Protein AF-A0A9N9UAJ6-F1 (afdb_monomer_lite)

Sequence (1215 aa):
MASTSSFKRQEGIYSGCLVHTIGALQTIFAALVTAVLLYFILNVQKGSWQLPWPCLFLLGVAIFTLISMAVSGIFMCLGRLKPLYSAMANALITLLWITALVLVSLRAFEMVKQPCSGTYYTTEKGVSACVLYKVLYAGTACGSEYGFVMQSSLSLTDSGAATRRRSAVQIKRSEEHEYSSLYFGQVPMPQGSRQFVKLSAPVPATAVTAPTAGGQSSSAGTGGFSLVANQAGASGFTFVGQDDGDMPRIPEDLARSVPVPGDIQQPAVESNLPGFLALDVPQFADASSISIPAPEVVEKFTFRLSGLDEQTYKKKVLLGLDGMATFDSLYFNYQDATYFTAIAAAAYALDSYESPRENTNQVLGGLLDVLSEKSWGNRDSQGVTHPIRHPDWQEIHTSGIVRQRPMSKDAFGPIVAACYYAFNSPNTSGTVRVKAKNLINHWVTYLSTHNWTLHTNYLPGEFEKVPGEKDPGDTTAPPDRYKNIRSYENGKEGGPSRYLGPESFLLLPCELYSLKHCAESLSVPNNIAPWINASFAIGSNIPYHILPPVVAAARDGLRYVLDHLEFEKRYRIELIPGWEKGDLKGKLSLSIPESQKAAILDAFEKAIYEMLDPLFRDPTSIGSQGSPIYPKAIRKLVPFFPGDLRVLPLNEILQDLLAQAMPWLQDDLLFEYLAFQLTFDPRIKNKLGVVALSGASVPGLYFGWKVGTAPTEPPDASLAGYTFWSMLMELETRPILNCLLRPLSGNHFGALKAAQNPNGLWAAVCEDRAAIDTAIQNFLNLGAPSLDSKPYAWSKNYGEWLDKKDDPMSSRLDYLILRALIDKGVPRRVPLSLSSLQIFVDAAESLIRNIILSAIDEFKKTGKYYVMVTDAAGAVVQDLMDASVGFVRNIWKAGEQTSSTLHKLAGQVEQWRWRSSQGGLAGYTRWAKAPIEGLPPFSDLLEHHIRDLDGALRVWKWGDNMRFKEFAKFATSGVDGAIDEAQKVIQQVRDLDGRLHQWISSRGQLRSYLGWIDAAAGGSVAINSCVLHVVRDLAGGLKRWEYNAGHVLKNFNHWATSDSLGNSDPSKLLQSTVRDPAGFLIQSIFSSGALQKEFHWASSSIQGIGRSADCILVQVRDLDNAIHQWTLGGGVVKKYEKWAKADRNGGASSNDLVKIVERLPEGKFIVISVKAGIQVAQKTTDGLGHVLKETGKILDQTTKPVKKLETWFSRRLGL

Foldseek 3Di:
DDDDDDDDDPPPPDCVVVLVVLLVLLLVLLVQLLVLLVVVVVVCVVVVHDDDVLSVLSNVLSVLSNVVSVVQVVCVVVVHDDLVVVLVSLVVSLVSLVVSLVVLCVVCVVLLPDQLDCVPQVDPVSSVVSVSSNSSNVSSVSSNVSSVVSSVVSVVVVVVVVVVVVVVVVVVVVVVVVVVPPDDDDDDDDDDDDDDDDDDDDDDDDDDDDDDDDDDDDDDDDDDDDDDDDDDDDDYDDDDDDDDDDDDDDDQCQFCPFPFPVVDPPPDDCLVPVQPVVPDDDDDDDDDDDDDDDDDDDDDPPDDDDDDCPPVVCVCVVLCVVVVVCVVPDPDPCQCVLLVLLLLLLLLLLVLQPDQDVSSLVSNLVSLCCLQPVQWDDAAPVGDIAGDQRPQKWKQFQVRDIDRHARFLLNLLSLLSSLLSLQPRPNHDPSSVVSSLVSLLVVQVVCVVCVQWNDPRDDVQQCPFDPPDDPPVDPPDDSAFGPTIFIQHPNDTHGGDGDPDLPRGHDFLLSLVLSVLSCVSSVHDHDSLVSLLVVLQVPLPQQVVVLLLVLVLLLVLVLVVLVLLKDKDWDWDQLPPPDLVSTPTDIDIDHFDPVLSVVLSVQLSVLSSVVVVVCSNHVVVCVVDLPQSLLSSVVSRLVSGDPVCNVAPSSVLCVQSSCQSCVCRRDCVVSVLVSLCCLQPVVSVLVVQVVVPDDDPDPDDDPPDDNDDDPPQQPFLVSCSSVLSSLLSCCVSPVSCLSPSLVSLCVRCVSVVVQVFLQCSSCLSNVVVVSLVVSLVVVVVVPDDDPSADEDRGDSHPVVLVVCVPHNDYDVSSNSSSVSSVVVDGSDNDDRDVPSVVSSNVVVVVVVVVVSVVVSVVCVVPQKDWDWDQDPVRKIWIWMAHNQFGIKIWIHDPRHTQKIWGQGPQQKIKMWGADPPQRATQKIWIFNHDDPDDDDDPQRTAKIWGQDPQQKIWIWGADHRLATAKIWIFNHADRHRHDDPQRTQKIWGQDPLRKIKIFGADSLFTAKIWIFNDADRSRNDDPLRIAWIWGQDPQAKIWIFGADNRLATAKIWIFNHDDRHRDGDLQRTAWMWHQDPVRWIKIFGDDRQATAKIWTFCDADSSRGGNLQRTQKIWGADPQQKIKMFGDHRNHTAKIWIFSHDDRHRHGDLQRTAWMWGADPVQWIKIFGDHGNHTQWIFIGHNVRHTPDIDHHDDDDDDDDDDDDDDPDDDDDDD

Secondary structure (DSSP, 8-state):
---------------HHHHHHHHHHHHHHHHHHHHHHHHHHHHHHHTTPPPPHHHHHHHHHHHHHHHHHHHHHHHHHTT---HHHHHHHHHHHHHHHHHHHHHHHHHHHHHHHS--SHHHHSSHHHHHHHHHHHHHHHHHHHHHHHHHHHHHHHHHHHHHHHHHHHHHHHHHHHHHHHTGGGS-----------------------------------------------------------------PPPGGGG--SPPTTSS--------S--SSSS---------------------------SS-HHHHHHHHHH-HHHHHHTTTS---GGGHHHHHHHHHHHHHHHTTT---HHHHHHHHHHHHIIIIISEEEE-TTS-EEEPPEEEEEEEETTS-EEEEPPPGGGHHHHHHHHHHHHH-TT--HHHHHHHHHHHHHHHHHHHHTTTBS---PPTTTTPBPSS---TT-SSS---EEEEEEEEETTEEEEEEE---GGGTB--HHHHHHHHHHHHHTT-----HHHHHHHHHT-TTSHHHHHHHHHHHHHHHHHHHHTT--EEEEEEEESSTT-GGGEEEEEEEE---HHHHHHHHHHHHHHHHHHHHHHHH-TTGGGT----HHHHHHHHHGGGS-TGGGGS-HHHHHHHHHHHH-GGGTSTHHHHHHHHHHHH-HHHHHHHHHHTTSS---TT------TTS-TTSPPPHHHHHHHHHHHHHHHHH-GGGHHHHHHHHHHHHHHHHHTT-S-THHHHHHT-HHHHHHHHHHHHHT-S--TTPPP----S-SHHHHT-TT--PPPHHHHHHHHHHHHH---PPPPPPHHHHHHHHHHHHHHHHHHHHHHHHHHHHHSEEEEEEE-TTS-EEEEEEETTTEEEEEEEETTEEEEEEEEETTS-EEEEEE-TTT-SEEEEEEES---SSSSPPGGGEEEEEEE-TTS-EEEEEE-GGG-EEEEEEES---TT----GGGEEEEEEE-TTS-EEEEEEETTEEEEEEEES---TTS---GGGEEEEEEE-SS--EEEEEEETTTEEEEEEEES-B-TT-PBPGGGEEEEEEE-TTS-EEEEEEETTEEEEEEEESS--TTS---GGGEEEEEEE-TTS-EEEEEEETTEEEEEEEES---TTS---GGGEEEEEEE-TTS-EEEEEEETTEEEEEEEE-TT--EEEEE------------------------

Structure (mmCIF, N/CA/C/O backbone):
data_AF-A0A9N9UAJ6-F1
#
_entry.id   AF-A0A9N9UAJ6-F1
#
loop_
_atom_site.group_PDB
_atom_site.id
_atom_site.type_symbol
_atom_site.label_atom_id
_atom_site.label_alt_id
_atom_site.label_comp_id
_atom_site.label_asym_id
_atom_site.label_entity_id
_atom_site.label_seq_id
_atom_site.pdbx_PDB_ins_code
_atom_site.Cartn_x
_atom_site.Cartn_y
_atom_site.Cartn_z
_atom_site.occupancy
_atom_site.B_iso_or_equiv
_atom_site.auth_seq_id
_atom_site.auth_comp_id
_atom_site.auth_asym_id
_atom_site.auth_atom_id
_atom_site.pdbx_PDB_model_num
ATOM 1 N N . MET A 1 1 ? 45.686 21.151 1.241 1.00 32.28 1 MET A N 1
ATOM 2 C CA . MET A 1 1 ? 44.933 20.404 2.273 1.00 32.28 1 MET A CA 1
ATOM 3 C C . MET A 1 1 ? 43.721 19.794 1.593 1.00 32.28 1 MET A C 1
ATOM 5 O O . MET A 1 1 ? 43.035 20.530 0.899 1.00 32.28 1 MET A O 1
ATOM 9 N N . ALA A 1 2 ? 43.486 18.491 1.736 1.00 26.73 2 ALA A N 1
ATOM 10 C CA . ALA A 1 2 ? 42.317 17.808 1.179 1.00 26.73 2 ALA A CA 1
ATOM 11 C C . ALA A 1 2 ? 41.766 16.847 2.240 1.00 26.73 2 ALA A C 1
ATOM 13 O O . ALA A 1 2 ? 42.547 16.152 2.888 1.00 26.73 2 ALA A O 1
ATOM 14 N N . SER A 1 3 ? 40.449 16.854 2.450 1.00 27.47 3 SER A N 1
ATOM 15 C CA . SER A 1 3 ? 39.794 16.023 3.464 1.00 27.47 3 SER A CA 1
ATOM 16 C C . SER A 1 3 ? 39.443 14.655 2.884 1.00 27.47 3 SER A C 1
ATOM 18 O O . SER A 1 3 ? 38.741 14.573 1.879 1.00 27.47 3 SER A O 1
ATOM 20 N N . THR A 1 4 ? 39.925 13.583 3.508 1.00 31.41 4 THR A N 1
ATOM 21 C CA . THR A 1 4 ? 39.651 12.196 3.112 1.00 31.41 4 THR A CA 1
ATOM 22 C C . THR A 1 4 ? 38.451 11.641 3.881 1.00 31.41 4 THR A C 1
ATOM 24 O O . THR A 1 4 ? 38.588 11.001 4.922 1.00 31.41 4 THR A O 1
ATOM 27 N N . SER A 1 5 ? 37.245 11.871 3.358 1.00 28.52 5 SER A N 1
ATOM 28 C CA . SER A 1 5 ? 36.008 11.289 3.889 1.00 28.52 5 SER A CA 1
ATOM 29 C C . SER A 1 5 ? 35.948 9.777 3.624 1.00 28.52 5 SER A C 1
ATOM 31 O O . SER A 1 5 ? 35.660 9.324 2.517 1.00 28.52 5 SER A O 1
ATOM 33 N N . SER A 1 6 ? 36.201 8.965 4.654 1.00 28.45 6 SER A N 1
ATOM 34 C CA . SER A 1 6 ? 36.071 7.508 4.557 1.00 28.45 6 SER A CA 1
ATOM 35 C C . SER A 1 6 ? 34.596 7.099 4.464 1.00 28.45 6 SER A C 1
ATOM 37 O O . SER A 1 6 ? 33.846 7.133 5.441 1.00 28.45 6 SER A O 1
ATOM 39 N N . PHE A 1 7 ? 34.157 6.703 3.267 1.00 33.00 7 PHE A N 1
ATOM 40 C CA . PHE A 1 7 ? 32.779 6.267 3.056 1.00 33.00 7 PHE A CA 1
ATOM 41 C C . PHE A 1 7 ? 32.522 4.949 3.799 1.00 33.00 7 PHE A C 1
ATOM 43 O O . PHE A 1 7 ? 33.043 3.890 3.440 1.00 33.00 7 PHE A O 1
ATOM 50 N N . LYS A 1 8 ? 31.735 5.017 4.877 1.00 33.09 8 LYS A N 1
ATOM 51 C CA . LYS A 1 8 ? 31.435 3.861 5.727 1.00 33.09 8 LYS A CA 1
ATOM 52 C C . LYS A 1 8 ? 30.613 2.848 4.926 1.00 33.09 8 LYS A C 1
ATOM 54 O O . LYS A 1 8 ? 29.599 3.202 4.327 1.00 33.09 8 LYS A O 1
ATOM 59 N N . ARG A 1 9 ? 31.050 1.585 4.913 1.00 33.94 9 ARG A N 1
ATOM 60 C CA . ARG A 1 9 ? 30.389 0.491 4.186 1.00 33.94 9 ARG A CA 1
ATOM 61 C C . ARG A 1 9 ? 28.943 0.349 4.676 1.00 33.94 9 ARG A C 1
ATOM 63 O O . ARG A 1 9 ? 28.728 -0.124 5.787 1.00 33.94 9 ARG A O 1
ATOM 70 N N . GLN A 1 10 ? 27.960 0.740 3.862 1.00 34.75 10 GLN A N 1
ATOM 71 C CA . GLN A 1 10 ? 26.562 0.416 4.145 1.00 34.75 10 GLN A CA 1
ATOM 72 C C . GLN A 1 10 ? 26.370 -1.092 3.995 1.00 34.75 10 GLN A C 1
ATOM 74 O O . GLN A 1 10 ? 26.292 -1.627 2.887 1.00 34.75 10 GLN A O 1
ATOM 79 N N . GLU A 1 11 ? 26.305 -1.783 5.127 1.00 37.34 11 GLU A N 1
ATOM 80 C CA . GLU A 1 11 ? 25.816 -3.152 5.177 1.00 37.34 11 GLU A CA 1
ATOM 81 C C . GLU A 1 11 ? 24.338 -3.123 4.784 1.00 37.34 11 GLU A C 1
ATOM 83 O O . GLU A 1 11 ? 23.513 -2.457 5.412 1.00 37.34 11 GLU A O 1
ATOM 88 N N . GLY A 1 12 ? 24.019 -3.755 3.652 1.00 38.19 12 GLY A N 1
ATOM 89 C CA . GLY A 1 12 ? 22.677 -3.697 3.088 1.00 38.19 12 GLY A CA 1
ATOM 90 C C . GLY A 1 12 ? 21.663 -4.280 4.065 1.00 38.19 12 GLY A C 1
ATOM 91 O O . GLY A 1 12 ? 21.913 -5.342 4.628 1.00 38.19 12 GLY A O 1
ATOM 92 N N . ILE A 1 13 ? 20.520 -3.601 4.231 1.00 43.19 13 ILE A N 1
ATOM 93 C CA . ILE A 1 13 ? 19.451 -3.972 5.172 1.00 43.19 13 ILE A CA 1
ATOM 94 C C . ILE A 1 13 ? 18.830 -5.320 4.767 1.00 43.19 13 ILE A C 1
ATOM 96 O O . ILE A 1 13 ? 17.804 -5.397 4.090 1.00 43.19 13 ILE A O 1
ATOM 100 N N . TYR A 1 14 ? 19.503 -6.386 5.182 1.00 45.12 14 TYR A N 1
ATOM 101 C CA . TYR A 1 14 ? 19.023 -7.750 5.272 1.00 45.12 14 TYR A CA 1
ATOM 102 C C . TYR A 1 14 ? 18.550 -7.914 6.714 1.00 45.12 14 TYR A C 1
ATOM 104 O O . TYR A 1 14 ? 19.367 -7.951 7.634 1.00 45.12 14 TYR A O 1
ATOM 112 N N . SER A 1 15 ? 17.240 -8.034 6.940 1.00 58.81 15 SER A N 1
ATOM 113 C CA . SER A 1 15 ? 16.769 -8.550 8.227 1.00 58.81 15 SER A CA 1
ATOM 114 C C . SER A 1 15 ? 17.043 -10.052 8.250 1.00 58.81 15 SER A C 1
ATOM 116 O O . SER A 1 15 ? 16.166 -10.864 7.959 1.00 58.81 15 SER A O 1
ATOM 118 N N . GLY A 1 16 ? 18.292 -10.427 8.550 1.00 71.19 16 GLY A N 1
ATOM 119 C CA . GLY A 1 16 ? 18.671 -11.826 8.763 1.00 71.19 16 GLY A CA 1
ATOM 120 C C . GLY A 1 16 ? 17.785 -12.458 9.834 1.00 71.19 16 GLY A C 1
ATOM 121 O O . GLY A 1 16 ? 17.315 -13.576 9.658 1.00 71.19 16 GLY A O 1
ATOM 122 N N . CYS A 1 17 ? 17.445 -11.674 10.866 1.00 72.75 17 CYS A N 1
ATOM 123 C CA . CYS A 1 17 ? 16.435 -11.995 11.872 1.00 72.75 17 CYS A CA 1
ATOM 124 C C . CYS A 1 17 ? 15.135 -12.533 11.246 1.00 72.75 17 CYS A C 1
ATOM 126 O O . CYS A 1 17 ? 14.734 -13.634 11.590 1.00 72.75 17 CYS A O 1
ATOM 128 N N . LEU A 1 18 ? 14.538 -11.856 10.256 1.00 78.00 18 LEU A N 1
ATOM 129 C CA . LEU A 1 18 ? 13.294 -12.314 9.617 1.00 78.00 18 LEU A CA 1
ATOM 130 C C . LEU A 1 18 ? 13.449 -13.673 8.909 1.00 78.00 18 LEU A C 1
ATOM 132 O O . LEU A 1 18 ? 12.589 -14.541 9.057 1.00 78.00 18 LEU A O 1
ATOM 136 N N . VAL A 1 19 ? 14.554 -13.894 8.187 1.00 79.00 19 VAL A N 1
ATOM 137 C CA . VAL A 1 19 ? 14.823 -15.183 7.516 1.00 79.00 19 VAL A CA 1
ATOM 138 C C . VAL A 1 19 ? 15.043 -16.303 8.541 1.00 79.00 19 VAL A C 1
ATOM 140 O O . VAL A 1 19 ? 14.503 -17.399 8.383 1.00 79.00 19 VAL A O 1
ATOM 143 N N . HIS A 1 20 ? 15.779 -16.025 9.621 1.00 81.62 20 HIS A N 1
ATOM 144 C CA . HIS A 1 20 ? 15.986 -16.971 10.718 1.00 81.62 20 HIS A CA 1
ATOM 145 C C . HIS A 1 20 ? 14.693 -17.256 11.498 1.00 81.62 20 HIS A C 1
ATOM 147 O O . HIS A 1 20 ? 14.447 -18.411 11.833 1.00 81.62 20 HIS A O 1
ATOM 153 N N . THR A 1 21 ? 13.839 -16.258 11.745 1.00 83.75 21 THR A N 1
ATOM 154 C CA . THR A 1 21 ? 12.551 -16.428 12.437 1.00 83.75 21 THR A CA 1
ATOM 155 C C . THR A 1 21 ? 11.602 -17.315 11.638 1.00 83.75 21 THR A C 1
ATOM 157 O O . THR A 1 21 ? 11.007 -18.222 12.215 1.00 83.75 21 THR A O 1
ATOM 160 N N . ILE A 1 22 ? 11.491 -17.123 10.318 1.00 87.25 22 ILE A N 1
ATOM 161 C CA . ILE A 1 22 ? 10.642 -17.978 9.470 1.00 87.25 22 ILE A CA 1
ATOM 162 C C . ILE A 1 22 ? 11.174 -19.422 9.458 1.00 87.25 22 ILE A C 1
ATOM 164 O O . ILE A 1 22 ? 10.401 -20.355 9.676 1.00 87.25 22 ILE A O 1
ATOM 168 N N . GLY A 1 23 ? 12.489 -19.616 9.299 1.00 88.19 23 GLY A N 1
ATOM 169 C CA . GLY A 1 23 ? 13.107 -20.948 9.362 1.00 88.19 23 GLY A CA 1
ATOM 170 C C . GLY A 1 23 ? 12.949 -21.630 10.730 1.00 88.19 23 GLY A C 1
ATOM 171 O O . GLY A 1 23 ? 12.698 -22.835 10.799 1.00 88.19 23 GLY A O 1
ATOM 172 N N . ALA A 1 24 ? 13.027 -20.868 11.826 1.00 89.88 24 ALA A N 1
ATOM 173 C CA . ALA A 1 24 ? 12.786 -21.363 13.180 1.00 89.88 24 ALA A CA 1
ATOM 174 C C . ALA A 1 24 ? 11.323 -21.787 13.381 1.00 89.88 24 ALA A C 1
ATOM 176 O O . ALA A 1 24 ? 11.077 -22.888 13.870 1.00 89.88 24 ALA A O 1
ATOM 177 N N . LEU A 1 25 ? 10.354 -20.975 12.940 1.00 90.69 25 LEU A N 1
ATOM 178 C CA . LEU A 1 25 ? 8.930 -21.330 12.974 1.00 90.69 25 LEU A CA 1
ATOM 179 C C . LEU A 1 25 ? 8.655 -22.600 12.159 1.00 90.69 25 LEU A C 1
ATOM 181 O O . LEU A 1 25 ? 8.064 -23.541 12.685 1.00 90.69 25 LEU A O 1
ATOM 185 N N . GLN A 1 26 ? 9.151 -22.687 10.922 1.00 93.25 26 GLN A N 1
ATOM 186 C CA . GLN A 1 26 ? 8.989 -23.882 10.087 1.00 93.25 26 GLN A CA 1
ATOM 187 C C . GLN A 1 26 ? 9.614 -25.133 10.736 1.00 93.25 26 GLN A C 1
ATOM 189 O O . GLN A 1 26 ? 9.036 -26.219 10.667 1.00 93.25 26 GLN A O 1
ATOM 194 N N . THR A 1 27 ? 10.746 -24.981 11.432 1.00 94.06 27 THR A N 1
ATOM 195 C CA . THR A 1 27 ? 11.381 -26.057 12.215 1.00 94.06 27 THR A CA 1
ATOM 196 C C . THR A 1 27 ? 10.515 -26.482 13.409 1.00 94.06 27 THR A C 1
ATOM 198 O O . THR A 1 27 ? 10.345 -27.679 13.638 1.00 94.06 27 THR A O 1
ATOM 201 N N . ILE A 1 28 ? 9.907 -25.534 14.133 1.00 94.12 28 ILE A N 1
ATOM 202 C CA . ILE A 1 28 ? 8.993 -25.807 15.256 1.00 94.12 28 ILE A CA 1
ATOM 203 C C . ILE A 1 28 ? 7.741 -26.556 14.776 1.00 94.12 28 ILE A C 1
ATOM 205 O O . ILE A 1 28 ? 7.382 -27.575 15.369 1.00 94.12 28 ILE A O 1
ATOM 209 N N . PHE A 1 29 ? 7.105 -26.123 13.682 1.00 93.44 29 PHE A N 1
ATOM 210 C CA . PHE A 1 29 ? 5.933 -26.818 13.132 1.00 93.44 29 PHE A CA 1
ATOM 211 C C . PHE A 1 29 ? 6.280 -28.216 12.603 1.00 93.44 29 PHE A C 1
ATOM 213 O O . PHE A 1 29 ? 5.549 -29.166 12.884 1.00 93.44 29 PHE A O 1
ATOM 220 N N . ALA A 1 30 ? 7.422 -28.387 11.928 1.00 96.06 30 ALA A N 1
ATOM 221 C CA . ALA A 1 30 ? 7.896 -29.704 11.503 1.00 96.06 30 ALA A CA 1
ATOM 222 C C . ALA A 1 30 ? 8.175 -30.640 12.698 1.00 96.06 30 ALA A C 1
ATOM 224 O O . ALA A 1 30 ? 7.803 -31.816 12.660 1.00 96.06 30 ALA A O 1
ATOM 225 N N . ALA A 1 31 ? 8.763 -30.130 13.785 1.00 96.31 31 ALA A N 1
ATOM 226 C CA . ALA A 1 31 ? 8.988 -30.894 15.014 1.00 96.31 31 ALA A CA 1
ATOM 227 C C . ALA A 1 31 ? 7.670 -31.282 15.708 1.00 96.31 31 ALA A C 1
ATOM 229 O O . ALA A 1 31 ? 7.501 -32.439 16.096 1.00 96.31 31 ALA A O 1
ATOM 230 N N . LEU A 1 32 ? 6.710 -30.355 15.806 1.00 95.44 32 LEU A N 1
ATOM 231 C CA . LEU A 1 32 ? 5.394 -30.595 16.405 1.00 95.44 32 LEU A CA 1
ATOM 232 C C . LEU A 1 32 ? 4.588 -31.634 15.614 1.00 95.44 32 LEU A C 1
ATOM 234 O O . LEU A 1 32 ? 4.067 -32.581 16.203 1.00 95.44 32 LEU A O 1
ATOM 238 N N . VAL A 1 33 ? 4.537 -31.513 14.284 1.00 96.31 33 VAL A N 1
ATOM 239 C CA . VAL A 1 33 ? 3.885 -32.496 13.400 1.00 96.31 33 VAL A CA 1
ATOM 240 C C . VAL A 1 33 ? 4.549 -33.871 13.527 1.00 96.31 33 VAL A C 1
ATOM 242 O O . VAL A 1 33 ? 3.849 -34.874 13.662 1.00 96.31 33 VAL A O 1
ATOM 245 N N . THR A 1 34 ? 5.885 -33.927 13.576 1.00 97.44 34 THR A N 1
ATOM 246 C CA . THR A 1 34 ? 6.638 -35.176 13.804 1.00 97.44 34 THR A CA 1
ATOM 247 C C . THR A 1 34 ? 6.274 -35.813 15.150 1.00 97.44 34 THR A C 1
ATOM 249 O O . THR A 1 34 ? 5.966 -37.003 15.200 1.00 97.44 34 THR A O 1
ATOM 252 N N . ALA A 1 35 ? 6.248 -35.037 16.238 1.00 95.94 35 ALA A N 1
ATOM 253 C CA . ALA A 1 35 ? 5.928 -35.532 17.577 1.00 95.94 35 ALA A CA 1
ATOM 254 C C . ALA A 1 35 ? 4.480 -36.043 17.692 1.00 95.94 35 ALA A C 1
ATOM 256 O O . ALA A 1 35 ? 4.253 -37.137 18.215 1.00 95.94 35 ALA A O 1
ATOM 257 N N . VAL A 1 36 ? 3.507 -35.298 17.154 1.00 95.25 36 VAL A N 1
ATOM 258 C CA . VAL A 1 36 ? 2.087 -35.694 17.130 1.00 95.25 36 VAL A CA 1
ATOM 259 C C . VAL A 1 36 ? 1.886 -36.973 16.312 1.00 95.25 36 VAL A C 1
ATOM 261 O O . VAL A 1 36 ? 1.174 -37.874 16.757 1.00 95.25 36 VAL A O 1
ATOM 264 N N . LEU A 1 37 ? 2.549 -37.104 15.158 1.00 95.25 37 LEU A N 1
ATOM 265 C CA . LEU A 1 37 ? 2.467 -38.309 14.329 1.00 95.25 37 LEU A CA 1
ATOM 266 C C . LEU A 1 37 ? 3.124 -39.522 14.984 1.00 95.25 37 LEU A C 1
ATOM 268 O O . LEU A 1 37 ? 2.519 -40.591 14.987 1.00 95.25 37 LEU A O 1
ATOM 272 N N . LEU A 1 38 ? 4.307 -39.381 15.586 1.00 95.88 38 LEU A N 1
ATOM 273 C CA . LEU A 1 38 ? 4.946 -40.478 16.320 1.00 95.88 38 LEU A CA 1
ATOM 274 C C . LEU A 1 38 ? 4.081 -40.933 17.507 1.00 95.88 38 LEU A C 1
ATOM 276 O O . LEU A 1 38 ? 3.870 -42.133 17.682 1.00 95.88 38 LEU A O 1
ATOM 280 N N . TYR A 1 39 ? 3.502 -39.998 18.267 1.00 94.50 39 TYR A N 1
ATOM 281 C CA . TYR A 1 39 ? 2.552 -40.322 19.335 1.00 94.50 39 TYR A CA 1
ATOM 282 C C . TYR A 1 39 ? 1.302 -41.041 18.802 1.00 94.50 39 TYR A C 1
ATOM 284 O O . TYR A 1 39 ? 0.860 -42.034 19.386 1.00 94.50 39 TYR A O 1
ATOM 292 N N . PHE A 1 40 ? 0.742 -40.586 17.679 1.00 89.44 40 PHE A N 1
ATOM 293 C CA . PHE A 1 40 ? -0.408 -41.228 17.041 1.00 89.44 40 PHE A CA 1
ATOM 294 C C . PHE A 1 40 ? -0.072 -42.658 16.589 1.00 89.44 40 PHE A C 1
ATOM 296 O O . PHE A 1 40 ? -0.784 -43.592 16.950 1.00 89.44 40 PHE A O 1
ATOM 303 N N . ILE A 1 41 ? 1.056 -42.857 15.899 1.00 91.44 41 ILE A N 1
ATOM 304 C CA . ILE A 1 41 ? 1.539 -44.167 15.428 1.00 91.44 41 ILE A CA 1
ATOM 305 C C . ILE A 1 41 ? 1.722 -45.148 16.592 1.00 91.44 41 ILE A C 1
ATOM 307 O O . ILE A 1 41 ? 1.218 -46.270 16.527 1.00 91.44 41 ILE A O 1
ATOM 311 N N . LEU A 1 42 ? 2.373 -44.721 17.678 1.00 93.25 42 LEU A N 1
ATOM 312 C CA . LEU A 1 42 ? 2.609 -45.560 18.859 1.00 93.25 42 LEU A CA 1
ATOM 313 C C . LEU A 1 42 ? 1.310 -45.999 19.555 1.00 93.25 42 LEU A C 1
ATOM 315 O O . LEU A 1 42 ? 1.273 -47.067 20.165 1.00 93.25 42 LEU A O 1
ATOM 319 N N . ASN A 1 43 ? 0.237 -45.209 19.473 1.00 87.62 43 ASN A N 1
ATOM 320 C CA . ASN A 1 43 ? -1.068 -45.578 20.028 1.00 87.62 43 ASN A CA 1
ATOM 321 C C . ASN A 1 43 ? -1.928 -46.391 19.042 1.00 87.62 43 ASN A C 1
ATOM 323 O O . ASN A 1 43 ? -2.617 -47.318 19.466 1.00 87.62 43 ASN A O 1
ATOM 327 N N . VAL A 1 44 ? -1.827 -46.124 17.736 1.00 86.81 44 VAL A N 1
ATOM 328 C CA . VAL A 1 44 ? -2.428 -46.937 16.660 1.00 86.81 44 VAL A CA 1
ATOM 329 C C . VAL A 1 44 ? -1.893 -48.372 16.697 1.00 86.81 44 VAL A C 1
ATOM 331 O O . VAL A 1 44 ? -2.686 -49.316 16.697 1.00 86.81 44 VAL A O 1
ATOM 334 N N . GLN A 1 45 ? -0.572 -48.545 16.835 1.00 90.06 45 GLN A N 1
ATOM 335 C CA . GLN A 1 45 ? 0.074 -49.859 16.952 1.00 90.06 45 GLN A CA 1
ATOM 336 C C . GLN A 1 45 ? -0.402 -50.642 18.185 1.00 90.06 45 GLN A C 1
ATOM 338 O O . GLN A 1 45 ? -0.741 -51.816 18.058 1.00 90.06 45 GLN A O 1
ATOM 343 N N . LYS A 1 46 ? -0.521 -49.994 19.356 1.00 89.88 46 LYS A N 1
ATOM 344 C CA . LYS A 1 46 ? -1.076 -50.619 20.578 1.00 89.88 46 LYS A CA 1
ATOM 345 C C . LYS A 1 46 ? -2.522 -51.103 20.419 1.00 89.88 46 LYS A C 1
ATOM 347 O O . LYS A 1 46 ? -2.939 -51.986 21.159 1.00 89.88 46 LYS A O 1
ATOM 352 N N . GLY A 1 47 ? -3.286 -50.517 19.498 1.00 85.00 47 GLY A N 1
ATOM 353 C CA . GLY A 1 47 ? -4.653 -50.933 19.180 1.00 85.00 47 GLY A CA 1
ATOM 354 C C . GLY A 1 47 ? -4.773 -51.880 17.982 1.00 85.00 47 GLY A C 1
ATOM 355 O O . GLY A 1 47 ? -5.891 -52.227 17.620 1.00 85.00 47 GLY A O 1
ATOM 356 N N . SER A 1 48 ? -3.666 -52.288 17.348 1.00 87.94 48 SER A N 1
ATOM 357 C CA . SER A 1 48 ? -3.634 -53.108 16.118 1.00 87.94 48 SER A CA 1
ATOM 358 C C . SER A 1 48 ? -4.398 -52.535 14.905 1.00 87.94 48 SER A C 1
ATOM 360 O O . SER A 1 48 ? -4.736 -53.265 13.974 1.00 87.94 48 SER A O 1
ATOM 362 N N . TRP A 1 49 ? -4.643 -51.220 14.872 1.00 85.94 49 TRP A N 1
ATOM 363 C CA . TRP A 1 49 ? -5.323 -50.561 13.750 1.00 85.94 49 TRP A CA 1
ATOM 364 C C . TRP A 1 49 ? -4.364 -50.329 12.574 1.00 85.94 49 TRP A C 1
ATOM 366 O O . TRP A 1 49 ? -3.180 -50.047 12.767 1.00 85.94 49 TRP A O 1
ATOM 376 N N . GLN A 1 50 ? -4.876 -50.386 11.341 1.00 88.25 50 GLN A N 1
ATOM 377 C CA . GLN A 1 50 ? -4.093 -50.005 10.162 1.00 88.25 50 GLN A CA 1
ATOM 378 C C . GLN A 1 50 ? -3.843 -48.491 10.151 1.00 88.25 50 GLN A C 1
ATOM 380 O O . GLN A 1 50 ? -4.770 -47.689 10.264 1.00 88.25 50 GLN A O 1
ATOM 385 N N . LEU A 1 51 ? -2.580 -48.097 9.996 1.00 88.50 51 LEU A N 1
ATOM 386 C CA . LEU A 1 51 ? -2.174 -46.696 9.975 1.00 88.50 51 LEU A CA 1
ATOM 387 C C . LEU A 1 51 ? -2.508 -46.046 8.614 1.00 88.50 51 LEU A C 1
ATOM 389 O O . LEU A 1 51 ? -2.079 -46.568 7.583 1.00 88.50 51 LEU A O 1
ATOM 393 N N . PRO A 1 52 ? -3.208 -44.895 8.567 1.00 89.81 52 PRO A N 1
ATOM 394 C CA . PRO A 1 52 ? -3.497 -44.213 7.308 1.00 89.81 52 PRO A CA 1
ATOM 395 C C . PRO A 1 52 ? -2.217 -43.755 6.597 1.00 89.81 52 PRO A C 1
ATOM 397 O O . PRO A 1 52 ? -1.413 -43.009 7.158 1.00 89.81 52 PRO A O 1
ATOM 400 N N . TRP A 1 53 ? -2.047 -44.137 5.328 1.00 94.12 53 TRP A N 1
ATOM 401 C CA . TRP A 1 53 ? -0.844 -43.795 4.560 1.00 94.12 53 TRP A CA 1
ATOM 402 C C . TRP A 1 53 ? -0.550 -42.280 4.432 1.00 94.12 53 TRP A C 1
ATOM 404 O O . TRP A 1 53 ? 0.634 -41.935 4.430 1.00 94.12 53 TRP A O 1
ATOM 414 N N . PRO A 1 54 ? -1.529 -41.342 4.420 1.00 94.69 54 PRO A N 1
ATOM 415 C CA . PRO A 1 54 ? -1.219 -39.908 4.418 1.00 94.69 54 PRO A CA 1
ATOM 416 C C . PRO A 1 54 ? -0.486 -39.442 5.682 1.00 94.69 54 PRO A C 1
ATOM 418 O O . PRO A 1 54 ? 0.310 -38.511 5.614 1.00 94.69 54 PRO A O 1
ATOM 421 N N . CYS A 1 55 ? -0.690 -40.115 6.821 1.00 92.81 55 CYS A N 1
ATOM 422 C CA . CYS A 1 55 ? 0.038 -39.835 8.060 1.00 92.81 55 CYS A CA 1
ATOM 423 C C . CYS A 1 55 ? 1.518 -40.243 7.949 1.00 92.81 55 CYS A C 1
ATOM 425 O O . CYS A 1 55 ? 2.381 -39.541 8.468 1.00 92.81 55 CYS A O 1
ATOM 427 N N . LEU A 1 56 ? 1.825 -41.331 7.228 1.00 95.00 56 LEU A N 1
ATOM 428 C CA . LEU A 1 56 ? 3.206 -41.716 6.903 1.00 95.00 56 LEU A CA 1
ATOM 429 C C . LEU A 1 56 ? 3.851 -40.738 5.915 1.00 95.00 56 LEU A C 1
ATOM 431 O O . LEU A 1 56 ? 5.007 -40.363 6.101 1.00 95.00 56 LEU A O 1
ATOM 435 N N . PHE A 1 57 ? 3.106 -40.290 4.898 1.00 96.88 57 PHE A N 1
ATOM 436 C CA . PHE A 1 57 ? 3.594 -39.284 3.952 1.00 96.88 57 PHE A CA 1
ATOM 437 C C . PHE A 1 57 ? 3.931 -37.969 4.668 1.00 96.88 57 PHE A C 1
ATOM 439 O O . PHE A 1 57 ? 5.057 -37.488 4.561 1.00 96.88 57 PHE A O 1
ATOM 446 N N . LEU A 1 58 ? 3.004 -37.434 5.472 1.00 96.50 58 LEU A N 1
ATOM 447 C CA . LEU A 1 58 ? 3.221 -36.216 6.256 1.00 96.50 58 LEU A CA 1
ATOM 448 C C . LEU A 1 58 ? 4.395 -36.354 7.243 1.00 96.50 58 LEU A C 1
ATOM 450 O O . LEU A 1 58 ? 5.184 -35.419 7.370 1.00 96.50 58 LEU A O 1
ATOM 454 N N . LEU A 1 59 ? 4.564 -37.515 7.891 1.00 97.00 59 LEU A N 1
ATOM 455 C CA . LEU A 1 59 ? 5.722 -37.776 8.755 1.00 97.00 59 LEU A CA 1
ATOM 456 C C . LEU A 1 59 ? 7.035 -37.708 7.961 1.00 97.00 59 LEU A C 1
ATOM 458 O O . LEU A 1 59 ? 7.996 -37.091 8.416 1.00 97.00 59 LEU A O 1
ATOM 462 N N . GLY A 1 60 ? 7.063 -38.287 6.757 1.00 97.25 60 GLY A N 1
ATOM 463 C CA . GLY A 1 60 ? 8.200 -38.193 5.842 1.00 97.25 60 GLY A CA 1
ATOM 464 C C . GLY A 1 60 ? 8.527 -36.748 5.452 1.00 97.25 60 GLY A C 1
ATOM 465 O O . GLY A 1 60 ? 9.689 -36.352 5.512 1.00 97.25 60 GLY A O 1
ATOM 466 N N . VAL A 1 61 ? 7.515 -35.937 5.126 1.00 97.50 61 VAL A N 1
ATOM 467 C CA . VAL A 1 61 ? 7.682 -34.506 4.800 1.00 97.50 61 VAL A CA 1
ATOM 468 C C . VAL A 1 61 ? 8.208 -33.707 5.996 1.00 97.50 61 VAL A C 1
ATOM 470 O O . VAL A 1 61 ? 9.125 -32.894 5.840 1.00 97.50 61 VAL A O 1
ATOM 473 N N . ALA A 1 62 ? 7.687 -33.956 7.199 1.00 97.38 62 ALA A N 1
ATOM 474 C CA . ALA A 1 62 ? 8.125 -33.276 8.414 1.00 97.38 62 ALA A CA 1
ATOM 475 C C . ALA A 1 62 ? 9.580 -33.634 8.779 1.00 97.38 62 ALA A C 1
ATOM 477 O O . ALA A 1 62 ? 10.398 -32.736 8.985 1.00 97.38 62 ALA A O 1
ATOM 478 N N . ILE A 1 63 ? 9.947 -34.921 8.743 1.00 97.56 63 ILE A N 1
ATOM 479 C CA . ILE A 1 63 ? 11.328 -35.381 8.973 1.00 97.56 63 ILE A CA 1
ATOM 480 C C . ILE A 1 63 ? 12.282 -34.835 7.897 1.00 97.56 63 ILE A C 1
ATOM 482 O O . ILE A 1 63 ? 13.358 -34.339 8.230 1.00 97.56 63 ILE A O 1
ATOM 486 N N . PHE A 1 64 ? 11.892 -34.855 6.619 1.00 96.56 64 PHE A N 1
ATOM 487 C CA . PHE A 1 64 ? 12.698 -34.290 5.530 1.00 96.56 64 PHE A CA 1
ATOM 488 C C . PHE A 1 64 ? 12.923 -32.778 5.699 1.00 96.56 64 PHE A C 1
ATOM 490 O O . PHE A 1 64 ? 14.029 -32.288 5.465 1.00 96.56 64 PHE A O 1
ATOM 497 N N . THR A 1 65 ? 11.913 -32.049 6.183 1.00 96.38 65 THR A N 1
ATOM 498 C CA . THR A 1 65 ? 12.027 -30.619 6.516 1.00 96.38 65 THR A CA 1
ATOM 499 C C . THR A 1 65 ? 13.054 -30.390 7.628 1.00 96.38 65 THR A C 1
ATOM 501 O O . THR A 1 65 ? 13.937 -29.548 7.471 1.00 96.38 65 THR A O 1
ATOM 504 N N . LEU A 1 66 ? 13.001 -31.174 8.713 1.00 96.88 66 LEU A N 1
ATOM 505 C CA . LEU A 1 66 ? 13.967 -31.090 9.819 1.00 96.88 66 LEU A CA 1
ATOM 506 C C . LEU A 1 66 ? 15.403 -31.395 9.359 1.00 96.88 66 LEU A C 1
ATOM 508 O O . LEU A 1 66 ? 16.325 -30.654 9.700 1.00 96.88 66 LEU A O 1
ATOM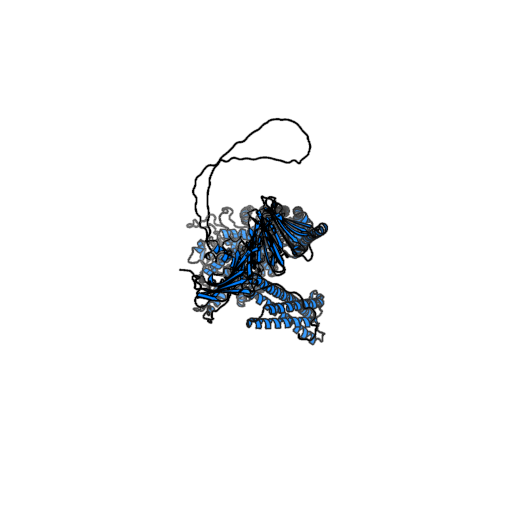 512 N N . ILE A 1 67 ? 15.595 -32.436 8.542 1.00 96.06 67 ILE A N 1
ATOM 513 C CA . ILE A 1 67 ? 16.908 -32.794 7.979 1.00 96.06 67 ILE A CA 1
ATOM 514 C C . ILE A 1 67 ? 17.432 -31.675 7.070 1.00 96.06 67 ILE A C 1
ATOM 516 O O . ILE A 1 67 ? 18.587 -31.270 7.202 1.00 96.06 67 ILE A O 1
ATOM 520 N N . SER A 1 68 ? 16.597 -31.133 6.179 1.00 94.56 68 SER A N 1
ATOM 521 C CA . SER A 1 68 ? 16.998 -30.048 5.275 1.00 94.56 68 SER A CA 1
ATOM 522 C C . SER A 1 68 ? 17.361 -28.764 6.027 1.00 94.56 68 SER A C 1
ATOM 524 O O . SER A 1 68 ? 18.363 -28.127 5.695 1.00 94.56 68 SER A O 1
ATOM 526 N N . MET A 1 69 ? 16.608 -28.406 7.073 1.00 93.31 69 MET A N 1
ATOM 527 C CA . MET A 1 69 ? 16.923 -27.254 7.924 1.00 93.31 69 MET A CA 1
ATOM 528 C C . MET A 1 69 ? 18.228 -27.462 8.701 1.00 93.31 69 MET A C 1
ATOM 530 O O . MET A 1 69 ? 19.067 -26.561 8.718 1.00 93.31 69 MET A O 1
ATOM 534 N N . ALA A 1 70 ? 18.466 -28.655 9.257 1.00 93.94 70 ALA A N 1
ATOM 535 C CA . ALA A 1 70 ? 19.727 -28.981 9.928 1.00 93.94 70 ALA A CA 1
ATOM 536 C C . ALA A 1 70 ? 20.932 -28.909 8.968 1.00 93.94 70 ALA A C 1
ATOM 538 O O . ALA A 1 70 ? 21.934 -28.261 9.273 1.00 93.94 70 ALA A O 1
ATOM 539 N N . VAL A 1 71 ? 20.822 -29.506 7.776 1.00 92.75 71 VAL A N 1
ATOM 540 C CA . VAL A 1 71 ? 21.868 -29.468 6.736 1.00 92.75 71 VAL A CA 1
ATOM 541 C C . VAL A 1 71 ? 22.117 -28.038 6.243 1.00 92.75 71 VAL A C 1
ATOM 543 O O . VAL A 1 71 ? 23.270 -27.624 6.106 1.00 92.75 71 VAL A O 1
ATOM 546 N N . SER A 1 72 ? 21.060 -27.255 6.021 1.00 90.19 72 SER A N 1
ATOM 547 C CA . SER A 1 72 ? 21.170 -25.854 5.594 1.00 90.19 72 SER A CA 1
ATOM 548 C C . SER A 1 72 ? 21.795 -24.975 6.678 1.00 90.19 72 SER A C 1
ATOM 550 O O . SER A 1 72 ? 22.640 -24.138 6.361 1.00 90.19 72 SER A O 1
ATOM 552 N N . GLY A 1 73 ? 21.457 -25.208 7.951 1.00 89.44 73 GLY A N 1
ATOM 553 C CA . GLY A 1 73 ? 22.092 -24.570 9.105 1.00 89.44 73 GLY A CA 1
ATOM 554 C C . GLY A 1 73 ? 23.589 -24.873 9.179 1.00 89.44 73 GLY A C 1
ATOM 555 O O . GLY A 1 73 ? 24.393 -23.948 9.255 1.00 89.44 73 GLY A O 1
ATOM 556 N N . ILE A 1 74 ? 23.986 -26.143 9.038 1.00 91.38 74 ILE A N 1
ATOM 557 C CA . ILE A 1 74 ? 25.402 -26.549 8.992 1.00 91.38 74 ILE A CA 1
ATOM 558 C C . ILE A 1 74 ? 26.138 -25.848 7.837 1.00 91.38 74 ILE A C 1
ATOM 560 O O . ILE A 1 74 ? 27.191 -25.249 8.053 1.00 91.38 74 ILE A O 1
ATOM 564 N N . PHE A 1 75 ? 25.585 -25.846 6.619 1.00 90.00 75 PHE A N 1
ATOM 565 C CA . PHE A 1 75 ? 26.201 -25.147 5.481 1.00 90.00 75 PHE A CA 1
ATOM 566 C C . PHE A 1 75 ? 26.250 -23.620 5.639 1.00 90.00 75 PHE A C 1
ATOM 568 O O . PHE A 1 75 ? 27.140 -22.984 5.066 1.00 90.00 75 PHE A O 1
ATOM 575 N N . MET A 1 76 ? 25.326 -23.032 6.401 1.00 85.94 76 MET A N 1
ATOM 576 C CA . MET A 1 76 ? 25.316 -21.609 6.737 1.00 85.94 76 MET A CA 1
ATOM 577 C C . MET A 1 76 ? 26.396 -21.274 7.774 1.00 85.94 76 MET A C 1
ATOM 579 O O . MET A 1 76 ? 27.178 -20.356 7.540 1.00 85.94 76 MET A O 1
ATOM 583 N N . CYS A 1 77 ? 26.537 -22.070 8.840 1.00 84.00 77 CYS A N 1
ATOM 584 C CA . CYS A 1 77 ? 27.643 -21.963 9.801 1.00 84.00 77 CYS A CA 1
ATOM 585 C C . CYS A 1 77 ? 29.021 -22.176 9.145 1.00 84.00 77 CYS A C 1
ATOM 587 O O . CYS A 1 77 ? 29.998 -21.551 9.545 1.00 84.00 77 CYS A O 1
ATOM 589 N N . LEU A 1 78 ? 29.100 -23.017 8.108 1.00 88.88 78 LEU A N 1
ATOM 590 C CA . LEU A 1 78 ? 30.308 -23.224 7.298 1.00 88.88 78 LEU A CA 1
ATOM 591 C C . LEU A 1 78 ? 30.518 -22.163 6.197 1.00 88.88 78 LEU A C 1
ATOM 593 O O . LEU A 1 78 ? 31.480 -22.273 5.436 1.00 88.88 78 LEU A O 1
ATOM 597 N N . GLY A 1 79 ? 29.626 -21.173 6.058 1.00 86.12 79 GLY A N 1
ATOM 598 C CA . GLY A 1 79 ? 29.729 -20.095 5.064 1.00 86.12 79 GLY A CA 1
ATOM 599 C C . GLY A 1 79 ? 29.665 -20.549 3.596 1.00 86.12 79 GLY A C 1
ATOM 600 O O . GLY A 1 79 ? 30.176 -19.855 2.718 1.00 86.12 79 GLY A O 1
ATOM 601 N N . ARG A 1 80 ? 29.094 -21.729 3.311 1.00 83.94 80 ARG A N 1
ATOM 602 C CA . ARG A 1 80 ? 29.179 -22.415 1.999 1.00 83.94 80 ARG A CA 1
ATOM 603 C C . ARG A 1 80 ? 27.835 -22.664 1.305 1.00 83.94 80 ARG A C 1
ATOM 605 O O . ARG A 1 80 ? 27.822 -23.206 0.198 1.00 83.94 80 ARG A O 1
ATOM 612 N N . LEU A 1 81 ? 26.712 -22.279 1.912 1.00 84.31 81 LEU A N 1
ATOM 613 C CA . LEU A 1 81 ? 25.378 -22.469 1.333 1.00 84.31 81 LEU A CA 1
ATOM 614 C C . LEU A 1 81 ? 25.189 -21.612 0.062 1.00 84.31 81 LEU A C 1
ATOM 616 O O . LEU A 1 81 ? 25.043 -20.394 0.135 1.00 84.31 81 LEU A O 1
ATOM 620 N N . LYS A 1 82 ? 25.161 -22.245 -1.119 1.00 82.94 82 LYS A N 1
ATOM 621 C CA . LYS A 1 82 ? 24.836 -21.559 -2.384 1.00 82.94 82 LYS A CA 1
ATOM 622 C C . LYS A 1 82 ? 23.340 -21.183 -2.406 1.00 82.94 82 LYS A C 1
ATOM 624 O O . LYS A 1 82 ? 22.528 -22.084 -2.189 1.00 82.94 82 LYS A O 1
ATOM 629 N N . PRO A 1 83 ? 22.948 -19.934 -2.747 1.00 82.00 83 PRO A N 1
ATOM 630 C CA . PRO A 1 83 ? 21.542 -19.504 -2.740 1.00 82.00 83 PRO A CA 1
ATOM 631 C C . PRO A 1 83 ? 20.605 -20.422 -3.535 1.00 82.00 83 PRO A C 1
ATOM 633 O O . PRO A 1 83 ? 19.568 -20.833 -3.024 1.00 82.00 83 PRO A O 1
ATOM 636 N N . LEU A 1 84 ? 21.032 -20.850 -4.730 1.00 82.69 84 LEU A N 1
ATOM 637 C CA . LEU A 1 84 ? 20.275 -21.763 -5.594 1.00 82.69 84 LEU A CA 1
ATOM 638 C C . LEU A 1 84 ? 19.917 -23.096 -4.907 1.00 82.69 84 LEU A C 1
ATOM 640 O O . LEU A 1 84 ? 18.814 -23.595 -5.096 1.00 82.69 84 LEU A O 1
ATOM 644 N N . TYR A 1 85 ? 20.809 -23.655 -4.080 1.00 84.00 85 TYR A N 1
ATOM 645 C CA . TYR A 1 85 ? 20.528 -24.896 -3.347 1.00 84.00 85 TYR A CA 1
ATOM 646 C C . TYR A 1 85 ? 19.435 -24.678 -2.292 1.00 84.00 85 TYR A C 1
ATOM 648 O O . TYR A 1 85 ? 18.501 -25.470 -2.205 1.00 84.00 85 TYR A O 1
ATOM 656 N N . SER A 1 86 ? 19.509 -23.568 -1.547 1.00 86.62 86 SER A N 1
ATOM 657 C CA . SER A 1 86 ? 18.476 -23.174 -0.578 1.00 86.62 86 SER A CA 1
ATOM 658 C C . SER A 1 86 ? 17.118 -22.960 -1.261 1.00 86.62 86 SER A C 1
ATOM 660 O O . SER A 1 86 ? 16.106 -23.507 -0.825 1.00 86.62 86 SER A O 1
ATOM 662 N N . ALA A 1 87 ? 17.094 -22.238 -2.385 1.00 86.31 87 ALA A N 1
ATOM 663 C CA . ALA A 1 87 ? 15.875 -21.974 -3.150 1.00 86.31 87 ALA A CA 1
ATOM 664 C C . ALA A 1 87 ? 15.247 -23.248 -3.749 1.00 86.31 87 ALA A C 1
ATOM 666 O O . ALA A 1 87 ? 14.023 -23.367 -3.771 1.00 86.31 87 ALA A O 1
ATOM 667 N N . MET A 1 88 ? 16.053 -24.214 -4.209 1.00 89.31 88 MET A N 1
ATOM 668 C CA . MET A 1 88 ? 15.550 -25.503 -4.705 1.00 89.31 88 MET A CA 1
ATOM 669 C C . MET A 1 88 ? 15.044 -26.408 -3.573 1.00 89.31 88 MET A C 1
ATOM 671 O O . MET A 1 88 ? 13.986 -27.022 -3.712 1.00 89.31 88 MET A O 1
ATOM 675 N N . ALA A 1 89 ? 15.759 -26.472 -2.445 1.00 89.50 89 ALA A N 1
ATOM 676 C CA . ALA A 1 89 ? 15.353 -27.274 -1.291 1.00 89.50 89 ALA A CA 1
ATOM 677 C C . ALA A 1 89 ? 14.034 -26.768 -0.680 1.00 89.50 89 ALA A C 1
ATOM 679 O O . ALA A 1 89 ? 13.121 -27.561 -0.446 1.00 89.50 89 ALA A O 1
ATOM 680 N N . ASN A 1 90 ? 13.892 -25.452 -0.490 1.00 89.75 90 ASN A N 1
ATOM 681 C CA . ASN A 1 90 ? 12.677 -24.853 0.071 1.00 89.75 90 ASN A CA 1
ATOM 682 C C . ASN A 1 90 ? 11.473 -24.942 -0.886 1.00 89.75 90 ASN A C 1
ATOM 684 O O . ASN A 1 90 ? 10.358 -25.214 -0.429 1.00 89.75 90 ASN A O 1
ATOM 688 N N . ALA A 1 91 ? 11.681 -24.826 -2.204 1.00 91.50 91 ALA A N 1
ATOM 689 C CA . ALA A 1 91 ? 10.632 -25.071 -3.197 1.00 91.50 91 ALA A CA 1
ATOM 690 C C . ALA A 1 91 ? 10.105 -26.517 -3.132 1.00 91.50 91 ALA A C 1
ATOM 692 O O . ALA A 1 91 ? 8.892 -26.730 -3.085 1.00 91.50 91 ALA A O 1
ATOM 693 N N . LEU A 1 92 ? 11.005 -27.507 -3.067 1.00 94.69 92 LEU A N 1
ATOM 694 C CA . LEU A 1 92 ? 10.636 -28.921 -2.947 1.00 94.69 92 LEU A CA 1
ATOM 695 C C . LEU A 1 92 ? 9.878 -29.202 -1.640 1.00 94.69 92 LEU A C 1
ATOM 697 O O . LEU A 1 92 ? 8.840 -29.860 -1.661 1.00 94.69 92 LEU A O 1
ATOM 701 N N . ILE A 1 93 ? 10.356 -28.665 -0.515 1.00 94.94 93 ILE A N 1
ATOM 702 C CA . ILE A 1 93 ? 9.692 -28.784 0.792 1.00 94.94 93 ILE A CA 1
ATOM 703 C C . ILE A 1 93 ? 8.282 -28.187 0.744 1.00 94.94 93 ILE A C 1
ATOM 705 O O . ILE A 1 93 ? 7.335 -28.829 1.188 1.00 94.94 93 ILE A O 1
ATOM 709 N N . THR A 1 94 ? 8.111 -27.002 0.159 1.00 93.94 94 THR A N 1
ATOM 710 C CA . THR A 1 94 ? 6.799 -26.339 0.055 1.00 93.94 94 THR A CA 1
ATOM 711 C C . THR A 1 94 ? 5.811 -27.157 -0.782 1.00 93.94 94 THR A C 1
ATOM 713 O O . THR A 1 94 ? 4.674 -27.363 -0.357 1.00 93.94 94 THR A O 1
ATOM 716 N N . LEU A 1 95 ? 6.245 -27.710 -1.922 1.00 95.06 95 LEU A N 1
ATOM 717 C CA . LEU A 1 95 ? 5.422 -28.619 -2.733 1.00 95.06 95 LEU A CA 1
ATOM 718 C C . LEU A 1 95 ? 5.019 -29.885 -1.958 1.00 95.06 95 LEU A C 1
ATOM 720 O O . LEU A 1 95 ? 3.873 -30.332 -2.052 1.00 95.06 95 LEU A O 1
ATOM 724 N N . LEU A 1 96 ? 5.931 -30.440 -1.157 1.00 96.06 96 LEU A N 1
ATOM 725 C CA . LEU A 1 96 ? 5.661 -31.595 -0.301 1.00 96.06 96 LEU A CA 1
ATOM 726 C C . LEU A 1 96 ? 4.663 -31.273 0.826 1.00 96.06 96 LEU A C 1
ATOM 728 O O . LEU A 1 96 ? 3.745 -32.065 1.045 1.00 96.06 96 LEU A O 1
ATOM 732 N N . TRP A 1 97 ? 4.768 -30.116 1.493 1.00 96.75 97 TRP A N 1
ATOM 733 C CA . TRP A 1 97 ? 3.795 -29.686 2.512 1.00 96.75 97 TRP A CA 1
ATOM 734 C C . TRP A 1 97 ? 2.408 -29.418 1.921 1.00 96.75 97 TRP A C 1
ATOM 736 O O . TRP A 1 97 ? 1.422 -29.863 2.503 1.00 96.75 97 TRP A O 1
ATOM 746 N N . ILE A 1 98 ? 2.312 -28.771 0.755 1.00 96.06 98 ILE A N 1
ATOM 747 C CA . ILE A 1 98 ? 1.029 -28.569 0.055 1.00 96.06 98 ILE A CA 1
ATOM 748 C C . ILE A 1 98 ? 0.409 -29.924 -0.322 1.00 96.06 98 ILE A C 1
ATOM 750 O O . ILE A 1 98 ? -0.774 -30.157 -0.074 1.00 96.06 98 ILE A O 1
ATOM 754 N N . THR A 1 99 ? 1.211 -30.854 -0.850 1.00 96.50 99 THR A N 1
ATOM 755 C CA . THR A 1 99 ? 0.753 -32.217 -1.176 1.00 96.50 99 THR A CA 1
ATOM 756 C C . THR A 1 99 ? 0.252 -32.947 0.073 1.00 96.50 99 THR A C 1
ATOM 758 O O . THR A 1 99 ? -0.822 -33.549 0.051 1.00 96.50 99 THR A O 1
ATOM 761 N N . ALA A 1 100 ? 0.984 -32.860 1.187 1.00 96.25 100 ALA A N 1
ATOM 762 C CA . ALA A 1 100 ? 0.586 -33.476 2.448 1.00 96.25 100 ALA A CA 1
ATOM 763 C C . ALA A 1 100 ? -0.694 -32.840 3.019 1.00 96.25 100 ALA A C 1
ATOM 765 O O . ALA A 1 100 ? -1.587 -33.572 3.445 1.00 96.25 100 ALA A O 1
ATOM 766 N N . LEU A 1 101 ? -0.836 -31.511 2.956 1.00 95.75 101 LEU A N 1
ATOM 767 C CA . LEU A 1 101 ? -2.046 -30.800 3.371 1.00 95.75 101 LEU A CA 1
ATOM 768 C C . LEU A 1 101 ? -3.268 -31.256 2.568 1.00 95.75 101 LEU A C 1
ATOM 770 O O . LEU A 1 101 ? -4.299 -31.554 3.168 1.00 95.75 101 LEU A O 1
ATOM 774 N N . VAL A 1 102 ? -3.165 -31.373 1.241 1.00 95.94 102 VAL A N 1
ATOM 775 C CA . VAL A 1 102 ? -4.264 -31.862 0.387 1.00 95.94 102 VAL A CA 1
ATOM 776 C C . VAL A 1 102 ? -4.640 -33.304 0.746 1.00 95.94 102 VAL A C 1
ATOM 778 O O . VAL A 1 102 ? -5.816 -33.598 0.961 1.00 95.94 102 VAL A O 1
ATOM 781 N N . LEU A 1 103 ? -3.656 -34.199 0.881 1.00 95.00 103 LEU A N 1
ATOM 782 C CA . LEU A 1 103 ? -3.891 -35.609 1.220 1.00 95.00 103 LEU A CA 1
ATOM 783 C C . LEU A 1 103 ? -4.505 -35.802 2.613 1.00 95.00 103 LEU A C 1
ATOM 785 O O . LEU A 1 103 ? -5.352 -36.680 2.794 1.00 95.00 103 LEU A O 1
ATOM 789 N N . VAL A 1 104 ? -4.106 -34.981 3.586 1.00 93.38 104 VAL A N 1
ATOM 790 C CA . VAL A 1 104 ? -4.704 -34.964 4.925 1.00 93.38 104 VAL A CA 1
ATOM 791 C C . VAL A 1 104 ? -6.108 -34.366 4.867 1.00 93.38 104 VAL A C 1
ATOM 793 O O . VAL A 1 104 ? -7.035 -34.992 5.370 1.00 93.38 104 VAL A O 1
ATOM 796 N N . SER A 1 105 ? -6.316 -33.235 4.185 1.00 93.19 105 SER A N 1
ATOM 797 C CA . SER A 1 105 ? -7.635 -32.596 4.024 1.00 93.19 105 SER A CA 1
ATOM 798 C C . SER A 1 105 ? -8.677 -33.563 3.464 1.00 93.19 105 SER A C 1
ATOM 800 O O . SER A 1 105 ? -9.737 -33.738 4.063 1.00 93.19 105 SER A O 1
ATOM 802 N N . LEU A 1 106 ? -8.339 -34.277 2.385 1.00 93.12 106 LEU A N 1
ATOM 803 C CA . LEU A 1 106 ? -9.202 -35.274 1.735 1.00 93.12 106 LEU A CA 1
ATOM 804 C C . LEU A 1 106 ? -9.577 -36.472 2.631 1.00 93.12 106 LEU A C 1
ATOM 806 O O . LEU A 1 106 ? -10.500 -37.214 2.299 1.00 93.12 106 LEU A O 1
ATOM 810 N N . ARG A 1 107 ? -8.879 -36.688 3.754 1.00 89.25 107 ARG A N 1
ATOM 811 C CA . ARG A 1 107 ? -9.205 -37.723 4.753 1.00 89.25 107 ARG A CA 1
ATOM 812 C C . ARG A 1 107 ? -9.750 -37.166 6.068 1.00 89.25 107 ARG A C 1
ATOM 814 O O . ARG A 1 107 ? -10.414 -37.901 6.790 1.00 89.25 107 ARG A O 1
ATOM 821 N N . ALA A 1 108 ? -9.485 -35.899 6.366 1.00 85.50 108 ALA A N 1
ATOM 822 C CA . ALA A 1 108 ? -9.779 -35.260 7.644 1.00 85.50 108 ALA A CA 1
ATOM 823 C C . ALA A 1 108 ? -11.041 -34.391 7.633 1.00 85.50 108 ALA A C 1
ATOM 825 O O . ALA A 1 108 ? -11.551 -34.080 8.705 1.00 85.50 108 ALA A O 1
ATOM 826 N N . PHE A 1 109 ? -11.534 -33.985 6.456 1.00 86.81 109 PHE A N 1
ATOM 827 C CA . PHE A 1 109 ? -12.558 -32.944 6.277 1.00 86.81 109 PHE A CA 1
ATOM 828 C C . PHE A 1 109 ? -13.745 -33.045 7.253 1.00 86.81 109 PHE A C 1
ATOM 830 O O . PHE A 1 109 ? -14.070 -32.071 7.929 1.00 86.81 109 PHE A O 1
ATOM 837 N N . GLU A 1 110 ? -14.335 -34.232 7.409 1.00 85.94 110 GLU A N 1
ATOM 838 C CA . GLU A 1 110 ? -15.478 -34.435 8.311 1.00 85.94 110 GLU A CA 1
ATOM 839 C C . GLU A 1 110 ? -15.090 -34.435 9.805 1.00 85.94 110 GLU A C 1
ATOM 841 O O . GLU A 1 110 ? -15.815 -33.871 10.626 1.00 85.94 110 GLU A O 1
ATOM 846 N N . MET A 1 111 ? -13.911 -34.958 10.170 1.00 86.12 111 MET A N 1
ATOM 847 C CA . MET A 1 111 ? -13.387 -34.871 11.547 1.00 86.12 111 MET A CA 1
ATOM 848 C C . MET A 1 111 ? -13.005 -33.434 11.933 1.00 86.12 111 MET A C 1
ATOM 850 O O . MET A 1 111 ? -13.182 -33.029 13.082 1.00 86.12 111 MET A O 1
ATOM 854 N N . VAL A 1 112 ? -12.502 -32.639 10.982 1.00 89.12 112 VAL A N 1
ATOM 855 C CA . VAL A 1 112 ? -12.148 -31.225 11.196 1.00 89.12 112 VAL A CA 1
ATOM 856 C C . VAL A 1 112 ? -13.401 -30.371 11.410 1.00 89.12 112 VAL A C 1
ATOM 858 O O . VAL A 1 112 ? -13.377 -29.484 12.266 1.00 89.12 112 VAL A O 1
ATOM 861 N N . LYS A 1 113 ? -14.513 -30.669 10.723 1.00 89.44 113 LYS A N 1
ATOM 862 C CA . LYS A 1 113 ? -15.808 -29.996 10.934 1.00 89.44 113 LYS A CA 1
ATOM 863 C C . LYS A 1 113 ? -16.442 -30.315 12.291 1.00 89.44 113 LYS A C 1
ATOM 865 O O . LYS A 1 113 ? -16.866 -29.399 12.989 1.00 89.44 113 LYS A O 1
ATOM 870 N N . GLN A 1 114 ? -16.527 -31.590 12.679 1.00 91.88 114 GLN A N 1
ATOM 871 C CA . GLN A 1 114 ? -17.283 -31.983 13.878 1.00 91.88 114 GLN A CA 1
ATOM 872 C C . GLN A 1 114 ? -16.600 -31.539 15.189 1.00 91.88 114 GLN A C 1
ATOM 874 O O . GLN A 1 114 ? -15.369 -31.551 15.278 1.00 91.88 114 GLN A O 1
ATOM 879 N N . PRO A 1 115 ? -17.350 -31.141 16.234 1.00 90.50 115 PRO A N 1
ATOM 880 C CA . PRO A 1 115 ? -16.767 -30.746 17.515 1.00 90.50 115 PRO A CA 1
ATOM 881 C C . PRO A 1 115 ? -16.187 -31.960 18.258 1.00 90.50 115 PRO A C 1
ATOM 883 O O . PRO A 1 115 ? -16.842 -32.995 18.380 1.00 90.50 115 PRO A O 1
ATOM 886 N N . CYS A 1 116 ? -14.978 -31.826 18.816 1.00 94.12 116 CYS A N 1
ATOM 887 C CA . CYS A 1 116 ? -14.332 -32.884 19.602 1.00 94.12 116 CYS A CA 1
ATOM 888 C C . CYS A 1 116 ? -14.987 -33.008 20.987 1.00 94.12 116 CYS A C 1
ATOM 890 O O . CYS A 1 116 ? -14.480 -32.497 21.981 1.00 94.12 116 CYS A O 1
ATOM 892 N N . SER A 1 117 ? -16.144 -33.660 21.036 1.00 92.69 117 SER A N 1
ATOM 893 C CA . SER A 1 117 ? -16.990 -33.794 22.223 1.00 92.69 117 SER A CA 1
ATOM 894 C C . SER A 1 117 ? -17.435 -35.244 22.417 1.00 92.69 117 SER A C 1
ATOM 896 O O . SER A 1 117 ? -17.535 -36.012 21.454 1.00 92.69 117 SER A O 1
ATOM 898 N N . GLY A 1 118 ? -17.709 -35.628 23.668 1.00 89.44 118 GLY A N 1
ATOM 899 C CA . GLY A 1 118 ? -18.134 -36.991 24.008 1.00 89.44 118 GLY A CA 1
ATOM 900 C C . GLY A 1 118 ? -19.426 -37.424 23.304 1.00 89.44 118 GLY A C 1
ATOM 901 O O . GLY A 1 118 ? -19.585 -38.603 23.008 1.00 89.44 118 GLY A O 1
ATOM 902 N N . THR A 1 119 ? -20.298 -36.473 22.950 1.00 88.88 119 THR A N 1
ATOM 903 C CA . THR A 1 119 ? -21.544 -36.711 22.203 1.00 88.88 119 THR A CA 1
ATOM 904 C C . THR A 1 119 ? -21.324 -37.214 20.776 1.00 88.88 119 THR A C 1
ATOM 906 O O . THR A 1 119 ? -22.145 -37.984 20.292 1.00 88.88 119 THR A O 1
ATOM 909 N N . TYR A 1 120 ? -20.226 -36.830 20.113 1.00 89.88 120 TYR A N 1
ATOM 910 C CA . TYR A 1 120 ? -19.882 -37.323 18.771 1.00 89.88 120 TYR A CA 1
ATOM 911 C C . TYR A 1 120 ? -18.944 -38.533 18.807 1.00 89.88 120 TYR A C 1
ATOM 913 O O . TYR A 1 120 ? -19.082 -39.449 18.001 1.00 89.88 120 TYR A O 1
ATOM 921 N N . TYR A 1 121 ? -17.985 -38.553 19.737 1.00 87.31 121 TYR A N 1
ATOM 922 C CA . TYR A 1 121 ? -16.895 -39.537 19.723 1.00 87.31 121 TYR A CA 1
ATOM 923 C C . TYR A 1 121 ? -17.057 -40.695 20.722 1.00 87.31 121 TYR A C 1
ATOM 925 O O . TYR A 1 121 ? -16.259 -41.633 20.685 1.00 87.31 121 TYR A O 1
ATOM 933 N N . THR A 1 122 ? -18.086 -40.669 21.581 1.00 88.00 122 THR A N 1
ATOM 934 C CA . THR A 1 122 ? -18.525 -41.707 22.555 1.00 88.00 122 THR A CA 1
ATOM 935 C C . THR A 1 122 ? -17.511 -42.178 23.607 1.00 88.00 122 THR A C 1
ATOM 937 O O . THR A 1 122 ? -17.891 -42.779 24.606 1.00 88.00 122 THR A O 1
ATOM 940 N N . THR A 1 123 ? -16.223 -41.894 23.421 1.00 91.62 123 THR A N 1
ATOM 941 C CA . THR A 1 123 ? -15.116 -42.311 24.284 1.00 91.62 123 THR A CA 1
ATOM 942 C C . THR A 1 123 ? -14.088 -41.190 24.392 1.00 91.62 123 THR A C 1
ATOM 944 O O . THR A 1 123 ? -13.836 -40.464 23.427 1.00 91.62 123 THR A O 1
ATOM 947 N N . GLU A 1 124 ? -13.420 -41.082 25.541 1.00 87.62 124 GLU A N 1
ATOM 948 C CA . GLU A 1 124 ? -12.337 -40.109 25.755 1.00 87.62 124 GLU A CA 1
ATOM 949 C C . GLU A 1 124 ? -11.191 -40.288 24.747 1.00 87.62 124 GLU A C 1
ATOM 951 O O . GLU A 1 124 ? -10.616 -39.313 24.269 1.00 87.62 124 GLU A O 1
ATOM 956 N N . LYS A 1 125 ? -10.908 -41.538 24.350 1.00 84.88 125 LYS A N 1
ATOM 957 C CA . LYS A 1 125 ? -9.923 -41.862 23.307 1.00 84.88 125 LYS A CA 1
ATOM 958 C C . LYS A 1 125 ? -10.315 -41.279 21.947 1.00 84.88 125 LYS A C 1
ATOM 960 O O . LYS A 1 125 ? -9.453 -40.739 21.261 1.00 84.88 125 LYS A O 1
ATOM 965 N N . GLY A 1 126 ? -11.595 -41.342 21.573 1.00 86.88 126 GLY A N 1
ATOM 966 C CA . GLY A 1 126 ? -12.104 -40.718 20.349 1.00 86.88 126 GLY A CA 1
ATOM 967 C C . GLY A 1 126 ? -12.028 -39.187 20.393 1.00 86.88 126 GLY A C 1
ATOM 968 O O . GLY A 1 126 ? -11.590 -38.569 19.425 1.00 86.88 126 GLY A O 1
ATOM 969 N N . VAL A 1 127 ? -12.360 -38.574 21.536 1.00 89.06 127 VAL A N 1
ATOM 970 C CA . VAL A 1 127 ? -12.217 -37.119 21.742 1.00 89.06 127 VAL A CA 1
ATOM 971 C C . VAL A 1 127 ? -10.748 -36.690 21.644 1.00 89.06 127 VAL A C 1
ATOM 973 O O . VAL A 1 127 ? -10.431 -35.753 20.913 1.00 89.06 127 VAL A O 1
ATOM 976 N N . SER A 1 128 ? -9.840 -37.408 22.310 1.00 87.19 128 SER A N 1
ATOM 977 C CA . SER A 1 128 ? -8.393 -37.168 22.244 1.00 87.19 128 SER A CA 1
ATOM 978 C C . SER A 1 128 ? -7.851 -37.317 20.817 1.00 87.19 128 SER A C 1
ATOM 980 O O . SER A 1 128 ? -7.115 -36.449 20.347 1.00 87.19 128 SER A O 1
ATOM 982 N N . ALA A 1 129 ? -8.277 -38.353 20.086 1.00 86.81 129 ALA A N 1
ATOM 983 C CA . ALA A 1 129 ? -7.919 -38.545 18.682 1.00 86.81 129 ALA A CA 1
ATOM 984 C C . ALA A 1 129 ? -8.419 -37.394 17.791 1.00 86.81 129 ALA A C 1
ATOM 986 O O . ALA A 1 129 ? -7.655 -36.909 16.961 1.00 86.81 129 ALA A O 1
ATOM 987 N N . CYS A 1 130 ? -9.648 -36.905 17.996 1.00 91.62 130 CYS A N 1
ATOM 988 C CA . CYS A 1 130 ? -10.181 -35.731 17.296 1.00 91.62 130 CYS A CA 1
ATOM 989 C C . CYS A 1 130 ? -9.325 -34.478 17.549 1.00 91.62 130 CYS A C 1
ATOM 991 O O . CYS A 1 130 ? -8.934 -33.799 16.598 1.00 91.62 130 CYS A O 1
ATOM 993 N N . VAL A 1 131 ? -8.973 -34.196 18.810 1.00 90.81 131 VAL A N 1
ATOM 994 C CA . VAL A 1 131 ? -8.125 -33.043 19.168 1.00 90.81 131 VAL A CA 1
ATOM 995 C C . VAL A 1 131 ? -6.742 -33.160 18.523 1.00 90.81 131 VAL A C 1
ATOM 997 O O . VAL A 1 131 ? -6.292 -32.214 17.876 1.00 90.81 131 VAL A O 1
ATOM 1000 N N . LEU A 1 132 ? -6.098 -34.328 18.616 1.00 89.81 132 LEU A N 1
ATOM 1001 C CA . LEU A 1 132 ? -4.808 -34.593 17.969 1.00 89.81 132 LEU A CA 1
ATOM 1002 C C . LEU A 1 132 ? -4.882 -34.426 16.446 1.00 89.81 132 LEU A C 1
ATOM 1004 O O . LEU A 1 132 ? -3.963 -33.858 15.860 1.00 89.81 132 LEU A O 1
ATOM 1008 N N . TYR A 1 133 ? -5.979 -34.845 15.806 1.00 90.69 133 TYR A N 1
ATOM 1009 C CA . TYR A 1 133 ? -6.165 -34.661 14.366 1.00 90.69 133 TYR A CA 1
ATOM 1010 C C . TYR A 1 133 ? -6.313 -33.178 13.992 1.00 90.69 133 TYR A C 1
ATOM 1012 O O . TYR A 1 133 ? -5.719 -32.734 13.010 1.00 90.69 133 TYR A O 1
ATOM 1020 N N . LYS A 1 134 ? -7.037 -32.374 14.782 1.00 92.38 134 LYS A N 1
ATOM 1021 C CA . LYS A 1 134 ? -7.150 -30.925 14.528 1.00 92.38 134 LYS A CA 1
ATOM 1022 C C . LYS A 1 134 ? -5.829 -30.185 14.755 1.00 92.38 134 LYS A C 1
ATOM 1024 O O . LYS A 1 134 ? -5.483 -29.326 13.947 1.00 92.38 134 LYS A O 1
ATOM 1029 N N . VAL A 1 135 ? -5.055 -30.559 15.778 1.00 92.06 135 VAL A N 1
ATOM 1030 C CA . VAL A 1 135 ? -3.689 -30.042 15.999 1.00 92.06 135 VAL A CA 1
ATOM 1031 C C . VAL A 1 135 ? -2.765 -30.420 14.835 1.00 92.06 135 VAL A C 1
ATOM 1033 O O . VAL A 1 135 ? -2.037 -29.567 14.329 1.00 92.06 135 VAL A O 1
ATOM 1036 N N . LEU A 1 136 ? -2.834 -31.667 14.358 1.00 93.06 136 LEU A N 1
ATOM 1037 C CA . LEU A 1 136 ? -2.079 -32.138 13.196 1.00 93.06 136 LEU A CA 1
ATOM 1038 C C . LEU A 1 136 ? -2.447 -31.365 11.920 1.00 93.06 136 LEU A C 1
ATOM 1040 O O . LEU A 1 136 ? -1.560 -30.948 11.176 1.00 93.06 136 LEU A O 1
ATOM 1044 N N . TYR A 1 137 ? -3.743 -31.146 11.681 1.00 94.12 137 TYR A N 1
ATOM 1045 C CA . TYR A 1 137 ? -4.246 -30.383 10.540 1.00 94.12 137 TYR A CA 1
ATOM 1046 C C . TYR A 1 137 ? -3.750 -28.931 10.573 1.00 94.12 137 TYR A C 1
ATOM 1048 O O . TYR A 1 137 ? -3.170 -28.463 9.596 1.00 94.12 137 TYR A O 1
ATOM 1056 N N . ALA A 1 138 ? -3.896 -28.247 11.713 1.00 93.50 138 ALA A N 1
ATOM 1057 C CA . ALA A 1 138 ? -3.427 -26.873 11.894 1.00 93.50 138 ALA A CA 1
ATOM 1058 C C . ALA A 1 138 ? -1.903 -26.754 11.710 1.00 93.50 138 ALA A C 1
ATOM 1060 O O . ALA A 1 138 ? -1.443 -25.918 10.938 1.00 93.50 138 ALA A O 1
ATOM 1061 N N . GLY A 1 139 ? -1.118 -27.644 12.330 1.00 92.19 139 GLY A N 1
ATOM 1062 C CA . GLY A 1 139 ? 0.338 -27.679 12.150 1.00 92.19 139 GLY A CA 1
ATOM 1063 C C . GLY A 1 139 ? 0.767 -27.943 10.701 1.00 92.19 139 GLY A C 1
ATOM 1064 O O . GLY A 1 139 ? 1.777 -27.404 10.254 1.00 92.19 139 GLY A O 1
ATOM 1065 N N . THR A 1 140 ? -0.024 -28.711 9.945 1.00 94.25 140 THR A N 1
ATOM 1066 C CA . THR A 1 140 ? 0.211 -28.967 8.513 1.00 94.25 140 THR A CA 1
ATOM 1067 C C . THR A 1 140 ? -0.123 -27.754 7.646 1.00 94.25 140 THR A C 1
ATOM 1069 O O . THR A 1 140 ? 0.647 -27.426 6.743 1.00 94.25 140 THR A O 1
ATOM 1072 N N . ALA A 1 141 ? -1.225 -27.057 7.939 1.00 93.44 141 ALA A N 1
ATOM 1073 C CA . ALA A 1 141 ? -1.595 -25.817 7.262 1.00 93.44 141 ALA A CA 1
ATOM 1074 C C . ALA A 1 141 ? -0.512 -24.744 7.464 1.00 93.44 141 ALA A C 1
ATOM 1076 O O . ALA A 1 141 ? 0.092 -24.301 6.485 1.00 93.44 141 ALA A O 1
ATOM 1077 N N . CYS A 1 142 ? -0.158 -24.444 8.719 1.00 92.31 142 CYS A N 1
ATOM 1078 C CA . CYS A 1 142 ? 0.916 -23.505 9.051 1.00 92.31 142 CYS A CA 1
ATOM 1079 C C . CYS A 1 142 ? 2.257 -23.911 8.414 1.00 92.31 142 CYS A C 1
ATOM 1081 O O . CYS A 1 142 ? 2.943 -23.069 7.837 1.00 92.31 142 CYS A O 1
ATOM 1083 N N . GLY A 1 143 ? 2.626 -25.199 8.447 1.00 89.44 143 GLY A N 1
ATOM 1084 C CA . GLY A 1 143 ? 3.843 -25.701 7.796 1.00 89.44 143 GLY A CA 1
ATOM 1085 C C . GLY A 1 143 ? 3.902 -25.404 6.290 1.00 89.44 143 GLY A C 1
ATOM 1086 O O . GLY A 1 143 ? 4.964 -25.042 5.777 1.00 89.44 143 GLY A O 1
ATOM 1087 N N . SER A 1 144 ? 2.762 -25.487 5.594 1.00 91.44 144 SER A N 1
ATOM 1088 C CA . SER A 1 144 ? 2.658 -25.132 4.172 1.00 91.44 144 SER A CA 1
ATOM 1089 C C . SER A 1 144 ? 2.738 -23.619 3.917 1.00 91.44 144 SER A C 1
ATOM 1091 O O . SER A 1 144 ? 3.438 -23.194 2.995 1.00 91.44 144 SER A O 1
ATOM 1093 N N . GLU A 1 145 ? 2.110 -22.803 4.769 1.00 90.38 145 GLU A N 1
ATOM 1094 C CA . GLU A 1 145 ? 2.137 -21.338 4.675 1.00 90.38 145 GLU A CA 1
ATOM 1095 C C . GLU A 1 145 ? 3.546 -20.783 4.913 1.00 90.38 145 GLU A C 1
ATOM 1097 O O . GLU A 1 145 ? 4.050 -20.012 4.094 1.00 90.38 145 GLU A O 1
ATOM 1102 N N . TYR A 1 146 ? 4.235 -21.217 5.976 1.00 89.94 146 TYR A N 1
ATOM 1103 C CA . TYR A 1 146 ? 5.598 -20.757 6.262 1.00 89.94 146 TYR A CA 1
ATOM 1104 C C . TYR A 1 146 ? 6.596 -21.170 5.173 1.00 89.94 146 TYR A C 1
ATOM 1106 O O . TYR A 1 146 ? 7.456 -20.363 4.816 1.00 89.94 146 TYR A O 1
ATOM 1114 N N . GLY A 1 147 ? 6.448 -22.361 4.577 1.00 85.75 147 GLY A N 1
ATOM 1115 C CA . GLY A 1 147 ? 7.240 -22.763 3.408 1.00 85.75 147 GLY A CA 1
ATOM 1116 C C . GLY A 1 147 ? 7.032 -21.828 2.209 1.00 85.75 147 GLY A C 1
ATOM 1117 O O . GLY A 1 147 ? 8.001 -21.333 1.624 1.00 85.75 147 GLY A O 1
ATOM 1118 N N . PHE A 1 148 ? 5.774 -21.496 1.897 1.00 86.88 148 PHE A N 1
ATOM 1119 C CA . PHE A 1 148 ? 5.438 -20.567 0.815 1.00 86.88 148 PHE A CA 1
ATOM 1120 C C . PHE A 1 148 ? 5.966 -19.144 1.071 1.00 86.88 148 PHE A C 1
ATOM 1122 O O . PHE A 1 148 ? 6.540 -18.520 0.170 1.00 86.88 148 PHE A O 1
ATOM 1129 N N . VAL A 1 149 ? 5.844 -18.636 2.301 1.00 85.81 149 VAL A N 1
ATOM 1130 C CA . VAL A 1 149 ? 6.376 -17.321 2.705 1.00 85.81 149 VAL A CA 1
ATOM 1131 C C . VAL A 1 149 ? 7.907 -17.289 2.636 1.00 85.81 149 VAL A C 1
ATOM 1133 O O . VAL A 1 149 ? 8.476 -16.297 2.166 1.00 85.81 149 VAL A O 1
ATOM 1136 N N . MET A 1 150 ? 8.589 -18.365 3.042 1.00 84.50 150 MET A N 1
ATOM 1137 C CA . MET A 1 150 ? 10.051 -18.466 2.972 1.00 84.50 150 MET A CA 1
ATOM 1138 C C . MET A 1 150 ? 10.550 -18.481 1.521 1.00 84.50 150 MET A C 1
ATOM 1140 O O . MET A 1 150 ? 11.462 -17.725 1.178 1.00 84.50 150 MET A O 1
ATOM 1144 N N . GLN A 1 151 ? 9.906 -19.259 0.645 1.00 82.94 151 GLN A N 1
ATOM 1145 C CA . GLN A 1 151 ? 10.226 -19.286 -0.786 1.00 82.94 151 GLN A CA 1
ATOM 1146 C C . GLN A 1 151 ? 9.963 -17.930 -1.462 1.00 82.94 151 GLN A C 1
ATOM 1148 O O . GLN A 1 151 ? 10.773 -17.467 -2.273 1.00 82.94 151 GLN A O 1
ATOM 1153 N N . SER A 1 152 ? 8.864 -17.264 -1.100 1.00 79.19 152 SER A N 1
ATOM 1154 C CA . SER A 1 152 ? 8.518 -15.929 -1.605 1.00 79.19 152 SER A CA 1
ATOM 1155 C C . SER A 1 152 ? 9.543 -14.881 -1.166 1.00 79.19 152 SER A C 1
ATOM 1157 O O . SER A 1 152 ? 10.005 -14.084 -1.980 1.00 79.19 152 SER A O 1
ATOM 1159 N N . SER A 1 153 ? 9.972 -14.930 0.097 1.00 79.44 153 SER A N 1
ATOM 1160 C CA . SER A 1 153 ? 10.980 -14.022 0.653 1.00 79.44 153 SER A CA 1
ATOM 1161 C C . SER A 1 153 ? 12.341 -14.174 -0.029 1.00 79.44 153 SER A C 1
ATOM 1163 O O . SER A 1 153 ? 12.936 -13.168 -0.405 1.00 79.44 153 SER A O 1
ATOM 1165 N N . LEU A 1 154 ? 12.797 -15.410 -0.268 1.00 75.19 154 LEU A N 1
ATOM 1166 C CA . LEU A 1 154 ? 14.032 -15.687 -1.016 1.00 75.19 154 LEU A CA 1
ATOM 1167 C C . LEU A 1 154 ? 13.955 -15.188 -2.470 1.00 75.19 154 LEU A C 1
ATOM 1169 O O . LEU A 1 154 ? 14.887 -14.560 -2.970 1.00 75.19 154 LEU A O 1
ATOM 1173 N N . SER A 1 155 ? 12.821 -15.411 -3.138 1.00 71.75 155 SER A N 1
ATOM 1174 C CA . SER A 1 155 ? 12.609 -14.973 -4.526 1.00 71.75 155 SER A CA 1
ATOM 1175 C C . SER A 1 155 ? 12.618 -13.442 -4.653 1.00 71.75 155 SER A C 1
ATOM 1177 O O . SER A 1 155 ? 13.164 -12.886 -5.612 1.00 71.75 155 SER A O 1
ATOM 1179 N N . LEU A 1 156 ? 12.056 -12.743 -3.659 1.00 68.81 156 LEU A N 1
ATOM 1180 C CA . LEU A 1 156 ? 12.059 -11.282 -3.577 1.00 68.81 156 LEU A CA 1
ATOM 1181 C C . LEU A 1 156 ? 13.440 -10.713 -3.213 1.00 68.81 156 LEU A C 1
ATOM 1183 O O . LEU A 1 156 ? 13.811 -9.669 -3.756 1.00 68.81 156 LEU A O 1
ATOM 1187 N N . THR A 1 157 ? 14.229 -11.364 -2.348 1.00 65.69 157 THR A N 1
ATOM 1188 C CA . THR A 1 157 ? 15.573 -10.868 -2.001 1.00 65.69 157 THR A CA 1
ATOM 1189 C C . THR A 1 157 ? 16.585 -11.052 -3.125 1.00 65.69 157 THR A C 1
ATOM 1191 O O . THR A 1 157 ? 17.347 -10.115 -3.365 1.00 65.69 157 THR A O 1
ATOM 1194 N N . ASP A 1 158 ? 16.575 -12.164 -3.869 1.00 66.44 158 ASP A N 1
ATOM 1195 C CA . ASP A 1 158 ? 17.446 -12.324 -5.048 1.00 66.44 158 ASP A CA 1
ATOM 1196 C C . ASP A 1 158 ? 17.076 -11.319 -6.156 1.00 66.44 158 ASP A C 1
ATOM 1198 O O . ASP A 1 158 ? 17.951 -10.631 -6.695 1.00 66.44 158 ASP A O 1
ATOM 1202 N N . SER A 1 159 ? 15.778 -11.129 -6.424 1.00 56.44 159 SER A N 1
ATOM 1203 C CA . SER A 1 159 ? 15.282 -10.115 -7.372 1.00 56.44 159 SER A CA 1
ATOM 1204 C C . SER A 1 159 ? 15.662 -8.689 -6.947 1.00 56.44 159 SER A C 1
ATOM 1206 O O . SER A 1 159 ? 16.131 -7.879 -7.757 1.00 56.44 159 SER A O 1
ATOM 1208 N N . GLY A 1 160 ? 15.517 -8.379 -5.656 1.00 56.56 160 GLY A N 1
ATOM 1209 C CA . GLY A 1 160 ? 15.893 -7.095 -5.069 1.00 56.56 160 GLY A CA 1
ATOM 1210 C C . GLY A 1 160 ? 17.403 -6.852 -5.080 1.00 56.56 160 GLY A C 1
ATOM 1211 O O . GLY A 1 160 ? 17.837 -5.735 -5.359 1.00 56.56 160 GLY A O 1
ATOM 1212 N N . ALA A 1 161 ? 18.220 -7.880 -4.843 1.00 56.34 161 ALA A N 1
ATOM 1213 C CA . ALA A 1 161 ? 19.677 -7.794 -4.903 1.00 56.34 161 ALA A CA 1
ATOM 1214 C C . ALA A 1 161 ? 20.181 -7.603 -6.342 1.00 56.34 161 ALA A C 1
ATOM 1216 O O . ALA A 1 161 ? 21.051 -6.760 -6.576 1.00 56.34 161 ALA A O 1
ATOM 1217 N N . ALA A 1 162 ? 19.609 -8.319 -7.315 1.00 53.47 162 ALA A N 1
ATOM 1218 C CA . ALA A 1 162 ? 19.902 -8.124 -8.734 1.00 53.47 162 ALA A CA 1
ATOM 1219 C C . ALA A 1 162 ? 19.539 -6.702 -9.197 1.00 53.47 162 ALA A C 1
ATOM 1221 O O . ALA A 1 162 ? 20.342 -6.040 -9.858 1.00 53.47 162 ALA A O 1
ATOM 1222 N N . THR A 1 163 ? 18.371 -6.200 -8.785 1.00 53.03 163 THR A N 1
ATOM 1223 C CA . THR A 1 163 ? 17.917 -4.839 -9.105 1.00 53.03 163 THR A CA 1
ATOM 1224 C C . THR A 1 163 ? 18.804 -3.783 -8.445 1.00 53.03 163 THR A C 1
ATOM 1226 O O . THR A 1 163 ? 19.340 -2.932 -9.149 1.00 53.03 163 THR A O 1
ATOM 1229 N N . ARG A 1 164 ? 19.082 -3.869 -7.134 1.00 50.84 164 ARG A N 1
ATOM 1230 C CA . ARG A 1 164 ? 19.961 -2.904 -6.444 1.00 50.84 164 ARG A CA 1
ATOM 1231 C C . ARG A 1 164 ? 21.393 -2.907 -6.983 1.00 50.84 164 ARG A C 1
ATOM 1233 O O . ARG A 1 164 ? 22.002 -1.845 -7.029 1.00 50.84 164 ARG A O 1
ATOM 1240 N N . ARG A 1 165 ? 21.927 -4.048 -7.444 1.00 55.91 165 ARG A N 1
ATOM 1241 C CA . ARG A 1 165 ? 23.231 -4.086 -8.139 1.00 55.91 165 ARG A CA 1
ATOM 1242 C C . ARG A 1 165 ? 23.207 -3.301 -9.453 1.00 55.91 165 ARG A C 1
ATOM 1244 O O . ARG A 1 165 ? 24.182 -2.618 -9.745 1.00 55.91 165 ARG A O 1
ATOM 1251 N N . ARG A 1 166 ? 22.104 -3.340 -10.211 1.00 51.62 166 ARG A N 1
ATOM 1252 C CA . ARG A 1 166 ? 21.917 -2.494 -11.405 1.00 51.62 166 ARG A CA 1
ATOM 1253 C C . ARG A 1 166 ? 21.773 -1.017 -11.017 1.00 51.62 166 ARG A C 1
ATOM 1255 O O . ARG A 1 166 ? 22.506 -0.190 -11.545 1.00 51.62 166 ARG A O 1
ATOM 1262 N N . SER A 1 167 ? 20.920 -0.692 -10.043 1.00 50.12 167 SER A N 1
ATOM 1263 C CA . SER A 1 167 ? 20.685 0.691 -9.595 1.00 50.12 167 SER A CA 1
ATOM 1264 C C . SER A 1 167 ? 21.925 1.358 -8.988 1.00 50.12 167 SER A C 1
ATOM 1266 O O . SER A 1 167 ? 22.175 2.521 -9.271 1.00 50.12 167 SER A O 1
ATOM 1268 N N . ALA A 1 168 ? 22.741 0.646 -8.204 1.00 47.16 168 ALA A N 1
ATOM 1269 C CA . ALA A 1 168 ? 23.973 1.201 -7.632 1.00 47.16 168 ALA A CA 1
ATOM 1270 C C . ALA A 1 168 ? 25.038 1.497 -8.705 1.00 47.16 168 ALA A C 1
ATOM 1272 O O . ALA A 1 168 ? 25.723 2.515 -8.632 1.00 47.16 168 ALA A O 1
ATOM 1273 N N . VAL A 1 169 ? 25.131 0.651 -9.740 1.00 56.25 169 VAL A N 1
ATOM 1274 C CA . VAL A 1 169 ? 25.953 0.914 -10.937 1.00 56.25 169 VAL A CA 1
ATOM 1275 C C . VAL A 1 169 ? 25.408 2.102 -11.744 1.00 56.25 169 VAL A C 1
ATOM 1277 O O . VAL A 1 169 ? 26.177 2.793 -12.403 1.00 56.25 169 VAL A O 1
ATOM 1280 N N . GLN A 1 170 ? 24.102 2.367 -11.676 1.00 49.16 170 GLN A N 1
ATOM 1281 C CA . GLN A 1 170 ? 23.441 3.459 -12.392 1.00 49.16 170 GLN A CA 1
ATOM 1282 C C . GLN A 1 170 ? 23.571 4.814 -11.670 1.00 49.16 170 GLN A C 1
ATOM 1284 O O . GLN A 1 170 ? 23.888 5.801 -12.324 1.00 49.16 170 GLN A O 1
ATOM 1289 N N . ILE A 1 171 ? 23.411 4.857 -10.340 1.00 49.88 171 ILE A N 1
ATOM 1290 C CA . ILE A 1 171 ? 23.550 6.079 -9.520 1.00 49.88 171 ILE A CA 1
ATOM 1291 C C . ILE A 1 171 ? 24.995 6.588 -9.530 1.00 49.88 171 ILE A C 1
ATOM 1293 O O . ILE A 1 171 ? 25.229 7.774 -9.760 1.00 49.88 171 ILE A O 1
ATOM 1297 N N . LYS A 1 172 ? 25.980 5.688 -9.391 1.00 45.62 172 LYS A N 1
ATOM 1298 C CA . LYS A 1 172 ? 27.392 6.083 -9.494 1.00 45.62 172 LYS A CA 1
ATOM 1299 C C . LYS A 1 172 ? 27.722 6.695 -10.870 1.00 45.62 172 LYS A C 1
ATOM 1301 O O . LYS A 1 172 ? 28.564 7.577 -10.971 1.00 45.62 172 LYS A O 1
ATOM 1306 N N . ARG A 1 173 ? 26.999 6.282 -11.920 1.00 43.41 173 ARG A N 1
ATOM 1307 C CA . ARG A 1 173 ? 27.117 6.832 -13.279 1.00 43.41 173 ARG A CA 1
ATOM 1308 C C . ARG A 1 173 ? 26.483 8.218 -13.449 1.00 43.41 173 ARG A C 1
ATOM 1310 O O . ARG A 1 173 ? 26.882 8.926 -14.364 1.00 43.41 173 ARG A O 1
ATOM 1317 N N . SER A 1 174 ? 25.508 8.609 -12.623 1.00 39.81 174 SER A N 1
ATOM 1318 C CA . SER A 1 174 ? 24.938 9.967 -12.663 1.00 39.81 174 SER A CA 1
ATOM 1319 C C . SER A 1 174 ? 25.802 10.988 -11.922 1.00 39.81 174 SER A C 1
ATOM 1321 O O . SER A 1 174 ? 26.015 12.079 -12.444 1.00 39.81 174 SER A O 1
ATOM 1323 N N . GLU A 1 175 ? 26.368 10.622 -10.767 1.00 43.03 175 GLU A N 1
ATOM 1324 C CA . GLU A 1 175 ? 27.249 11.511 -9.985 1.00 43.03 175 GLU A CA 1
ATOM 1325 C C . GLU A 1 175 ? 28.540 11.866 -10.756 1.00 43.03 175 GLU A C 1
ATOM 1327 O O . GLU A 1 175 ? 29.012 13.001 -10.702 1.00 43.03 175 GLU A O 1
ATOM 1332 N N . GLU A 1 176 ? 29.077 10.925 -11.544 1.00 43.09 176 GLU A N 1
ATOM 1333 C CA . GLU A 1 176 ? 30.246 11.147 -12.412 1.00 43.09 176 GLU A CA 1
ATOM 1334 C C . GLU A 1 176 ? 29.939 12.073 -13.619 1.00 43.09 176 GLU A C 1
ATOM 1336 O O . GLU A 1 176 ? 30.833 12.776 -14.099 1.00 43.09 176 GLU A O 1
ATOM 1341 N N . HIS A 1 177 ? 28.683 12.150 -14.085 1.00 41.22 177 HIS A N 1
ATOM 1342 C CA . HIS A 1 177 ? 28.282 13.063 -15.169 1.00 41.22 177 HIS A CA 1
ATOM 1343 C C . HIS A 1 177 ? 28.108 14.517 -14.697 1.00 41.22 177 HIS A C 1
ATOM 1345 O O . HIS A 1 177 ? 28.515 15.437 -15.409 1.00 41.22 177 HIS A O 1
ATOM 1351 N N . GLU A 1 178 ? 27.536 14.742 -13.511 1.00 37.69 178 GLU A N 1
ATOM 1352 C CA . GLU A 1 178 ? 27.178 16.086 -13.022 1.00 37.69 178 GLU A CA 1
ATOM 1353 C C . GLU A 1 178 ? 28.411 16.961 -12.706 1.00 37.69 178 GLU A C 1
ATOM 1355 O O . GLU A 1 178 ? 28.395 18.178 -12.907 1.00 37.69 178 GLU A O 1
ATOM 1360 N N . TYR A 1 179 ? 29.533 16.339 -12.326 1.00 38.62 179 TYR A N 1
ATOM 1361 C CA . TYR A 1 179 ? 30.808 17.037 -12.113 1.00 38.62 179 TYR A CA 1
ATOM 1362 C C . TYR A 1 179 ? 31.504 17.511 -13.401 1.00 38.62 179 TYR A C 1
ATOM 1364 O O . TYR A 1 179 ? 32.322 18.431 -13.344 1.00 38.62 179 TYR A O 1
ATOM 1372 N N . SER A 1 180 ? 31.188 16.929 -14.564 1.00 36.31 180 SER A N 1
ATOM 1373 C CA . SER A 1 180 ? 31.862 17.270 -15.830 1.00 36.31 180 SER A CA 1
ATOM 1374 C C . SER A 1 180 ? 31.283 18.515 -16.517 1.00 36.31 180 SER A C 1
ATOM 1376 O O . SER A 1 180 ? 31.968 19.152 -17.314 1.00 36.31 180 SER A O 1
ATOM 1378 N N . SER A 1 181 ? 30.045 18.913 -16.201 1.00 35.19 181 SER A N 1
ATOM 1379 C CA . SER A 1 181 ? 29.356 20.045 -16.847 1.00 35.19 181 SER A CA 1
ATOM 1380 C C . SER A 1 181 ? 29.724 21.442 -16.320 1.00 35.19 181 SER A C 1
ATOM 1382 O O . SER A 1 181 ? 29.259 22.435 -16.875 1.00 35.19 181 SER A O 1
ATOM 1384 N N . LEU A 1 182 ? 30.545 21.551 -15.268 1.00 33.91 182 LEU A N 1
ATOM 1385 C CA . LEU A 1 182 ? 30.852 22.831 -14.602 1.00 33.91 182 LEU A CA 1
ATOM 1386 C C . LEU A 1 182 ? 32.140 23.533 -15.074 1.00 33.91 182 LEU A C 1
ATOM 1388 O O . LEU A 1 182 ? 32.405 24.659 -14.654 1.00 33.91 182 LEU A O 1
ATOM 1392 N N . TYR A 1 183 ? 32.913 22.920 -15.974 1.00 34.75 183 TYR A N 1
ATOM 1393 C CA . TYR A 1 183 ? 34.131 23.506 -16.545 1.00 34.75 183 TYR A CA 1
ATOM 1394 C C . TYR A 1 183 ? 34.150 23.401 -18.077 1.00 34.75 183 TYR A C 1
ATOM 1396 O O . TYR A 1 183 ? 34.771 22.493 -18.608 1.00 34.75 183 TYR A O 1
ATOM 1404 N N . PHE A 1 184 ? 33.511 24.346 -18.778 1.00 33.72 184 PHE A N 1
ATOM 1405 C CA . PHE A 1 184 ? 34.038 25.003 -19.994 1.00 33.72 184 PHE A CA 1
ATOM 1406 C C . PHE A 1 184 ? 33.039 26.057 -20.507 1.00 33.72 184 PHE A C 1
ATOM 1408 O O . PHE A 1 184 ? 31.971 25.727 -21.011 1.00 33.72 184 PHE A O 1
ATOM 1415 N N . GLY A 1 185 ? 33.395 27.342 -20.397 1.00 28.86 185 GLY A N 1
ATOM 1416 C CA . GLY A 1 185 ? 32.513 28.450 -20.781 1.00 28.86 185 GLY A CA 1
ATOM 1417 C C . GLY A 1 185 ? 33.231 29.797 -20.844 1.00 28.86 185 GLY A C 1
ATOM 1418 O O . GLY A 1 185 ? 32.985 30.668 -20.016 1.00 28.86 185 GLY A O 1
ATOM 1419 N N . GLN A 1 186 ? 34.137 29.971 -21.810 1.00 29.06 186 GLN A N 1
ATOM 1420 C CA . GLN A 1 186 ? 34.713 31.283 -22.130 1.00 29.06 186 GLN A CA 1
ATOM 1421 C C . GLN A 1 186 ? 33.907 31.971 -23.238 1.00 29.06 186 GLN A C 1
ATOM 1423 O O . GLN A 1 186 ? 33.532 31.341 -24.223 1.00 29.06 186 GLN A O 1
ATOM 1428 N N . VAL A 1 187 ? 33.666 33.276 -23.078 1.00 32.66 187 VAL A N 1
ATOM 1429 C CA . VAL A 1 187 ? 32.853 34.101 -23.984 1.00 32.66 187 VAL A CA 1
ATOM 1430 C C . VAL A 1 187 ? 33.653 35.333 -24.427 1.00 32.66 187 VAL A C 1
ATOM 1432 O O . VAL A 1 187 ? 34.129 36.072 -23.563 1.00 32.66 187 VAL A O 1
ATOM 1435 N N . PRO A 1 188 ? 33.778 35.613 -25.738 1.00 36.56 188 PRO A N 1
ATOM 1436 C CA . PRO A 1 188 ? 34.211 36.914 -26.239 1.00 36.56 188 PRO A CA 1
ATOM 1437 C C . PRO A 1 188 ? 33.018 37.883 -26.367 1.00 36.56 188 PRO A C 1
ATOM 1439 O O . PRO A 1 188 ? 31.931 37.501 -26.798 1.00 36.56 188 PRO A O 1
ATOM 1442 N N . MET A 1 189 ? 33.218 39.156 -26.010 1.00 33.00 189 MET A N 1
ATOM 1443 C CA . MET A 1 189 ? 32.202 40.212 -26.159 1.00 33.00 189 MET A CA 1
ATOM 1444 C C . MET A 1 189 ? 32.070 40.715 -27.605 1.00 33.00 189 MET A C 1
ATOM 1446 O O . MET A 1 189 ? 33.041 40.688 -28.362 1.00 33.00 189 MET A O 1
ATOM 1450 N N . PRO A 1 190 ? 30.925 41.343 -27.923 1.00 34.84 190 PRO A N 1
ATOM 1451 C CA . PRO A 1 190 ? 30.970 42.602 -28.667 1.00 34.84 190 PRO A CA 1
ATOM 1452 C C . PRO A 1 190 ? 30.183 43.751 -28.000 1.00 34.84 190 PRO A C 1
ATOM 1454 O O . PRO A 1 190 ? 29.145 43.560 -27.368 1.00 34.84 190 PRO A O 1
ATOM 1457 N N . GLN A 1 191 ? 30.671 44.976 -28.203 1.00 29.25 191 GLN A N 1
ATOM 1458 C CA . GLN A 1 191 ? 29.900 46.225 -28.085 1.00 29.25 191 GLN A CA 1
ATOM 1459 C C . GLN A 1 191 ? 29.035 46.389 -29.362 1.00 29.25 191 GLN A C 1
ATOM 1461 O O . GLN A 1 191 ? 29.374 45.808 -30.386 1.00 29.25 191 GLN A O 1
ATOM 1466 N N . GLY A 1 192 ? 27.950 47.169 -29.437 1.00 27.27 192 GLY A N 1
ATOM 1467 C CA . GLY A 1 192 ? 27.265 48.043 -28.474 1.00 27.27 192 GLY A CA 1
ATOM 1468 C C . GLY A 1 192 ? 26.222 48.926 -29.206 1.00 27.27 192 GLY A C 1
ATOM 1469 O O . GLY A 1 192 ? 26.179 48.913 -30.431 1.00 27.27 192 GLY A O 1
ATOM 1470 N N . SER A 1 193 ? 25.426 49.729 -28.476 1.00 26.97 193 SER A N 1
ATOM 1471 C CA . SER A 1 193 ? 24.316 50.607 -28.964 1.00 26.97 193 SER A CA 1
ATOM 1472 C C . SER A 1 193 ? 23.093 49.863 -29.565 1.00 26.97 193 SER A C 1
ATOM 1474 O O . SER A 1 193 ? 23.241 49.025 -30.439 1.00 26.97 193 SER A O 1
ATOM 1476 N N . ARG A 1 194 ? 21.869 49.933 -29.001 1.00 27.83 194 ARG A N 1
ATOM 1477 C CA . ARG A 1 194 ? 20.899 51.045 -28.768 1.00 27.83 194 ARG A CA 1
ATOM 1478 C C . ARG A 1 194 ? 20.091 51.454 -30.023 1.00 27.83 194 ARG A C 1
ATOM 1480 O O . ARG A 1 194 ? 20.601 52.240 -30.808 1.00 27.83 194 ARG A O 1
ATOM 1487 N N . GLN A 1 195 ? 18.782 51.147 -30.067 1.00 26.94 195 GLN A N 1
ATOM 1488 C CA . GLN A 1 195 ? 17.723 52.122 -29.703 1.00 26.94 195 GLN A CA 1
ATOM 1489 C C . GLN A 1 195 ? 16.262 51.589 -29.745 1.00 26.94 195 GLN A C 1
ATOM 1491 O O . GLN A 1 195 ? 15.861 50.904 -30.673 1.00 26.94 195 GLN A O 1
ATOM 1496 N N . PHE A 1 196 ? 15.482 52.057 -28.757 1.00 26.70 196 PHE A N 1
ATOM 1497 C CA . PHE A 1 196 ? 14.021 52.280 -28.696 1.00 26.70 196 PHE A CA 1
ATOM 1498 C C . PHE A 1 196 ? 12.963 51.159 -28.822 1.00 26.70 196 PHE A C 1
ATOM 1500 O O . PHE A 1 196 ? 13.201 50.030 -29.225 1.00 26.70 196 PHE A O 1
ATOM 1507 N N . VAL A 1 197 ? 11.772 51.523 -28.321 1.00 28.77 197 VAL A N 1
ATOM 1508 C CA . VAL A 1 197 ? 10.625 50.691 -27.921 1.00 28.77 197 VAL A CA 1
ATOM 1509 C C . VAL A 1 197 ? 9.332 51.429 -28.282 1.00 28.77 197 VAL A C 1
ATOM 1511 O O . VAL A 1 197 ? 9.258 52.641 -28.071 1.00 28.77 197 VAL A O 1
ATOM 1514 N N . LYS A 1 198 ? 8.276 50.710 -28.693 1.00 24.78 198 LYS A N 1
ATOM 1515 C CA . LYS A 1 198 ? 6.885 51.108 -28.401 1.00 24.78 198 LYS A CA 1
ATOM 1516 C C . LYS A 1 198 ? 5.920 49.917 -28.435 1.00 24.78 198 LYS A C 1
ATOM 1518 O O . LYS A 1 198 ? 6.064 49.027 -29.263 1.00 24.78 198 LYS A O 1
ATOM 1523 N N . LEU A 1 199 ? 4.949 49.921 -27.520 1.00 27.45 199 LEU A N 1
ATOM 1524 C CA . LEU A 1 199 ? 3.867 48.933 -27.427 1.00 27.45 199 LEU A CA 1
ATOM 1525 C C . LEU A 1 199 ? 2.621 49.412 -28.187 1.00 27.45 199 LEU A C 1
ATOM 1527 O O . LEU A 1 199 ? 2.423 50.623 -28.297 1.00 27.45 199 LEU A O 1
ATOM 1531 N N . SER A 1 200 ? 1.734 48.484 -28.570 1.00 26.11 200 SER A N 1
ATOM 1532 C CA . SER A 1 200 ? 0.269 48.567 -28.359 1.00 26.11 200 SER A CA 1
ATOM 1533 C C . SER A 1 200 ? -0.437 47.249 -28.728 1.00 26.11 200 SER A C 1
ATOM 1535 O O . SER A 1 200 ? 0.024 46.510 -29.591 1.00 26.11 200 SER A O 1
ATOM 1537 N N . ALA A 1 201 ? -1.567 46.983 -28.072 1.00 27.69 201 ALA A N 1
ATOM 1538 C CA . ALA A 1 201 ? -2.574 45.951 -28.379 1.00 27.69 201 ALA A CA 1
ATOM 1539 C C . ALA A 1 201 ? -3.940 46.681 -28.613 1.00 27.69 201 ALA A C 1
ATOM 1541 O O . ALA A 1 201 ? -3.903 47.916 -28.560 1.00 27.69 201 ALA A O 1
ATOM 1542 N N . PRO A 1 202 ? -5.133 46.049 -28.803 1.00 38.44 202 PRO A N 1
ATOM 1543 C CA . PRO A 1 202 ? -5.467 44.612 -28.763 1.00 38.44 202 PRO A CA 1
ATOM 1544 C C . PRO A 1 202 ? -6.515 44.091 -29.812 1.00 38.44 202 PRO A C 1
ATOM 1546 O O . PRO A 1 202 ? -7.068 44.853 -30.594 1.00 38.44 202 PRO A O 1
ATOM 1549 N N . VAL A 1 203 ? -6.751 42.760 -29.810 1.00 29.70 203 VAL A N 1
ATOM 1550 C CA . VAL A 1 203 ? -8.038 41.974 -29.761 1.00 29.70 203 VAL A CA 1
ATOM 1551 C C . VAL A 1 203 ? -9.381 42.723 -30.028 1.00 29.70 203 VAL A C 1
ATOM 1553 O O . VAL A 1 203 ? -9.489 43.828 -29.498 1.00 29.70 203 VAL A O 1
ATOM 1556 N N . PRO A 1 204 ? -10.461 42.152 -30.666 1.00 44.56 204 PRO A N 1
ATOM 1557 C CA . PRO A 1 204 ? -10.812 40.723 -30.939 1.00 44.56 204 PRO A CA 1
ATOM 1558 C C . PRO A 1 204 ? -11.365 40.363 -32.363 1.00 44.56 204 PRO A C 1
ATOM 1560 O O . PRO A 1 204 ? -11.573 41.239 -33.192 1.00 44.56 204 PRO A O 1
ATOM 1563 N N . ALA A 1 205 ? -11.717 39.072 -32.576 1.00 27.50 205 ALA A N 1
ATOM 1564 C CA . ALA A 1 205 ? -13.076 38.579 -32.962 1.00 27.50 205 ALA A CA 1
ATOM 1565 C C . ALA A 1 205 ? -13.203 37.518 -34.104 1.00 27.50 205 ALA A C 1
ATOM 1567 O O . ALA A 1 205 ? -12.639 37.649 -35.180 1.00 27.50 205 ALA A O 1
ATOM 1568 N N . THR A 1 206 ? -14.014 36.486 -33.805 1.00 29.83 206 THR A N 1
ATOM 1569 C CA . THR A 1 206 ? -14.916 35.605 -34.615 1.00 29.83 206 THR A CA 1
ATOM 1570 C C . THR A 1 206 ? -15.130 35.823 -36.133 1.00 29.83 206 THR A C 1
ATOM 1572 O O . THR A 1 206 ? -15.123 36.960 -36.580 1.00 29.83 206 THR A O 1
ATOM 1575 N N . ALA A 1 207 ? -15.569 34.843 -36.954 1.00 28.30 207 ALA A N 1
ATOM 1576 C CA . ALA A 1 207 ? -15.706 33.368 -36.851 1.00 28.30 207 ALA A CA 1
ATOM 1577 C C . ALA A 1 207 ? -16.240 32.760 -38.190 1.00 28.30 207 ALA A C 1
ATOM 1579 O O . ALA A 1 207 ? -16.856 33.468 -38.973 1.00 28.30 207 ALA A O 1
ATOM 1580 N N . VAL A 1 208 ? -16.051 31.442 -38.390 1.00 29.23 208 VAL A N 1
ATOM 1581 C CA . VAL A 1 208 ? -16.853 30.470 -39.196 1.00 29.23 208 VAL A CA 1
ATOM 1582 C C . VAL A 1 208 ? -17.556 30.932 -40.497 1.00 29.23 208 VAL A C 1
ATOM 1584 O O . VAL A 1 208 ? -18.597 31.581 -40.445 1.00 29.23 208 VAL A O 1
ATOM 1587 N N . THR A 1 209 ? -17.154 30.369 -41.650 1.00 29.81 209 THR A N 1
ATOM 1588 C CA . THR A 1 209 ? -18.067 29.666 -42.601 1.00 29.81 209 THR A CA 1
ATOM 1589 C C . THR A 1 209 ? -17.305 28.847 -43.663 1.00 29.81 209 THR A C 1
ATOM 1591 O O . THR A 1 209 ? -16.087 28.951 -43.779 1.00 29.81 209 THR A O 1
ATOM 1594 N N . ALA A 1 210 ? -18.023 27.973 -44.382 1.00 29.58 210 ALA A N 1
ATOM 1595 C CA . ALA A 1 210 ? -17.506 27.003 -45.361 1.00 29.58 210 ALA A CA 1
ATOM 1596 C C . ALA A 1 210 ? -17.721 27.476 -46.830 1.00 29.58 210 ALA A C 1
ATOM 1598 O O . ALA A 1 210 ? -18.427 28.463 -47.039 1.00 29.58 210 ALA A O 1
ATOM 1599 N N . PRO A 1 211 ? -17.125 26.830 -47.858 1.00 46.56 211 PRO A N 1
ATOM 1600 C CA . PRO A 1 211 ? -17.052 27.389 -49.214 1.00 46.56 211 PRO A CA 1
ATOM 1601 C C . PRO A 1 211 ? -18.267 27.063 -50.101 1.00 46.56 211 PRO A C 1
ATOM 1603 O O . PRO A 1 211 ? -18.907 26.021 -49.961 1.00 46.56 211 PRO A O 1
ATOM 1606 N N . THR A 1 212 ? -18.534 27.904 -51.105 1.00 29.77 212 THR A N 1
ATOM 1607 C CA . THR A 1 212 ? -19.376 27.554 -52.269 1.00 29.77 212 THR A CA 1
ATOM 1608 C C . THR A 1 212 ? -18.906 28.311 -53.519 1.00 29.77 212 THR A C 1
ATOM 1610 O O . THR A 1 212 ? -18.181 29.297 -53.413 1.00 29.77 212 THR A O 1
ATOM 1613 N N . ALA A 1 213 ? -19.240 27.804 -54.709 1.00 29.41 213 ALA A N 1
ATOM 1614 C CA . ALA A 1 213 ? -18.602 28.174 -55.976 1.00 29.41 213 ALA A CA 1
ATOM 1615 C C . ALA A 1 213 ? -19.419 29.142 -56.858 1.00 29.41 213 ALA A C 1
ATOM 1617 O O . ALA A 1 213 ? -20.639 29.221 -56.741 1.00 29.41 213 ALA A O 1
ATOM 1618 N N . GLY A 1 214 ? -18.743 29.742 -57.849 1.00 27.30 214 GLY A N 1
ATOM 1619 C CA . GLY A 1 214 ? -19.356 30.238 -59.092 1.00 27.30 214 GLY A CA 1
ATOM 1620 C C . GLY A 1 214 ? -19.323 31.758 -59.307 1.00 27.30 214 GLY A C 1
ATOM 1621 O O . GLY A 1 214 ? -19.307 32.529 -58.358 1.00 27.30 214 GLY A O 1
ATOM 1622 N N . GLY A 1 215 ? -19.345 32.176 -60.582 1.00 26.53 215 GLY A N 1
ATOM 1623 C CA . GLY A 1 215 ? -19.493 33.581 -61.001 1.00 26.53 215 GLY A CA 1
ATOM 1624 C C . GLY A 1 215 ? -18.426 34.049 -61.999 1.00 26.53 215 GLY A C 1
ATOM 1625 O O . GLY A 1 215 ? -17.270 34.238 -61.639 1.00 26.53 215 GLY A O 1
ATOM 1626 N N . GLN A 1 216 ? -18.807 34.232 -63.266 1.00 25.33 216 GLN A N 1
ATOM 1627 C CA . GLN A 1 216 ? -17.919 34.692 -64.344 1.00 25.33 216 GLN A CA 1
ATOM 1628 C C . GLN A 1 216 ? -17.886 36.227 -64.464 1.00 25.33 216 GLN A C 1
ATOM 1630 O O . GLN A 1 216 ? -18.941 36.853 -64.428 1.00 25.33 216 GLN A O 1
ATOM 1635 N N . SER A 1 217 ? -16.726 36.774 -64.863 1.00 25.64 217 SER A N 1
ATOM 1636 C CA . SER A 1 217 ? -16.572 38.056 -65.597 1.00 25.64 217 SER A CA 1
ATOM 1637 C C . SER A 1 217 ? -16.920 39.365 -64.829 1.00 25.64 217 SER A C 1
ATOM 1639 O O . SER A 1 217 ? -17.523 39.314 -63.768 1.00 25.64 217 SER A O 1
ATOM 1641 N N . SER A 1 218 ? -16.511 40.570 -65.262 1.00 25.33 218 SER A N 1
ATOM 1642 C CA . SER A 1 218 ? -15.886 40.973 -66.536 1.00 25.33 218 SER A CA 1
ATOM 1643 C C . SER A 1 218 ? -14.928 42.185 -66.433 1.00 25.33 218 SER A C 1
ATOM 1645 O O . SER A 1 218 ? -15.027 42.993 -65.519 1.00 25.33 218 SER A O 1
ATOM 1647 N N . SER A 1 219 ? -14.132 42.368 -67.501 1.00 25.72 219 SER A N 1
ATOM 1648 C CA . SER A 1 219 ? -13.743 43.654 -68.139 1.00 25.72 219 SER A CA 1
ATOM 1649 C C . SER A 1 219 ? -12.827 44.698 -67.456 1.00 25.72 219 SER A C 1
ATOM 1651 O O . SER A 1 219 ? -13.079 45.145 -66.349 1.00 25.72 219 SER A O 1
ATOM 1653 N N . ALA A 1 220 ? -11.915 45.227 -68.295 1.00 26.94 220 ALA A N 1
ATOM 1654 C CA . ALA A 1 220 ? -11.162 46.495 -68.214 1.00 26.94 220 ALA A CA 1
ATOM 1655 C C . ALA A 1 220 ? -10.034 46.634 -67.149 1.00 26.94 220 ALA A C 1
ATOM 1657 O O . ALA A 1 220 ? -10.191 46.241 -66.003 1.00 26.94 220 ALA A O 1
ATOM 1658 N N . GLY A 1 221 ? -8.867 47.215 -67.478 1.00 27.67 221 GLY A N 1
ATOM 1659 C CA . GLY A 1 221 ? -8.423 47.640 -68.815 1.00 27.67 221 GLY A CA 1
ATOM 1660 C C . GLY A 1 221 ? -6.974 48.154 -68.922 1.00 27.67 221 GLY A C 1
ATOM 1661 O O . GLY A 1 221 ? -6.442 48.752 -67.999 1.00 27.67 221 GLY A O 1
ATOM 1662 N N . THR A 1 222 ? -6.387 47.921 -70.103 1.00 25.89 222 THR A N 1
ATOM 1663 C CA . THR A 1 222 ? -5.494 48.814 -70.885 1.00 25.89 222 THR A CA 1
ATOM 1664 C C . THR A 1 222 ? -4.410 49.675 -70.204 1.00 25.89 222 THR A C 1
ATOM 1666 O O . THR A 1 222 ? -4.717 50.684 -69.577 1.00 25.89 222 THR A O 1
ATOM 1669 N N . GLY A 1 223 ? -3.145 49.418 -70.580 1.00 27.55 223 GLY A N 1
ATOM 1670 C CA . GLY A 1 223 ? -2.024 50.380 -70.540 1.00 27.55 223 GLY A CA 1
ATOM 1671 C C . GLY A 1 223 ? -0.797 49.900 -69.740 1.00 27.55 223 GLY A C 1
ATOM 1672 O O . GLY A 1 223 ? -0.953 49.425 -68.626 1.00 27.55 223 GLY A O 1
ATOM 1673 N N . GLY A 1 224 ? 0.448 49.987 -70.231 1.00 26.72 224 GLY A N 1
ATOM 1674 C CA . GLY A 1 224 ? 0.897 50.290 -71.598 1.00 26.72 224 GLY A CA 1
ATOM 1675 C C . GLY A 1 224 ? 2.381 50.700 -71.690 1.00 26.72 224 GLY A C 1
ATOM 1676 O O . GLY A 1 224 ? 2.761 51.679 -71.065 1.00 26.72 224 GLY A O 1
ATOM 1677 N N . PHE A 1 225 ? 3.156 50.021 -72.555 1.00 24.58 225 PHE A N 1
ATOM 1678 C CA . PHE A 1 225 ? 4.528 50.363 -73.009 1.00 24.58 225 PHE A CA 1
ATOM 1679 C C . PHE A 1 225 ? 5.657 50.449 -71.937 1.00 24.58 225 PHE A C 1
ATOM 1681 O O . PHE A 1 225 ? 5.389 50.432 -70.745 1.00 24.58 225 PHE A O 1
ATOM 1688 N N . SER A 1 226 ? 6.949 50.606 -72.288 1.00 22.92 226 SER A N 1
ATOM 1689 C CA . SER A 1 226 ? 7.829 49.849 -73.222 1.00 22.92 226 SER A CA 1
ATOM 1690 C C . SER A 1 226 ? 9.264 50.434 -73.204 1.00 22.92 226 SER A C 1
ATOM 1692 O O . SER A 1 226 ? 9.374 51.644 -73.049 1.00 22.92 226 SER A O 1
ATOM 1694 N N . LEU A 1 227 ? 10.300 49.631 -73.533 1.00 23.83 227 LEU A N 1
ATOM 1695 C CA . LEU A 1 227 ? 11.641 50.055 -74.044 1.00 23.83 227 LEU A CA 1
ATOM 1696 C C . LEU A 1 227 ? 12.551 50.906 -73.094 1.00 23.83 227 LEU A C 1
ATOM 1698 O O . LEU A 1 227 ? 12.059 51.639 -72.252 1.00 23.83 227 LEU A O 1
ATOM 1702 N N . VAL A 1 228 ? 13.899 50.905 -73.164 1.00 23.70 228 VAL A N 1
ATOM 1703 C CA . VAL A 1 228 ? 14.897 49.931 -73.685 1.00 23.70 228 VAL A CA 1
ATOM 1704 C C . VAL A 1 228 ? 16.298 50.182 -73.052 1.00 23.70 228 VAL A C 1
ATOM 1706 O O . VAL A 1 228 ? 16.458 51.082 -72.237 1.00 23.70 228 VAL A O 1
ATOM 1709 N N . ALA A 1 229 ? 17.280 49.354 -73.437 1.00 25.11 229 ALA A N 1
ATOM 1710 C CA . ALA A 1 229 ? 18.734 49.333 -73.171 1.00 25.11 229 ALA A CA 1
ATOM 1711 C C . ALA A 1 229 ? 19.478 50.693 -72.995 1.00 25.11 229 ALA A C 1
ATOM 1713 O O . ALA A 1 229 ? 19.020 51.725 -73.476 1.00 25.11 229 ALA A O 1
ATOM 1714 N N . ASN A 1 230 ? 20.686 50.735 -72.396 1.00 24.11 230 ASN A N 1
ATOM 1715 C CA . ASN A 1 230 ? 21.938 50.427 -73.129 1.00 24.11 230 ASN A CA 1
ATOM 1716 C C . ASN A 1 230 ? 23.228 50.286 -72.266 1.00 24.11 230 ASN A C 1
ATOM 1718 O O . ASN A 1 230 ? 23.315 50.910 -71.220 1.00 24.11 230 ASN A O 1
ATOM 1722 N N . GLN A 1 231 ? 24.202 49.500 -72.782 1.00 25.22 231 GLN A N 1
ATOM 1723 C CA . GLN A 1 231 ? 25.673 49.734 -72.966 1.00 25.22 231 GLN A CA 1
ATOM 1724 C C . GLN A 1 231 ? 26.540 50.489 -71.907 1.00 25.22 231 GLN A C 1
ATOM 1726 O O . GLN A 1 231 ? 26.050 51.363 -71.214 1.00 25.22 231 GLN A O 1
ATOM 1731 N N . ALA A 1 232 ? 27.878 50.328 -71.801 1.00 25.55 232 ALA A N 1
ATOM 1732 C CA . ALA A 1 232 ? 28.877 49.342 -72.288 1.00 25.55 232 ALA A CA 1
ATOM 1733 C C . ALA A 1 232 ? 30.286 49.639 -71.670 1.00 25.55 232 ALA A C 1
ATOM 1735 O O . ALA A 1 232 ? 30.460 50.659 -71.009 1.00 25.55 232 ALA A O 1
ATOM 1736 N N . GLY A 1 233 ? 31.299 48.791 -71.935 1.00 25.03 233 GLY A N 1
ATOM 1737 C CA . GLY A 1 233 ? 32.742 49.004 -71.640 1.00 25.03 233 GLY A CA 1
ATOM 1738 C C . GLY A 1 233 ? 33.440 47.695 -71.197 1.00 25.03 233 GLY A C 1
ATOM 1739 O O . GLY A 1 233 ? 32.879 47.012 -70.351 1.00 25.03 233 GLY A O 1
ATOM 1740 N N . ALA A 1 234 ? 34.524 47.150 -71.788 1.00 25.98 234 ALA A N 1
ATOM 1741 C CA . ALA A 1 234 ? 35.836 47.675 -72.253 1.00 25.98 234 ALA A CA 1
ATOM 1742 C C . ALA A 1 234 ? 36.879 47.794 -71.099 1.00 25.98 234 ALA A C 1
ATOM 1744 O O . ALA A 1 234 ? 36.498 48.219 -70.017 1.00 25.98 234 ALA A O 1
ATOM 1745 N N . SER A 1 235 ? 38.180 47.443 -71.213 1.00 25.00 235 SER A N 1
ATOM 1746 C CA . SER A 1 235 ? 39.029 47.013 -72.361 1.00 25.00 235 SER A CA 1
ATOM 1747 C C . SER A 1 235 ? 40.418 46.443 -71.950 1.00 25.00 235 SER A C 1
ATOM 1749 O O . SER A 1 235 ? 40.961 46.886 -70.944 1.00 25.00 235 SER A O 1
ATOM 1751 N N . GLY A 1 236 ? 41.067 45.644 -72.825 1.00 24.77 236 GLY A N 1
ATOM 1752 C CA . GLY A 1 236 ? 42.547 45.491 -72.935 1.00 24.77 236 GLY A CA 1
ATOM 1753 C C . GLY A 1 236 ? 43.229 44.343 -72.153 1.00 24.77 236 GLY A C 1
ATOM 1754 O O . GLY A 1 236 ? 42.648 43.833 -71.204 1.00 24.77 236 GLY A O 1
ATOM 1755 N N . PHE A 1 237 ? 44.456 43.887 -72.486 1.00 24.66 237 PHE A N 1
ATOM 1756 C CA . PHE A 1 237 ? 45.314 44.118 -73.679 1.00 24.66 237 PHE A CA 1
ATOM 1757 C C . PHE A 1 237 ? 46.379 42.978 -73.854 1.00 24.66 237 PHE A C 1
ATOM 1759 O O . PHE A 1 237 ? 46.458 42.088 -73.013 1.00 24.66 237 PHE A O 1
ATOM 1766 N N . THR A 1 238 ? 47.160 42.973 -74.951 1.00 23.83 238 THR A N 1
ATOM 1767 C CA . THR A 1 238 ? 48.094 41.897 -75.428 1.00 23.83 238 THR A CA 1
ATOM 1768 C C . THR A 1 238 ? 49.607 42.268 -75.266 1.00 23.83 238 THR A C 1
ATOM 1770 O O . THR A 1 238 ? 49.867 43.288 -74.638 1.00 23.83 238 THR A O 1
ATOM 1773 N N . PHE A 1 239 ? 50.680 41.583 -75.745 1.00 24.89 239 PHE A N 1
ATOM 1774 C CA . PHE A 1 239 ? 50.909 40.571 -76.820 1.00 24.89 239 PHE A CA 1
ATOM 1775 C C . PHE A 1 239 ? 52.356 39.946 -76.775 1.00 24.89 239 PHE A C 1
ATOM 1777 O O . PHE A 1 239 ? 53.224 40.581 -76.189 1.00 24.89 239 PHE A O 1
ATOM 1784 N N . VAL A 1 240 ? 52.633 38.833 -77.511 1.00 24.30 240 VAL A N 1
ATOM 1785 C CA . VAL A 1 240 ? 53.979 38.264 -77.918 1.00 24.30 240 VAL A CA 1
ATOM 1786 C C . VAL A 1 240 ? 54.847 37.664 -76.769 1.00 24.30 240 VAL A C 1
ATOM 1788 O O . VAL A 1 240 ? 54.714 38.112 -75.640 1.00 24.30 240 VAL A O 1
ATOM 1791 N N . GLY A 1 241 ? 55.735 36.649 -76.883 1.00 24.25 241 GLY A N 1
ATOM 1792 C CA . GLY A 1 241 ? 56.290 35.720 -77.919 1.00 24.25 241 GLY A CA 1
ATOM 1793 C C . GLY A 1 241 ? 57.555 35.015 -77.324 1.00 24.25 241 GLY A C 1
ATOM 1794 O O . GLY A 1 241 ? 57.799 35.216 -76.137 1.00 24.25 241 GLY A O 1
ATOM 1795 N N . GLN A 1 242 ? 58.448 34.252 -77.987 1.00 24.84 242 GLN A N 1
ATOM 1796 C CA . GLN A 1 242 ? 58.474 33.416 -79.215 1.00 24.84 242 GLN A CA 1
ATOM 1797 C C . GLN A 1 242 ? 59.846 32.653 -79.279 1.00 24.84 242 GLN A C 1
ATOM 1799 O O . GLN A 1 242 ? 60.845 33.326 -79.059 1.00 24.84 242 GLN A O 1
ATOM 1804 N N . ASP A 1 243 ? 59.875 31.348 -79.650 1.00 26.53 243 ASP A N 1
ATOM 1805 C CA . ASP A 1 243 ? 61.027 30.443 -80.007 1.00 26.53 243 ASP A CA 1
ATOM 1806 C C . ASP A 1 243 ? 62.259 30.395 -79.036 1.00 26.53 243 ASP A C 1
ATOM 1808 O O . ASP A 1 243 ? 62.479 31.298 -78.243 1.00 26.53 243 ASP A O 1
ATOM 1812 N N . ASP A 1 244 ? 63.092 29.349 -78.903 1.00 25.83 244 ASP A N 1
ATOM 1813 C CA . ASP A 1 244 ? 63.628 28.359 -79.859 1.00 25.83 244 ASP A CA 1
ATOM 1814 C C . ASP A 1 244 ? 64.057 27.029 -79.146 1.00 25.83 244 ASP A C 1
ATOM 1816 O O . ASP A 1 244 ? 63.848 26.874 -77.939 1.00 25.83 244 ASP A O 1
ATOM 1820 N N . GLY A 1 245 ? 64.620 26.041 -79.862 1.00 29.42 245 GLY A N 1
ATOM 1821 C CA . GLY A 1 245 ? 64.843 24.659 -79.371 1.00 29.42 245 GLY A CA 1
ATOM 1822 C C . GLY A 1 245 ? 66.255 24.264 -78.877 1.00 29.42 245 GLY A C 1
ATOM 1823 O O . GLY A 1 245 ? 67.263 24.797 -79.330 1.00 29.42 245 GLY A O 1
ATOM 1824 N N . ASP A 1 246 ? 66.335 23.248 -77.998 1.00 26.62 246 ASP A N 1
ATOM 1825 C CA . ASP A 1 246 ? 67.591 22.631 -77.508 1.00 26.62 246 ASP A CA 1
ATOM 1826 C C . ASP A 1 246 ? 67.399 21.131 -77.144 1.00 26.62 246 ASP A C 1
ATOM 1828 O O . ASP A 1 246 ? 66.267 20.663 -76.974 1.00 26.62 246 ASP A O 1
ATOM 1832 N N . MET A 1 247 ? 68.477 20.340 -77.030 1.00 26.14 247 MET A N 1
ATOM 1833 C CA . MET A 1 247 ? 68.388 18.905 -76.690 1.00 26.14 247 MET A CA 1
ATOM 1834 C C . MET A 1 247 ? 68.045 18.664 -75.205 1.00 26.14 247 MET A C 1
ATOM 1836 O O . MET A 1 247 ? 68.570 19.342 -74.319 1.00 26.14 247 MET A O 1
ATOM 1840 N N . PRO A 1 248 ? 67.215 17.649 -74.884 1.00 33.94 248 PRO A N 1
ATOM 1841 C CA . PRO A 1 248 ? 66.671 17.484 -73.541 1.00 33.94 248 PRO A CA 1
ATOM 1842 C C . PRO A 1 248 ? 67.727 17.026 -72.527 1.00 33.94 248 PRO A C 1
ATOM 1844 O O . PRO A 1 248 ? 68.088 15.848 -72.455 1.00 33.94 248 PRO A O 1
ATOM 1847 N N . ARG A 1 249 ? 68.139 17.948 -71.650 1.00 33.41 249 ARG A N 1
ATOM 1848 C CA . ARG A 1 249 ? 68.621 17.582 -70.311 1.00 33.41 249 ARG A CA 1
ATOM 1849 C C . ARG A 1 249 ? 67.490 16.874 -69.559 1.00 33.41 249 ARG A C 1
ATOM 1851 O O . ARG A 1 249 ? 66.328 17.250 -69.688 1.00 33.41 249 ARG A O 1
ATOM 1858 N N . ILE A 1 250 ? 67.833 15.866 -68.761 1.00 38.84 250 ILE A N 1
ATOM 1859 C CA . ILE A 1 250 ? 66.885 15.177 -67.874 1.00 38.84 250 ILE A CA 1
ATOM 1860 C C . ILE A 1 250 ? 66.423 16.188 -66.801 1.00 38.84 250 ILE A C 1
ATOM 1862 O O . ILE A 1 250 ? 67.282 16.652 -66.050 1.00 38.84 250 ILE A O 1
ATOM 1866 N N . PRO A 1 251 ? 65.129 16.566 -66.716 1.00 36.16 251 PRO A N 1
ATOM 1867 C CA . PRO A 1 251 ? 64.678 17.580 -65.758 1.00 36.16 251 PRO A CA 1
ATOM 1868 C C . PRO A 1 251 ? 64.688 17.059 -64.317 1.00 36.16 251 PRO A C 1
ATOM 1870 O O . PRO A 1 251 ? 64.310 15.913 -64.072 1.00 36.16 251 PRO A O 1
ATOM 1873 N N . GLU A 1 252 ? 65.039 17.908 -63.350 1.00 38.31 252 GLU A N 1
ATOM 1874 C CA . GLU A 1 252 ? 65.035 17.535 -61.924 1.00 38.31 252 GLU A CA 1
ATOM 1875 C C . GLU A 1 252 ? 63.612 17.340 -61.350 1.00 38.31 252 GLU A C 1
ATOM 1877 O O . GLU A 1 252 ? 63.438 16.648 -60.347 1.00 38.31 252 GLU A O 1
ATOM 1882 N N . ASP A 1 253 ? 62.574 17.828 -62.041 1.00 45.19 253 ASP A N 1
ATOM 1883 C CA . ASP A 1 253 ? 61.151 17.654 -61.688 1.00 45.19 253 ASP A CA 1
ATOM 1884 C C . ASP A 1 253 ? 60.621 16.206 -61.805 1.00 45.19 253 ASP A C 1
ATOM 1886 O O . ASP A 1 253 ? 59.474 15.920 -61.446 1.00 45.19 253 ASP A O 1
ATOM 1890 N N . LEU A 1 254 ? 61.444 15.263 -62.281 1.00 43.75 254 LEU A N 1
ATOM 1891 C CA . LEU A 1 254 ? 61.072 13.873 -62.598 1.00 43.75 254 LEU A CA 1
ATOM 1892 C C . LEU A 1 254 ? 60.526 13.028 -61.428 1.00 43.75 254 LEU A C 1
ATOM 1894 O O . LEU A 1 254 ? 60.101 11.897 -61.647 1.00 43.75 254 LEU A O 1
ATOM 1898 N N . ALA A 1 255 ? 60.510 13.556 -60.201 1.00 42.28 255 ALA A N 1
ATOM 1899 C CA . ALA A 1 255 ? 60.041 12.869 -58.995 1.00 42.28 255 ALA A CA 1
ATOM 1900 C C . ALA A 1 255 ? 58.616 13.259 -58.529 1.00 42.28 255 ALA A C 1
ATOM 1902 O O . ALA A 1 255 ? 58.188 12.800 -57.469 1.00 42.28 255 ALA A O 1
ATOM 1903 N N . ARG A 1 256 ? 57.871 14.106 -59.263 1.00 48.16 256 ARG A N 1
ATOM 1904 C CA . ARG A 1 256 ? 56.537 14.617 -58.842 1.00 48.16 256 ARG A CA 1
ATOM 1905 C C . ARG A 1 256 ? 55.374 14.299 -59.804 1.00 48.16 256 ARG A C 1
ATOM 1907 O O . ARG A 1 256 ? 54.383 15.021 -59.837 1.00 48.16 256 ARG A O 1
ATOM 1914 N N . SER A 1 257 ? 55.466 13.224 -60.591 1.00 49.09 257 SER A N 1
ATOM 1915 C CA . SER A 1 257 ? 54.473 12.887 -61.634 1.00 49.09 257 SER A CA 1
ATOM 1916 C C . SER A 1 257 ? 53.233 12.106 -61.162 1.00 49.09 257 SER A C 1
ATOM 1918 O O . SER A 1 257 ? 52.266 11.990 -61.918 1.00 49.09 257 SER A O 1
ATOM 1920 N N . VAL A 1 258 ? 53.235 11.553 -59.943 1.00 50.84 258 VAL A N 1
ATOM 1921 C CA . VAL A 1 258 ? 52.053 10.927 -59.322 1.00 50.84 258 VAL A CA 1
ATOM 1922 C C . VAL A 1 258 ? 51.489 11.899 -58.282 1.00 50.84 258 VAL A C 1
ATOM 1924 O O . VAL A 1 258 ? 52.203 12.208 -57.328 1.00 50.84 258 VAL A O 1
ATOM 1927 N N . PRO A 1 259 ? 50.240 12.387 -58.422 1.00 54.41 259 PRO A N 1
ATOM 1928 C CA . PRO A 1 259 ? 49.647 13.278 -57.431 1.00 54.41 259 PRO A CA 1
ATOM 1929 C C . PRO A 1 259 ? 49.443 12.529 -56.111 1.00 54.41 259 PRO A C 1
ATOM 1931 O O . PRO A 1 259 ? 48.741 11.512 -56.065 1.00 54.41 259 PRO A O 1
ATOM 1934 N N . VAL A 1 260 ? 50.047 13.036 -55.035 1.00 50.97 260 VAL A N 1
ATOM 1935 C CA . VAL A 1 260 ? 49.887 12.464 -53.695 1.00 50.97 260 VAL A CA 1
ATOM 1936 C C . VAL A 1 260 ? 48.453 12.735 -53.221 1.00 50.97 260 VAL A C 1
ATOM 1938 O O . VAL A 1 260 ? 47.983 13.866 -53.352 1.00 50.97 260 VAL A O 1
ATOM 1941 N N . PRO A 1 261 ? 47.743 11.764 -52.611 1.00 47.22 261 PRO A N 1
ATOM 1942 C CA . PRO A 1 261 ? 46.371 11.969 -52.126 1.00 47.22 261 PRO A CA 1
ATOM 1943 C C . PRO A 1 261 ? 46.171 13.074 -51.066 1.00 47.22 261 PRO A C 1
ATOM 1945 O O . PRO A 1 261 ? 45.040 13.280 -50.635 1.00 47.22 261 PRO A O 1
ATOM 1948 N N . GLY A 1 262 ? 47.238 13.746 -50.615 1.00 43.06 262 GLY A N 1
ATOM 1949 C CA . GLY A 1 262 ? 47.191 14.883 -49.690 1.00 43.06 262 GLY A CA 1
ATOM 1950 C C . GLY A 1 262 ? 47.098 16.262 -50.360 1.00 43.06 262 GLY A C 1
ATOM 1951 O O . GLY A 1 262 ? 46.652 17.198 -49.706 1.00 43.06 262 GLY A O 1
ATOM 1952 N N . ASP A 1 263 ? 47.459 16.394 -51.644 1.00 40.56 263 ASP A N 1
ATOM 1953 C CA . ASP A 1 263 ? 47.389 17.680 -52.372 1.00 40.56 263 ASP A CA 1
ATOM 1954 C C . ASP A 1 263 ? 45.964 18.011 -52.856 1.00 40.56 263 ASP A C 1
ATOM 1956 O O . ASP A 1 263 ? 45.665 19.124 -53.287 1.00 40.56 263 ASP A O 1
ATOM 1960 N N . ILE A 1 264 ? 45.060 17.033 -52.778 1.00 45.28 264 ILE A N 1
ATOM 1961 C CA . ILE A 1 264 ? 43.621 17.215 -52.952 1.00 45.28 264 ILE A CA 1
ATOM 1962 C C . ILE A 1 264 ? 43.037 17.381 -51.547 1.00 45.28 264 ILE A C 1
ATOM 1964 O O . ILE A 1 264 ? 43.260 16.517 -50.699 1.00 45.28 264 ILE A O 1
ATOM 1968 N N . GLN A 1 265 ? 42.250 18.440 -51.298 1.00 41.47 265 GLN A N 1
ATOM 1969 C CA . GLN A 1 265 ? 41.401 18.492 -50.100 1.00 41.47 265 GLN A CA 1
ATOM 1970 C C . GLN A 1 265 ? 40.572 17.209 -50.061 1.00 41.47 265 GLN A C 1
ATOM 1972 O O . GLN A 1 265 ? 39.731 17.005 -50.939 1.00 41.47 265 GLN A O 1
ATOM 1977 N N . GLN A 1 266 ? 40.838 16.333 -49.085 1.00 41.75 266 GLN A N 1
ATOM 1978 C CA . GLN A 1 266 ? 40.142 15.054 -49.000 1.00 41.75 266 GLN A CA 1
ATOM 1979 C C . GLN A 1 266 ? 38.636 15.339 -48.995 1.00 41.75 266 GLN A C 1
ATOM 1981 O O . GLN A 1 266 ? 38.186 16.104 -48.133 1.00 41.75 266 GLN A O 1
ATOM 1986 N N . PRO A 1 267 ? 37.853 14.789 -49.949 1.00 44.25 267 PRO A N 1
ATOM 1987 C CA . PRO A 1 267 ? 36.411 14.959 -49.914 1.00 44.25 267 PRO A CA 1
ATOM 1988 C C . PRO A 1 267 ? 35.964 14.426 -48.563 1.00 44.25 267 PRO A C 1
ATOM 1990 O O . PRO A 1 267 ? 36.324 13.301 -48.220 1.00 44.25 267 PRO A O 1
ATOM 1993 N N . ALA A 1 268 ? 35.276 15.261 -47.780 1.00 41.34 268 ALA A N 1
ATOM 1994 C CA . ALA A 1 268 ? 34.992 14.959 -46.387 1.00 41.34 268 ALA A CA 1
ATOM 1995 C C . ALA A 1 268 ? 34.198 13.653 -46.300 1.00 41.34 268 ALA A C 1
ATOM 1997 O O . ALA A 1 268 ? 32.978 13.624 -46.481 1.00 41.34 268 ALA A O 1
ATOM 1998 N N . VAL A 1 269 ? 34.915 12.559 -46.040 1.00 46.38 269 VAL A N 1
ATOM 1999 C CA . VAL A 1 269 ? 34.318 11.306 -45.616 1.00 46.38 269 VAL A CA 1
ATOM 2000 C C . VAL A 1 269 ? 33.550 11.685 -44.361 1.00 46.38 269 VAL A C 1
ATOM 2002 O O . VAL A 1 269 ? 34.135 12.247 -43.432 1.00 46.38 269 VAL A O 1
ATOM 2005 N N . GLU A 1 270 ? 32.253 11.390 -44.308 1.00 48.88 270 GLU A N 1
ATOM 2006 C CA . GLU A 1 270 ? 31.542 11.346 -43.032 1.00 48.88 270 GLU A CA 1
ATOM 2007 C C . GLU A 1 270 ? 32.068 10.095 -42.294 1.00 48.88 270 GLU A C 1
ATOM 2009 O O . GLU A 1 270 ? 31.386 9.091 -42.155 1.00 48.88 270 GLU A O 1
ATOM 2014 N N . SER A 1 271 ? 33.351 10.128 -41.906 1.00 41.25 271 SER A N 1
ATOM 2015 C CA . SER A 1 271 ? 34.050 9.164 -41.048 1.00 41.25 271 SER A CA 1
ATOM 2016 C C . SER A 1 271 ? 33.537 9.292 -39.618 1.00 41.25 271 SER A C 1
ATOM 2018 O O . SER A 1 271 ? 33.359 8.288 -38.933 1.00 41.25 271 SER A O 1
ATOM 2020 N N . ASN A 1 272 ? 33.118 10.513 -39.270 1.00 42.56 272 ASN A N 1
ATOM 2021 C CA . ASN A 1 272 ? 32.063 10.821 -38.309 1.00 42.56 272 ASN A CA 1
ATOM 2022 C C . ASN A 1 272 ? 30.671 10.350 -38.804 1.00 42.56 272 ASN A C 1
ATOM 2024 O O . ASN A 1 272 ? 29.669 11.051 -38.654 1.00 42.56 272 ASN A O 1
ATOM 2028 N N . LEU A 1 273 ? 30.588 9.128 -39.344 1.00 45.81 273 LEU A N 1
ATOM 2029 C CA . LEU A 1 273 ? 29.450 8.260 -39.063 1.00 45.81 273 LEU A CA 1
ATOM 2030 C C . LEU A 1 273 ? 29.293 8.208 -37.529 1.00 45.81 273 LEU A C 1
ATOM 2032 O O . LEU A 1 273 ? 30.302 8.269 -36.819 1.00 45.81 273 LEU A O 1
ATOM 2036 N N . PRO A 1 274 ? 28.078 8.031 -36.984 1.00 40.25 274 PRO A N 1
ATOM 2037 C CA . PRO A 1 274 ? 27.872 7.790 -35.554 1.00 40.25 274 PRO A CA 1
ATOM 2038 C C . PRO A 1 274 ? 28.339 6.371 -35.151 1.00 40.25 274 PRO A C 1
ATOM 2040 O O . PRO A 1 274 ? 27.570 5.537 -34.675 1.00 40.25 274 PRO A O 1
ATOM 2043 N N . GLY A 1 275 ? 29.622 6.077 -35.370 1.00 34.12 275 GLY A N 1
ATOM 2044 C CA . GLY A 1 275 ? 30.277 4.798 -35.123 1.00 34.12 275 GLY A CA 1
ATOM 2045 C C . GLY A 1 275 ? 30.619 4.600 -33.651 1.00 34.12 275 GLY A C 1
ATOM 2046 O O . GLY A 1 275 ? 31.786 4.665 -33.279 1.00 34.12 275 GLY A O 1
ATOM 2047 N N . PHE A 1 276 ? 29.599 4.342 -32.829 1.00 38.38 276 PHE A N 1
ATOM 2048 C CA . PHE A 1 276 ? 29.673 3.871 -31.432 1.00 38.38 276 PHE A CA 1
ATOM 2049 C C . PHE A 1 276 ? 30.392 4.748 -30.381 1.00 38.38 276 PHE A C 1
ATOM 2051 O O . PHE A 1 276 ? 30.187 4.505 -29.198 1.00 38.38 276 PHE A O 1
ATOM 2058 N N . LEU A 1 277 ? 31.177 5.763 -30.759 1.00 32.53 277 LEU A N 1
ATOM 2059 C CA . LEU A 1 277 ? 31.963 6.601 -29.832 1.00 32.53 277 LEU A CA 1
ATOM 2060 C C . LEU A 1 277 ? 31.410 8.025 -29.616 1.00 32.53 277 LEU A C 1
ATOM 2062 O O . LEU A 1 277 ? 32.022 8.813 -28.908 1.00 32.53 277 LEU A O 1
ATOM 2066 N N . ALA A 1 278 ? 30.254 8.354 -30.202 1.00 29.95 278 ALA A N 1
ATOM 2067 C CA . ALA A 1 278 ? 29.546 9.632 -30.010 1.00 29.95 278 ALA A CA 1
ATOM 2068 C C . ALA A 1 278 ? 28.220 9.473 -29.227 1.00 29.95 278 ALA A C 1
ATOM 2070 O O . ALA A 1 278 ? 27.321 10.307 -29.320 1.00 29.95 278 ALA A O 1
ATOM 2071 N N . LEU A 1 279 ? 28.088 8.365 -28.494 1.00 32.38 279 LEU A N 1
ATOM 2072 C CA . LEU A 1 279 ? 27.017 8.057 -27.545 1.00 32.38 279 LEU A CA 1
ATOM 2073 C C . LEU A 1 279 ? 27.688 7.347 -26.363 1.00 32.38 279 LEU A C 1
ATOM 2075 O O . LEU A 1 279 ? 28.046 6.177 -26.480 1.00 32.38 279 LEU A O 1
ATOM 2079 N N . ASP A 1 280 ? 27.927 8.073 -25.270 1.00 28.14 280 ASP A N 1
ATOM 2080 C CA . ASP A 1 280 ? 28.845 7.644 -24.208 1.00 28.14 280 ASP A CA 1
ATOM 2081 C C . ASP A 1 280 ? 28.450 6.324 -23.530 1.00 28.14 280 ASP A C 1
ATOM 2083 O O . ASP A 1 280 ? 27.487 6.234 -22.764 1.00 28.14 280 ASP A O 1
ATOM 2087 N N . VAL A 1 281 ? 29.265 5.291 -23.759 1.00 27.72 281 VAL A N 1
ATOM 2088 C CA . VAL A 1 281 ? 29.237 4.028 -23.012 1.00 27.72 281 VAL A CA 1
ATOM 2089 C C . VAL A 1 281 ? 30.683 3.606 -22.703 1.00 27.72 281 VAL A C 1
ATOM 2091 O O . VAL A 1 281 ? 31.293 2.893 -23.502 1.00 27.72 281 VAL A O 1
ATOM 2094 N N . PRO A 1 282 ? 31.266 4.029 -21.563 1.00 26.45 282 PRO A N 1
ATOM 2095 C CA . PRO A 1 282 ? 32.650 3.692 -21.221 1.00 26.45 282 PRO A CA 1
ATOM 2096 C C . PRO A 1 282 ? 32.863 2.180 -21.025 1.00 26.45 282 PRO A C 1
ATOM 2098 O O . PRO A 1 282 ? 32.007 1.486 -20.467 1.00 26.45 282 PRO A O 1
ATOM 2101 N N . GLN A 1 283 ? 34.020 1.692 -21.489 1.00 26.94 283 GLN A N 1
ATOM 2102 C CA . GLN A 1 283 ? 34.454 0.287 -21.439 1.00 26.94 283 GLN A CA 1
ATOM 2103 C C . GLN A 1 283 ? 35.256 -0.050 -20.165 1.00 26.94 283 GLN A C 1
ATOM 2105 O O . GLN A 1 283 ? 35.722 0.839 -19.457 1.00 26.94 283 GLN A O 1
ATOM 2110 N N . PHE A 1 284 ? 35.436 -1.349 -19.894 1.00 32.91 284 PHE A N 1
ATOM 2111 C CA . PHE A 1 284 ? 36.212 -1.895 -18.770 1.00 32.91 284 PHE A CA 1
ATOM 2112 C C . PHE A 1 284 ? 37.477 -2.628 -19.252 1.00 32.91 284 PHE A C 1
ATOM 2114 O O . PHE A 1 284 ? 37.370 -3.512 -20.099 1.00 32.91 284 PHE A O 1
ATOM 2121 N N . ALA A 1 285 ? 38.627 -2.315 -18.645 1.00 26.33 285 ALA A N 1
ATOM 2122 C CA . ALA A 1 285 ? 39.895 -3.066 -18.648 1.00 26.33 285 ALA A CA 1
ATOM 2123 C C . ALA A 1 285 ? 40.851 -2.395 -17.626 1.00 26.33 285 ALA A C 1
ATOM 2125 O O . ALA A 1 285 ? 40.779 -1.178 -17.471 1.00 26.33 285 ALA A O 1
ATOM 2126 N N . ASP A 1 286 ? 41.756 -3.057 -16.899 1.00 24.25 286 ASP A N 1
ATOM 2127 C CA . ASP A 1 286 ? 41.888 -4.482 -16.542 1.00 24.25 286 ASP A CA 1
ATOM 2128 C C . ASP A 1 286 ? 42.602 -4.578 -15.160 1.00 24.25 286 ASP A C 1
ATOM 2130 O O . ASP A 1 286 ? 42.897 -3.551 -14.542 1.00 24.25 286 ASP A O 1
ATOM 2134 N N . ALA A 1 287 ? 42.849 -5.776 -14.626 1.00 32.16 287 ALA A N 1
ATOM 2135 C CA . ALA A 1 287 ? 43.287 -5.991 -13.242 1.00 32.16 287 ALA A CA 1
ATOM 2136 C C . ALA A 1 287 ? 44.811 -6.122 -13.027 1.00 32.16 287 ALA A C 1
ATOM 2138 O O . ALA A 1 287 ? 45.490 -6.847 -13.751 1.00 32.16 287 ALA A O 1
ATOM 2139 N N . SER A 1 288 ? 45.320 -5.586 -11.905 1.00 24.06 288 SER A N 1
ATOM 2140 C CA . SER A 1 288 ? 46.520 -6.121 -11.229 1.00 24.06 288 SER A CA 1
ATOM 2141 C C . SER A 1 288 ? 46.669 -5.655 -9.769 1.00 24.06 288 SER A C 1
ATOM 2143 O O . SER A 1 288 ? 46.584 -4.463 -9.500 1.00 24.06 288 SER A O 1
ATOM 2145 N N . SER A 1 289 ? 46.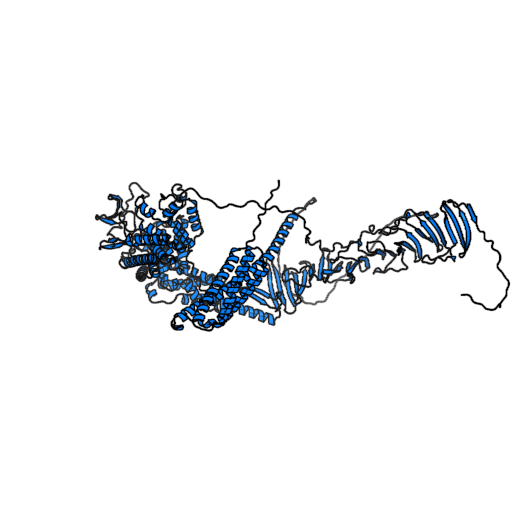987 -6.603 -8.873 1.00 25.48 289 SER A N 1
ATOM 2146 C CA . SER A 1 289 ? 47.633 -6.457 -7.545 1.00 25.48 289 SER A CA 1
ATOM 2147 C C . SER A 1 289 ? 47.106 -5.447 -6.504 1.00 25.48 289 SER A C 1
ATOM 2149 O O . SER A 1 289 ? 47.157 -4.242 -6.714 1.00 25.48 289 SER A O 1
ATOM 2151 N N . ILE A 1 290 ? 46.839 -5.940 -5.284 1.00 22.67 290 ILE A N 1
ATOM 2152 C CA . ILE A 1 290 ? 47.554 -5.547 -4.044 1.00 22.67 290 ILE A CA 1
ATOM 2153 C C . ILE A 1 290 ? 47.280 -6.595 -2.942 1.00 22.67 290 ILE A C 1
ATOM 2155 O O . ILE A 1 290 ? 46.307 -7.346 -3.017 1.00 22.67 290 ILE A O 1
ATOM 2159 N N . SER A 1 291 ? 48.201 -6.729 -1.985 1.00 23.47 291 SER A N 1
ATOM 2160 C CA . SER A 1 291 ? 48.283 -7.832 -1.017 1.00 23.47 291 SER A CA 1
ATOM 2161 C C . SER A 1 291 ? 47.494 -7.623 0.286 1.00 23.47 291 SER A C 1
ATOM 2163 O O . SER A 1 291 ? 47.159 -6.511 0.684 1.00 23.47 291 SER A O 1
ATOM 2165 N N . ILE A 1 292 ? 47.233 -8.742 0.971 1.00 24.61 292 ILE A N 1
ATOM 2166 C CA . ILE A 1 292 ? 46.612 -8.832 2.302 1.00 24.61 292 ILE A CA 1
ATOM 2167 C C . ILE A 1 292 ? 47.608 -8.397 3.394 1.00 24.61 292 ILE A C 1
ATOM 2169 O O . ILE A 1 292 ? 48.764 -8.824 3.362 1.00 24.61 292 ILE A O 1
ATOM 2173 N N . PRO A 1 293 ? 47.134 -7.673 4.423 1.00 25.33 293 PRO A N 1
ATOM 2174 C CA . PRO A 1 293 ? 47.466 -7.998 5.814 1.00 25.33 293 PRO A CA 1
ATOM 2175 C C . PRO A 1 293 ? 46.231 -8.484 6.595 1.00 25.33 293 PRO A C 1
ATOM 2177 O O . PRO A 1 293 ? 45.096 -8.102 6.308 1.00 25.33 293 PRO A O 1
ATOM 2180 N N . ALA A 1 294 ? 46.468 -9.355 7.576 1.00 26.70 294 ALA A N 1
ATOM 2181 C CA . ALA A 1 294 ? 45.455 -9.927 8.470 1.00 26.70 294 ALA A CA 1
ATOM 2182 C C . ALA A 1 294 ? 45.226 -9.019 9.717 1.00 26.70 294 ALA A C 1
ATOM 2184 O O . ALA A 1 294 ? 45.882 -7.982 9.823 1.00 26.70 294 ALA A O 1
ATOM 2185 N N . PRO A 1 295 ? 44.255 -9.313 10.609 1.00 29.84 295 PRO A N 1
ATOM 2186 C CA . PRO A 1 295 ? 43.504 -8.260 11.299 1.00 29.84 295 PRO A CA 1
ATOM 2187 C C . PRO A 1 295 ? 43.999 -7.907 12.707 1.00 29.84 295 PRO A C 1
ATOM 2189 O O . PRO A 1 295 ? 44.475 -8.766 13.445 1.00 29.84 295 PRO A O 1
ATOM 2192 N N . GLU A 1 296 ? 43.715 -6.672 13.126 1.00 24.28 296 GLU A N 1
ATOM 2193 C CA . GLU A 1 296 ? 43.815 -6.228 14.519 1.00 24.28 296 GLU A CA 1
ATOM 2194 C C . GLU A 1 296 ? 42.560 -5.454 14.967 1.00 24.28 296 GLU A C 1
ATOM 2196 O O . GLU A 1 296 ? 41.995 -4.669 14.211 1.00 24.28 296 GLU A O 1
ATOM 2201 N N . VAL A 1 297 ? 42.162 -5.693 16.223 1.00 22.59 297 VAL A N 1
ATOM 2202 C CA . VAL A 1 297 ? 41.234 -4.905 17.064 1.00 22.59 297 VAL A CA 1
ATOM 2203 C C . VAL A 1 297 ? 39.835 -4.587 16.495 1.00 22.59 297 VAL A C 1
ATOM 2205 O O . VAL A 1 297 ? 39.624 -3.549 15.880 1.00 22.59 297 VAL A O 1
ATOM 2208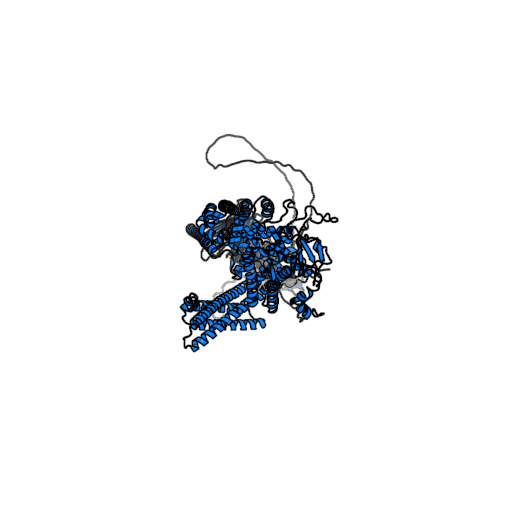 N N . VAL A 1 298 ? 38.828 -5.371 16.915 1.00 23.09 298 VAL A N 1
ATOM 2209 C CA . VAL A 1 298 ? 37.877 -4.917 17.961 1.00 23.09 298 VAL A CA 1
ATOM 2210 C C . VAL A 1 298 ? 37.486 -6.103 18.853 1.00 23.09 298 VAL A C 1
ATOM 2212 O O . VAL A 1 298 ? 36.712 -6.969 18.458 1.00 23.09 298 VAL A O 1
ATOM 2215 N N . GLU A 1 299 ? 37.954 -6.083 20.098 1.00 27.34 299 GLU A N 1
ATOM 2216 C CA . GLU A 1 299 ? 37.241 -6.667 21.240 1.00 27.34 299 GLU A CA 1
ATOM 2217 C C . GLU A 1 299 ? 36.919 -5.511 22.206 1.00 27.34 299 GLU A C 1
ATOM 2219 O O . GLU A 1 299 ? 37.664 -4.529 22.244 1.00 27.34 299 GLU A O 1
ATOM 2224 N N . LYS A 1 300 ? 35.855 -5.666 23.010 1.00 24.48 300 LYS A N 1
ATOM 2225 C CA . LYS A 1 300 ? 35.284 -4.736 24.010 1.00 24.48 300 LYS A CA 1
ATOM 2226 C C . LYS A 1 300 ? 34.251 -3.744 23.467 1.00 24.48 300 LYS A C 1
ATOM 2228 O O . LYS A 1 300 ? 34.585 -2.689 22.945 1.00 24.48 300 LYS A O 1
ATOM 2233 N N . PHE A 1 301 ? 32.992 -4.016 23.811 1.00 23.00 301 PHE A N 1
ATOM 2234 C CA . PHE A 1 301 ? 32.112 -2.984 24.375 1.00 23.00 301 PHE A CA 1
ATOM 2235 C C . PHE A 1 301 ? 31.216 -3.540 25.500 1.00 23.00 301 PHE A C 1
ATOM 2237 O O . PHE A 1 301 ? 30.030 -3.245 25.610 1.00 23.00 301 PHE A O 1
ATOM 2244 N N . THR A 1 302 ? 31.805 -4.368 26.368 1.00 25.00 302 THR A N 1
ATOM 2245 C CA . THR A 1 302 ? 31.155 -4.880 27.582 1.00 25.00 302 THR A CA 1
ATOM 2246 C C . THR A 1 302 ? 31.260 -3.825 28.683 1.00 25.00 302 THR A C 1
ATOM 2248 O O . THR A 1 302 ? 32.280 -3.736 29.370 1.00 25.00 302 THR A O 1
ATOM 2251 N N . PHE A 1 303 ? 30.237 -2.982 28.834 1.00 24.61 303 PHE A N 1
ATOM 2252 C CA . PHE A 1 303 ? 30.268 -1.913 29.833 1.00 24.61 303 PHE A CA 1
ATOM 2253 C C . PHE A 1 303 ? 30.140 -2.494 31.250 1.00 24.61 303 PHE A C 1
ATOM 2255 O O . PHE A 1 303 ? 29.094 -3.017 31.631 1.00 24.61 303 PHE A O 1
ATOM 2262 N N . ARG A 1 304 ? 31.212 -2.401 32.046 1.00 24.59 304 ARG A N 1
ATOM 2263 C CA . ARG A 1 304 ? 31.138 -2.640 33.492 1.00 24.59 304 ARG A CA 1
ATOM 2264 C C . ARG A 1 304 ? 30.502 -1.425 34.161 1.00 24.59 304 ARG A C 1
ATOM 2266 O O . ARG A 1 304 ? 31.059 -0.334 34.087 1.00 24.59 304 ARG A O 1
ATOM 2273 N N . LEU A 1 305 ? 29.426 -1.648 34.906 1.00 26.16 305 LEU A N 1
ATOM 2274 C CA . LEU A 1 305 ? 29.152 -0.882 36.118 1.00 26.16 305 LEU A CA 1
ATOM 2275 C C . LEU A 1 305 ? 29.509 -1.783 37.303 1.00 26.16 305 LEU A C 1
ATOM 2277 O O . LEU A 1 305 ? 29.046 -2.918 37.392 1.00 26.16 305 LEU A O 1
ATOM 2281 N N . SER A 1 306 ? 30.396 -1.307 38.171 1.00 26.61 306 SER A N 1
ATOM 2282 C CA . SER A 1 306 ? 30.877 -2.044 39.341 1.00 26.61 306 SER A CA 1
ATOM 2283 C C . SER A 1 306 ? 31.319 -1.045 40.403 1.00 26.61 306 SER A C 1
ATOM 2285 O O . SER A 1 306 ? 32.299 -0.335 40.176 1.00 26.61 306 SER A O 1
ATOM 2287 N N . GLY A 1 307 ? 30.613 -0.969 41.535 1.00 33.28 307 GLY A N 1
ATOM 2288 C CA . GLY A 1 307 ? 30.970 0.009 42.569 1.00 33.28 307 GLY A CA 1
ATOM 2289 C C . GLY A 1 307 ? 29.970 0.293 43.691 1.00 33.28 307 GLY A C 1
ATOM 2290 O O . GLY A 1 307 ? 30.178 1.288 44.367 1.00 33.28 307 GLY A O 1
ATOM 2291 N N . LEU A 1 308 ? 28.918 -0.512 43.897 1.00 29.00 308 LEU A N 1
ATOM 2292 C CA . LEU A 1 308 ? 28.057 -0.519 45.099 1.00 29.00 308 LEU A CA 1
ATOM 2293 C C . LEU A 1 308 ? 27.160 -1.777 45.083 1.00 29.00 308 LEU A C 1
ATOM 2295 O O . LEU A 1 308 ? 27.036 -2.417 44.035 1.00 29.00 308 LEU A O 1
ATOM 2299 N N . ASP A 1 309 ? 26.550 -2.148 46.218 1.00 42.59 309 ASP A N 1
ATOM 2300 C CA . ASP A 1 309 ? 25.652 -3.317 46.316 1.00 42.59 309 ASP A CA 1
ATOM 2301 C C . ASP A 1 309 ? 24.271 -3.028 45.707 1.00 42.59 309 ASP A C 1
ATOM 2303 O O . ASP A 1 309 ? 23.258 -2.793 46.374 1.00 42.59 309 ASP A O 1
ATOM 2307 N N . GLU A 1 310 ? 24.256 -3.043 44.380 1.00 39.59 310 GLU A N 1
ATOM 2308 C CA . GLU A 1 310 ? 23.067 -2.796 43.585 1.00 39.59 310 GLU A CA 1
ATOM 2309 C C . GLU A 1 310 ? 22.029 -3.925 43.715 1.00 39.59 310 GLU A C 1
ATOM 2311 O O . GLU A 1 310 ? 20.846 -3.670 43.508 1.00 39.59 310 GLU A O 1
ATOM 2316 N N . GLN A 1 311 ? 22.420 -5.157 44.082 1.00 40.19 311 GLN A N 1
ATOM 2317 C CA . GLN A 1 311 ? 21.461 -6.259 44.226 1.00 40.19 311 GLN A CA 1
ATOM 2318 C C . GLN A 1 311 ? 20.689 -6.191 45.540 1.00 40.19 311 GLN A C 1
ATOM 2320 O O . GLN A 1 311 ? 19.468 -6.338 45.498 1.00 40.19 311 GLN A O 1
ATOM 2325 N N . THR A 1 312 ? 21.322 -5.912 46.682 1.00 37.81 312 THR A N 1
ATOM 2326 C CA . THR A 1 312 ? 20.573 -5.717 47.938 1.00 37.81 312 THR A CA 1
ATOM 2327 C C . THR A 1 312 ? 19.684 -4.479 47.851 1.00 37.81 312 THR A C 1
ATOM 2329 O O . THR A 1 312 ? 18.517 -4.539 48.252 1.00 37.81 312 THR A O 1
ATOM 2332 N N . TYR A 1 313 ? 20.180 -3.387 47.254 1.00 37.41 313 TYR A N 1
ATOM 2333 C CA . TYR A 1 313 ? 19.388 -2.169 47.071 1.00 37.41 313 TYR A CA 1
ATOM 2334 C C . TYR A 1 313 ? 18.215 -2.389 46.105 1.00 37.41 313 TYR A C 1
ATOM 2336 O O . TYR A 1 313 ? 17.070 -2.173 46.499 1.00 37.41 313 TYR A O 1
ATOM 2344 N N . LYS A 1 314 ? 18.440 -2.929 44.892 1.00 41.75 314 LYS A N 1
ATOM 2345 C CA . LYS A 1 314 ? 17.342 -3.279 43.966 1.00 41.75 314 LYS A CA 1
ATOM 2346 C C . LYS A 1 314 ? 16.366 -4.266 44.593 1.00 41.75 314 LYS A C 1
ATOM 2348 O O . LYS A 1 314 ? 15.168 -4.090 44.417 1.00 41.75 314 LYS A O 1
ATOM 2353 N N . LYS A 1 315 ? 16.827 -5.266 45.351 1.00 39.72 315 LYS A N 1
ATOM 2354 C CA . LYS A 1 315 ? 15.941 -6.242 46.000 1.00 39.72 315 LYS A CA 1
ATOM 2355 C C . LYS A 1 315 ? 15.014 -5.558 47.007 1.00 39.72 315 LYS A C 1
ATOM 2357 O O . LYS A 1 315 ? 13.806 -5.705 46.871 1.00 39.72 315 LYS A O 1
ATOM 2362 N N . LYS A 1 316 ? 15.528 -4.735 47.929 1.00 37.69 316 LYS A N 1
ATOM 2363 C CA . LYS A 1 316 ? 14.699 -3.936 48.861 1.00 37.69 316 LYS A CA 1
ATOM 2364 C C . LYS A 1 316 ? 13.751 -2.967 48.132 1.00 37.69 316 LYS A C 1
ATOM 2366 O O . LYS A 1 316 ? 12.554 -2.937 48.412 1.00 37.69 316 LYS A O 1
ATOM 2371 N N . VAL A 1 317 ? 14.264 -2.238 47.140 1.00 38.62 317 VAL A N 1
ATOM 2372 C CA . VAL A 1 317 ? 13.572 -1.137 46.437 1.00 38.62 317 VAL A CA 1
ATOM 2373 C C . VAL A 1 317 ? 12.630 -1.614 45.306 1.00 38.62 317 VAL A C 1
ATOM 2375 O O . VAL A 1 317 ? 11.830 -0.823 44.794 1.00 38.62 317 VAL A O 1
ATOM 2378 N N . LEU A 1 318 ? 12.666 -2.902 44.939 1.00 38.62 318 LEU A N 1
ATOM 2379 C CA . LEU A 1 318 ? 11.671 -3.598 44.098 1.00 38.62 318 LEU A CA 1
ATOM 2380 C C . LEU A 1 318 ? 10.712 -4.492 44.905 1.00 38.62 318 LEU A C 1
ATOM 2382 O O . LEU A 1 318 ? 9.696 -4.918 44.365 1.00 38.62 318 LEU A O 1
ATOM 2386 N N . LEU A 1 319 ? 11.013 -4.791 46.174 1.00 40.94 319 LEU A N 1
ATOM 2387 C CA . LEU A 1 319 ? 10.118 -5.546 47.060 1.00 40.94 319 LEU A CA 1
ATOM 2388 C C . LEU A 1 319 ? 9.019 -4.677 47.683 1.00 40.94 319 LEU A C 1
ATOM 2390 O O . LEU A 1 319 ? 7.988 -5.205 48.082 1.00 40.94 319 LEU A O 1
ATOM 2394 N N . GLY A 1 320 ? 9.250 -3.369 47.840 1.00 37.69 320 GLY A N 1
ATOM 2395 C CA . GLY A 1 320 ? 8.321 -2.450 48.517 1.00 37.69 320 GLY A CA 1
ATOM 2396 C C . GLY A 1 320 ? 8.192 -2.657 50.036 1.00 37.69 320 GLY A C 1
ATOM 2397 O O . GLY A 1 320 ? 7.597 -1.820 50.708 1.00 37.69 320 GLY A O 1
ATOM 2398 N N . LEU A 1 321 ? 8.781 -3.728 50.583 1.00 38.19 321 LEU A N 1
ATOM 2399 C CA . LEU A 1 321 ? 8.638 -4.153 51.981 1.00 38.19 321 LEU A CA 1
ATOM 2400 C C . LEU A 1 321 ? 9.161 -3.130 52.999 1.00 38.19 321 LEU A C 1
ATOM 2402 O O . LEU A 1 321 ? 8.492 -2.898 54.000 1.00 38.19 321 LEU A O 1
ATOM 2406 N N . ASP A 1 322 ? 10.303 -2.483 52.739 1.00 36.91 322 ASP A N 1
ATOM 2407 C CA . ASP A 1 322 ? 10.786 -1.405 53.619 1.00 36.91 322 ASP A CA 1
ATOM 2408 C C . ASP A 1 322 ? 9.857 -0.171 53.558 1.00 36.91 322 ASP A C 1
ATOM 2410 O O . ASP A 1 322 ? 9.758 0.563 54.532 1.00 36.91 322 ASP A O 1
ATOM 2414 N N . GLY A 1 323 ? 9.132 0.041 52.450 1.00 40.25 323 GLY A N 1
ATOM 2415 C CA . GLY A 1 323 ? 8.296 1.227 52.238 1.00 40.25 323 GLY A CA 1
ATOM 2416 C C . GLY A 1 323 ? 7.114 1.318 53.203 1.00 40.25 323 GLY A C 1
ATOM 2417 O O . GLY A 1 323 ? 6.933 2.351 53.842 1.00 40.25 323 GLY A O 1
ATOM 2418 N N . MET A 1 324 ? 6.347 0.233 53.372 1.00 38.66 324 MET A N 1
ATOM 2419 C CA . MET A 1 324 ? 5.261 0.207 54.368 1.00 38.66 324 MET A CA 1
ATOM 2420 C C . MET A 1 324 ? 5.778 0.243 55.816 1.00 38.66 324 MET A C 1
ATOM 2422 O O . MET A 1 324 ? 5.038 0.665 56.692 1.00 38.66 324 MET A O 1
ATOM 2426 N N . ALA A 1 325 ? 7.039 -0.127 56.069 1.00 35.72 325 ALA A N 1
ATOM 2427 C CA . ALA A 1 325 ? 7.651 -0.018 57.395 1.00 35.72 325 ALA A CA 1
ATOM 2428 C C . ALA A 1 325 ? 8.221 1.386 57.695 1.00 35.72 325 ALA A C 1
ATOM 2430 O O . ALA A 1 325 ? 8.288 1.774 58.857 1.00 35.72 325 ALA A O 1
ATOM 2431 N N . THR A 1 326 ? 8.622 2.167 56.682 1.00 37.81 326 THR A N 1
ATOM 2432 C CA . THR A 1 326 ? 9.071 3.560 56.877 1.00 37.81 326 THR A CA 1
ATOM 2433 C C . THR A 1 326 ? 7.943 4.589 56.794 1.00 37.81 326 THR A C 1
ATOM 2435 O O . THR A 1 326 ? 8.103 5.686 57.333 1.00 37.81 326 THR A O 1
ATOM 2438 N N . PHE A 1 327 ? 6.799 4.259 56.178 1.00 41.12 327 PHE A N 1
ATOM 2439 C CA . PHE A 1 327 ? 5.612 5.130 56.165 1.00 41.12 327 PHE A CA 1
ATOM 2440 C C . PHE A 1 327 ? 5.091 5.471 57.577 1.00 41.12 327 PHE A C 1
ATOM 2442 O O . PHE A 1 327 ? 4.656 6.598 57.777 1.00 41.12 327 PHE A O 1
ATOM 2449 N N . ASP A 1 328 ? 5.252 4.577 58.563 1.00 37.28 328 ASP A N 1
ATOM 2450 C CA . ASP A 1 328 ? 4.946 4.818 59.992 1.00 37.28 328 ASP A CA 1
ATOM 2451 C C . ASP A 1 328 ? 5.863 5.864 60.674 1.00 37.28 328 ASP A C 1
ATOM 2453 O O . ASP A 1 328 ? 5.654 6.219 61.834 1.00 37.28 328 ASP A O 1
ATOM 2457 N N . SER A 1 329 ? 6.931 6.327 60.009 1.00 34.72 329 SER A N 1
ATOM 2458 C CA . SER A 1 329 ? 8.038 7.053 60.666 1.00 34.72 329 SER A CA 1
ATOM 2459 C C . SER A 1 329 ? 8.419 8.400 60.044 1.00 34.72 329 SER A C 1
ATOM 2461 O O . SER A 1 329 ? 9.164 9.167 60.657 1.00 34.72 329 SER A O 1
ATOM 2463 N N . LEU A 1 330 ? 7.926 8.705 58.841 1.00 35.41 330 LEU A N 1
ATOM 2464 C CA . LEU A 1 330 ? 8.237 9.935 58.107 1.00 35.41 330 LEU A CA 1
ATOM 2465 C C . LEU A 1 330 ? 7.015 10.860 58.022 1.00 35.41 330 LEU A C 1
ATOM 2467 O O . LEU A 1 330 ? 5.878 10.408 58.073 1.00 35.41 330 LEU A O 1
ATOM 2471 N N . TYR A 1 331 ? 7.266 12.168 57.886 1.00 34.88 331 TYR A N 1
ATOM 2472 C CA . TYR A 1 331 ? 6.294 13.275 57.994 1.00 34.88 331 TYR A CA 1
ATOM 2473 C C . TYR A 1 331 ? 5.272 13.375 56.831 1.00 34.88 331 TYR A C 1
ATOM 2475 O O . TYR A 1 331 ? 4.986 14.455 56.307 1.00 34.88 331 TYR A O 1
ATOM 2483 N N . PHE A 1 332 ? 4.688 12.254 56.418 1.00 42.28 332 PHE A N 1
ATOM 2484 C CA . PHE A 1 332 ? 3.538 12.246 55.525 1.00 42.28 332 PHE A CA 1
ATOM 2485 C C . PHE A 1 332 ? 2.283 12.683 56.286 1.00 42.28 332 PHE A C 1
ATOM 2487 O O . PHE A 1 332 ? 1.990 12.211 57.381 1.00 42.28 332 PHE A O 1
ATOM 2494 N N . ASN A 1 333 ? 1.494 13.560 55.667 1.00 43.00 333 ASN A N 1
ATOM 2495 C CA . ASN A 1 333 ? 0.095 13.706 56.047 1.00 43.00 333 ASN A CA 1
ATOM 2496 C C . ASN A 1 333 ? -0.605 12.386 55.695 1.00 43.00 333 ASN A C 1
ATOM 2498 O O . ASN A 1 333 ? -0.838 12.118 54.520 1.00 43.00 333 ASN A O 1
ATOM 2502 N N . TYR A 1 334 ? -0.945 11.574 56.698 1.00 46.81 334 TYR A N 1
ATOM 2503 C CA . TYR A 1 334 ? -1.478 10.208 56.547 1.00 46.81 334 TYR A CA 1
ATOM 2504 C C . TYR A 1 334 ? -2.823 10.089 55.779 1.00 46.81 334 TYR A C 1
ATOM 2506 O O . TYR A 1 334 ? -3.340 8.993 55.566 1.00 46.81 334 TYR A O 1
ATOM 2514 N N . GLN A 1 335 ? -3.388 11.215 55.337 1.00 46.62 335 GLN A N 1
ATOM 2515 C CA . GLN A 1 335 ? -4.714 11.374 54.729 1.00 46.62 335 GLN A CA 1
ATOM 2516 C C . GLN A 1 335 ? -4.971 10.439 53.525 1.00 46.62 335 GLN A C 1
ATOM 2518 O O . GLN A 1 335 ? -6.106 10.008 53.327 1.00 46.62 335 GLN A O 1
ATOM 2523 N N . ASP A 1 336 ? -3.924 10.080 52.773 1.00 65.38 336 ASP A N 1
ATOM 2524 C CA . ASP A 1 336 ? -4.026 9.439 51.452 1.00 65.38 336 ASP A CA 1
ATOM 2525 C C . ASP A 1 336 ? -3.562 7.963 51.415 1.00 65.38 336 ASP A C 1
ATOM 2527 O O . ASP A 1 336 ? -3.401 7.382 50.340 1.00 65.38 336 ASP A O 1
ATOM 2531 N N . ALA A 1 337 ? -3.338 7.313 52.565 1.00 72.81 337 ALA A N 1
ATOM 2532 C CA . ALA A 1 337 ? -2.743 5.967 52.623 1.00 72.81 337 ALA A CA 1
ATOM 2533 C C . ALA A 1 337 ? -3.502 4.902 51.794 1.00 72.81 337 ALA A C 1
ATOM 2535 O O . ALA A 1 337 ? -2.888 4.114 51.068 1.00 72.81 337 ALA A O 1
ATOM 2536 N N . THR A 1 338 ? -4.841 4.906 51.830 1.00 80.25 338 THR A N 1
ATOM 2537 C CA . THR A 1 338 ? -5.674 3.999 51.012 1.00 80.25 338 THR A CA 1
ATOM 2538 C C . THR A 1 338 ? -5.558 4.308 49.512 1.00 80.25 338 THR A C 1
ATOM 2540 O O . THR A 1 338 ? -5.495 3.382 48.705 1.00 80.25 338 THR A O 1
ATOM 2543 N N . TYR A 1 339 ? -5.462 5.587 49.126 1.00 82.50 339 TYR A N 1
ATOM 2544 C CA . TYR A 1 339 ? -5.277 6.016 47.732 1.00 82.50 339 TYR A CA 1
ATOM 2545 C C . TYR A 1 339 ? -3.937 5.526 47.170 1.00 82.50 339 TYR A C 1
ATOM 2547 O O . TYR A 1 339 ? -3.911 4.866 46.130 1.00 82.50 339 TYR A O 1
ATOM 2555 N N . PHE A 1 340 ? -2.833 5.741 47.893 1.00 82.50 340 PHE A N 1
ATOM 2556 C CA . PHE A 1 340 ? -1.518 5.246 47.471 1.00 82.50 340 PHE A CA 1
ATOM 2557 C C . PHE A 1 340 ? -1.432 3.714 47.462 1.00 82.50 340 PHE A C 1
ATOM 2559 O O . PHE A 1 340 ? -0.816 3.150 46.558 1.00 82.50 340 PHE A O 1
ATOM 2566 N N . THR A 1 341 ? -2.100 3.025 48.394 1.00 85.69 341 THR A N 1
ATOM 2567 C CA . THR A 1 341 ? -2.203 1.552 48.385 1.00 85.69 341 THR A CA 1
ATOM 2568 C C . THR A 1 341 ? -2.942 1.053 47.138 1.00 85.69 341 THR A C 1
ATOM 2570 O O . THR A 1 341 ? -2.492 0.109 46.486 1.00 85.69 341 THR A O 1
ATOM 2573 N N . ALA A 1 342 ? -4.042 1.709 46.760 1.00 89.50 342 ALA A N 1
ATOM 2574 C CA . ALA A 1 342 ? -4.821 1.380 45.569 1.00 89.50 342 ALA A CA 1
ATOM 2575 C C . ALA A 1 342 ? -4.053 1.648 44.267 1.00 89.50 342 ALA A C 1
ATOM 2577 O O . ALA A 1 342 ? -4.008 0.792 43.384 1.00 89.50 342 ALA A O 1
ATOM 2578 N N . ILE A 1 343 ? -3.371 2.791 44.178 1.00 87.75 343 ILE A N 1
ATOM 2579 C CA . ILE A 1 343 ? -2.485 3.132 43.059 1.00 87.75 343 ILE A CA 1
ATOM 2580 C C . ILE A 1 343 ? -1.325 2.130 42.945 1.00 87.75 343 ILE A C 1
ATOM 2582 O O . ILE A 1 343 ? -1.036 1.655 41.847 1.00 87.75 343 ILE A O 1
ATOM 2586 N N . ALA A 1 344 ? -0.698 1.732 44.056 1.00 87.19 344 ALA A N 1
ATOM 2587 C CA . ALA A 1 344 ? 0.338 0.700 44.050 1.00 87.19 344 ALA A CA 1
ATOM 2588 C C . ALA A 1 344 ? -0.206 -0.666 43.596 1.00 87.19 344 ALA A C 1
ATOM 2590 O O . ALA A 1 344 ? 0.436 -1.349 42.797 1.00 87.19 344 ALA A O 1
ATOM 2591 N N . ALA A 1 345 ? -1.404 -1.052 44.045 1.00 91.56 345 ALA A N 1
ATOM 2592 C CA . ALA A 1 345 ? -2.055 -2.284 43.609 1.00 91.56 345 ALA A CA 1
ATOM 2593 C C . ALA A 1 345 ? -2.370 -2.259 42.101 1.00 91.56 345 ALA A C 1
ATOM 2595 O O . ALA A 1 345 ? -2.078 -3.229 41.402 1.00 91.56 345 ALA A O 1
ATOM 2596 N N . ALA A 1 346 ? -2.869 -1.138 41.568 1.00 92.50 346 ALA A N 1
ATOM 2597 C CA . ALA A 1 346 ? -3.066 -0.952 40.130 1.00 92.50 346 ALA A CA 1
ATOM 2598 C C . ALA A 1 346 ? -1.739 -1.027 39.348 1.00 92.50 346 ALA A C 1
ATOM 2600 O O . ALA A 1 346 ? -1.676 -1.709 38.326 1.00 92.50 346 ALA A O 1
ATOM 2601 N N . ALA A 1 347 ? -0.664 -0.411 39.852 1.00 89.81 347 ALA A N 1
ATOM 2602 C CA . ALA A 1 347 ? 0.667 -0.460 39.242 1.00 89.81 347 ALA A CA 1
ATOM 2603 C C . ALA A 1 347 ? 1.221 -1.895 39.150 1.00 89.81 347 ALA A C 1
ATOM 2605 O O . ALA A 1 347 ? 1.631 -2.330 38.074 1.00 89.81 347 ALA A O 1
ATOM 2606 N N . TYR A 1 348 ? 1.185 -2.665 40.244 1.00 90.31 348 TYR A N 1
ATOM 2607 C CA . TYR A 1 348 ? 1.644 -4.063 40.253 1.00 90.31 348 TYR A CA 1
ATOM 2608 C C . TYR A 1 348 ? 0.735 -4.996 39.436 1.00 90.31 348 TYR A C 1
ATOM 2610 O O . TYR A 1 348 ? 1.216 -5.944 38.809 1.00 90.31 348 TYR A O 1
ATOM 2618 N N . ALA A 1 349 ? -0.572 -4.731 39.394 1.00 91.56 349 ALA A N 1
ATOM 2619 C CA . ALA A 1 349 ? -1.507 -5.470 38.551 1.00 91.56 349 ALA A CA 1
ATOM 2620 C C . ALA A 1 349 ? -1.298 -5.201 37.049 1.00 91.56 349 ALA A C 1
ATOM 2622 O O . ALA A 1 349 ? -1.510 -6.103 36.236 1.00 91.56 349 ALA A O 1
ATOM 2623 N N . LEU A 1 350 ? -0.843 -3.998 36.684 1.00 89.81 350 LEU A N 1
ATOM 2624 C CA . LEU A 1 350 ? -0.451 -3.640 35.320 1.00 89.81 350 LEU A CA 1
ATOM 2625 C C . LEU A 1 350 ? 0.934 -4.204 34.939 1.00 89.81 350 LEU A C 1
ATOM 2627 O O . LEU A 1 350 ? 1.040 -4.831 33.888 1.00 89.81 350 LEU A O 1
ATOM 2631 N N . ASP A 1 351 ? 1.956 -4.111 35.803 1.00 83.44 351 ASP A N 1
ATOM 2632 C CA . ASP A 1 351 ? 3.273 -4.778 35.625 1.00 83.44 351 ASP A CA 1
ATOM 2633 C C . ASP A 1 351 ? 3.124 -6.297 35.400 1.00 83.44 351 ASP A C 1
ATOM 2635 O O . ASP A 1 351 ? 3.835 -6.906 34.597 1.00 83.44 351 ASP A O 1
ATOM 2639 N N . SER A 1 352 ? 2.118 -6.904 36.038 1.00 76.25 352 SER A N 1
ATOM 2640 C CA . SER A 1 352 ? 1.772 -8.317 35.854 1.00 76.25 352 SER A CA 1
ATOM 2641 C C . SER A 1 352 ? 1.321 -8.680 34.430 1.00 76.25 352 SER A C 1
ATOM 2643 O O . SER A 1 352 ? 1.263 -9.868 34.125 1.00 76.25 352 SER A O 1
ATOM 2645 N N . TYR A 1 353 ? 1.000 -7.740 33.531 1.00 76.88 353 TYR A N 1
ATOM 2646 C CA . TYR A 1 353 ? 0.633 -8.095 32.148 1.00 76.88 353 TYR A CA 1
ATOM 2647 C C . TYR A 1 353 ? 1.831 -8.598 31.324 1.00 76.88 353 TYR A C 1
ATOM 2649 O O . TYR A 1 353 ? 1.639 -9.481 30.490 1.00 76.88 353 TYR A O 1
ATOM 2657 N N . GLU A 1 354 ? 3.056 -8.115 31.575 1.00 72.19 354 GLU A N 1
ATOM 2658 C CA . GLU A 1 354 ? 4.233 -8.514 30.784 1.00 72.19 354 GLU A CA 1
ATOM 2659 C C . GLU A 1 354 ? 4.806 -9.883 31.178 1.00 72.19 354 GLU A C 1
ATOM 2661 O O . GLU A 1 354 ? 5.184 -10.669 30.309 1.00 72.19 354 GLU A O 1
ATOM 2666 N N . SER A 1 355 ? 4.926 -10.180 32.480 1.00 66.56 355 SER A N 1
ATOM 2667 C CA . SER A 1 355 ? 5.593 -11.411 32.933 1.00 66.56 355 SER A CA 1
ATOM 2668 C C . SER A 1 355 ? 5.118 -11.916 34.303 1.00 66.56 355 SER A C 1
ATOM 2670 O O . SER A 1 355 ? 4.879 -11.115 35.209 1.00 66.56 355 SER A O 1
ATOM 2672 N N . PRO A 1 356 ? 5.023 -13.247 34.510 1.00 61.19 356 PRO A N 1
ATOM 2673 C CA . PRO A 1 356 ? 4.725 -13.828 35.814 1.00 61.19 356 PRO A CA 1
ATOM 2674 C C . PRO A 1 356 ? 5.912 -13.662 36.769 1.00 61.19 356 PRO A C 1
ATOM 2676 O O . PRO A 1 356 ? 6.877 -14.427 36.743 1.00 61.19 356 PRO A O 1
ATOM 2679 N N . ARG A 1 357 ? 5.817 -12.678 37.663 1.00 74.75 357 ARG A N 1
ATOM 2680 C CA . ARG A 1 357 ? 6.702 -12.535 38.823 1.00 74.75 357 ARG A CA 1
ATOM 2681 C C . ARG A 1 357 ? 5.967 -13.054 40.057 1.00 74.75 357 ARG A C 1
ATOM 2683 O O . ARG A 1 357 ? 4.966 -12.477 40.479 1.00 74.75 357 ARG A O 1
ATOM 2690 N N . GLU A 1 358 ? 6.468 -14.135 40.650 1.00 77.88 358 GLU A N 1
ATOM 2691 C CA . GLU A 1 358 ? 5.913 -14.730 41.879 1.00 77.88 358 GLU A CA 1
ATOM 2692 C C . GLU A 1 358 ? 5.837 -13.694 43.017 1.00 77.88 358 GLU A C 1
ATOM 2694 O O . GLU A 1 358 ? 4.801 -13.532 43.660 1.00 77.88 358 GLU A O 1
ATOM 2699 N N . ASN A 1 359 ? 6.887 -12.877 43.143 1.00 84.12 359 ASN A N 1
ATOM 2700 C CA . ASN A 1 359 ? 6.940 -11.733 44.049 1.00 84.12 359 ASN A CA 1
ATOM 2701 C C . ASN A 1 359 ? 5.822 -10.699 43.808 1.00 84.12 359 ASN A C 1
ATOM 2703 O O . ASN A 1 359 ? 5.203 -10.235 44.761 1.00 84.12 359 ASN A O 1
ATOM 2707 N N . THR A 1 360 ? 5.519 -10.355 42.549 1.00 86.81 360 THR A N 1
ATOM 2708 C CA . THR A 1 360 ? 4.445 -9.394 42.236 1.00 86.81 360 THR A CA 1
ATOM 2709 C C . THR A 1 360 ? 3.085 -9.932 42.680 1.00 86.81 360 THR A C 1
ATOM 2711 O O . THR A 1 360 ? 2.280 -9.178 43.214 1.00 86.81 360 THR A O 1
ATOM 2714 N N . ASN A 1 361 ? 2.846 -11.243 42.560 1.00 90.94 361 ASN A N 1
ATOM 2715 C CA . ASN A 1 361 ? 1.633 -11.874 43.085 1.00 90.94 361 ASN A CA 1
ATOM 2716 C C . ASN A 1 361 ? 1.541 -11.822 44.620 1.00 90.94 361 ASN A C 1
ATOM 2718 O O . ASN A 1 361 ? 0.453 -11.601 45.151 1.00 90.94 361 ASN A O 1
ATOM 2722 N N . GLN A 1 362 ? 2.659 -11.984 45.333 1.00 91.56 362 GLN A N 1
ATOM 2723 C CA . GLN A 1 362 ? 2.698 -11.845 46.791 1.00 91.56 362 GLN A CA 1
ATOM 2724 C C . GLN A 1 362 ? 2.421 -10.398 47.231 1.00 91.56 362 GLN A C 1
ATOM 2726 O O . GLN A 1 362 ? 1.566 -10.174 48.088 1.00 91.56 362 GLN A O 1
ATOM 2731 N N . VAL A 1 363 ? 3.098 -9.419 46.621 1.00 89.06 363 VAL A N 1
ATOM 2732 C CA . VAL A 1 363 ? 2.930 -7.988 46.934 1.00 89.06 363 VAL A CA 1
ATOM 2733 C C . VAL A 1 363 ? 1.516 -7.510 46.593 1.00 89.06 363 VAL A C 1
ATOM 2735 O O . VAL A 1 363 ? 0.855 -6.915 47.439 1.00 89.06 363 VAL A O 1
ATOM 2738 N N . LEU A 1 364 ? 1.006 -7.827 45.399 1.00 93.44 364 LEU A N 1
ATOM 2739 C CA . LEU A 1 364 ? -0.355 -7.475 44.982 1.00 93.44 364 LEU A CA 1
ATOM 2740 C C . LEU A 1 364 ? -1.421 -8.147 45.860 1.00 93.44 364 LEU A C 1
ATOM 2742 O O . LEU A 1 364 ? -2.415 -7.514 46.203 1.00 93.44 364 LEU A O 1
ATOM 2746 N N . GLY A 1 365 ? -1.200 -9.400 46.271 1.00 94.56 365 GLY A N 1
ATOM 2747 C CA . GLY A 1 365 ? -2.059 -10.084 47.237 1.00 94.56 365 GLY A CA 1
ATOM 2748 C C . GLY A 1 365 ? -2.138 -9.338 48.570 1.00 94.56 365 GLY A C 1
ATOM 2749 O O . GLY A 1 365 ? -3.239 -9.059 49.033 1.00 94.56 365 GLY A O 1
ATOM 2750 N N . GLY A 1 366 ? -0.990 -8.950 49.134 1.00 91.31 366 GLY A N 1
ATOM 2751 C CA . GLY A 1 366 ? -0.929 -8.186 50.383 1.00 91.31 366 GLY A CA 1
ATOM 2752 C C . GLY A 1 366 ? -1.533 -6.781 50.278 1.00 91.31 366 GLY A C 1
ATOM 2753 O O . GLY A 1 366 ? -2.220 -6.346 51.196 1.00 91.31 366 GLY A O 1
ATOM 2754 N N . LEU A 1 367 ? -1.354 -6.084 49.151 1.00 92.25 367 LEU A N 1
ATOM 2755 C CA . LEU A 1 367 ? -1.995 -4.782 48.917 1.00 92.25 367 LEU A CA 1
ATOM 2756 C C . LEU A 1 367 ? -3.527 -4.908 48.839 1.00 92.25 367 LEU A C 1
ATOM 2758 O O . LEU A 1 367 ? -4.235 -4.079 49.403 1.00 92.25 367 LEU A O 1
ATOM 2762 N N . LEU A 1 368 ? -4.051 -5.962 48.203 1.00 94.75 368 LEU A N 1
ATOM 2763 C CA . LEU A 1 368 ? -5.493 -6.244 48.189 1.00 94.75 368 LEU A CA 1
ATOM 2764 C C . LEU A 1 368 ? -6.031 -6.620 49.580 1.00 94.75 368 LEU A C 1
ATOM 2766 O O . LEU A 1 368 ? -7.160 -6.253 49.901 1.00 94.75 368 LEU A O 1
ATOM 2770 N N . ASP A 1 369 ? -5.233 -7.285 50.421 1.00 92.75 369 ASP A N 1
ATOM 2771 C CA . ASP A 1 369 ? -5.592 -7.547 51.822 1.00 92.75 369 ASP A CA 1
ATOM 2772 C C . ASP A 1 369 ? -5.648 -6.251 52.639 1.00 92.75 369 ASP A C 1
ATOM 2774 O O . ASP A 1 369 ? -6.624 -6.021 53.349 1.00 92.75 369 ASP A O 1
ATOM 2778 N N . VAL A 1 370 ? -4.678 -5.342 52.478 1.00 88.75 370 VAL A N 1
ATOM 2779 C CA . VAL A 1 370 ? -4.733 -3.999 53.087 1.00 88.75 370 VAL A CA 1
ATOM 2780 C C . VAL A 1 370 ? -6.013 -3.273 52.653 1.00 88.75 370 VAL A C 1
ATOM 2782 O O . VAL A 1 370 ? -6.768 -2.810 53.507 1.00 88.75 370 VAL A O 1
ATOM 2785 N N . LEU A 1 371 ? -6.342 -3.273 51.359 1.00 89.44 371 LEU A N 1
ATOM 2786 C CA . LEU A 1 371 ? -7.568 -2.649 50.839 1.00 89.44 371 LEU A CA 1
ATOM 2787 C C . LEU A 1 371 ? -8.875 -3.355 51.258 1.00 89.44 371 LEU A C 1
ATOM 2789 O O . LEU A 1 371 ? -9.943 -2.753 51.141 1.00 89.44 371 LEU A O 1
ATOM 2793 N N . SER A 1 372 ? -8.821 -4.597 51.753 1.00 89.88 372 SER A N 1
ATOM 2794 C CA . SER A 1 372 ? -9.996 -5.371 52.192 1.00 89.88 372 SER A CA 1
ATOM 2795 C C . SER A 1 372 ? -10.141 -5.503 53.716 1.00 89.88 372 SER A C 1
ATOM 2797 O O . SER A 1 372 ? -11.252 -5.745 54.184 1.00 89.88 372 SER A O 1
ATOM 2799 N N . GLU A 1 373 ? -9.062 -5.342 54.485 1.00 85.94 373 GLU A N 1
ATOM 2800 C CA . GLU A 1 373 ? -9.022 -5.530 55.947 1.00 85.94 373 GLU A CA 1
ATOM 2801 C C . GLU A 1 373 ? -8.556 -4.293 56.725 1.00 85.94 373 GLU A C 1
ATOM 2803 O O . GLU A 1 373 ? -8.860 -4.164 57.909 1.00 85.94 373 GLU A O 1
ATOM 2808 N N . LYS A 1 374 ? -7.761 -3.413 56.102 1.00 82.81 374 LYS A N 1
ATOM 2809 C CA . LYS A 1 374 ? -7.210 -2.191 56.722 1.00 82.81 374 LYS A CA 1
ATOM 2810 C C . LYS A 1 374 ? -7.843 -0.926 56.161 1.00 82.81 374 LYS A C 1
ATOM 2812 O O . LYS A 1 374 ? -7.875 0.077 56.856 1.00 82.81 374 LYS A O 1
ATOM 2817 N N . SER A 1 375 ? -8.431 -0.994 54.969 1.00 77.31 375 SER A N 1
ATOM 2818 C CA . SER A 1 375 ? -9.353 0.012 54.431 1.00 77.31 375 SER A CA 1
ATOM 2819 C C . SER A 1 375 ? -10.829 -0.308 54.737 1.00 77.31 375 SER A C 1
ATOM 2821 O O . SER A 1 375 ? -11.715 0.297 54.142 1.00 77.31 375 SER A O 1
ATOM 2823 N N . TRP A 1 376 ? -11.113 -1.183 55.715 1.00 78.19 376 TRP A N 1
ATOM 2824 C CA . TRP A 1 376 ? -12.455 -1.477 56.252 1.00 78.19 376 TRP A CA 1
ATOM 2825 C C . TRP A 1 376 ? -12.403 -1.755 57.758 1.00 78.19 376 TRP A C 1
ATOM 2827 O O . TRP A 1 376 ? -11.442 -2.349 58.233 1.00 78.19 376 TRP A O 1
ATOM 2837 N N . GLY A 1 377 ? -13.437 -1.374 58.517 1.00 68.06 377 GLY A N 1
ATOM 2838 C CA . GLY A 1 377 ? -13.531 -1.738 59.944 1.00 68.06 377 GLY A CA 1
ATOM 2839 C C . GLY A 1 377 ? -14.193 -0.701 60.851 1.00 68.06 377 GLY A C 1
ATOM 2840 O O . GLY A 1 377 ? -14.662 -1.045 61.936 1.00 68.06 377 GLY A O 1
ATOM 2841 N N . ASN A 1 378 ? -14.290 0.550 60.400 1.00 65.94 378 ASN A N 1
ATOM 2842 C CA . ASN A 1 378 ? -15.017 1.592 61.119 1.00 65.94 378 ASN A CA 1
ATOM 2843 C C . ASN A 1 378 ? -16.509 1.285 61.178 1.00 65.94 378 ASN A C 1
ATOM 2845 O O . ASN A 1 378 ? -17.072 0.822 60.190 1.00 65.94 378 ASN A O 1
ATOM 2849 N N . ARG A 1 379 ? -17.149 1.587 62.310 1.00 68.56 379 ARG A N 1
ATOM 2850 C CA . ARG A 1 379 ? -18.601 1.482 62.468 1.00 68.56 379 ARG A CA 1
ATOM 2851 C C . ARG A 1 379 ? -19.251 2.858 62.361 1.00 68.56 379 ARG A C 1
ATOM 2853 O O . ARG A 1 379 ? -18.721 3.831 62.896 1.00 68.56 379 ARG A O 1
ATOM 2860 N N . ASP A 1 380 ? -20.387 2.937 61.675 1.00 64.44 380 ASP A N 1
ATOM 2861 C CA . ASP A 1 380 ? -21.214 4.144 61.657 1.00 64.44 380 ASP A CA 1
ATOM 2862 C C . ASP A 1 380 ? -22.004 4.317 62.973 1.00 64.44 380 ASP A C 1
ATOM 2864 O O . ASP A 1 380 ? -21.843 3.552 63.927 1.00 64.44 380 ASP A O 1
ATOM 2868 N N . SER A 1 381 ? -22.873 5.331 63.038 1.00 61.50 381 SER A N 1
ATOM 2869 C CA . SER A 1 381 ? -23.734 5.575 64.209 1.00 61.50 381 SER A CA 1
ATOM 2870 C C . SER A 1 381 ? -24.759 4.461 64.484 1.00 61.50 381 SER A C 1
ATOM 2872 O O . SER A 1 381 ? -25.323 4.421 65.577 1.00 61.50 381 SER A O 1
ATOM 2874 N N . GLN A 1 382 ? -24.972 3.539 63.540 1.00 66.19 382 GLN A N 1
ATOM 2875 C CA . GLN A 1 382 ? -25.844 2.366 63.661 1.00 66.19 382 GLN A CA 1
ATOM 2876 C C . GLN A 1 382 ? -25.051 1.078 63.954 1.00 66.19 382 GLN A C 1
ATOM 2878 O O . GLN A 1 382 ? -25.632 0.004 64.108 1.00 66.19 382 GLN A O 1
ATOM 2883 N N . GLY A 1 383 ? -23.721 1.168 64.063 1.00 70.69 383 GLY A N 1
ATOM 2884 C CA . GLY A 1 383 ? -22.836 0.030 64.297 1.00 70.69 383 GLY A CA 1
ATOM 2885 C C . GLY A 1 383 ? -22.424 -0.724 63.027 1.00 70.69 383 GLY A C 1
ATOM 2886 O O . GLY A 1 383 ? -21.741 -1.746 63.147 1.00 70.69 383 GLY A O 1
ATOM 2887 N N . VAL A 1 384 ? -22.802 -0.256 61.834 1.00 71.31 384 VAL A N 1
ATOM 2888 C CA . VAL A 1 384 ? -22.547 -0.923 60.546 1.00 71.31 384 VAL A CA 1
ATOM 2889 C C . VAL A 1 384 ? -21.112 -0.670 60.095 1.00 71.31 384 VAL A C 1
ATOM 2891 O O . VAL A 1 384 ? -20.645 0.468 60.098 1.00 71.31 384 VAL A O 1
ATOM 2894 N N . THR A 1 385 ? -20.396 -1.730 59.711 1.00 74.81 385 THR A N 1
ATOM 2895 C CA . THR A 1 385 ? -19.012 -1.613 59.239 1.00 74.81 385 THR A CA 1
ATOM 2896 C C . THR A 1 385 ? -18.951 -1.008 57.837 1.00 74.81 385 THR A C 1
ATOM 2898 O O . THR A 1 385 ? -19.564 -1.525 56.908 1.00 74.81 385 THR A O 1
ATOM 2901 N N . HIS A 1 386 ? -18.165 0.057 57.688 1.00 74.38 386 HIS A N 1
ATOM 2902 C CA . HIS A 1 386 ? -17.988 0.813 56.452 1.00 74.38 386 HIS A CA 1
ATOM 2903 C C . HIS A 1 386 ? -16.487 0.961 56.082 1.00 74.38 386 HIS A C 1
ATOM 2905 O O . HIS A 1 386 ? -15.614 0.652 56.910 1.00 74.38 386 HIS A O 1
ATOM 2911 N N . PRO A 1 387 ? -16.150 1.447 54.865 1.00 73.44 387 PRO A N 1
ATOM 2912 C CA . PRO A 1 387 ? -14.766 1.691 54.439 1.00 73.44 387 PRO A CA 1
ATOM 2913 C C . PRO A 1 387 ? -14.029 2.639 55.392 1.00 73.44 387 PRO A C 1
ATOM 2915 O O . PRO A 1 387 ? -14.605 3.624 55.858 1.00 73.44 387 PRO A O 1
ATOM 2918 N N . ILE A 1 388 ? -12.774 2.345 55.726 1.00 58.38 388 ILE A N 1
ATOM 2919 C CA . ILE A 1 388 ? -12.068 3.000 56.832 1.00 58.38 388 ILE A CA 1
ATOM 2920 C C . ILE A 1 388 ? -11.847 4.499 56.566 1.00 58.38 388 ILE A C 1
ATOM 2922 O O . ILE A 1 388 ? -11.254 4.917 55.574 1.00 58.38 388 ILE A O 1
ATOM 2926 N N . ARG A 1 389 ? -12.340 5.298 57.515 1.00 61.75 389 ARG A N 1
ATOM 2927 C CA . ARG A 1 389 ? -11.866 6.647 57.825 1.00 61.75 389 ARG A CA 1
ATOM 2928 C C . ARG A 1 389 ? -10.447 6.550 58.392 1.00 61.75 389 ARG A C 1
ATOM 2930 O O . ARG A 1 389 ? -10.196 5.596 59.121 1.00 61.75 389 ARG A O 1
ATOM 2937 N N . HIS A 1 390 ? -9.553 7.505 58.133 1.00 55.81 390 HIS A N 1
ATOM 2938 C CA . HIS A 1 390 ? -8.159 7.380 58.593 1.00 55.81 390 HIS A CA 1
ATOM 2939 C C . HIS A 1 390 ? -8.070 7.171 60.130 1.00 55.81 390 HIS A C 1
ATOM 2941 O O . HIS A 1 390 ? -8.598 8.013 60.864 1.00 55.81 390 HIS A O 1
ATOM 2947 N N . PRO A 1 391 ? -7.419 6.095 60.631 1.00 53.78 391 PRO A N 1
ATOM 2948 C CA . PRO A 1 391 ? -7.531 5.652 62.026 1.00 53.78 391 PRO A CA 1
ATOM 2949 C C . PRO A 1 391 ? -7.200 6.728 63.071 1.00 53.78 391 PRO A C 1
ATOM 2951 O O . PRO A 1 391 ? -7.960 6.936 64.020 1.00 53.78 391 PRO A O 1
ATOM 2954 N N . ASP A 1 392 ? -6.105 7.455 62.874 1.00 59.00 392 ASP A N 1
ATOM 2955 C CA . ASP A 1 392 ? -5.585 8.417 63.858 1.00 59.00 392 ASP A CA 1
ATOM 2956 C C . ASP A 1 392 ? -6.060 9.856 63.614 1.00 59.00 392 ASP A C 1
ATOM 2958 O O . ASP A 1 392 ? -5.721 10.767 64.367 1.00 59.00 392 ASP A O 1
ATOM 2962 N N . TRP A 1 393 ? -6.840 10.082 62.552 1.00 62.06 393 TRP A N 1
ATOM 2963 C CA . TRP A 1 393 ? -7.313 11.412 62.167 1.00 62.06 393 TRP A CA 1
ATOM 2964 C C . TRP A 1 393 ? -8.788 11.555 62.494 1.00 62.06 393 TRP A C 1
ATOM 2966 O O . TRP A 1 393 ? -9.655 11.005 61.811 1.00 62.06 393 TRP A O 1
ATOM 2976 N N . GLN A 1 394 ? -9.071 12.316 63.544 1.00 69.06 394 GLN A N 1
ATOM 2977 C CA . GLN A 1 394 ? -10.424 12.541 64.023 1.00 69.06 394 GLN A CA 1
ATOM 2978 C C . GLN A 1 394 ? -10.944 13.901 63.548 1.00 69.06 394 GLN A C 1
ATOM 2980 O O . GLN A 1 394 ? -10.232 14.898 63.492 1.00 69.06 394 GLN A O 1
ATOM 2985 N N . GLU A 1 395 ? -12.213 13.932 63.182 1.00 73.44 395 GLU A N 1
ATOM 2986 C CA . GLU A 1 395 ? -13.018 15.129 63.025 1.00 73.44 395 GLU A CA 1
ATOM 2987 C C . GLU A 1 395 ? -13.895 15.258 64.266 1.00 73.44 395 GLU A C 1
ATOM 2989 O O . GLU A 1 395 ? -14.617 14.324 64.631 1.00 73.44 395 GLU A O 1
ATOM 2994 N N . ILE A 1 396 ? -13.846 16.421 64.909 1.00 76.50 396 ILE A N 1
ATOM 2995 C CA . ILE A 1 396 ? -14.760 16.768 65.992 1.00 76.50 396 ILE A CA 1
ATOM 2996 C C . ILE A 1 396 ? -15.845 17.666 65.416 1.00 76.50 396 ILE A C 1
ATOM 2998 O O . ILE A 1 396 ? -15.573 18.755 64.901 1.00 76.50 396 ILE A O 1
ATOM 3002 N N . HIS A 1 397 ? -17.085 17.193 65.503 1.00 80.62 397 HIS A N 1
ATOM 3003 C CA . HIS A 1 397 ? -18.254 18.013 65.231 1.00 80.62 397 HIS A CA 1
ATOM 3004 C C . HIS A 1 397 ? -18.479 19.006 66.379 1.00 80.62 397 HIS A C 1
ATOM 3006 O O . HIS A 1 397 ? -18.216 18.679 67.536 1.00 80.62 397 HIS A O 1
ATOM 3012 N N . THR A 1 398 ? -19.051 20.181 66.112 1.00 77.62 398 THR A N 1
ATOM 3013 C CA . THR A 1 398 ? -19.372 21.189 67.151 1.00 77.62 398 THR A CA 1
ATOM 3014 C C . THR A 1 398 ? -20.320 20.689 68.247 1.00 77.62 398 THR A C 1
ATOM 3016 O O . THR A 1 398 ? -20.375 21.280 69.321 1.00 77.62 398 THR A O 1
ATOM 3019 N N . SER A 1 399 ? -21.014 19.568 68.030 1.00 79.94 399 SER A N 1
ATOM 3020 C CA . SER A 1 399 ? -21.792 18.852 69.053 1.00 79.94 399 SER A CA 1
ATOM 3021 C C . SER A 1 399 ? -20.966 17.895 69.934 1.00 79.94 399 SER A C 1
ATOM 3023 O O . SER A 1 399 ? -21.545 17.055 70.619 1.00 79.94 399 SER A O 1
ATOM 3025 N N . GLY A 1 400 ? -19.631 17.939 69.869 1.00 80.69 400 GLY A N 1
ATOM 3026 C CA . GLY A 1 400 ? -18.726 17.037 70.593 1.00 80.69 400 GLY A CA 1
ATOM 3027 C C . GLY A 1 400 ? -18.647 15.610 70.034 1.00 80.69 400 GLY A C 1
ATOM 3028 O O . GLY A 1 400 ? -17.988 14.761 70.628 1.00 80.69 400 GLY A O 1
ATOM 3029 N N . ILE A 1 401 ? -19.301 15.322 68.901 1.00 78.19 401 ILE A N 1
ATOM 3030 C CA . ILE A 1 401 ? -19.223 14.004 68.256 1.00 78.19 401 ILE A CA 1
ATOM 3031 C C . ILE A 1 401 ? -17.859 13.876 67.580 1.00 78.19 401 ILE A C 1
ATOM 3033 O O . ILE A 1 401 ? -17.598 14.512 66.559 1.00 78.19 401 ILE A O 1
ATOM 3037 N N . VAL A 1 402 ? -17.009 13.032 68.159 1.00 75.06 402 VAL A N 1
ATOM 3038 C CA . VAL A 1 402 ? -15.729 12.616 67.586 1.00 75.06 402 VAL A CA 1
ATOM 3039 C C . VAL A 1 402 ? -15.980 11.474 66.601 1.00 75.06 402 VAL A C 1
ATOM 3041 O O . VAL A 1 402 ? -16.581 10.460 66.958 1.00 75.06 402 VAL A O 1
ATOM 3044 N N . ARG A 1 403 ? -15.512 11.614 65.361 1.00 72.06 403 ARG A N 1
ATOM 3045 C CA . ARG A 1 403 ? -15.545 10.569 64.324 1.00 72.06 403 ARG A CA 1
ATOM 3046 C C . ARG A 1 403 ? -14.206 10.557 63.593 1.00 72.06 403 ARG A C 1
ATOM 3048 O O . ARG A 1 403 ? -13.596 11.604 63.463 1.00 72.06 403 ARG A O 1
ATOM 3055 N N . GLN A 1 404 ? -13.735 9.434 63.061 1.00 71.75 404 GLN A N 1
ATOM 3056 C CA . GLN A 1 404 ? -12.555 9.477 62.179 1.00 71.75 404 GLN A CA 1
ATOM 3057 C C . GLN A 1 404 ? -12.895 10.174 60.837 1.00 71.75 404 GLN A C 1
ATOM 3059 O O . GLN A 1 404 ? -14.060 10.186 60.425 1.00 71.75 404 GLN A O 1
ATOM 3064 N N . ARG A 1 405 ? -11.915 10.752 60.135 1.00 68.56 405 ARG A N 1
ATOM 3065 C CA . ARG A 1 405 ? -12.129 11.517 58.887 1.00 68.56 405 ARG A CA 1
ATOM 3066 C C . ARG A 1 405 ? -12.474 10.610 57.689 1.00 68.56 405 ARG A C 1
ATOM 3068 O O . ARG A 1 405 ? -11.739 9.646 57.482 1.00 68.56 405 ARG A O 1
ATOM 3075 N N . PRO A 1 406 ? -13.548 10.873 56.908 1.00 66.44 406 PRO A N 1
ATOM 3076 C CA . PRO A 1 406 ? -13.960 10.041 55.766 1.00 66.44 406 PRO A CA 1
ATOM 3077 C C . PRO A 1 406 ? -12.827 9.758 54.770 1.00 66.44 406 PRO A C 1
ATOM 3079 O O . PRO A 1 406 ? -11.888 10.544 54.645 1.00 66.44 406 PRO A O 1
ATOM 3082 N N . MET A 1 407 ? -12.933 8.627 54.065 1.00 70.50 407 MET A N 1
ATOM 3083 C CA . MET A 1 407 ? -11.975 8.247 53.024 1.00 70.50 407 MET A CA 1
ATOM 3084 C C . MET A 1 407 ? -12.006 9.295 51.906 1.00 70.50 407 MET A C 1
ATOM 3086 O O . MET A 1 407 ? -13.086 9.722 51.493 1.00 70.50 407 MET A O 1
ATOM 3090 N N . SER A 1 408 ? -10.841 9.701 51.397 1.00 69.94 408 SER A N 1
ATOM 3091 C CA . SER A 1 408 ? -10.792 10.579 50.231 1.00 69.94 408 SER A CA 1
ATOM 3092 C C . SER A 1 408 ? -11.371 9.858 49.008 1.00 69.94 408 SER A C 1
ATOM 3094 O O . SER A 1 408 ? -11.116 8.673 48.763 1.00 69.94 408 SER A O 1
ATOM 3096 N N . LYS A 1 409 ? -12.210 10.571 48.252 1.00 76.12 409 LYS A N 1
ATOM 3097 C CA . LYS A 1 409 ? -12.912 10.034 47.078 1.00 76.12 409 LYS A CA 1
ATOM 3098 C C . LYS A 1 409 ? -11.937 9.533 46.010 1.00 76.12 409 LYS A C 1
ATOM 3100 O O . LYS A 1 409 ? -12.195 8.521 45.359 1.00 76.12 409 LYS A O 1
ATOM 3105 N N . ASP A 1 410 ? -10.791 10.202 45.936 1.00 75.25 410 ASP A N 1
ATOM 3106 C CA . ASP A 1 410 ? -9.551 9.859 45.246 1.00 75.25 410 ASP A CA 1
ATOM 3107 C C . ASP A 1 410 ? -9.275 8.353 45.218 1.00 75.25 410 ASP A C 1
ATOM 3109 O O . ASP A 1 410 ? -8.902 7.820 44.177 1.00 75.25 410 ASP A O 1
ATOM 3113 N N . ALA A 1 411 ? -9.469 7.657 46.345 1.00 83.06 411 ALA A N 1
ATOM 3114 C CA . ALA A 1 411 ? -9.142 6.244 46.487 1.00 83.06 411 ALA A CA 1
ATOM 3115 C C . ALA A 1 411 ? -10.098 5.291 45.750 1.00 83.06 411 ALA A C 1
ATOM 3117 O O . ALA A 1 411 ? -9.688 4.188 45.393 1.00 83.06 411 ALA A O 1
ATOM 3118 N N . PHE A 1 412 ? -11.354 5.674 45.500 1.00 88.44 412 PHE A N 1
ATOM 3119 C CA . PHE A 1 412 ? -12.362 4.733 44.999 1.00 88.44 412 PHE A CA 1
ATOM 3120 C C . PHE A 1 412 ? -12.064 4.240 43.573 1.00 88.44 412 PHE A C 1
ATOM 3122 O O . PHE A 1 412 ? -11.975 3.034 43.338 1.00 88.44 412 PHE A O 1
ATOM 3129 N N . GLY A 1 413 ? -11.836 5.162 42.632 1.00 89.69 413 GLY A N 1
ATOM 3130 C CA . GLY A 1 413 ? -11.463 4.841 41.249 1.00 89.69 413 GLY A CA 1
ATOM 3131 C C . GLY A 1 413 ? -10.248 3.899 41.123 1.00 89.69 413 GLY A C 1
ATOM 3132 O O . GLY A 1 413 ? -10.367 2.859 40.468 1.00 89.69 413 GLY A O 1
ATOM 3133 N N . PRO A 1 414 ? -9.093 4.187 41.758 1.00 90.88 414 PRO A N 1
ATOM 3134 C CA . PRO A 1 414 ? -7.944 3.291 41.724 1.00 90.88 414 PRO A CA 1
ATOM 3135 C C . PRO A 1 414 ? -8.171 1.968 42.470 1.00 90.88 414 PRO A C 1
ATOM 3137 O O . PRO A 1 414 ? -7.555 0.982 42.076 1.00 90.88 414 PRO A O 1
ATOM 3140 N N . ILE A 1 415 ? -9.067 1.868 43.468 1.00 93.19 415 ILE A N 1
ATOM 3141 C CA . ILE A 1 415 ? -9.453 0.555 44.036 1.00 93.19 415 ILE A CA 1
ATOM 3142 C C . ILE A 1 415 ? -10.171 -0.288 42.976 1.00 93.19 415 ILE A C 1
ATOM 3144 O O . ILE A 1 415 ? -9.836 -1.463 42.792 1.00 93.19 415 ILE A O 1
ATOM 3148 N N . VAL A 1 416 ? -11.128 0.303 42.252 1.00 94.69 416 VAL A N 1
ATOM 3149 C CA . VAL A 1 416 ? -11.856 -0.378 41.169 1.00 94.69 416 VAL A CA 1
ATOM 3150 C C . VAL A 1 416 ? -10.888 -0.836 40.070 1.00 94.69 416 VAL A C 1
ATOM 3152 O O . VAL A 1 416 ? -10.953 -1.994 39.647 1.00 94.69 416 VAL A O 1
ATOM 3155 N N . ALA A 1 417 ? -9.938 0.020 39.680 1.00 94.06 417 ALA A N 1
ATOM 3156 C CA . ALA A 1 417 ? -8.905 -0.303 38.694 1.00 94.06 417 ALA A CA 1
ATOM 3157 C C . ALA A 1 417 ? -7.916 -1.377 39.173 1.00 94.06 417 ALA A C 1
ATOM 3159 O O . ALA A 1 417 ? -7.618 -2.314 38.430 1.00 94.06 417 ALA A O 1
ATOM 3160 N N . ALA A 1 418 ? -7.451 -1.298 40.422 1.00 95.12 418 ALA A N 1
ATOM 3161 C CA . ALA A 1 418 ? -6.591 -2.312 41.024 1.00 95.12 418 ALA A CA 1
ATOM 3162 C C . ALA A 1 418 ? -7.251 -3.693 41.001 1.00 95.12 418 ALA A C 1
ATOM 3164 O O . ALA A 1 418 ? -6.622 -4.665 40.584 1.00 95.12 418 ALA A O 1
ATOM 3165 N N . CYS A 1 419 ? -8.530 -3.784 41.379 1.00 97.00 419 CYS A N 1
ATOM 3166 C CA . CYS A 1 419 ? -9.268 -5.044 41.357 1.00 97.00 419 CYS A CA 1
ATOM 3167 C C . CYS A 1 419 ? -9.484 -5.565 39.929 1.00 97.00 419 CYS A C 1
ATOM 3169 O O . CYS A 1 419 ? -9.266 -6.752 39.674 1.00 97.00 419 CYS A O 1
ATOM 3171 N N . TYR A 1 420 ? -9.860 -4.692 38.990 1.00 96.31 420 TYR A N 1
ATOM 3172 C CA . TYR A 1 420 ? -10.055 -5.065 37.589 1.00 96.31 420 TYR A CA 1
ATOM 3173 C C . TYR A 1 420 ? -8.777 -5.628 36.964 1.00 96.31 420 TYR A C 1
ATOM 3175 O O . TYR A 1 420 ? -8.794 -6.731 36.405 1.00 96.31 420 TYR A O 1
ATOM 3183 N N . TYR A 1 421 ? -7.655 -4.916 37.091 1.00 95.31 421 TYR A N 1
ATOM 3184 C CA . TYR A 1 421 ? -6.382 -5.379 36.550 1.00 95.31 421 TYR A CA 1
ATOM 3185 C C . TYR A 1 421 ? -5.878 -6.623 37.286 1.00 95.31 421 TYR A C 1
ATOM 3187 O O . TYR A 1 421 ? -5.406 -7.548 36.627 1.00 95.31 421 TYR A O 1
ATOM 3195 N N . ALA A 1 422 ? -6.033 -6.707 38.612 1.00 95.75 422 ALA A N 1
ATOM 3196 C CA . ALA A 1 422 ? -5.624 -7.881 39.381 1.00 95.75 422 ALA A CA 1
ATOM 3197 C C . ALA A 1 422 ? -6.413 -9.142 38.993 1.00 95.75 422 ALA A C 1
ATOM 3199 O O . ALA A 1 422 ? -5.860 -10.243 39.024 1.00 95.75 422 ALA A O 1
ATOM 3200 N N . PHE A 1 423 ? -7.679 -9.000 38.590 1.00 96.62 423 PHE A N 1
ATOM 3201 C CA . PHE A 1 423 ? -8.491 -10.111 38.099 1.00 96.62 423 PHE A CA 1
ATOM 3202 C C . PHE A 1 423 ? -8.177 -10.500 36.648 1.00 96.62 423 PHE A C 1
ATOM 3204 O O . PHE A 1 423 ? -8.005 -11.682 36.356 1.00 96.62 423 PHE A O 1
ATOM 3211 N N . ASN A 1 424 ? -8.097 -9.519 35.744 1.00 94.25 424 ASN A N 1
ATOM 3212 C CA . ASN A 1 424 ? -8.017 -9.759 34.298 1.00 94.25 424 ASN A CA 1
ATOM 3213 C C . ASN A 1 424 ? -6.584 -9.921 33.762 1.00 94.25 424 ASN A C 1
ATOM 3215 O O . ASN A 1 424 ? -6.405 -10.416 32.650 1.00 94.25 424 ASN A O 1
ATOM 3219 N N . SER A 1 425 ? -5.557 -9.544 34.531 1.00 92.38 425 SER A N 1
ATOM 3220 C CA . SER A 1 425 ? -4.160 -9.734 34.130 1.00 92.38 425 SER A CA 1
ATOM 3221 C C . SER A 1 425 ? -3.838 -11.222 33.931 1.00 92.38 425 SER A C 1
ATOM 3223 O O . SER A 1 425 ? -4.076 -12.025 34.839 1.00 92.38 425 SER A O 1
ATOM 3225 N N . PRO A 1 426 ? -3.268 -11.635 32.782 1.00 90.38 426 PRO A N 1
ATOM 3226 C CA . PRO A 1 426 ? -3.094 -13.049 32.455 1.00 90.38 426 PRO A CA 1
ATOM 3227 C C . PRO A 1 426 ? -2.176 -13.791 33.436 1.00 90.38 426 PRO A C 1
ATOM 3229 O O . PRO A 1 426 ? -2.395 -14.980 33.667 1.00 90.38 426 PRO A O 1
ATOM 3232 N N . ASN A 1 427 ? -1.217 -13.096 34.061 1.00 90.69 427 ASN A N 1
ATOM 3233 C CA . ASN A 1 427 ? -0.208 -13.692 34.943 1.00 90.69 427 ASN A CA 1
ATOM 3234 C C . ASN A 1 427 ? -0.516 -13.562 36.452 1.00 90.69 427 ASN A C 1
ATOM 3236 O O . ASN A 1 427 ? 0.320 -13.934 37.284 1.00 90.69 427 ASN A O 1
ATOM 3240 N N . THR A 1 428 ? -1.687 -13.044 36.844 1.00 92.94 428 THR A N 1
ATOM 3241 C CA . THR A 1 428 ? -2.097 -13.055 38.258 1.00 92.94 428 THR A CA 1
ATOM 3242 C C . THR A 1 428 ? -2.594 -14.431 38.695 1.00 92.94 428 THR A C 1
ATOM 3244 O O . THR A 1 428 ? -3.305 -15.141 37.983 1.00 92.94 428 THR A O 1
ATOM 3247 N N . SER A 1 429 ? -2.205 -14.813 39.906 1.00 94.25 429 SER A N 1
ATOM 3248 C CA . SER A 1 429 ? -2.564 -16.066 40.559 1.00 94.25 429 SER A CA 1
ATOM 3249 C C . SER A 1 429 ? -4.052 -16.114 40.906 1.00 94.25 429 SER A C 1
ATOM 3251 O O . SER A 1 429 ? -4.665 -15.093 41.223 1.00 94.25 429 SER A O 1
ATOM 3253 N N . GLY A 1 430 ? -4.631 -17.320 40.936 1.00 94.75 430 GLY A N 1
ATOM 3254 C CA . GLY A 1 430 ? -6.030 -17.512 41.338 1.00 94.75 430 GLY A CA 1
ATOM 3255 C C . GLY A 1 430 ? -6.355 -16.884 42.701 1.00 94.75 430 GLY A C 1
ATOM 3256 O O . GLY A 1 430 ? -7.415 -16.290 42.861 1.00 94.75 430 GLY A O 1
ATOM 3257 N N . THR A 1 431 ? -5.411 -16.916 43.646 1.00 95.94 431 THR A N 1
ATOM 3258 C CA . THR A 1 431 ? -5.529 -16.275 44.965 1.00 95.94 431 THR A CA 1
ATOM 3259 C C . THR A 1 431 ? -5.688 -14.754 44.870 1.00 95.94 431 THR A C 1
ATOM 3261 O O . THR A 1 431 ? -6.564 -14.193 45.525 1.00 95.94 431 THR A O 1
ATOM 3264 N N . VAL A 1 432 ? -4.890 -14.081 44.032 1.00 96.06 432 VAL A N 1
ATOM 3265 C CA . VAL A 1 432 ? -5.006 -12.631 43.778 1.00 96.06 432 VAL A CA 1
ATOM 3266 C C . VAL A 1 432 ? -6.346 -12.299 43.117 1.00 96.06 432 VAL A C 1
ATOM 3268 O O . VAL A 1 432 ? -7.028 -11.371 43.550 1.00 96.06 432 VAL A O 1
ATOM 3271 N N . ARG A 1 433 ? -6.779 -13.102 42.137 1.00 97.06 433 ARG A N 1
ATOM 3272 C CA . ARG A 1 433 ? -8.083 -12.924 41.472 1.00 97.06 433 ARG A CA 1
ATOM 3273 C C . ARG A 1 433 ? -9.256 -13.089 42.449 1.00 97.06 433 ARG A C 1
ATOM 3275 O O . ARG A 1 433 ? -10.204 -12.309 42.401 1.00 97.06 433 ARG A O 1
ATOM 3282 N N . VAL A 1 434 ? -9.182 -14.044 43.380 1.00 96.88 434 VAL A N 1
ATOM 3283 C CA . VAL A 1 434 ? -10.185 -14.212 44.449 1.00 96.88 434 VAL A CA 1
ATOM 3284 C C . VAL A 1 434 ? -10.191 -13.020 45.414 1.00 96.88 434 VAL A C 1
ATOM 3286 O O . VAL A 1 434 ? -11.269 -12.518 45.718 1.00 96.88 434 VAL A O 1
ATOM 3289 N N . LYS A 1 435 ? -9.028 -12.507 45.843 1.00 97.50 435 LYS A N 1
ATOM 3290 C CA . LYS A 1 435 ? -8.948 -11.301 46.697 1.00 97.50 435 LYS A CA 1
ATOM 3291 C C . LYS A 1 435 ? -9.588 -10.082 46.017 1.00 97.50 435 LYS A C 1
ATOM 3293 O O . LYS A 1 435 ? -10.449 -9.439 46.612 1.00 97.50 435 LYS A O 1
ATOM 3298 N N . ALA A 1 436 ? -9.258 -9.831 44.748 1.00 97.38 436 ALA A N 1
ATOM 3299 C CA . ALA A 1 436 ? -9.859 -8.756 43.951 1.00 97.38 436 ALA A CA 1
ATOM 3300 C C . ALA A 1 436 ? -11.388 -8.899 43.815 1.00 97.38 436 ALA A C 1
ATOM 3302 O O . ALA A 1 436 ? -12.127 -7.930 43.997 1.00 97.38 436 ALA A O 1
ATOM 3303 N N . LYS A 1 437 ? -11.881 -10.121 43.558 1.00 97.38 437 LYS A N 1
ATOM 3304 C CA . LYS A 1 437 ? -13.321 -10.417 43.498 1.00 97.38 437 LYS A CA 1
ATOM 3305 C C . LYS A 1 437 ? -14.027 -10.174 44.828 1.00 97.38 437 LYS A C 1
ATOM 3307 O O . LYS A 1 437 ? -15.099 -9.571 44.837 1.00 97.38 437 LYS A O 1
ATOM 3312 N N . ASN A 1 438 ? -13.433 -10.610 45.934 1.00 96.19 438 ASN A N 1
ATOM 3313 C CA . ASN A 1 438 ? -14.003 -10.422 47.265 1.00 96.19 438 ASN A CA 1
ATOM 3314 C C . ASN A 1 438 ? -14.086 -8.932 47.630 1.00 96.1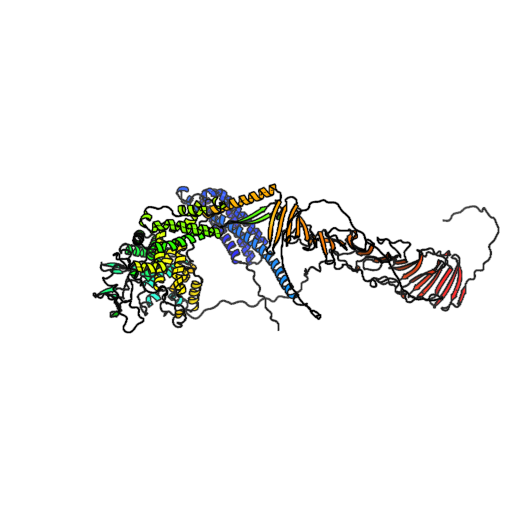9 438 ASN A C 1
ATOM 3316 O O . ASN A 1 438 ? -15.116 -8.496 48.138 1.00 96.19 438 ASN A O 1
ATOM 3320 N N . LEU A 1 439 ? -13.059 -8.141 47.300 1.00 95.62 439 LEU A N 1
ATOM 3321 C CA . LEU A 1 439 ? -13.033 -6.697 47.546 1.00 95.62 439 LEU A CA 1
ATOM 3322 C C . LEU A 1 439 ? -14.108 -5.944 46.739 1.00 95.62 439 LEU A C 1
ATOM 3324 O O . LEU A 1 439 ? -14.837 -5.131 47.308 1.00 95.62 439 LEU A O 1
ATOM 3328 N N . ILE A 1 440 ? -14.293 -6.254 45.451 1.00 96.38 440 ILE A N 1
ATOM 3329 C CA . ILE A 1 440 ? -15.384 -5.659 44.652 1.00 96.38 440 ILE A CA 1
ATOM 3330 C C . ILE A 1 440 ? -16.761 -6.124 45.138 1.00 96.38 440 ILE A C 1
ATOM 3332 O O . ILE A 1 440 ? -17.678 -5.310 45.233 1.00 96.38 440 ILE A O 1
ATOM 3336 N N . ASN A 1 441 ? -16.912 -7.391 45.532 1.00 95.31 441 ASN A N 1
ATOM 3337 C CA . ASN A 1 441 ? -18.148 -7.877 46.149 1.00 95.31 441 ASN A CA 1
ATOM 3338 C C . ASN A 1 441 ? -18.463 -7.142 47.465 1.00 95.31 441 ASN A C 1
ATOM 3340 O O . ASN A 1 441 ? -19.625 -6.823 47.719 1.00 95.31 441 ASN A O 1
ATOM 3344 N N . HIS A 1 442 ? -17.449 -6.830 48.278 1.00 92.75 442 HIS A N 1
ATOM 3345 C CA . HIS A 1 442 ? -17.601 -6.051 49.510 1.00 92.75 442 HIS A CA 1
ATOM 3346 C C . HIS A 1 442 ? -18.089 -4.625 49.206 1.00 92.75 442 HIS A C 1
ATOM 3348 O O . HIS A 1 442 ? -19.097 -4.197 49.768 1.00 92.75 442 HIS A O 1
ATOM 3354 N N . TRP A 1 443 ? -17.462 -3.938 48.241 1.00 92.50 443 TRP A N 1
ATOM 3355 C CA . TRP A 1 443 ? -17.885 -2.609 47.780 1.00 92.50 443 TRP A CA 1
ATOM 3356 C C . TRP A 1 443 ? -19.312 -2.582 47.223 1.00 92.50 443 TRP A C 1
ATOM 3358 O O . TRP A 1 443 ? -20.099 -1.729 47.629 1.00 92.50 443 TRP A O 1
ATOM 3368 N N . VAL A 1 444 ? -19.682 -3.520 46.345 1.00 92.94 444 VAL A N 1
ATOM 3369 C CA . VAL A 1 444 ? -21.045 -3.605 45.784 1.00 92.94 444 VAL A CA 1
ATOM 3370 C C . VAL A 1 444 ? -22.083 -3.897 46.876 1.00 92.94 444 VAL A C 1
ATOM 3372 O O . VAL A 1 444 ? -23.141 -3.268 46.902 1.00 92.94 444 VAL A O 1
ATOM 3375 N N . THR A 1 445 ? -21.785 -4.799 47.817 1.00 91.50 445 THR A N 1
ATOM 3376 C CA . THR A 1 445 ? -22.692 -5.130 48.936 1.00 91.50 445 THR A CA 1
ATOM 3377 C C . THR A 1 445 ? -22.891 -3.935 49.874 1.00 91.50 445 THR A C 1
ATOM 3379 O O . THR A 1 445 ? -24.019 -3.624 50.260 1.00 91.50 445 THR A O 1
ATOM 3382 N N . TYR A 1 446 ? -21.811 -3.226 50.210 1.00 89.25 446 TYR A N 1
ATOM 3383 C CA . TYR A 1 446 ? -21.870 -2.016 51.027 1.00 89.25 446 TYR A CA 1
ATOM 3384 C C . TYR A 1 446 ? -22.674 -0.911 50.325 1.00 89.25 446 TYR A C 1
ATOM 3386 O O . TYR A 1 446 ? -23.697 -0.466 50.838 1.00 89.25 446 TYR A O 1
ATOM 3394 N N . LEU A 1 447 ? -22.291 -0.520 49.108 1.00 88.38 447 LEU A N 1
ATOM 3395 C CA . LEU A 1 447 ? -22.936 0.591 48.404 1.00 88.38 447 LEU A CA 1
ATOM 3396 C C . LEU A 1 447 ? -24.420 0.319 48.097 1.00 88.38 447 LEU A C 1
ATOM 3398 O O . LEU A 1 447 ? -25.246 1.212 48.275 1.00 88.38 447 LEU A O 1
ATOM 3402 N N . SER A 1 448 ? -24.789 -0.914 47.731 1.00 88.00 448 SER A N 1
ATOM 3403 C CA . SER A 1 448 ? -26.195 -1.284 47.481 1.00 88.00 448 SER A CA 1
ATOM 3404 C C . SER A 1 448 ? -27.092 -1.217 48.722 1.00 88.00 448 SER A C 1
ATOM 3406 O O . SER A 1 448 ? -28.295 -0.997 48.586 1.00 88.00 448 SER A O 1
ATOM 3408 N N . THR A 1 449 ? -26.527 -1.361 49.926 1.00 85.88 449 THR A N 1
ATOM 3409 C CA . THR A 1 449 ? -27.250 -1.202 51.203 1.00 85.88 449 THR A CA 1
ATOM 3410 C C . THR A 1 449 ? -27.207 0.230 51.747 1.00 85.88 449 THR A C 1
ATOM 3412 O O . THR A 1 449 ? -28.033 0.587 52.583 1.00 85.88 449 THR A O 1
ATOM 3415 N N . HIS A 1 450 ? -26.304 1.072 51.232 1.00 84.06 450 HIS A N 1
ATOM 3416 C CA . HIS A 1 450 ? -26.066 2.453 51.672 1.00 84.06 450 HIS A CA 1
ATOM 3417 C C . HIS A 1 450 ? -26.487 3.490 50.604 1.00 84.06 450 HIS A C 1
ATOM 3419 O O . HIS A 1 450 ? -25.921 4.576 50.520 1.00 84.06 450 HIS A O 1
ATOM 3425 N N . ASN A 1 451 ? -27.487 3.170 49.769 1.00 82.38 451 ASN A N 1
ATOM 3426 C CA . ASN A 1 451 ? -28.027 4.044 48.708 1.00 82.38 451 ASN A CA 1
ATOM 3427 C C . ASN A 1 451 ? -26.965 4.618 47.740 1.00 82.38 451 ASN A C 1
ATOM 3429 O O . ASN A 1 451 ? -27.118 5.730 47.235 1.00 82.38 451 ASN A O 1
ATOM 3433 N N . TRP A 1 452 ? -25.897 3.857 47.483 1.00 83.56 452 TRP A N 1
ATOM 3434 C CA . TRP A 1 452 ? -24.734 4.225 46.661 1.00 83.56 452 TRP A CA 1
ATOM 3435 C C . TRP A 1 452 ? -23.920 5.432 47.165 1.00 83.56 452 TRP A C 1
ATOM 3437 O O . TRP A 1 452 ? -23.110 5.989 46.419 1.00 83.56 452 TRP A O 1
ATOM 3447 N N . THR A 1 453 ? -24.059 5.806 48.444 1.00 79.25 453 THR A N 1
ATOM 3448 C CA . THR A 1 453 ? -23.164 6.779 49.089 1.00 79.25 453 THR A CA 1
ATOM 3449 C C . THR A 1 453 ? -21.913 6.086 49.639 1.00 79.25 453 THR A C 1
ATOM 3451 O O . THR A 1 453 ? -21.971 4.966 50.148 1.00 79.25 453 THR A O 1
ATOM 3454 N N . LEU A 1 454 ? -20.756 6.753 49.572 1.00 75.69 454 LEU A N 1
ATOM 3455 C CA . LEU A 1 454 ? -19.522 6.249 50.186 1.00 75.69 454 LEU A CA 1
ATOM 3456 C C . LEU A 1 454 ? -19.646 6.192 51.714 1.00 75.69 454 LEU A C 1
ATOM 3458 O O . LEU A 1 454 ? -19.089 5.290 52.339 1.00 75.69 454 LEU A O 1
ATOM 3462 N N . HIS A 1 455 ? -20.406 7.111 52.320 1.00 70.38 455 HIS A N 1
ATOM 3463 C CA . HIS A 1 455 ? -20.679 7.147 53.757 1.00 70.38 455 HIS A CA 1
ATOM 3464 C C . HIS A 1 455 ? -22.116 7.622 54.046 1.00 70.38 455 HIS A C 1
ATOM 3466 O O . HIS A 1 455 ? -22.602 8.569 53.429 1.00 70.38 455 HIS A O 1
ATOM 3472 N N . THR A 1 456 ? -22.774 7.011 55.034 1.00 58.28 456 THR A N 1
ATOM 3473 C CA . THR A 1 456 ? -24.113 7.384 55.550 1.00 58.28 456 THR A CA 1
ATOM 3474 C C . THR A 1 456 ? -24.078 8.407 56.689 1.00 58.28 456 THR A C 1
ATOM 3476 O O . THR A 1 456 ? -25.079 9.051 56.987 1.00 58.28 456 THR A O 1
ATOM 3479 N N . ASN A 1 457 ? -22.925 8.563 57.342 1.00 60.81 457 ASN A N 1
ATOM 3480 C CA . ASN A 1 457 ? -22.788 9.200 58.657 1.00 60.81 457 ASN A CA 1
ATOM 3481 C C . ASN A 1 457 ? -22.631 10.744 58.594 1.00 60.81 457 ASN A C 1
ATOM 3483 O O . ASN A 1 457 ? -21.761 11.307 59.268 1.00 60.81 457 ASN A O 1
ATOM 3487 N N . TYR A 1 458 ? -23.430 11.414 57.754 1.00 66.00 458 TYR A N 1
ATOM 3488 C CA . TYR A 1 458 ? -23.524 12.882 57.703 1.00 66.00 458 TYR A CA 1
ATOM 3489 C C . TYR A 1 458 ? -24.174 13.420 58.983 1.00 66.00 458 TYR A C 1
ATOM 3491 O O . TYR A 1 458 ? -25.229 12.935 59.399 1.00 66.00 458 TYR A O 1
ATOM 3499 N N . LEU A 1 459 ? -23.568 14.432 59.602 1.00 69.50 459 LEU A N 1
ATOM 3500 C CA . LEU A 1 459 ? -24.112 15.094 60.786 1.00 69.50 459 LEU A CA 1
ATOM 3501 C C . LEU A 1 459 ? -24.924 16.337 60.370 1.00 69.50 459 LEU A C 1
ATOM 3503 O O . LEU A 1 459 ? -24.454 17.122 59.547 1.00 69.50 459 LEU A O 1
ATOM 3507 N N . PRO A 1 460 ? -26.135 16.566 60.916 1.00 71.44 460 PRO A N 1
ATOM 3508 C CA . PRO A 1 460 ? -26.945 17.728 60.551 1.00 71.44 460 PRO A CA 1
ATOM 3509 C C . PRO A 1 460 ? -26.191 19.052 60.741 1.00 71.44 460 PRO A C 1
ATOM 3511 O O . PRO A 1 460 ? -25.767 19.381 61.847 1.00 71.44 460 PRO A O 1
ATOM 3514 N N . GLY A 1 461 ? -26.034 19.809 59.652 1.00 70.81 461 GLY A N 1
ATOM 3515 C CA . GLY A 1 461 ? -25.302 21.079 59.642 1.00 70.81 461 GLY A CA 1
ATOM 3516 C C . GLY A 1 461 ? -23.793 20.955 59.386 1.00 70.81 461 GLY A C 1
ATOM 3517 O O . GLY A 1 461 ? -23.124 21.977 59.261 1.00 70.81 461 GLY A O 1
ATOM 3518 N N . GLU A 1 462 ? -23.239 19.749 59.236 1.00 70.75 462 GLU A N 1
ATOM 3519 C CA . GLU A 1 462 ? -21.813 19.503 58.949 1.00 70.75 462 GLU A CA 1
ATOM 3520 C C . GLU A 1 462 ? -21.303 20.313 57.743 1.00 70.75 462 GLU A C 1
ATOM 3522 O O . GLU A 1 462 ? -20.222 20.894 57.799 1.00 70.75 462 GLU A O 1
ATOM 3527 N N . PHE A 1 463 ? -22.120 20.422 56.687 1.00 69.44 463 PHE A N 1
ATOM 3528 C CA . PHE A 1 463 ? -21.785 21.163 55.466 1.00 69.44 463 PHE A CA 1
ATOM 3529 C C . PHE A 1 463 ? -22.081 22.676 55.514 1.00 69.44 463 PHE A C 1
ATOM 3531 O O . PHE A 1 463 ? -21.918 23.362 54.502 1.00 69.44 463 PHE A O 1
ATOM 3538 N N . GLU A 1 464 ? -22.495 23.232 56.657 1.00 74.00 464 GLU A N 1
ATOM 3539 C CA . GLU A 1 464 ? -22.645 24.684 56.803 1.00 74.00 464 GLU A CA 1
ATOM 3540 C C . GLU A 1 464 ? -21.277 25.378 56.703 1.00 74.00 464 GLU A C 1
ATOM 3542 O O . GLU A 1 464 ? -20.374 25.149 57.511 1.00 74.00 464 GLU A O 1
ATOM 3547 N N . LYS A 1 465 ? -21.125 26.267 55.717 1.00 65.81 465 LYS A N 1
ATOM 3548 C CA . LYS A 1 465 ? -19.976 27.180 55.629 1.00 65.81 465 LYS A CA 1
ATOM 3549 C C . LYS A 1 465 ? -20.130 28.315 56.638 1.00 65.81 465 LYS A C 1
ATOM 3551 O O . LYS A 1 465 ? -21.250 28.758 56.894 1.00 65.81 465 LYS A O 1
ATOM 3556 N N . VAL A 1 466 ? -19.019 28.831 57.164 1.00 66.19 466 VAL A N 1
ATOM 3557 C CA . VAL A 1 466 ? -19.045 30.079 57.947 1.00 66.19 466 VAL A CA 1
ATOM 3558 C C . VAL A 1 466 ? -19.287 31.258 56.988 1.00 66.19 466 VAL A C 1
ATOM 3560 O O . VAL A 1 466 ? -18.479 31.461 56.079 1.00 66.19 466 VAL A O 1
ATOM 3563 N N . PRO A 1 467 ? -20.371 32.048 57.126 1.00 62.81 467 PRO A N 1
ATOM 3564 C CA . PRO A 1 467 ? -20.638 33.137 56.191 1.00 62.81 467 PRO A CA 1
ATOM 3565 C C . PRO A 1 467 ? -19.667 34.309 56.398 1.00 62.81 467 PRO A C 1
ATOM 3567 O O . PRO A 1 467 ? -19.743 35.019 57.395 1.00 62.81 467 PRO A O 1
ATOM 3570 N N . GLY A 1 468 ? -18.778 34.538 55.429 1.00 63.66 468 GLY A N 1
ATOM 3571 C CA . GLY A 1 468 ? -17.943 35.746 55.356 1.00 63.66 468 GLY A CA 1
ATOM 3572 C C . GLY A 1 468 ? -16.643 35.737 56.171 1.00 63.66 468 GLY A C 1
ATOM 3573 O O . GLY A 1 468 ? -15.898 36.713 56.098 1.00 63.66 468 GLY A O 1
ATOM 3574 N N . GLU A 1 469 ? -16.327 34.660 56.895 1.00 55.41 469 GLU A N 1
ATOM 3575 C CA . GLU A 1 469 ? -15.068 34.543 57.643 1.00 55.41 469 GLU A CA 1
ATOM 3576 C C . GLU A 1 469 ? -13.884 34.295 56.690 1.00 55.41 469 GLU A C 1
ATOM 3578 O O . GLU A 1 469 ? -13.595 33.169 56.282 1.00 55.41 469 GLU A O 1
ATOM 3583 N N . LYS A 1 470 ? -13.197 35.380 56.315 1.00 57.22 470 LYS A N 1
ATOM 3584 C CA . LYS A 1 470 ? -11.817 35.329 55.813 1.00 57.22 470 LYS A CA 1
ATOM 3585 C C . LYS A 1 470 ? -10.861 35.275 57.003 1.00 57.22 470 LYS A C 1
ATOM 3587 O O . LYS A 1 470 ? -11.125 35.927 58.011 1.00 57.22 470 LYS A O 1
ATOM 3592 N N . ASP A 1 471 ? -9.742 34.563 56.871 1.00 53.06 471 ASP A N 1
ATOM 3593 C CA . ASP A 1 471 ? -8.721 34.541 57.924 1.00 53.06 471 ASP A CA 1
ATOM 3594 C C . ASP A 1 471 ? -8.208 35.970 58.205 1.00 53.06 471 ASP A C 1
ATOM 3596 O O . ASP A 1 471 ? -7.816 36.666 57.260 1.00 53.06 471 ASP A O 1
ATOM 3600 N N . PRO A 1 472 ? -8.174 36.429 59.473 1.00 49.50 472 PRO A N 1
ATOM 3601 C CA . PRO A 1 472 ? -7.701 37.764 59.842 1.00 49.50 472 PRO A CA 1
ATOM 3602 C C . PRO A 1 472 ? -6.168 37.852 59.737 1.00 49.50 472 PRO A C 1
ATOM 3604 O O . PRO A 1 472 ? -5.444 37.873 60.729 1.00 49.50 472 PRO A O 1
ATOM 3607 N N . GLY A 1 473 ? -5.680 37.880 58.498 1.00 60.19 473 GLY A N 1
ATOM 3608 C CA . GLY A 1 473 ? -4.264 37.883 58.132 1.00 60.19 473 GLY A CA 1
ATOM 3609 C C . GLY A 1 473 ? -4.013 37.432 56.690 1.00 60.19 473 GLY A C 1
ATOM 3610 O O . GLY A 1 473 ? -3.054 37.895 56.078 1.00 60.19 473 GLY A O 1
ATOM 3611 N N . ASP A 1 474 ? -4.894 36.605 56.115 1.00 54.78 474 ASP A N 1
ATOM 3612 C CA . ASP A 1 474 ? -4.771 36.115 54.738 1.00 54.78 474 ASP A CA 1
ATOM 3613 C C . ASP A 1 474 ? -5.969 36.559 53.884 1.00 54.78 474 ASP A C 1
ATOM 3615 O O . ASP A 1 474 ? -7.072 36.017 53.946 1.00 54.78 474 ASP A O 1
ATOM 3619 N N . THR A 1 475 ? -5.735 37.574 53.050 1.00 56.28 475 THR A N 1
ATOM 3620 C CA . THR A 1 475 ? -6.734 38.090 52.100 1.00 56.28 475 THR A CA 1
ATOM 3621 C C . THR A 1 475 ? -6.858 37.247 50.825 1.00 56.28 475 THR A C 1
ATOM 3623 O O . THR A 1 475 ? -7.797 37.469 50.052 1.00 56.28 475 THR A O 1
ATOM 3626 N N . THR A 1 476 ? -5.950 36.284 50.627 1.00 57.56 476 THR A N 1
ATOM 3627 C CA . THR A 1 476 ? -5.871 35.372 49.474 1.00 57.56 476 THR A CA 1
ATOM 3628 C C . THR A 1 476 ? -6.430 33.976 49.767 1.00 57.56 476 THR A C 1
ATOM 3630 O O . THR A 1 476 ? -6.818 33.272 48.834 1.00 57.56 476 THR A O 1
ATOM 3633 N N . ALA A 1 477 ? -6.547 33.592 51.043 1.00 49.84 477 ALA A N 1
ATOM 3634 C CA . ALA A 1 477 ? -7.169 32.341 51.464 1.00 49.84 477 ALA A CA 1
ATOM 3635 C C . ALA A 1 477 ? -8.634 32.232 50.976 1.00 49.84 477 ALA A C 1
ATOM 3637 O O . ALA A 1 477 ? -9.447 33.127 51.242 1.00 49.84 477 ALA A O 1
ATOM 3638 N N . PRO A 1 478 ? -9.019 31.133 50.297 1.00 54.00 478 PRO A N 1
ATOM 3639 C CA . PRO A 1 478 ? -10.409 30.897 49.926 1.00 54.00 478 PRO A CA 1
ATOM 3640 C C . PRO A 1 478 ? -11.261 30.584 51.177 1.00 54.00 478 PRO A C 1
ATOM 3642 O O . PRO A 1 478 ? -10.823 29.809 52.031 1.00 54.00 478 PRO A O 1
ATOM 3645 N N . PRO A 1 479 ? -12.486 31.137 51.300 1.00 52.09 479 PRO A N 1
ATOM 3646 C CA . PRO A 1 479 ? -13.320 31.061 52.509 1.00 52.09 479 PRO A CA 1
ATOM 3647 C C . PRO A 1 479 ? -14.075 29.719 52.631 1.00 52.09 479 PRO A C 1
ATOM 3649 O O . PRO A 1 479 ? -15.285 29.674 52.844 1.00 52.09 479 PRO A O 1
ATOM 3652 N N . ASP A 1 480 ? -13.374 28.604 52.438 1.00 59.12 480 ASP A N 1
ATOM 3653 C CA . ASP A 1 480 ? -13.946 27.257 52.339 1.00 59.12 480 ASP A CA 1
ATOM 3654 C C . ASP A 1 480 ? -13.578 26.403 53.572 1.00 59.12 480 ASP A C 1
ATOM 3656 O O . ASP A 1 480 ? -12.899 25.375 53.491 1.00 59.12 480 ASP A O 1
ATOM 3660 N N . ARG A 1 481 ? -14.051 26.865 54.739 1.00 67.06 481 ARG A N 1
ATOM 3661 C CA . ARG A 1 481 ? -14.040 26.159 56.034 1.00 67.06 481 ARG A CA 1
ATOM 3662 C C . ARG A 1 481 ? -15.456 25.786 56.468 1.00 67.06 481 ARG A C 1
ATOM 3664 O O . ARG A 1 481 ? -16.401 26.551 56.254 1.00 67.06 481 ARG A O 1
ATOM 3671 N N . TYR A 1 482 ? -15.588 24.642 57.134 1.00 66.62 482 TYR A N 1
ATOM 3672 C CA . TYR A 1 482 ? -16.848 24.240 57.752 1.00 66.62 482 TYR A CA 1
ATOM 3673 C C . TYR A 1 482 ? -17.032 24.845 59.141 1.00 66.62 482 TYR A C 1
ATOM 3675 O O . TYR A 1 482 ? -16.145 24.773 59.989 1.00 66.62 482 TYR A O 1
ATOM 3683 N N . LYS A 1 483 ? -18.228 25.385 59.387 1.00 73.25 483 LYS A N 1
ATOM 3684 C CA . LYS A 1 483 ? -18.659 25.934 60.680 1.00 73.25 483 LYS A CA 1
ATOM 3685 C C . LYS A 1 483 ? -18.655 24.876 61.783 1.00 73.25 483 LYS A C 1
ATOM 3687 O O . LYS A 1 483 ? -18.355 25.187 62.932 1.00 73.25 483 LYS A O 1
ATOM 3692 N N . ASN A 1 484 ? -19.003 23.641 61.422 1.00 75.00 484 ASN A N 1
ATOM 3693 C CA . ASN A 1 484 ? -19.322 22.583 62.372 1.00 75.00 484 ASN A CA 1
ATOM 3694 C C . ASN A 1 484 ? -18.302 21.429 62.420 1.00 75.00 484 ASN A C 1
ATOM 3696 O O . ASN A 1 484 ? -18.529 20.492 63.176 1.00 75.00 484 ASN A O 1
ATOM 3700 N N . ILE A 1 485 ? -17.178 21.486 61.685 1.00 74.94 485 ILE A N 1
ATOM 3701 C CA . ILE A 1 485 ? -16.122 20.451 61.716 1.00 74.94 485 ILE A CA 1
ATOM 3702 C C . ILE A 1 485 ? -14.761 21.063 62.063 1.00 74.94 485 ILE A C 1
ATOM 3704 O O . ILE A 1 485 ? -14.280 21.954 61.359 1.00 74.94 485 ILE A O 1
ATOM 3708 N N . ARG A 1 486 ? -14.085 20.523 63.080 1.00 75.44 486 ARG A N 1
ATOM 3709 C CA . ARG A 1 486 ? -12.670 20.797 63.387 1.00 75.44 486 ARG A CA 1
ATOM 3710 C C . ARG A 1 486 ? -11.835 19.537 63.200 1.00 75.44 486 ARG A C 1
ATOM 3712 O O . ARG A 1 486 ? -12.314 18.440 63.489 1.00 75.44 486 ARG A O 1
ATOM 3719 N N . SER A 1 487 ? -10.606 19.680 62.706 1.00 74.19 487 SER A N 1
ATOM 3720 C CA . SER A 1 487 ? -9.660 18.561 62.699 1.00 74.19 487 SER A CA 1
ATOM 3721 C C . SER A 1 487 ? -9.110 18.339 64.108 1.00 74.19 487 SER A C 1
ATOM 3723 O O . SER A 1 487 ? -8.910 19.285 64.867 1.00 74.19 487 SER A O 1
ATOM 3725 N N . TYR A 1 488 ? -8.870 17.087 64.472 1.00 70.44 488 TYR A N 1
ATOM 3726 C CA . TYR A 1 488 ? -8.303 16.690 65.753 1.00 70.44 488 TYR A CA 1
ATOM 3727 C C . TYR A 1 488 ? -7.148 15.731 65.482 1.00 70.44 488 TYR A C 1
ATOM 3729 O O . TYR A 1 488 ? -7.336 14.612 65.000 1.00 70.44 488 TYR A O 1
ATOM 3737 N N . GLU A 1 489 ? -5.938 16.221 65.729 1.00 64.50 489 GLU A N 1
ATOM 3738 C CA . GLU A 1 489 ? -4.686 15.591 65.322 1.00 64.50 489 GLU A CA 1
ATOM 3739 C C . GLU A 1 489 ? -3.781 15.457 66.549 1.00 64.50 489 GLU A C 1
ATOM 3741 O O . GLU A 1 489 ? -3.588 16.414 67.302 1.00 64.50 489 GLU A O 1
ATOM 3746 N N . ASN A 1 490 ? -3.247 14.253 66.781 1.00 64.69 490 ASN A N 1
ATOM 3747 C CA . ASN A 1 490 ? -2.328 13.955 67.887 1.00 64.69 490 ASN A CA 1
ATOM 3748 C C . ASN A 1 490 ? -2.828 14.431 69.273 1.00 64.69 490 ASN A C 1
ATOM 3750 O O . ASN A 1 490 ? -2.066 14.970 70.079 1.00 64.69 490 ASN A O 1
ATOM 3754 N N . GLY A 1 491 ? -4.127 14.252 69.547 1.00 66.06 491 GLY A N 1
ATOM 3755 C CA . GLY A 1 491 ? -4.752 14.617 70.825 1.00 66.06 491 GLY A CA 1
ATOM 3756 C C . GLY A 1 491 ? -4.976 16.120 71.033 1.00 66.06 491 GLY A C 1
ATOM 3757 O O . GLY A 1 491 ? -5.197 16.550 72.167 1.00 66.06 491 GLY A O 1
ATOM 3758 N N . LYS A 1 492 ? -4.896 16.935 69.974 1.00 68.69 492 LYS A N 1
ATOM 3759 C CA . LYS A 1 492 ? -5.112 18.387 70.030 1.00 68.69 492 LYS A CA 1
ATOM 3760 C C . LYS A 1 492 ? -6.188 18.824 69.047 1.00 68.69 492 LYS A C 1
ATOM 3762 O O . LYS A 1 492 ? -6.250 18.354 67.914 1.00 68.69 492 LYS A O 1
ATOM 3767 N N . GLU A 1 493 ? -7.005 19.772 69.493 1.00 71.12 493 GLU A N 1
ATOM 3768 C CA . GLU A 1 493 ? -7.998 20.430 68.652 1.00 71.12 493 GLU A CA 1
ATOM 3769 C C . GLU A 1 493 ? -7.293 21.379 67.678 1.00 71.12 493 GLU A C 1
ATOM 3771 O O . GLU A 1 493 ? -6.649 22.350 68.079 1.00 71.12 493 GLU A O 1
ATOM 3776 N N . GLY A 1 494 ? -7.358 21.032 66.396 1.00 69.88 494 GLY A N 1
ATOM 3777 C CA . GLY A 1 494 ? -6.828 21.813 65.292 1.00 69.88 494 GLY A CA 1
ATOM 3778 C C . GLY A 1 494 ? -7.820 22.862 64.794 1.00 69.88 494 GLY A C 1
ATOM 3779 O O . GLY A 1 494 ? -8.867 23.128 65.389 1.00 69.88 494 GLY A O 1
ATOM 3780 N N . GLY A 1 495 ? -7.474 23.481 63.666 1.00 71.25 495 GLY A N 1
ATOM 3781 C CA . GLY A 1 495 ? -8.344 24.455 63.012 1.00 71.25 495 GLY A CA 1
ATOM 3782 C C . GLY A 1 495 ? -9.626 23.835 62.428 1.00 71.25 495 GLY A C 1
ATOM 3783 O O . GLY A 1 495 ? -9.781 22.610 62.377 1.00 71.25 495 GLY A O 1
ATOM 3784 N N . PRO A 1 496 ? -10.555 24.672 61.932 1.00 63.75 496 PRO A N 1
ATOM 3785 C CA . PRO A 1 496 ? -11.706 24.193 61.174 1.00 63.75 496 PRO A CA 1
ATOM 3786 C C . PRO A 1 496 ? -11.254 23.383 59.952 1.00 63.75 496 PRO A C 1
ATOM 3788 O O . PRO A 1 496 ? -10.336 23.793 59.232 1.00 63.75 496 PRO A O 1
ATOM 3791 N N . SER A 1 497 ? -11.897 22.238 59.721 1.00 64.12 497 SER A N 1
ATOM 3792 C CA . SER A 1 497 ? -11.509 21.306 58.658 1.00 64.12 497 SER A CA 1
ATOM 3793 C C . SER A 1 497 ? -11.670 21.952 57.275 1.00 64.12 497 SER A C 1
ATOM 3795 O O . SER A 1 497 ? -12.625 22.699 57.025 1.00 64.12 497 SER A O 1
ATOM 3797 N N . ARG A 1 498 ? -10.723 21.676 56.367 1.00 61.53 498 ARG A N 1
ATOM 3798 C CA . ARG A 1 498 ? -10.793 22.136 54.970 1.00 61.53 498 ARG A CA 1
ATOM 3799 C C . ARG A 1 498 ? -11.862 21.353 54.208 1.00 61.53 498 ARG A C 1
ATOM 3801 O O . ARG A 1 498 ? -12.039 20.158 54.430 1.00 61.53 498 ARG A O 1
ATOM 3808 N N . TYR A 1 499 ? -12.537 22.047 53.298 1.00 59.28 499 TYR A N 1
ATOM 3809 C CA . TYR A 1 499 ? -13.691 21.554 52.548 1.00 59.28 499 TYR A CA 1
ATOM 3810 C C . TYR A 1 499 ? -13.450 20.207 51.834 1.00 59.28 499 TYR A C 1
ATOM 3812 O O . TYR A 1 499 ? -12.696 20.131 50.866 1.00 59.28 499 TYR A O 1
ATOM 3820 N N . LEU A 1 500 ? -14.153 19.169 52.292 1.00 59.19 500 LEU A N 1
ATOM 3821 C CA . LEU A 1 500 ? -14.539 17.992 51.511 1.00 59.19 500 LEU A CA 1
ATOM 3822 C C . LEU A 1 500 ? -16.047 18.117 51.288 1.00 59.19 500 LEU A C 1
ATOM 3824 O O . LEU A 1 500 ? -16.808 17.913 52.230 1.00 59.19 500 LEU A O 1
ATOM 3828 N N . GLY A 1 501 ? -16.465 18.542 50.094 1.00 62.47 501 GLY A N 1
ATOM 3829 C CA . GLY A 1 501 ? -17.862 18.873 49.806 1.00 62.47 501 GLY A CA 1
ATOM 3830 C C . GLY A 1 501 ? -18.812 17.671 49.843 1.00 62.47 501 GLY A C 1
ATOM 3831 O O . GLY A 1 501 ? -18.352 16.531 49.893 1.00 62.47 501 GLY A O 1
ATOM 3832 N N . PRO A 1 502 ? -20.139 17.883 49.733 1.00 60.28 502 PRO A N 1
ATOM 3833 C CA . PRO A 1 502 ? -21.108 16.792 49.566 1.00 60.28 502 PRO A CA 1
ATOM 3834 C C . PRO A 1 502 ? -20.719 15.819 48.436 1.00 60.28 502 PRO A C 1
ATOM 3836 O O . PRO A 1 502 ? -20.890 14.605 48.558 1.00 60.28 502 PRO A O 1
ATOM 3839 N N . GLU A 1 503 ? -20.108 16.337 47.366 1.00 61.25 503 GLU A N 1
ATOM 3840 C CA . GLU A 1 503 ? -19.558 15.569 46.246 1.00 61.25 503 GLU A CA 1
ATOM 3841 C C . GLU A 1 503 ? -18.427 14.583 46.609 1.00 61.25 503 GLU A C 1
ATOM 3843 O O . GLU A 1 503 ? -18.153 13.680 45.816 1.00 61.25 503 GLU A O 1
ATOM 3848 N N . SER A 1 504 ? -17.794 14.708 47.782 1.00 64.62 504 SER A N 1
ATOM 3849 C CA . SER A 1 504 ? -16.817 13.745 48.315 1.00 64.62 504 SER A CA 1
ATOM 3850 C C . SER A 1 504 ? -17.471 12.485 48.902 1.00 64.62 504 SER A C 1
ATOM 3852 O O . SER A 1 504 ? -16.794 11.475 49.066 1.00 64.62 504 SER A O 1
ATOM 3854 N N . PHE A 1 505 ? -18.776 12.518 49.200 1.00 69.69 505 PHE A N 1
ATOM 3855 C CA . PHE A 1 505 ? -19.517 11.430 49.862 1.00 69.69 505 PHE A CA 1
ATOM 3856 C C . PHE A 1 505 ? -20.414 10.632 48.904 1.00 69.69 505 PHE A C 1
ATOM 3858 O O . PHE A 1 505 ? -20.909 9.561 49.256 1.00 69.69 505 PHE A O 1
ATOM 3865 N N . LEU A 1 506 ? -20.629 11.150 47.695 1.00 75.25 506 LEU A N 1
ATOM 3866 C CA . LEU A 1 506 ? -21.473 10.573 46.651 1.00 75.25 506 LEU A CA 1
ATOM 3867 C C . LEU A 1 506 ? -20.597 10.099 45.498 1.00 75.25 506 LEU A C 1
ATOM 3869 O O . LEU A 1 506 ? -19.729 10.850 45.056 1.00 75.25 506 LEU A O 1
ATOM 3873 N N . LEU A 1 507 ? -20.839 8.901 44.970 1.00 81.69 507 LEU A N 1
ATOM 3874 C CA . LEU A 1 507 ? -20.202 8.480 43.724 1.00 81.69 507 LEU A CA 1
ATOM 3875 C C . LEU A 1 507 ? -20.839 9.199 42.526 1.00 81.69 507 LEU A C 1
ATOM 3877 O O . LEU A 1 507 ? -22.053 9.393 42.457 1.00 81.69 507 LEU A O 1
ATOM 3881 N N . LEU A 1 508 ? -20.003 9.616 41.580 1.00 81.62 508 LEU A N 1
ATOM 3882 C CA . LEU A 1 508 ? -20.423 10.130 40.283 1.00 81.62 508 LEU A CA 1
ATOM 3883 C C . LEU A 1 508 ? -21.057 8.989 39.473 1.00 81.62 508 LEU A C 1
ATOM 3885 O O . LEU A 1 508 ? -20.632 7.838 39.603 1.00 81.62 508 LEU A O 1
ATOM 3889 N N . PRO A 1 509 ? -21.988 9.293 38.552 1.00 83.25 509 PRO A N 1
ATOM 3890 C CA . PRO A 1 509 ? -22.520 8.302 37.621 1.00 83.25 509 PRO A CA 1
ATOM 3891 C C . PRO A 1 509 ? -21.430 7.493 36.894 1.00 83.25 509 PRO A C 1
ATOM 3893 O O . PRO A 1 509 ? -21.576 6.285 36.746 1.00 83.25 509 PRO A O 1
ATOM 3896 N N . CYS A 1 510 ? -20.301 8.117 36.524 1.00 82.88 510 CYS A N 1
ATOM 3897 C CA . CYS A 1 510 ? -19.160 7.414 35.926 1.00 82.88 510 CYS A CA 1
ATOM 3898 C C . CYS A 1 510 ? -18.484 6.406 36.872 1.00 82.88 510 CYS A C 1
ATOM 3900 O O . CYS A 1 510 ? -18.160 5.305 36.450 1.00 82.88 510 CYS A O 1
ATOM 3902 N N . GLU A 1 511 ? -18.303 6.747 38.151 1.00 87.25 511 GLU A N 1
ATOM 3903 C CA . GLU A 1 511 ? -17.660 5.874 39.146 1.00 87.25 511 GLU A CA 1
ATOM 3904 C C . GLU A 1 511 ? -18.529 4.633 39.425 1.00 87.25 511 GLU A C 1
ATOM 3906 O O . GLU A 1 511 ? -18.013 3.537 39.649 1.00 87.25 511 GLU A O 1
ATOM 3911 N N . LEU A 1 512 ? -19.856 4.790 39.353 1.00 89.56 512 LEU A N 1
ATOM 3912 C CA . LEU A 1 512 ? -20.822 3.699 39.498 1.00 89.56 512 LEU A CA 1
ATOM 3913 C C . LEU A 1 512 ? -20.882 2.785 38.270 1.00 89.56 512 LEU A C 1
ATOM 3915 O O . LEU A 1 512 ? -20.970 1.569 38.442 1.00 89.56 512 LEU A O 1
ATOM 3919 N N . TYR A 1 513 ? -20.781 3.328 37.053 1.00 89.31 513 TYR A N 1
ATOM 3920 C CA . TYR A 1 513 ? -20.585 2.506 35.853 1.00 89.31 513 TYR A CA 1
ATOM 3921 C C . TYR A 1 513 ? -19.259 1.733 35.927 1.00 89.31 513 TYR A C 1
ATOM 3923 O O . TYR A 1 513 ? -19.257 0.514 35.754 1.00 89.31 513 TYR A O 1
ATOM 3931 N N . SER A 1 514 ? -18.166 2.367 36.354 1.00 90.50 514 SER A N 1
ATOM 3932 C CA . SER A 1 514 ? -16.870 1.686 36.455 1.00 90.50 514 SER A CA 1
ATOM 3933 C C . SER A 1 514 ? -16.882 0.571 37.503 1.00 90.50 514 SER A C 1
ATOM 3935 O O . SER A 1 514 ? -16.306 -0.498 37.283 1.00 90.50 514 SER A O 1
ATOM 3937 N N . LEU A 1 515 ? -17.606 0.761 38.615 1.00 93.75 515 LEU A N 1
ATOM 3938 C CA . LEU A 1 515 ? -17.886 -0.306 39.577 1.00 93.75 515 LEU A CA 1
ATOM 3939 C C . LEU A 1 515 ? -18.748 -1.422 38.965 1.00 93.75 515 LEU A C 1
ATOM 3941 O O . LEU A 1 515 ? -18.409 -2.590 39.141 1.00 93.75 515 LEU A O 1
ATOM 3945 N N . LYS A 1 516 ? -19.833 -1.089 38.251 1.00 93.31 516 LYS A N 1
ATOM 3946 C CA . LYS A 1 516 ? -20.720 -2.051 37.564 1.00 93.31 516 LYS A CA 1
ATOM 3947 C C . LYS A 1 516 ? -19.931 -2.926 36.597 1.00 93.31 516 LYS A C 1
ATOM 3949 O O . LYS A 1 516 ? -20.064 -4.145 36.647 1.00 93.31 516 LYS A O 1
ATOM 3954 N N . HIS A 1 517 ? -19.078 -2.341 35.767 1.00 92.31 517 HIS A N 1
ATOM 3955 C CA . HIS A 1 517 ? -18.353 -3.073 34.730 1.00 92.31 517 HIS A CA 1
ATOM 3956 C C . HIS A 1 517 ? -17.141 -3.840 35.260 1.00 92.31 517 HIS A C 1
ATOM 3958 O O . HIS A 1 517 ? -16.864 -4.947 34.794 1.00 92.31 517 HIS A O 1
ATOM 3964 N N . CYS A 1 518 ? -16.500 -3.343 36.321 1.00 95.06 518 CYS A N 1
ATOM 3965 C CA . CYS A 1 518 ? -15.583 -4.148 37.124 1.00 95.06 518 CYS A CA 1
ATOM 3966 C C . CYS A 1 518 ? -16.314 -5.347 37.760 1.00 95.06 518 CYS A C 1
ATOM 3968 O O . CYS A 1 518 ? -15.884 -6.487 37.600 1.00 95.06 518 CYS A O 1
ATOM 3970 N N . ALA A 1 519 ? -17.468 -5.136 38.400 1.00 95.38 519 ALA A N 1
ATOM 3971 C CA . ALA A 1 519 ? -18.259 -6.206 39.007 1.00 95.38 519 ALA A CA 1
ATOM 3972 C C . ALA A 1 519 ? -18.719 -7.256 37.978 1.00 95.38 519 ALA A C 1
ATOM 3974 O O . ALA A 1 519 ? -18.533 -8.449 38.209 1.00 95.38 519 ALA A O 1
ATOM 3975 N N . GLU A 1 520 ? -19.236 -6.841 36.820 1.00 93.69 520 GLU A N 1
ATOM 3976 C CA . GLU A 1 520 ? -19.593 -7.727 35.701 1.00 93.69 520 GLU A CA 1
ATOM 3977 C C . GLU A 1 520 ? -18.386 -8.555 35.225 1.00 93.69 520 GLU A C 1
ATOM 3979 O O . GLU A 1 520 ? -18.471 -9.784 35.170 1.00 93.69 520 GLU A O 1
ATOM 3984 N N . SER A 1 521 ? -17.241 -7.908 34.967 1.00 94.38 521 SER A N 1
ATOM 3985 C CA . SER A 1 521 ? -15.981 -8.567 34.583 1.00 94.38 521 SER A CA 1
ATOM 3986 C C . SER A 1 521 ? -15.525 -9.605 35.618 1.00 94.38 521 SER A C 1
ATOM 3988 O O . SER A 1 521 ? -15.140 -10.719 35.261 1.00 94.38 521 SER A O 1
ATOM 3990 N N . LEU A 1 522 ? -15.643 -9.288 36.910 1.00 96.06 522 LEU A N 1
ATOM 3991 C CA . LEU A 1 522 ? -15.287 -10.177 38.019 1.00 96.06 522 LEU A CA 1
ATOM 3992 C C . LEU A 1 522 ? -16.395 -11.209 38.336 1.00 96.06 522 LEU A C 1
ATOM 3994 O O . LEU A 1 522 ? -16.241 -12.039 39.240 1.00 96.06 522 LEU A O 1
ATOM 3998 N N . SER A 1 523 ? -17.509 -11.203 37.594 1.00 96.38 523 SER A N 1
ATOM 3999 C CA . SER A 1 523 ? -18.712 -12.020 37.830 1.00 96.38 523 SER A CA 1
ATOM 4000 C C . SER A 1 523 ? -19.265 -11.872 39.259 1.00 96.38 523 SER A C 1
ATOM 4002 O O . SER A 1 523 ? -19.554 -12.862 39.940 1.00 96.38 523 SER A O 1
ATOM 4004 N N . VAL A 1 524 ? -19.331 -10.633 39.739 1.00 96.19 524 VAL A N 1
ATOM 4005 C CA . VAL A 1 524 ? -19.939 -10.192 41.001 1.00 96.19 524 VAL A CA 1
ATOM 4006 C C . VAL A 1 524 ? -21.359 -9.690 40.697 1.00 96.19 524 VAL A C 1
ATOM 4008 O O . VAL A 1 524 ? -21.506 -8.758 39.901 1.00 96.19 524 VAL A O 1
ATOM 4011 N N . PRO A 1 525 ? -22.414 -10.270 41.303 1.00 93.69 525 PRO A N 1
ATOM 4012 C CA . PRO A 1 525 ? -23.777 -9.766 41.150 1.00 93.69 525 PRO A CA 1
ATOM 4013 C C . PRO A 1 525 ? -23.883 -8.314 41.623 1.00 93.69 525 PRO A C 1
ATOM 4015 O O . PRO A 1 525 ? -23.411 -7.982 42.708 1.00 93.69 525 PRO A O 1
ATOM 4018 N N . ASN A 1 526 ? -24.518 -7.453 40.829 1.00 90.06 526 ASN A N 1
ATOM 4019 C CA . ASN A 1 526 ? -24.749 -6.055 41.181 1.00 90.06 526 ASN A CA 1
ATOM 4020 C C . ASN A 1 526 ? -26.148 -5.598 40.739 1.00 90.06 526 ASN A C 1
ATOM 4022 O O . ASN A 1 526 ? -26.724 -6.136 39.795 1.00 90.06 526 ASN A O 1
ATOM 4026 N N . ASN A 1 527 ? -26.687 -4.598 41.432 1.00 86.38 527 ASN A N 1
ATOM 4027 C CA . ASN A 1 527 ? -27.992 -3.981 41.186 1.00 86.38 527 ASN A CA 1
ATOM 4028 C C . ASN A 1 527 ? -27.856 -2.469 40.916 1.00 86.38 527 ASN A C 1
ATOM 4030 O O . ASN A 1 527 ? -28.698 -1.679 41.338 1.00 86.38 527 ASN A O 1
ATOM 4034 N N . ILE A 1 528 ? -26.780 -2.065 40.231 1.00 84.00 528 ILE A N 1
ATOM 4035 C CA . ILE A 1 528 ? -26.412 -0.654 40.024 1.00 84.00 528 ILE A CA 1
ATOM 4036 C C . ILE A 1 528 ? -27.332 0.038 39.004 1.00 84.00 528 ILE A C 1
ATOM 4038 O O . ILE A 1 528 ? -27.788 1.160 39.232 1.00 84.00 528 ILE A O 1
ATOM 4042 N N . ALA A 1 529 ? -27.637 -0.631 37.886 1.00 71.62 529 ALA A N 1
ATOM 4043 C CA . ALA A 1 529 ? -28.311 -0.010 36.741 1.00 71.62 529 ALA A CA 1
ATOM 4044 C C . ALA A 1 529 ? -29.675 0.658 37.058 1.00 71.62 529 ALA A C 1
ATOM 4046 O O . ALA A 1 529 ? -29.876 1.788 36.612 1.00 71.62 529 ALA A O 1
ATOM 4047 N N . PRO A 1 530 ? -30.589 0.071 37.866 1.00 71.06 530 PRO A N 1
ATOM 4048 C CA . PRO A 1 530 ? -31.860 0.722 38.200 1.00 71.06 530 PRO A CA 1
ATOM 4049 C C . PRO A 1 530 ? -31.705 2.067 38.925 1.00 71.06 530 PRO A C 1
ATOM 4051 O O . PRO A 1 530 ? -32.496 2.979 38.690 1.00 71.06 530 PRO A O 1
ATOM 4054 N N . TRP A 1 531 ? -30.685 2.218 39.778 1.00 68.25 531 TRP A N 1
ATOM 4055 C CA . TRP A 1 531 ? -30.439 3.463 40.517 1.00 68.25 531 TRP A CA 1
ATOM 4056 C C . TRP A 1 531 ? -29.860 4.559 39.617 1.00 68.25 531 TRP A C 1
ATOM 4058 O O . TRP A 1 531 ? -30.259 5.723 39.713 1.00 68.25 531 TRP A O 1
ATOM 4068 N N . ILE A 1 532 ? -28.970 4.189 38.689 1.00 67.06 532 ILE A N 1
ATOM 4069 C CA . ILE A 1 532 ? -28.460 5.128 37.684 1.00 67.06 532 ILE A CA 1
ATOM 4070 C C . ILE A 1 532 ? -29.610 5.607 36.786 1.00 67.06 532 ILE A C 1
ATOM 4072 O O . ILE A 1 532 ? -29.798 6.813 36.622 1.00 67.06 532 ILE A O 1
ATOM 4076 N N . ASN A 1 533 ? -30.433 4.691 36.271 1.00 66.44 533 ASN A N 1
ATOM 4077 C CA . ASN A 1 533 ? -31.553 5.039 35.393 1.00 66.44 533 ASN A CA 1
ATOM 4078 C C . ASN A 1 533 ? -32.596 5.919 36.118 1.00 66.44 533 ASN A C 1
ATOM 4080 O O . ASN A 1 533 ? -33.101 6.882 35.539 1.00 66.44 533 ASN A O 1
ATOM 4084 N N . ALA A 1 534 ? -32.857 5.672 37.409 1.00 63.84 534 ALA A N 1
ATOM 4085 C CA . ALA A 1 534 ? -33.689 6.549 38.239 1.00 63.84 534 ALA A CA 1
ATOM 4086 C C . ALA A 1 534 ? -33.083 7.956 38.421 1.00 63.84 534 ALA A C 1
ATOM 4088 O O . ALA A 1 534 ? -33.813 8.947 38.397 1.00 63.84 534 ALA A O 1
ATOM 4089 N N . SER A 1 535 ? -31.755 8.063 38.537 1.00 62.31 535 SER A N 1
ATOM 4090 C CA . SER A 1 535 ? -31.052 9.351 38.646 1.00 62.31 535 SER A CA 1
ATOM 4091 C C . SER A 1 535 ? -31.180 10.204 37.375 1.00 62.31 535 SER A C 1
ATOM 4093 O O . SER A 1 535 ? -31.279 11.427 37.467 1.00 62.31 535 SER A O 1
ATOM 4095 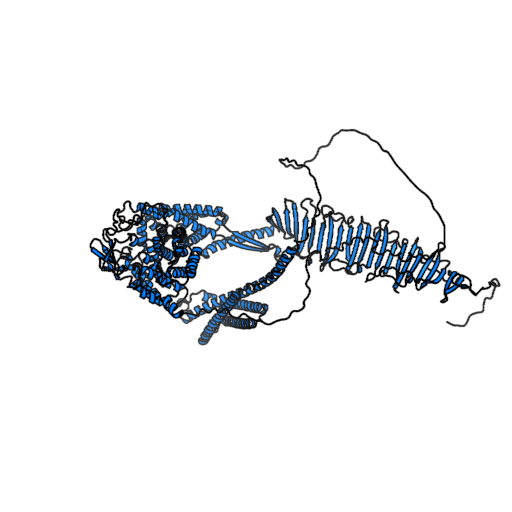N N . PHE A 1 536 ? -31.256 9.582 36.191 1.00 64.75 536 PHE A N 1
ATOM 4096 C CA . PHE A 1 536 ? -31.542 10.287 34.933 1.00 64.75 536 PHE A CA 1
ATOM 4097 C C . PHE A 1 536 ? -32.982 10.799 34.832 1.00 64.75 536 PHE A C 1
ATOM 4099 O O . PHE A 1 536 ? -33.197 11.907 34.341 1.00 64.75 536 PHE A O 1
ATOM 4106 N N . ALA A 1 537 ? -33.965 10.033 35.316 1.00 60.00 537 ALA A N 1
ATOM 4107 C CA . ALA A 1 537 ? -35.386 10.385 35.216 1.00 60.00 537 ALA A CA 1
ATOM 4108 C C . ALA A 1 537 ? -35.758 11.696 35.945 1.00 60.00 537 ALA A C 1
ATOM 4110 O O . ALA A 1 537 ? -36.746 12.340 35.600 1.00 60.00 537 ALA A O 1
ATOM 4111 N N . ILE A 1 538 ? -34.947 12.123 36.918 1.00 56.19 538 ILE A N 1
ATOM 4112 C CA . ILE A 1 538 ? -35.110 13.384 37.664 1.00 56.19 538 ILE A CA 1
ATOM 4113 C C . ILE A 1 538 ? -34.688 14.610 36.814 1.00 56.19 538 ILE A C 1
ATOM 4115 O O . ILE A 1 538 ? -35.103 15.739 37.075 1.00 56.19 538 ILE A O 1
ATOM 4119 N N . GLY A 1 539 ? -33.883 14.410 35.765 1.00 59.12 539 GLY A N 1
ATOM 4120 C CA . GLY A 1 539 ? -33.202 15.457 34.997 1.00 59.12 539 GLY A CA 1
ATOM 4121 C C . GLY A 1 539 ? -33.986 16.096 33.844 1.00 59.12 539 GLY A C 1
ATOM 4122 O O . GLY A 1 539 ? -33.403 16.323 32.787 1.00 59.12 539 GLY A O 1
ATOM 4123 N N . SER A 1 540 ? -35.271 16.421 34.001 1.00 58.47 540 SER A N 1
ATOM 4124 C CA . SER A 1 540 ? -36.151 16.842 32.884 1.00 58.47 540 SER A CA 1
ATOM 4125 C C . SER A 1 540 ? -35.682 18.059 32.054 1.00 58.47 540 SER A C 1
ATOM 4127 O O . SER A 1 540 ? -36.033 18.168 30.882 1.00 58.47 540 SER A O 1
ATOM 4129 N N . ASN A 1 541 ? -34.862 18.956 32.616 1.00 62.62 541 ASN A N 1
ATOM 4130 C CA . ASN A 1 541 ? -34.322 20.144 31.924 1.00 62.62 541 ASN A CA 1
ATOM 4131 C C . ASN A 1 541 ? -32.899 19.971 31.351 1.00 62.62 541 ASN A C 1
ATOM 4133 O O . ASN A 1 541 ? -32.410 20.835 30.624 1.00 62.62 541 ASN A O 1
ATOM 4137 N N . ILE A 1 542 ? -32.228 18.862 31.660 1.00 63.88 542 ILE A N 1
ATOM 4138 C CA . ILE A 1 542 ? -30.886 18.511 31.165 1.00 63.88 542 ILE A CA 1
ATOM 4139 C C . ILE A 1 542 ? -30.780 18.351 29.622 1.00 63.88 542 ILE A C 1
ATOM 4141 O O . ILE A 1 542 ? -29.752 18.752 29.061 1.00 63.88 542 ILE A O 1
ATOM 4145 N N . PRO A 1 543 ? -31.765 17.777 28.894 1.00 64.88 543 PRO A N 1
ATOM 4146 C CA . PRO A 1 543 ? -31.478 17.166 27.593 1.00 64.88 543 PRO A CA 1
ATOM 4147 C C . PRO A 1 543 ? -30.995 18.090 26.469 1.00 64.88 543 PRO A C 1
ATOM 4149 O O . PRO A 1 543 ? -30.120 17.704 25.690 1.00 64.88 543 PRO A O 1
ATOM 4152 N N . TYR A 1 544 ? -31.509 19.324 26.399 1.00 73.75 544 TYR A N 1
ATOM 4153 C CA . TYR A 1 544 ? -31.224 20.280 25.314 1.00 73.75 544 TYR A CA 1
ATOM 4154 C C . TYR A 1 544 ? -29.742 20.676 25.181 1.00 73.75 544 TYR A C 1
ATOM 4156 O O . TYR A 1 544 ? -29.369 21.374 24.236 1.00 73.75 544 TYR A O 1
ATOM 4164 N N . HIS A 1 545 ? -28.885 20.289 26.127 1.00 75.44 545 HIS A N 1
ATOM 4165 C CA . HIS A 1 545 ? -27.447 20.561 26.078 1.00 75.44 545 HIS A CA 1
ATOM 4166 C C . HIS A 1 545 ? -26.583 19.321 25.846 1.00 75.44 545 HIS A C 1
ATOM 4168 O O . HIS A 1 545 ? -25.432 19.488 25.451 1.00 75.44 545 HIS A O 1
ATOM 4174 N N . ILE A 1 546 ? -27.130 18.110 26.004 1.00 77.62 546 ILE A N 1
ATOM 4175 C CA . ILE A 1 546 ? -26.407 16.859 25.717 1.00 77.62 546 ILE A CA 1
ATOM 4176 C C . ILE A 1 546 ? -26.756 16.300 24.333 1.00 77.62 546 ILE A C 1
ATOM 4178 O O . ILE A 1 546 ? -25.907 15.682 23.693 1.00 77.62 546 ILE A O 1
ATOM 4182 N N . LEU A 1 547 ? -27.953 16.594 23.813 1.00 84.56 547 LEU A N 1
ATOM 4183 C CA . LEU A 1 547 ? -28.353 16.163 22.473 1.00 84.56 547 LEU A CA 1
ATOM 4184 C C . LEU A 1 547 ? -27.355 16.587 21.364 1.00 84.56 547 LEU A C 1
ATOM 4186 O O . LEU A 1 547 ? -26.979 15.714 20.584 1.00 84.56 547 LEU A O 1
ATOM 4190 N N . PRO A 1 548 ? -26.843 17.838 21.282 1.00 87.69 548 PRO A N 1
ATOM 4191 C CA . PRO A 1 548 ? -25.897 18.197 20.220 1.00 87.69 548 PRO A CA 1
ATOM 4192 C C . PRO A 1 548 ? -24.539 17.464 20.310 1.00 87.69 548 PRO A C 1
ATOM 4194 O O . PRO A 1 548 ? -24.112 16.936 19.285 1.00 87.69 548 PRO A O 1
ATOM 4197 N N . PRO A 1 549 ? -23.873 17.329 21.482 1.00 79.31 549 PRO A N 1
ATOM 4198 C CA . PRO A 1 549 ? -22.709 16.445 21.623 1.00 79.31 549 PRO A CA 1
ATOM 4199 C C . PRO A 1 549 ? -22.960 14.986 21.213 1.00 79.31 549 PRO A C 1
ATOM 4201 O O . PRO A 1 549 ? -22.109 14.394 20.552 1.00 79.31 549 PRO A O 1
ATOM 4204 N N . VAL A 1 550 ? -24.121 14.413 21.553 1.00 83.44 550 VAL A N 1
ATOM 4205 C CA . VAL A 1 550 ? -24.481 13.031 21.177 1.00 83.44 550 VAL A CA 1
ATOM 4206 C C . VAL A 1 550 ? -24.683 12.897 19.665 1.00 83.44 550 VAL A C 1
ATOM 4208 O O . VAL A 1 550 ? -24.197 11.947 19.055 1.00 83.44 550 VAL A O 1
ATOM 4211 N N . VAL A 1 551 ? -25.349 13.868 19.039 1.00 89.75 551 VAL A N 1
ATOM 4212 C CA . VAL A 1 551 ? -25.571 13.915 17.585 1.00 89.75 551 VAL A CA 1
ATOM 4213 C C . VAL A 1 551 ? -24.257 14.116 16.820 1.00 89.75 551 VAL A C 1
ATOM 4215 O O . VAL A 1 551 ? -24.036 13.446 15.813 1.00 89.75 551 VAL A O 1
ATOM 4218 N N . ALA A 1 552 ? -23.348 14.957 17.321 1.00 86.25 552 ALA A N 1
ATOM 4219 C CA . ALA A 1 552 ? -22.012 15.127 16.749 1.00 86.25 552 ALA A CA 1
ATOM 4220 C C . ALA A 1 552 ? -21.175 13.839 16.853 1.00 86.25 552 ALA A C 1
ATOM 4222 O O . ALA A 1 552 ? -20.553 13.423 15.878 1.00 86.25 552 ALA A O 1
ATOM 4223 N N . ALA A 1 553 ? -21.223 13.144 17.992 1.00 82.06 553 ALA A N 1
ATOM 4224 C CA . ALA A 1 553 ? -20.545 11.860 18.143 1.00 82.06 553 ALA A CA 1
ATOM 4225 C C . ALA A 1 553 ? -21.158 10.759 17.250 1.00 82.06 553 ALA A C 1
ATOM 4227 O O . ALA A 1 553 ? -20.430 9.917 16.721 1.00 82.06 553 ALA A O 1
ATOM 4228 N N . ALA A 1 554 ? -22.474 10.802 17.001 1.00 88.75 554 ALA A N 1
ATOM 4229 C CA . ALA A 1 554 ? -23.120 9.951 16.002 1.00 88.75 554 ALA A CA 1
ATOM 4230 C C . ALA A 1 554 ? -22.618 10.267 14.579 1.00 88.75 554 ALA A C 1
ATOM 4232 O O . ALA A 1 554 ? -22.283 9.363 13.811 1.00 88.75 554 ALA A O 1
ATOM 4233 N N . ARG A 1 555 ? -22.521 11.555 14.227 1.00 92.31 555 ARG A N 1
ATOM 4234 C CA . ARG A 1 555 ? -21.975 12.022 12.945 1.00 92.31 555 ARG A CA 1
ATOM 4235 C C . ARG A 1 555 ? -20.552 11.499 12.724 1.00 92.31 555 ARG A C 1
ATOM 4237 O O . ARG A 1 555 ? -20.279 10.943 11.662 1.00 92.31 555 ARG A O 1
ATOM 4244 N N . ASP A 1 556 ? -19.678 11.597 13.721 1.00 85.88 556 ASP A N 1
ATOM 4245 C CA . ASP A 1 556 ? -18.304 11.084 13.636 1.00 85.88 556 ASP A CA 1
ATOM 4246 C C . ASP A 1 556 ? -18.245 9.547 13.547 1.00 85.88 556 ASP A C 1
ATOM 4248 O O . ASP A 1 556 ? -17.419 9.000 12.811 1.00 85.88 556 ASP A O 1
ATOM 4252 N N . GLY A 1 557 ? -19.154 8.834 14.221 1.00 85.56 557 GLY A N 1
ATOM 4253 C CA . GLY A 1 557 ? -19.289 7.379 14.101 1.00 85.56 557 GLY A CA 1
ATOM 4254 C C . GLY A 1 557 ? -19.742 6.924 12.707 1.00 85.56 557 GLY A C 1
ATOM 4255 O O . GLY A 1 557 ? -19.164 5.987 12.152 1.00 85.56 557 GLY A O 1
ATOM 4256 N N . LEU A 1 558 ? -20.700 7.620 12.081 1.00 92.38 558 LEU A N 1
ATOM 4257 C CA . LEU A 1 558 ? -21.034 7.384 10.670 1.00 92.38 558 LEU A CA 1
ATOM 4258 C C . LEU A 1 558 ? -19.877 7.781 9.747 1.00 92.38 558 LEU A C 1
ATOM 4260 O O . LEU A 1 558 ? -19.607 7.054 8.795 1.00 92.38 558 LEU A O 1
ATOM 4264 N N . ARG A 1 559 ? -19.163 8.884 10.014 1.00 92.12 559 ARG A N 1
ATOM 4265 C CA . ARG A 1 559 ? -17.993 9.269 9.208 1.00 92.12 559 ARG A CA 1
ATOM 4266 C C . ARG A 1 559 ? -16.950 8.155 9.199 1.00 92.12 559 ARG A C 1
ATOM 4268 O O . ARG A 1 559 ? -16.498 7.767 8.127 1.00 92.12 559 ARG A O 1
ATOM 4275 N N . TYR A 1 560 ? -16.646 7.593 10.367 1.00 86.38 560 TYR A N 1
ATOM 4276 C CA . TYR A 1 560 ? -15.746 6.450 10.496 1.00 86.38 560 TYR A CA 1
ATOM 4277 C C . TYR A 1 560 ? -16.197 5.258 9.630 1.00 86.38 560 TYR A C 1
ATOM 4279 O O . TYR A 1 560 ? -15.361 4.675 8.945 1.00 86.38 560 TYR A O 1
ATOM 4287 N N . VAL A 1 561 ? -17.500 4.949 9.572 1.00 89.38 561 VAL A N 1
ATOM 4288 C CA . VAL A 1 561 ? -18.045 3.923 8.659 1.00 89.38 561 VAL A CA 1
ATOM 4289 C C . VAL A 1 561 ? -17.887 4.314 7.184 1.00 89.38 561 VAL A C 1
ATOM 4291 O O . VAL A 1 561 ? -17.409 3.499 6.400 1.00 89.38 561 VAL A O 1
ATOM 4294 N N . LEU A 1 562 ? -18.237 5.544 6.786 1.00 91.50 562 LEU A N 1
ATOM 4295 C CA . LEU A 1 562 ? -18.126 6.008 5.391 1.00 91.50 562 LEU A CA 1
ATOM 4296 C C . LEU A 1 562 ? -16.677 5.996 4.882 1.00 91.50 562 LEU A C 1
ATOM 4298 O O . LEU A 1 562 ? -16.447 5.635 3.731 1.00 91.50 562 LEU A O 1
ATOM 4302 N N . ASP A 1 563 ? -15.714 6.335 5.739 1.00 88.12 563 ASP A N 1
ATOM 4303 C CA . ASP A 1 563 ? -14.278 6.305 5.431 1.00 88.12 563 ASP A CA 1
ATOM 4304 C C . ASP A 1 563 ? -13.711 4.861 5.375 1.00 88.12 563 ASP A C 1
ATOM 4306 O O . ASP A 1 563 ? -12.590 4.661 4.914 1.00 88.12 563 ASP A O 1
ATOM 4310 N N . HIS A 1 564 ? -14.483 3.843 5.792 1.00 87.38 564 HIS A N 1
ATOM 4311 C CA . HIS A 1 564 ? -14.177 2.412 5.589 1.00 87.38 564 HIS A CA 1
ATOM 4312 C C . HIS A 1 564 ? -14.963 1.783 4.419 1.00 87.38 564 HIS A C 1
ATOM 4314 O O . HIS A 1 564 ? -14.697 0.638 4.053 1.00 87.38 564 HIS A O 1
ATOM 4320 N N . LEU A 1 565 ? -15.881 2.520 3.780 1.00 87.94 565 LEU A N 1
ATOM 4321 C CA . LEU A 1 565 ? -16.565 2.118 2.540 1.00 87.94 565 LEU A CA 1
ATOM 4322 C C . LEU A 1 565 ? -15.777 2.559 1.290 1.00 87.94 565 LEU A C 1
ATOM 4324 O O . LEU A 1 565 ? -16.343 3.033 0.302 1.00 87.94 565 LEU A O 1
ATOM 4328 N N . GLU A 1 566 ? -14.454 2.389 1.334 1.00 86.44 566 GLU A N 1
ATOM 4329 C CA . GLU A 1 566 ? -13.542 2.648 0.220 1.00 86.44 566 GLU A CA 1
ATOM 4330 C C . GLU A 1 566 ? -12.890 1.333 -0.233 1.00 86.44 566 GLU A C 1
ATOM 4332 O O . GLU A 1 566 ? -12.171 0.681 0.525 1.00 86.44 566 GLU A O 1
ATOM 4337 N N . PHE A 1 567 ? -13.149 0.919 -1.476 1.00 85.75 567 PHE A N 1
ATOM 4338 C CA . PHE A 1 567 ? -12.667 -0.347 -2.032 1.00 85.75 567 PHE A CA 1
ATOM 4339 C C . PHE A 1 567 ? -11.694 -0.126 -3.196 1.00 85.75 567 PHE A C 1
ATOM 4341 O O . PHE A 1 567 ? -12.058 0.453 -4.220 1.00 85.75 567 PHE A O 1
ATOM 4348 N N . GLU A 1 568 ? -10.460 -0.625 -3.068 1.00 86.06 568 GLU A N 1
ATOM 4349 C CA . GLU A 1 568 ? -9.468 -0.672 -4.151 1.00 86.06 568 GLU A CA 1
ATOM 4350 C C . GLU A 1 568 ? -9.371 -2.087 -4.732 1.00 86.06 568 GLU A C 1
ATOM 4352 O O . GLU A 1 568 ? -8.953 -3.017 -4.041 1.00 86.06 568 GLU A O 1
ATOM 4357 N N . LYS A 1 569 ? -9.617 -2.230 -6.040 1.00 86.75 569 LYS A N 1
ATOM 4358 C CA . LYS A 1 569 ? -9.254 -3.437 -6.790 1.00 86.75 569 LYS A CA 1
ATOM 4359 C C . LYS A 1 569 ? -8.318 -3.113 -7.948 1.00 86.75 569 LYS A C 1
ATOM 4361 O O . LYS A 1 569 ? -8.640 -2.350 -8.860 1.00 86.75 569 LYS A O 1
ATOM 4366 N N . ARG A 1 570 ? -7.145 -3.746 -7.933 1.00 86.44 570 ARG A N 1
ATOM 4367 C CA . ARG A 1 570 ? -6.239 -3.783 -9.087 1.00 86.44 570 ARG A CA 1
ATOM 4368 C C . ARG A 1 570 ? -6.744 -4.807 -10.092 1.00 86.44 570 ARG A C 1
ATOM 4370 O O . ARG A 1 570 ? -7.190 -5.886 -9.704 1.00 86.44 570 ARG A O 1
ATOM 4377 N N . TYR A 1 571 ? -6.659 -4.474 -11.372 1.00 84.19 571 TYR A N 1
ATOM 4378 C CA . TYR A 1 571 ? -7.114 -5.328 -12.463 1.00 84.19 571 TYR A CA 1
ATOM 4379 C C . TYR A 1 571 ? -6.030 -5.490 -13.535 1.00 84.19 571 TYR A C 1
ATOM 4381 O O . TYR A 1 571 ? -5.175 -4.621 -13.722 1.00 84.19 571 TYR A O 1
ATOM 4389 N N . ARG A 1 572 ? -6.081 -6.628 -14.232 1.00 86.25 572 ARG A N 1
ATOM 4390 C CA . ARG A 1 572 ? -5.290 -6.959 -15.421 1.00 86.25 572 ARG A CA 1
ATOM 4391 C C . ARG A 1 572 ? -6.233 -7.661 -16.392 1.00 86.25 572 ARG A C 1
ATOM 4393 O O . ARG A 1 572 ? -6.794 -8.695 -16.040 1.00 86.25 572 ARG A O 1
ATOM 4400 N N . ILE A 1 573 ? -6.428 -7.085 -17.571 1.00 83.19 573 ILE A N 1
ATOM 4401 C CA . ILE A 1 573 ? -7.281 -7.627 -18.634 1.00 83.19 573 ILE A CA 1
ATOM 4402 C C . ILE A 1 573 ? -6.395 -7.876 -19.847 1.00 83.19 573 ILE A C 1
ATOM 4404 O O . ILE A 1 573 ? -5.887 -6.920 -20.421 1.00 83.19 573 ILE A O 1
ATOM 4408 N N . GLU A 1 574 ? -6.219 -9.132 -20.248 1.00 84.06 574 GLU A N 1
ATOM 4409 C CA . GLU A 1 574 ? -5.531 -9.455 -21.502 1.00 84.06 574 GLU A CA 1
ATOM 4410 C C . GLU A 1 574 ? -6.502 -9.184 -22.667 1.00 84.06 574 GLU A C 1
ATOM 4412 O O . GLU A 1 574 ? -7.351 -10.020 -22.979 1.00 84.06 574 GLU A O 1
ATOM 4417 N N . LEU A 1 575 ? -6.440 -7.993 -23.277 1.00 81.25 575 LEU A N 1
ATOM 4418 C CA . LEU A 1 575 ? -7.305 -7.640 -24.416 1.00 81.25 575 LEU A CA 1
ATOM 4419 C C . LEU A 1 575 ? -6.925 -8.452 -25.663 1.00 81.25 575 LEU A C 1
ATOM 4421 O O . LEU A 1 575 ? -7.793 -8.885 -26.415 1.00 81.25 575 LEU A O 1
ATOM 4425 N N . ILE A 1 576 ? -5.626 -8.699 -25.851 1.00 80.94 576 ILE A N 1
ATOM 4426 C CA . ILE A 1 576 ? -5.069 -9.525 -26.927 1.00 80.94 576 ILE A CA 1
ATOM 4427 C C . ILE A 1 576 ? -4.338 -10.710 -26.266 1.00 80.94 576 ILE A C 1
ATOM 4429 O O . ILE A 1 576 ? -3.236 -10.516 -25.744 1.00 80.94 576 ILE A O 1
ATOM 4433 N N . PRO A 1 577 ? -4.937 -11.919 -26.234 1.00 78.31 577 PRO A N 1
ATOM 4434 C CA . PRO A 1 577 ? -4.393 -13.064 -25.504 1.00 78.31 577 PRO A CA 1
ATOM 4435 C C . PRO A 1 577 ? -2.956 -13.411 -25.901 1.00 78.31 577 PRO A C 1
ATOM 4437 O O . PRO A 1 577 ? -2.630 -13.504 -27.085 1.00 78.31 577 PRO A O 1
ATOM 4440 N N . GLY A 1 578 ? -2.093 -13.619 -24.904 1.00 79.19 578 GLY A N 1
ATOM 4441 C CA . GLY A 1 578 ? -0.677 -13.938 -25.116 1.00 79.19 578 GLY A CA 1
ATOM 4442 C C . GLY A 1 578 ? 0.211 -12.757 -25.537 1.00 79.19 578 GLY A C 1
ATOM 4443 O O . GLY A 1 578 ? 1.419 -12.944 -25.683 1.00 79.19 578 GLY A O 1
ATOM 4444 N N . TRP A 1 579 ? -0.332 -11.543 -25.693 1.00 77.19 579 TRP A N 1
ATOM 4445 C CA . TRP A 1 579 ? 0.455 -10.335 -25.944 1.00 77.19 579 TRP A CA 1
ATOM 4446 C C . TRP A 1 579 ? 0.490 -9.449 -24.696 1.00 77.19 579 TRP A C 1
ATOM 4448 O O . TRP A 1 579 ? -0.448 -8.712 -24.420 1.00 77.19 579 TRP A O 1
ATOM 4458 N N . GLU A 1 580 ? 1.602 -9.473 -23.956 1.00 70.88 580 GLU A N 1
ATOM 4459 C CA . GLU A 1 580 ? 1.761 -8.790 -22.654 1.00 70.88 580 GLU A CA 1
ATOM 4460 C C . GLU A 1 580 ? 1.517 -7.262 -22.694 1.00 70.88 580 GLU A C 1
ATOM 4462 O O . GLU A 1 580 ? 1.209 -6.645 -21.671 1.00 70.88 580 GLU A O 1
ATOM 4467 N N . LYS A 1 581 ? 1.616 -6.640 -23.879 1.00 68.00 581 LYS A N 1
ATOM 4468 C CA . LYS A 1 581 ? 1.293 -5.217 -24.106 1.00 68.00 581 LYS A CA 1
ATOM 4469 C C . LYS A 1 581 ? -0.176 -4.944 -24.441 1.00 68.00 581 LYS A C 1
ATOM 4471 O O . LYS A 1 581 ? -0.585 -3.791 -24.401 1.00 68.00 581 LYS A O 1
ATOM 4476 N N . GLY A 1 582 ? -0.964 -5.983 -24.713 1.00 71.94 582 GLY A N 1
ATOM 4477 C CA . GLY A 1 582 ? -2.427 -5.938 -24.737 1.00 71.94 582 GLY A CA 1
ATOM 4478 C C . GLY A 1 582 ? -3.053 -6.021 -23.340 1.00 71.94 582 GLY A C 1
ATOM 4479 O O . GLY A 1 582 ? -4.275 -6.056 -23.225 1.00 71.94 582 GLY A O 1
ATOM 4480 N N . ASP A 1 583 ? -2.244 -6.068 -22.278 1.00 80.38 583 ASP A N 1
ATOM 4481 C CA . ASP A 1 583 ? -2.725 -6.047 -20.901 1.00 80.38 583 ASP A CA 1
ATOM 4482 C C . ASP A 1 583 ? -3.204 -4.645 -20.492 1.00 80.38 583 ASP A C 1
ATOM 4484 O O . ASP A 1 583 ? -2.388 -3.772 -20.175 1.00 80.38 583 ASP A O 1
ATOM 4488 N N . LEU A 1 584 ? -4.515 -4.445 -20.355 1.00 78.44 584 LEU A N 1
ATOM 4489 C CA . LEU A 1 584 ? -5.029 -3.291 -19.623 1.00 78.44 584 LEU A CA 1
ATOM 4490 C C . LEU A 1 584 ? -4.839 -3.535 -18.117 1.00 78.44 584 LEU A C 1
ATOM 4492 O O . LEU A 1 584 ? -5.602 -4.268 -17.481 1.00 78.44 584 LEU A O 1
ATOM 4496 N N . LYS A 1 585 ? -3.770 -2.954 -17.566 1.00 83.06 585 LYS A N 1
ATOM 4497 C CA . LYS A 1 585 ? -3.409 -2.977 -16.140 1.00 83.06 585 LYS A CA 1
ATOM 4498 C C . LYS A 1 585 ? -3.841 -1.668 -15.484 1.00 83.06 585 LYS A C 1
ATOM 4500 O O . LYS A 1 585 ? -3.504 -0.597 -15.982 1.00 83.06 585 LYS A O 1
ATOM 4505 N N . GLY A 1 586 ? -4.530 -1.736 -14.348 1.00 82.94 586 GLY A N 1
ATOM 4506 C CA . GLY A 1 586 ? -4.974 -0.528 -13.654 1.00 82.94 586 GLY A CA 1
ATOM 4507 C C . GLY A 1 586 ? -5.478 -0.744 -12.231 1.00 82.94 586 GLY A C 1
ATOM 4508 O O . GLY A 1 586 ? -5.451 -1.848 -11.684 1.00 82.94 586 GLY A O 1
ATOM 4509 N N . LYS A 1 587 ? -5.941 0.355 -11.633 1.00 86.19 587 LYS A N 1
ATOM 4510 C CA . LYS A 1 587 ? -6.552 0.440 -10.304 1.00 86.19 587 LYS A CA 1
ATOM 4511 C C . LYS A 1 587 ? -7.960 1.009 -10.465 1.00 86.19 587 LYS A C 1
ATOM 4513 O O . LYS A 1 587 ? -8.109 2.090 -11.027 1.00 86.19 587 LYS A O 1
ATOM 4518 N N . LEU A 1 588 ? -8.968 0.298 -9.969 1.00 82.12 588 LEU A N 1
ATOM 4519 C CA . LEU A 1 588 ? -10.315 0.827 -9.764 1.00 82.12 588 LEU A CA 1
ATOM 4520 C C . LEU A 1 588 ? -10.495 1.082 -8.269 1.00 82.12 588 LEU A C 1
ATOM 4522 O O . LEU A 1 588 ? -10.239 0.199 -7.451 1.00 82.12 588 LEU A O 1
ATOM 4526 N N . SER A 1 589 ? -10.906 2.298 -7.925 1.00 81.88 589 SER A N 1
ATOM 4527 C CA . SER A 1 589 ? -11.250 2.706 -6.564 1.00 81.88 589 SER A CA 1
ATOM 4528 C C . SER A 1 589 ? -12.717 3.107 -6.521 1.00 81.88 589 SER A C 1
ATOM 4530 O O . SER A 1 589 ? -13.107 4.065 -7.189 1.00 81.88 589 SER A O 1
ATOM 4532 N N . LEU A 1 590 ? -13.511 2.380 -5.742 1.00 82.94 590 LEU A N 1
ATOM 4533 C CA . LEU A 1 590 ? -14.885 2.732 -5.413 1.00 82.94 590 LEU A CA 1
ATOM 4534 C C . LEU A 1 590 ? -14.869 3.457 -4.065 1.00 82.94 590 LEU A C 1
ATOM 4536 O O . LEU A 1 590 ? -14.576 2.841 -3.044 1.00 82.94 590 LEU A O 1
ATOM 4540 N N . SER A 1 591 ? -15.157 4.754 -4.063 1.00 85.81 591 SER A N 1
ATOM 4541 C CA . SER A 1 591 ? -15.268 5.573 -2.853 1.00 85.81 591 SER A CA 1
ATOM 4542 C C . SER A 1 591 ? -16.398 6.592 -2.998 1.00 85.81 591 SER A C 1
ATOM 4544 O O . SER A 1 591 ? -16.858 6.890 -4.103 1.00 85.81 591 SER A O 1
ATOM 4546 N N . ILE A 1 592 ? -16.879 7.109 -1.869 1.00 87.69 592 ILE A N 1
ATOM 4547 C CA . ILE A 1 592 ? -17.928 8.133 -1.831 1.00 87.69 592 ILE A CA 1
ATOM 4548 C C . ILE A 1 592 ? -17.247 9.512 -1.911 1.00 87.69 592 ILE A C 1
ATOM 4550 O O . ILE A 1 592 ? -16.385 9.786 -1.077 1.00 87.69 592 ILE A O 1
ATOM 4554 N N . PRO A 1 593 ? -17.600 10.403 -2.859 1.00 89.38 593 PRO A N 1
ATOM 4555 C CA . PRO A 1 593 ? -17.002 11.739 -2.934 1.00 89.38 593 PRO A CA 1
ATOM 4556 C C . PRO A 1 593 ? -17.219 12.542 -1.643 1.00 89.38 593 PRO A C 1
ATOM 4558 O O . PRO A 1 593 ? -18.318 12.514 -1.094 1.00 89.38 593 PRO A O 1
ATOM 4561 N N . GLU A 1 594 ? -16.226 13.309 -1.177 1.00 88.94 594 GLU A N 1
ATOM 4562 C CA . GLU A 1 594 ? -16.317 14.067 0.092 1.00 88.94 594 GLU A CA 1
ATOM 4563 C C . GLU A 1 594 ? -17.528 15.018 0.156 1.00 88.94 594 GLU A C 1
ATOM 4565 O O . GLU A 1 594 ? -18.173 15.131 1.196 1.00 88.94 594 GLU A O 1
ATOM 4570 N N . SER A 1 595 ? -17.906 15.646 -0.964 1.00 89.38 595 SER A N 1
ATOM 4571 C CA . SER A 1 595 ? -19.119 16.476 -1.063 1.00 89.38 595 SER A CA 1
ATOM 4572 C C . SER A 1 595 ? -20.411 15.689 -0.808 1.00 89.38 595 SER A C 1
ATOM 4574 O O . SER A 1 595 ? -21.384 16.238 -0.296 1.00 89.38 595 SER A O 1
ATOM 4576 N N . GLN A 1 596 ? -20.416 14.394 -1.128 1.00 91.88 596 GLN A N 1
ATOM 4577 C CA . GLN A 1 596 ? -21.536 13.489 -0.903 1.00 91.88 596 GLN A CA 1
ATOM 4578 C C . GLN A 1 596 ? -21.457 12.804 0.468 1.00 91.88 596 GLN A C 1
ATOM 4580 O O . GLN A 1 596 ? -22.498 12.649 1.106 1.00 91.88 596 GLN A O 1
ATOM 4585 N N . LYS A 1 597 ? -20.252 12.499 0.985 1.00 93.62 597 LYS A N 1
ATOM 4586 C CA . LYS A 1 597 ? -20.059 12.133 2.403 1.00 93.62 597 LYS A CA 1
ATOM 4587 C C . LYS A 1 597 ? -20.631 13.230 3.308 1.00 93.62 597 LYS A C 1
ATOM 4589 O O . LYS A 1 597 ? -21.406 12.917 4.204 1.00 93.62 597 LYS A O 1
ATOM 4594 N N . ALA A 1 598 ? -20.335 14.505 3.036 1.00 92.56 598 ALA A N 1
ATOM 4595 C CA . ALA A 1 598 ? -20.874 15.641 3.790 1.00 92.56 598 ALA A CA 1
ATOM 4596 C C . ALA A 1 598 ? -22.415 15.653 3.823 1.00 92.56 598 ALA A C 1
ATOM 4598 O O . ALA A 1 598 ? -22.996 15.677 4.905 1.00 92.56 598 ALA A O 1
ATOM 4599 N N . ALA A 1 599 ? -23.075 15.526 2.666 1.00 94.19 599 ALA A N 1
ATOM 4600 C CA . ALA A 1 599 ? -24.539 15.491 2.587 1.00 94.19 599 ALA A CA 1
ATOM 4601 C C . ALA A 1 599 ? -25.164 14.280 3.316 1.00 94.19 599 ALA A C 1
ATOM 4603 O O . ALA A 1 599 ? -26.214 14.413 3.944 1.00 94.19 599 ALA A O 1
ATOM 4604 N N . ILE A 1 600 ? -24.517 13.108 3.269 1.00 94.56 600 ILE A N 1
ATOM 4605 C CA . ILE A 1 600 ? -24.937 11.914 4.024 1.00 94.56 600 ILE A CA 1
ATOM 4606 C C . ILE A 1 600 ? -24.789 12.153 5.540 1.00 94.56 600 ILE A C 1
ATOM 4608 O O . ILE A 1 600 ? -25.672 11.774 6.310 1.00 94.56 600 ILE A O 1
ATOM 4612 N N . LEU A 1 601 ? -23.710 12.811 5.976 1.00 95.56 601 LEU A N 1
ATOM 4613 C CA . LEU A 1 601 ? -23.462 13.146 7.383 1.00 95.56 601 LEU A CA 1
ATOM 4614 C C . LEU A 1 601 ? -24.463 14.178 7.925 1.00 95.56 601 LEU A C 1
ATOM 4616 O O . LEU A 1 601 ? -24.993 13.977 9.015 1.00 95.56 601 LEU A O 1
ATOM 4620 N N . ASP A 1 602 ? -24.782 15.223 7.157 1.00 94.81 602 ASP A N 1
ATOM 4621 C CA . ASP A 1 602 ? -25.803 16.220 7.520 1.00 94.81 602 ASP A CA 1
ATOM 4622 C C . ASP A 1 602 ? -27.199 15.581 7.637 1.00 94.81 602 ASP A C 1
ATOM 4624 O O . ASP A 1 602 ? -27.955 15.857 8.575 1.00 94.81 602 ASP A O 1
ATOM 4628 N N . ALA A 1 603 ? -27.535 14.674 6.712 1.00 94.69 603 ALA A N 1
ATOM 4629 C CA . ALA A 1 603 ? -28.775 13.905 6.755 1.00 94.69 603 ALA A CA 1
ATOM 4630 C C . ALA A 1 603 ? -28.845 12.973 7.979 1.00 94.69 603 ALA A C 1
ATOM 4632 O O . ALA A 1 603 ? -29.924 12.805 8.553 1.00 94.69 603 ALA A O 1
ATOM 4633 N N . PHE A 1 604 ? -27.715 12.394 8.404 1.00 95.38 604 PHE A N 1
ATOM 4634 C CA . PHE A 1 604 ? -27.643 11.565 9.609 1.00 95.38 604 PHE A CA 1
ATOM 4635 C C . PHE A 1 604 ? -27.790 12.380 10.883 1.00 95.38 604 PHE A C 1
ATOM 4637 O O . PHE A 1 604 ? -28.625 12.038 11.712 1.00 95.38 604 PHE A O 1
ATOM 4644 N N . GLU A 1 605 ? -27.042 13.473 11.019 1.00 94.50 605 GLU A N 1
ATOM 4645 C CA . GLU A 1 605 ? -27.132 14.387 12.160 1.00 94.50 605 GLU A CA 1
ATOM 4646 C C . GLU A 1 605 ? -28.583 14.832 12.384 1.00 94.50 605 GLU A C 1
ATOM 4648 O O . GLU A 1 605 ? -29.131 14.645 13.474 1.00 94.50 605 GLU A O 1
ATOM 4653 N N . LYS A 1 606 ? -29.259 15.289 11.323 1.00 94.62 606 LYS A N 1
ATOM 4654 C CA . LYS A 1 606 ? -30.683 15.634 11.385 1.00 94.62 606 LYS A CA 1
ATOM 4655 C C . LYS A 1 606 ? -31.567 14.436 11.756 1.00 94.62 606 LYS A C 1
ATOM 4657 O O . LYS A 1 606 ? -32.452 14.570 12.599 1.00 94.62 606 LYS A O 1
ATOM 4662 N N . ALA A 1 607 ? -31.345 13.267 11.152 1.00 93.75 607 ALA A N 1
ATOM 4663 C CA . ALA A 1 607 ? -32.135 12.069 11.436 1.00 93.75 607 ALA A CA 1
ATOM 4664 C C . ALA A 1 607 ? -32.008 11.606 12.896 1.00 93.75 607 ALA A C 1
ATOM 4666 O O . ALA A 1 607 ? -33.013 11.228 13.494 1.00 93.75 607 ALA A O 1
ATOM 4667 N N . ILE A 1 608 ? -30.796 11.638 13.454 1.00 93.38 608 ILE A N 1
ATOM 4668 C CA . ILE A 1 608 ? -30.492 11.254 14.836 1.00 93.38 608 ILE A CA 1
ATOM 4669 C C . ILE A 1 608 ? -31.084 12.280 15.806 1.00 93.38 608 ILE A C 1
ATOM 4671 O O . ILE A 1 608 ? -31.754 11.881 16.756 1.00 93.38 608 ILE A O 1
ATOM 4675 N N . TYR A 1 609 ? -30.946 13.581 15.526 1.00 93.44 609 TYR A N 1
ATOM 4676 C CA . TYR A 1 609 ? -31.572 14.642 16.322 1.00 93.44 609 TYR A CA 1
ATOM 4677 C C . TYR A 1 609 ? -33.096 14.453 16.417 1.00 93.44 609 TYR A C 1
ATOM 4679 O O . TYR A 1 609 ? -33.645 14.400 17.514 1.00 93.44 609 TYR A O 1
ATOM 4687 N N . GLU A 1 610 ? -33.773 14.262 15.278 1.00 91.62 610 GLU A N 1
ATOM 4688 C CA . GLU A 1 610 ? -35.231 14.050 15.200 1.00 91.62 610 GLU A CA 1
ATOM 4689 C C . GLU A 1 610 ? -35.728 12.781 15.921 1.00 91.62 610 GLU A C 1
ATOM 4691 O O . GLU A 1 610 ? -36.923 12.663 16.188 1.00 91.62 610 GLU A O 1
ATOM 4696 N N . MET A 1 611 ? -34.848 11.817 16.213 1.00 89.50 611 MET A N 1
ATOM 4697 C CA . MET A 1 611 ? -35.205 10.574 16.912 1.00 89.50 611 MET A CA 1
ATOM 4698 C C . MET A 1 611 ? -34.819 10.569 18.387 1.00 89.50 611 MET A C 1
ATOM 4700 O O . MET A 1 611 ? -35.500 9.918 19.176 1.00 89.50 611 MET A O 1
ATOM 4704 N N . LEU A 1 612 ? -33.759 11.283 18.762 1.00 87.50 612 LEU A N 1
ATOM 4705 C CA . LEU A 1 612 ? -33.333 11.405 20.150 1.00 87.50 612 LEU A CA 1
ATOM 4706 C C . LEU A 1 612 ? -34.105 12.502 20.899 1.00 87.50 612 LEU A C 1
ATOM 4708 O O . LEU A 1 612 ? -34.421 12.299 22.065 1.00 87.50 612 LEU A O 1
ATOM 4712 N N . ASP A 1 613 ? -34.459 13.625 20.260 1.00 89.00 613 ASP A N 1
ATOM 4713 C CA . ASP A 1 613 ? -35.197 14.733 20.901 1.00 89.00 613 ASP A CA 1
ATOM 4714 C C . ASP A 1 613 ? -36.495 14.285 21.626 1.00 89.00 613 ASP A C 1
ATOM 4716 O O . ASP A 1 613 ? -36.690 14.684 22.775 1.00 89.00 613 ASP A O 1
ATOM 4720 N N . PRO A 1 614 ? -37.346 13.389 21.076 1.00 85.19 614 PRO A N 1
ATOM 4721 C CA . PRO A 1 614 ? -38.507 12.868 21.806 1.00 85.19 614 PRO A CA 1
ATOM 4722 C C . PRO A 1 614 ? -38.140 12.017 23.033 1.00 85.19 614 PRO A C 1
ATOM 4724 O O . PRO A 1 614 ? -38.715 12.218 24.100 1.00 85.19 614 PRO A O 1
ATOM 4727 N N . LEU A 1 615 ? -37.160 11.112 22.899 1.00 79.44 615 LEU A N 1
ATOM 4728 C CA . LEU A 1 615 ? -36.675 10.247 23.989 1.00 79.44 615 LEU A CA 1
ATOM 4729 C C . LEU A 1 615 ? -36.075 11.076 25.132 1.00 79.44 615 LEU A C 1
ATOM 4731 O O . LEU A 1 615 ? -36.205 10.744 26.305 1.00 79.44 615 LEU A O 1
ATOM 4735 N N . PHE A 1 616 ? -35.437 12.187 24.775 1.00 79.44 616 PHE A N 1
ATOM 4736 C CA . PHE A 1 616 ? -34.872 13.146 25.706 1.00 79.44 616 PHE A CA 1
ATOM 4737 C C . PHE A 1 616 ? -35.932 13.990 26.423 1.00 79.44 616 PHE A C 1
ATOM 4739 O O . PHE A 1 616 ? -35.780 14.254 27.613 1.00 79.44 616 PHE A O 1
ATOM 4746 N N . ARG A 1 617 ? -37.005 14.403 25.736 1.00 82.31 617 ARG A N 1
ATOM 4747 C CA . ARG A 1 617 ? -38.119 15.159 26.342 1.00 82.31 617 ARG A CA 1
ATOM 4748 C C . ARG A 1 617 ? -38.982 14.315 27.276 1.00 82.31 617 ARG A C 1
ATOM 4750 O O . ARG A 1 617 ? -39.504 14.854 28.247 1.00 82.31 617 ARG A O 1
ATOM 4757 N N . ASP A 1 618 ? -39.127 13.025 26.988 1.00 79.38 618 ASP A N 1
ATOM 4758 C CA . ASP A 1 618 ? -39.800 12.058 27.854 1.00 79.38 618 ASP A CA 1
ATOM 4759 C C . ASP A 1 618 ? -38.930 10.802 28.049 1.00 79.38 618 ASP A C 1
ATOM 4761 O O . ASP A 1 618 ? -39.071 9.824 27.304 1.00 79.38 618 ASP A O 1
ATOM 4765 N N . PRO A 1 619 ? -38.072 10.781 29.088 1.00 68.00 619 PRO A N 1
ATOM 4766 C CA . PRO A 1 619 ? -37.269 9.610 29.429 1.00 68.00 619 PRO A CA 1
ATOM 4767 C C . PRO A 1 619 ? -38.093 8.358 29.767 1.00 68.00 619 PRO A C 1
ATOM 4769 O O . PRO A 1 619 ? -37.563 7.250 29.698 1.00 68.00 619 PRO A O 1
ATOM 4772 N N . THR A 1 620 ? -39.381 8.490 30.115 1.00 70.50 620 THR A N 1
ATOM 4773 C CA . THR A 1 620 ? -40.240 7.332 30.423 1.00 70.50 620 THR A CA 1
ATOM 4774 C C . THR A 1 620 ? -40.662 6.580 29.160 1.00 70.50 620 THR A C 1
ATOM 4776 O O . THR A 1 620 ? -40.830 5.359 29.195 1.00 70.50 620 THR A O 1
ATOM 4779 N N . SER A 1 621 ? -40.721 7.270 28.013 1.00 69.50 621 SER A N 1
ATOM 4780 C CA . SER A 1 621 ? -41.006 6.660 26.709 1.00 69.50 621 SER A CA 1
ATOM 4781 C C . SER A 1 621 ? -39.986 5.581 26.317 1.00 69.50 621 SER A C 1
ATOM 4783 O O . SER A 1 621 ? -40.364 4.577 25.702 1.00 69.50 621 SER A O 1
ATOM 4785 N N . ILE A 1 622 ? -38.722 5.738 26.736 1.00 63.28 622 ILE A N 1
ATOM 4786 C CA . ILE A 1 622 ? -37.579 4.886 26.366 1.00 63.28 622 ILE A CA 1
ATOM 4787 C C . ILE A 1 622 ? -37.831 3.418 26.742 1.00 63.28 622 ILE A C 1
ATOM 4789 O O . ILE A 1 622 ? -37.632 2.529 25.916 1.00 63.28 622 ILE A O 1
ATOM 4793 N N . GLY A 1 623 ? -38.369 3.157 27.939 1.00 61.28 623 GLY A N 1
ATOM 4794 C CA . GLY A 1 623 ? -38.681 1.799 28.408 1.00 61.28 623 GLY A CA 1
ATOM 4795 C C . GLY A 1 623 ? -39.863 1.121 27.697 1.00 61.28 623 GLY A C 1
ATOM 4796 O O . GLY A 1 623 ? -40.099 -0.065 27.909 1.00 61.28 623 GLY A O 1
ATOM 4797 N N . SER A 1 624 ? -40.612 1.853 26.863 1.00 58.66 624 SER A N 1
ATOM 4798 C CA . SER A 1 624 ? -41.802 1.352 26.152 1.00 58.66 624 SER A CA 1
ATOM 4799 C C . SER A 1 624 ? -41.621 1.233 24.634 1.00 58.66 624 SER A C 1
ATOM 4801 O O . SER A 1 624 ? -42.339 0.470 23.987 1.00 58.66 624 SER A O 1
ATOM 4803 N N . GLN A 1 625 ? -40.660 1.960 24.051 1.00 55.25 625 GLN A N 1
ATOM 4804 C CA . GLN A 1 625 ? -40.410 1.981 22.609 1.00 55.25 625 GLN A CA 1
ATOM 4805 C C . GLN A 1 625 ? -38.964 1.604 22.276 1.00 55.25 625 GLN A C 1
ATOM 4807 O O . GLN A 1 625 ? -38.197 2.426 21.776 1.00 55.25 625 GLN A O 1
ATOM 4812 N N . GLY A 1 626 ? -38.636 0.315 22.427 1.00 56.34 626 GLY A N 1
ATOM 4813 C CA . GLY A 1 626 ? -37.424 -0.328 21.887 1.00 56.34 626 GLY A CA 1
ATOM 4814 C C . GLY A 1 626 ? -37.381 -0.390 20.348 1.00 56.34 626 GLY A C 1
ATOM 4815 O O . GLY A 1 626 ? -37.051 -1.413 19.755 1.00 56.34 626 GLY A O 1
ATOM 4816 N N . SER A 1 627 ? -37.779 0.692 19.680 1.00 58.91 627 SER A N 1
ATOM 4817 C CA . SER A 1 627 ? -37.700 0.868 18.235 1.00 58.91 627 SER A CA 1
ATOM 4818 C C . SER A 1 627 ? -36.239 1.123 17.853 1.00 58.91 627 SER A C 1
ATOM 4820 O O . SER A 1 627 ? -35.754 2.220 18.135 1.00 58.91 627 SER A O 1
ATOM 4822 N N . PRO A 1 628 ? -35.557 0.223 17.124 1.00 81.19 628 PRO A N 1
ATOM 4823 C CA . PRO A 1 628 ? -34.148 0.407 16.794 1.00 81.19 628 PRO A CA 1
ATOM 4824 C C . PRO A 1 628 ? -33.932 1.698 15.989 1.00 81.19 628 PRO A C 1
ATOM 4826 O O . PRO A 1 628 ? -34.674 1.993 15.044 1.00 81.19 628 PRO A O 1
ATOM 4829 N N . ILE A 1 629 ? -32.914 2.474 16.369 1.00 88.06 629 ILE A N 1
ATOM 4830 C CA . ILE A 1 629 ? -32.705 3.827 15.836 1.00 88.06 629 ILE A CA 1
ATOM 4831 C C . ILE A 1 629 ? -32.105 3.785 14.418 1.00 88.06 629 ILE A C 1
ATOM 4833 O O . ILE A 1 629 ? -32.598 4.491 13.532 1.00 88.06 629 ILE A O 1
ATOM 4837 N N . TYR A 1 630 ? -31.129 2.909 14.126 1.00 89.38 630 TYR A N 1
ATOM 4838 C CA . TYR A 1 630 ? -30.527 2.864 12.780 1.00 89.38 630 TYR A CA 1
ATOM 4839 C C . TYR A 1 630 ? -31.509 2.519 11.652 1.00 89.38 630 TYR A C 1
ATOM 4841 O O . TYR A 1 630 ? -31.467 3.211 10.641 1.00 89.38 630 TYR A O 1
ATOM 4849 N N . PRO A 1 631 ? -32.433 1.541 11.761 1.00 91.50 631 PRO A N 1
ATOM 4850 C CA . PRO A 1 631 ? -33.381 1.250 10.680 1.00 91.50 631 PRO A CA 1
ATOM 4851 C C . PRO A 1 631 ? -34.289 2.430 10.309 1.00 91.50 631 PRO A C 1
ATOM 4853 O O . PRO A 1 631 ? -34.796 2.476 9.189 1.00 91.50 631 PRO A O 1
ATOM 4856 N N . LYS A 1 632 ? -34.487 3.397 11.216 1.00 90.62 632 LYS A N 1
ATOM 4857 C CA . LYS A 1 632 ? -35.135 4.684 10.921 1.00 90.62 632 LYS A CA 1
ATOM 4858 C C . LYS A 1 632 ? -34.140 5.714 10.361 1.00 90.62 632 LYS A C 1
ATOM 4860 O O . LYS A 1 632 ? -34.491 6.415 9.413 1.00 90.62 632 LYS A O 1
ATOM 4865 N N . ALA A 1 633 ? -32.908 5.775 10.878 1.00 92.38 633 ALA A N 1
ATOM 4866 C CA . ALA A 1 633 ? -31.846 6.640 10.351 1.00 92.38 633 ALA A CA 1
ATOM 4867 C C . ALA A 1 633 ? -31.485 6.302 8.893 1.00 92.38 633 ALA A C 1
ATOM 4869 O O . ALA A 1 633 ? -31.550 7.156 8.017 1.00 92.38 633 ALA A O 1
ATOM 4870 N N . ILE A 1 634 ? -31.154 5.041 8.613 1.00 93.62 634 ILE A N 1
ATOM 4871 C CA . ILE A 1 634 ? -30.623 4.567 7.329 1.00 93.62 634 ILE A CA 1
ATOM 4872 C C . ILE A 1 634 ? -31.644 4.744 6.201 1.00 93.62 634 ILE A C 1
ATOM 4874 O O . ILE A 1 634 ? -31.268 5.143 5.101 1.00 93.62 634 ILE A O 1
ATOM 4878 N N . ARG A 1 635 ? -32.946 4.585 6.477 1.00 94.00 635 ARG A N 1
ATOM 4879 C CA . ARG A 1 635 ? -34.014 4.919 5.512 1.00 94.00 635 ARG A CA 1
ATOM 4880 C C . ARG A 1 635 ? -33.995 6.391 5.083 1.00 94.00 635 ARG A C 1
ATOM 4882 O O . ARG A 1 635 ? -34.379 6.682 3.955 1.00 94.00 635 ARG A O 1
ATOM 4889 N N . LYS A 1 636 ? -33.534 7.307 5.947 1.00 94.19 636 LYS A N 1
ATOM 4890 C CA . LYS A 1 636 ? -33.283 8.715 5.595 1.00 94.19 636 LYS A CA 1
ATOM 4891 C C . LYS A 1 636 ? -31.931 8.913 4.888 1.00 94.19 636 LYS A C 1
ATOM 4893 O O . LYS A 1 636 ? -31.816 9.867 4.131 1.00 94.19 636 LYS A O 1
ATOM 4898 N N . LEU A 1 637 ? -30.947 8.021 5.068 1.00 93.94 637 LEU A N 1
ATOM 4899 C CA . LEU A 1 637 ? -29.624 8.094 4.419 1.00 93.94 637 LEU A CA 1
ATOM 4900 C C . LEU A 1 637 ? -29.579 7.550 2.990 1.00 93.94 637 LEU A C 1
ATOM 4902 O O . LEU A 1 637 ? -28.963 8.174 2.132 1.00 93.94 637 LEU A O 1
ATOM 4906 N N . VAL A 1 638 ? -30.197 6.397 2.713 1.00 93.88 638 VAL A N 1
ATOM 4907 C CA . VAL A 1 638 ? -30.116 5.723 1.398 1.00 93.88 638 VAL A CA 1
ATOM 4908 C C . VAL A 1 638 ? -30.453 6.650 0.207 1.00 93.88 638 VAL A C 1
ATOM 4910 O O . VAL A 1 638 ? -29.750 6.573 -0.804 1.00 93.88 638 VAL A O 1
ATOM 4913 N N . PRO A 1 639 ? -31.419 7.594 0.296 1.00 94.81 639 PRO A N 1
ATOM 4914 C CA . PRO A 1 639 ? -31.666 8.591 -0.754 1.00 94.81 639 PRO A CA 1
ATOM 4915 C C . PRO A 1 639 ? -30.505 9.551 -1.077 1.00 94.81 639 PRO A C 1
ATOM 4917 O O . PRO A 1 639 ? -30.553 10.191 -2.128 1.00 94.81 639 PRO A O 1
ATOM 4920 N N . PHE A 1 640 ? -29.475 9.652 -0.229 1.00 93.19 640 PHE A N 1
ATOM 4921 C CA . PHE A 1 640 ? -28.295 10.509 -0.424 1.00 93.19 640 PHE A CA 1
ATOM 4922 C C . PHE A 1 640 ? -27.093 9.775 -1.044 1.00 93.19 640 PHE A C 1
ATOM 4924 O O . PHE A 1 640 ? -26.186 10.430 -1.554 1.00 93.19 640 PHE A O 1
ATOM 4931 N N . PHE A 1 641 ? -27.079 8.437 -1.067 1.00 91.06 641 PHE A N 1
ATOM 4932 C CA . PHE A 1 641 ? -26.013 7.659 -1.717 1.00 91.06 641 PHE A CA 1
ATOM 4933 C C . PHE A 1 641 ? -26.077 7.769 -3.258 1.00 91.06 641 PHE A C 1
ATOM 4935 O O . PHE A 1 641 ? -27.167 7.978 -3.804 1.00 91.06 641 PHE A O 1
ATOM 4942 N N . PRO A 1 642 ? -24.953 7.609 -3.989 1.00 86.00 642 PRO A N 1
ATOM 4943 C CA . PRO A 1 642 ? -24.936 7.502 -5.453 1.00 86.00 642 PRO A CA 1
ATOM 4944 C C . PRO A 1 642 ? -25.930 6.458 -5.970 1.00 86.00 642 PRO A C 1
ATOM 4946 O O . PRO A 1 642 ? -26.132 5.437 -5.315 1.00 86.00 642 PRO A O 1
ATOM 4949 N N . GLY A 1 643 ? -26.530 6.688 -7.143 1.00 84.62 643 GLY A N 1
ATOM 4950 C CA . GLY A 1 643 ? -27.518 5.769 -7.727 1.00 84.62 643 GLY A CA 1
ATOM 4951 C C . GLY A 1 643 ? -26.991 4.338 -7.855 1.00 84.62 643 GLY A C 1
ATOM 4952 O O . GLY A 1 643 ? -27.658 3.397 -7.431 1.00 84.62 643 GLY A O 1
ATOM 4953 N N . ASP A 1 644 ? -25.751 4.193 -8.318 1.00 79.62 644 ASP A N 1
ATOM 4954 C CA . ASP A 1 644 ? -25.084 2.904 -8.532 1.00 79.62 644 ASP A CA 1
ATOM 4955 C C . ASP A 1 644 ? -24.822 2.145 -7.219 1.00 79.62 644 ASP A C 1
ATOM 4957 O O . ASP A 1 644 ? -24.897 0.918 -7.180 1.00 79.62 644 ASP A O 1
ATOM 4961 N N . LEU A 1 645 ? -24.596 2.864 -6.110 1.00 82.19 645 LEU A N 1
ATOM 4962 C CA . LEU A 1 645 ? -24.436 2.257 -4.783 1.00 82.19 645 LEU A CA 1
ATOM 4963 C C . LEU A 1 645 ? -25.772 1.821 -4.158 1.00 82.19 645 LEU A C 1
ATOM 4965 O O . LEU A 1 645 ? -25.763 0.989 -3.256 1.00 82.19 645 LEU A O 1
ATOM 4969 N N . ARG A 1 646 ? -26.928 2.308 -4.636 1.00 87.44 646 ARG A N 1
ATOM 4970 C CA . ARG A 1 646 ? -28.256 1.872 -4.141 1.00 87.44 646 ARG A CA 1
ATOM 4971 C C . ARG A 1 646 ? -28.653 0.471 -4.613 1.00 87.44 646 ARG A C 1
ATOM 4973 O O . ARG A 1 646 ? -29.651 -0.058 -4.136 1.00 87.44 646 ARG A O 1
ATOM 4980 N N . VAL A 1 647 ? -27.887 -0.120 -5.532 1.00 83.56 647 VAL A N 1
ATOM 4981 C CA . VAL A 1 647 ? -28.010 -1.534 -5.931 1.00 83.56 647 VAL A CA 1
ATOM 4982 C C . VAL A 1 647 ? -27.457 -2.466 -4.840 1.00 83.56 647 VAL A C 1
ATOM 4984 O O . VAL A 1 647 ? -27.836 -3.632 -4.769 1.00 83.56 647 VAL A O 1
ATOM 4987 N N . LEU A 1 648 ? -26.584 -1.956 -3.964 1.00 83.06 648 LEU A N 1
ATOM 4988 C CA . LEU A 1 648 ? -26.058 -2.688 -2.812 1.00 83.06 648 LEU A CA 1
ATOM 4989 C C . LEU A 1 648 ? -27.120 -2.783 -1.697 1.00 83.06 648 LEU A C 1
ATOM 4991 O O . LEU A 1 648 ? -27.942 -1.870 -1.565 1.00 83.06 648 LEU A O 1
ATOM 4995 N N . PRO A 1 649 ? -27.073 -3.805 -0.819 1.00 88.75 649 PRO A N 1
ATOM 4996 C CA . PRO A 1 649 ? -27.940 -3.904 0.358 1.00 88.75 649 PRO A CA 1
ATOM 4997 C C . PRO A 1 649 ? -27.505 -2.919 1.465 1.00 88.75 649 PRO A C 1
ATOM 4999 O O . PRO A 1 649 ? -27.210 -3.300 2.597 1.00 88.75 649 PRO A O 1
ATOM 5002 N N . LEU A 1 650 ? -27.469 -1.618 1.148 1.00 89.88 650 LEU A N 1
ATOM 5003 C CA . LEU A 1 650 ? -27.009 -0.546 2.040 1.00 89.88 650 LEU A CA 1
ATOM 5004 C C . LEU A 1 650 ? -27.763 -0.516 3.375 1.00 89.88 650 LEU A C 1
ATOM 5006 O O . LEU A 1 650 ? -27.183 -0.121 4.378 1.00 89.88 650 LEU A O 1
ATOM 5010 N N . ASN A 1 651 ? -29.030 -0.946 3.409 1.00 91.62 651 ASN A N 1
ATOM 5011 C CA . ASN A 1 651 ? -29.788 -1.056 4.657 1.00 91.62 651 ASN A CA 1
ATOM 5012 C C . ASN A 1 651 ? -29.136 -2.041 5.639 1.00 91.62 651 ASN A C 1
ATOM 5014 O O . ASN A 1 651 ? -28.982 -1.712 6.808 1.00 91.62 651 ASN A O 1
ATOM 5018 N N . GLU A 1 652 ? -28.736 -3.219 5.161 1.00 89.38 652 GLU A N 1
ATOM 5019 C CA . GLU A 1 652 ? -28.148 -4.290 5.974 1.00 89.38 652 GLU A CA 1
ATOM 5020 C C . GLU A 1 652 ? -26.695 -3.959 6.329 1.00 89.38 652 GLU A C 1
ATOM 5022 O O . GLU A 1 652 ? -26.326 -3.984 7.503 1.00 89.38 652 GLU A O 1
ATOM 5027 N N . ILE A 1 653 ? -25.907 -3.541 5.328 1.00 87.75 653 ILE A N 1
ATOM 5028 C CA . ILE A 1 653 ? -24.504 -3.132 5.492 1.00 87.75 653 ILE A CA 1
ATOM 5029 C C . ILE A 1 653 ? -24.396 -1.989 6.511 1.00 87.75 653 ILE A C 1
ATOM 5031 O O . ILE A 1 653 ? -23.627 -2.085 7.464 1.00 87.75 653 ILE A O 1
ATOM 5035 N N . LEU A 1 654 ? -25.177 -0.912 6.357 1.00 90.88 654 LEU A N 1
ATOM 5036 C CA . LEU A 1 654 ? -25.125 0.212 7.295 1.00 90.88 654 LEU A CA 1
ATOM 5037 C C . LEU A 1 654 ? -25.752 -0.138 8.648 1.00 90.88 654 LEU A C 1
ATOM 5039 O O . LEU A 1 654 ? -25.296 0.390 9.652 1.00 90.88 654 LEU A O 1
ATOM 5043 N N . GLN A 1 655 ? -26.761 -1.012 8.728 1.00 91.81 655 GLN A N 1
ATOM 5044 C CA . GLN A 1 655 ? -27.339 -1.378 10.026 1.00 91.81 655 GLN A CA 1
ATOM 5045 C C . GLN A 1 655 ? -26.316 -2.095 10.907 1.00 91.81 655 GLN A C 1
ATOM 5047 O O . GLN A 1 655 ? -26.194 -1.746 12.079 1.00 91.81 655 GLN A O 1
ATOM 5052 N N . ASP A 1 656 ? -25.564 -3.043 10.352 1.00 86.44 656 ASP A N 1
ATOM 5053 C CA . ASP A 1 656 ? -24.547 -3.778 11.105 1.00 86.44 656 ASP A CA 1
ATOM 5054 C C . ASP A 1 656 ? -23.270 -2.946 11.341 1.00 86.44 656 ASP A C 1
ATOM 5056 O O . ASP A 1 656 ? -22.769 -2.890 12.464 1.00 86.44 656 ASP A O 1
ATOM 5060 N N . LEU A 1 657 ? -22.782 -2.202 10.338 1.00 87.88 657 LEU A N 1
ATOM 5061 C CA . LEU A 1 657 ? -21.602 -1.344 10.524 1.00 87.88 657 LEU A CA 1
ATOM 5062 C C . LEU A 1 657 ? -21.859 -0.188 11.504 1.00 87.88 657 LEU A C 1
ATOM 5064 O O . LEU A 1 657 ? -20.964 0.151 12.277 1.00 87.88 657 LEU A O 1
ATOM 5068 N N . LEU A 1 658 ? -23.062 0.400 11.530 1.00 89.31 658 LEU A N 1
ATOM 5069 C CA . LEU A 1 658 ? -23.408 1.424 12.525 1.00 89.31 658 LEU A CA 1
ATOM 5070 C C . LEU A 1 658 ? -23.650 0.806 13.910 1.00 89.31 658 LEU A C 1
ATOM 5072 O O . LEU A 1 658 ? -23.248 1.415 14.896 1.00 89.31 658 LEU A O 1
ATOM 5076 N N . ALA A 1 659 ? -24.197 -0.413 14.000 1.00 86.31 659 ALA A N 1
ATOM 5077 C CA . ALA A 1 659 ? -24.279 -1.154 15.263 1.00 86.31 659 ALA A CA 1
ATOM 5078 C C . ALA A 1 659 ? -22.903 -1.450 15.871 1.00 86.31 659 ALA A C 1
ATOM 5080 O O . ALA A 1 659 ? -22.748 -1.374 17.084 1.00 86.31 659 ALA A O 1
ATOM 5081 N N . GLN A 1 660 ? -21.886 -1.715 15.051 1.00 81.94 660 GLN A N 1
ATOM 5082 C CA . GLN A 1 660 ? -20.515 -1.934 15.525 1.00 81.94 660 GLN A CA 1
ATOM 5083 C C . GLN A 1 660 ? -19.767 -0.629 15.820 1.00 81.94 660 GLN A C 1
ATOM 5085 O O . GLN A 1 660 ? -19.028 -0.553 16.800 1.00 81.94 660 GLN A O 1
ATOM 5090 N N . ALA A 1 661 ? -19.958 0.407 14.997 1.00 81.31 661 ALA A N 1
ATOM 5091 C CA . ALA A 1 661 ? -19.322 1.709 15.193 1.00 81.31 661 ALA A CA 1
ATOM 5092 C C . ALA A 1 661 ? -19.919 2.507 16.365 1.00 81.31 661 ALA A C 1
ATOM 5094 O O . ALA A 1 661 ? -19.232 3.359 16.929 1.00 81.31 661 ALA A O 1
ATOM 5095 N N . MET A 1 662 ? -21.198 2.287 16.694 1.00 86.12 662 MET A N 1
ATOM 5096 C CA . MET A 1 662 ? -21.961 3.120 17.627 1.00 86.12 662 MET A CA 1
ATOM 5097 C C . MET A 1 662 ? -22.972 2.361 18.518 1.00 86.12 662 MET A C 1
ATOM 5099 O O . MET A 1 662 ? -24.033 2.913 18.794 1.00 86.12 662 MET A O 1
ATOM 5103 N N . PRO A 1 663 ? -22.698 1.142 19.034 1.00 80.94 663 PRO A N 1
ATOM 5104 C CA . PRO A 1 663 ? -23.698 0.288 19.722 1.00 80.94 663 PRO A CA 1
ATOM 5105 C C . PRO A 1 663 ? -24.428 0.973 20.884 1.00 80.94 663 PRO A C 1
ATOM 5107 O O . PRO A 1 663 ? -25.554 0.624 21.227 1.00 80.94 663 PRO A O 1
ATOM 5110 N N . TRP A 1 664 ? -23.801 2.003 21.447 1.00 81.62 664 TRP A N 1
ATOM 5111 C CA . TRP A 1 664 ? -24.372 2.944 22.398 1.00 81.62 664 TRP A CA 1
ATOM 5112 C C . TRP A 1 664 ? -25.677 3.623 21.958 1.00 81.62 664 TRP A C 1
ATOM 5114 O O . TRP A 1 664 ? -26.345 4.223 22.789 1.00 81.62 664 TRP A O 1
ATOM 5124 N N . LEU A 1 665 ? -26.065 3.526 20.685 1.00 83.19 665 LEU A N 1
ATOM 5125 C CA . LEU A 1 665 ? -27.334 4.015 20.146 1.00 83.19 665 LEU A CA 1
ATOM 5126 C C . LEU A 1 665 ? -28.436 2.927 20.064 1.00 83.19 665 LEU A C 1
ATOM 5128 O O . LEU A 1 665 ? -29.513 3.192 19.524 1.00 83.19 665 LEU A O 1
ATOM 5132 N N . GLN A 1 666 ? -28.190 1.701 20.544 1.00 72.25 666 GLN A N 1
ATOM 5133 C CA . GLN A 1 666 ? -29.192 0.618 20.582 1.00 72.25 666 GLN A CA 1
ATOM 5134 C C . GLN A 1 666 ? -29.662 0.233 21.990 1.00 72.25 666 GLN A C 1
ATOM 5136 O O . GLN A 1 666 ? -30.842 -0.078 22.137 1.00 72.25 666 GLN A O 1
ATOM 5141 N N . ASP A 1 667 ? -28.783 0.288 22.994 1.00 67.19 667 ASP A N 1
ATOM 5142 C CA . ASP A 1 667 ? -29.016 -0.282 24.332 1.00 67.19 667 ASP A CA 1
ATOM 5143 C C . ASP A 1 667 ? -28.849 0.755 25.472 1.00 67.19 667 ASP A C 1
ATOM 5145 O O . ASP A 1 667 ? -28.564 1.931 25.233 1.00 67.19 667 ASP A O 1
ATOM 5149 N N . ASP A 1 668 ? -28.935 0.299 26.734 1.00 69.50 668 ASP A N 1
ATOM 5150 C CA . ASP A 1 668 ? -28.655 1.062 27.975 1.00 69.50 668 ASP A CA 1
ATOM 5151 C C . ASP A 1 668 ? -27.341 1.871 27.945 1.00 69.50 668 ASP A C 1
ATOM 5153 O O . ASP A 1 668 ? -27.187 2.861 28.664 1.00 69.50 668 ASP A O 1
ATOM 5157 N N . LEU A 1 669 ? -26.402 1.463 27.088 1.00 78.56 669 LEU A N 1
ATOM 5158 C CA . LEU A 1 669 ? -25.152 2.151 26.764 1.00 78.56 669 LEU A CA 1
ATOM 5159 C C . LEU A 1 669 ? -25.338 3.640 26.380 1.00 78.56 669 LEU A C 1
ATOM 5161 O O . LEU A 1 669 ? -24.385 4.415 26.495 1.00 78.56 669 LEU A O 1
ATOM 5165 N N . LEU A 1 670 ? -26.535 4.077 25.962 1.00 80.88 670 LEU A N 1
ATOM 5166 C CA . LEU A 1 670 ? -26.822 5.506 25.781 1.00 80.88 670 LEU A CA 1
ATOM 5167 C C . LEU A 1 670 ? -26.787 6.258 27.120 1.00 80.88 670 LEU A C 1
ATOM 5169 O O . LEU A 1 670 ? -26.144 7.301 27.214 1.00 80.88 670 LEU A O 1
ATOM 5173 N N . PHE A 1 671 ? -27.431 5.731 28.167 1.00 77.25 671 PHE A N 1
ATOM 5174 C CA . PHE A 1 671 ? -27.395 6.314 29.518 1.00 77.25 671 PHE A CA 1
ATOM 5175 C C . PHE A 1 671 ? -25.991 6.251 30.125 1.00 77.25 671 PHE A C 1
ATOM 5177 O O . PHE A 1 671 ? -25.571 7.179 30.816 1.00 77.25 671 PHE A O 1
ATOM 5184 N N . GLU A 1 672 ? -25.242 5.199 29.789 1.00 80.94 672 GLU A N 1
ATOM 5185 C CA . GLU A 1 672 ? -23.821 5.056 30.106 1.00 80.94 672 GLU A CA 1
ATOM 5186 C C . GLU A 1 672 ? -23.037 6.234 29.521 1.00 80.94 672 GLU A C 1
ATOM 5188 O O . GLU A 1 672 ? -22.492 7.044 30.267 1.00 80.94 672 GLU A O 1
ATOM 5193 N N . TYR A 1 673 ? -23.103 6.467 28.209 1.00 82.00 673 TYR A N 1
ATOM 5194 C CA . TYR A 1 673 ? -22.462 7.637 27.602 1.00 82.00 673 TYR A CA 1
ATOM 5195 C C . TYR A 1 673 ? -22.957 8.978 28.169 1.00 82.00 673 TYR A C 1
ATOM 5197 O O . TYR A 1 673 ? -22.156 9.895 28.371 1.00 82.00 673 TYR A O 1
ATOM 5205 N N . LEU A 1 674 ? -24.251 9.106 28.471 1.00 77.94 674 LEU A N 1
ATOM 5206 C CA . LEU A 1 674 ? -24.815 10.322 29.061 1.00 77.94 674 LEU A CA 1
ATOM 5207 C C . LEU A 1 674 ? -24.262 10.614 30.463 1.00 77.94 674 LEU A C 1
ATOM 5209 O O . LEU A 1 674 ? -24.077 11.783 30.799 1.00 77.94 674 LEU A O 1
ATOM 5213 N N . ALA A 1 675 ? -23.927 9.595 31.256 1.00 78.44 675 ALA A N 1
ATOM 5214 C CA . ALA A 1 675 ? -23.296 9.761 32.569 1.00 78.44 675 ALA A CA 1
ATOM 5215 C C . ALA A 1 675 ? -21.881 10.333 32.444 1.00 78.44 675 ALA A C 1
ATOM 5217 O O . ALA A 1 675 ? -21.469 11.188 33.238 1.00 78.44 675 ALA A O 1
ATOM 5218 N N . PHE A 1 676 ? -21.159 9.912 31.406 1.00 81.12 676 PHE A N 1
ATOM 5219 C CA . PHE A 1 676 ? -19.859 10.473 31.070 1.00 81.12 676 PHE A CA 1
ATOM 5220 C C . PHE A 1 676 ? -20.000 11.887 30.479 1.00 81.12 676 PHE A C 1
ATOM 5222 O O . PHE A 1 676 ? -19.318 12.794 30.946 1.00 81.12 676 PHE A O 1
ATOM 5229 N N . GLN A 1 677 ? -20.936 12.158 29.566 1.00 79.25 677 GLN A N 1
ATOM 5230 C CA . GLN A 1 677 ? -21.190 13.530 29.087 1.00 79.25 677 GLN A CA 1
ATOM 5231 C C . GLN A 1 677 ? -21.535 14.508 30.227 1.00 79.25 677 GLN A C 1
ATOM 5233 O O . GLN A 1 677 ? -20.955 15.591 30.301 1.00 79.25 677 GLN A O 1
ATOM 5238 N N . LEU A 1 678 ? -22.409 14.107 31.159 1.00 75.88 678 LEU A N 1
ATOM 5239 C CA . LEU A 1 678 ? -22.756 14.881 32.361 1.00 75.88 678 LEU A CA 1
ATOM 5240 C C . LEU A 1 678 ? -21.545 15.203 33.244 1.00 75.88 678 LEU A C 1
ATOM 5242 O O . LEU A 1 678 ? -21.451 16.302 33.789 1.00 75.88 678 LEU A O 1
ATOM 5246 N N . THR A 1 679 ? -20.643 14.234 33.408 1.00 76.62 679 THR A N 1
ATOM 5247 C CA . THR A 1 679 ? -19.495 14.349 34.314 1.00 76.62 679 THR A CA 1
ATOM 5248 C C . THR A 1 679 ? -18.332 15.122 33.686 1.00 76.62 679 THR A C 1
ATOM 5250 O O . THR A 1 679 ? -17.669 15.909 34.367 1.00 76.62 679 THR A O 1
ATOM 5253 N N . PHE A 1 680 ? -18.069 14.903 32.395 1.00 76.81 680 PHE A N 1
ATOM 5254 C CA . PHE A 1 680 ? -16.830 15.328 31.746 1.00 76.81 680 PHE A CA 1
ATOM 5255 C C . PHE A 1 680 ? -16.968 16.577 30.856 1.00 76.81 680 PHE A C 1
ATOM 5257 O O . PHE A 1 680 ? -15.973 17.291 30.727 1.00 76.81 680 PHE A O 1
ATOM 5264 N N . ASP A 1 681 ? -18.132 16.907 30.276 1.00 76.88 681 ASP A N 1
ATOM 5265 C CA . ASP A 1 681 ? -18.258 18.125 29.453 1.00 76.88 681 ASP A CA 1
ATOM 5266 C C . ASP A 1 681 ? -18.425 19.387 30.334 1.00 76.88 681 ASP A C 1
ATOM 5268 O O . ASP A 1 681 ? -19.466 19.570 30.983 1.00 76.88 681 ASP A O 1
ATOM 5272 N N . PRO A 1 682 ? -17.448 20.319 30.343 1.00 68.81 682 PRO A N 1
ATOM 5273 C CA . PRO A 1 682 ? -17.508 21.510 31.189 1.00 68.81 682 PRO A CA 1
ATOM 5274 C C . PRO A 1 682 ? -18.659 22.460 30.815 1.00 68.81 682 PRO A C 1
ATOM 5276 O O . PRO A 1 682 ? -19.130 23.216 31.664 1.00 68.81 682 PRO A O 1
ATOM 5279 N N . ARG A 1 683 ? -19.159 22.424 29.573 1.00 71.38 683 ARG A N 1
ATOM 5280 C CA . ARG A 1 683 ? -20.251 23.285 29.078 1.00 71.38 683 ARG A CA 1
ATOM 5281 C C . ARG A 1 683 ? -21.605 22.850 29.632 1.00 71.38 683 ARG A C 1
ATOM 5283 O O . ARG A 1 683 ? -22.464 23.695 29.883 1.00 71.38 683 ARG A O 1
ATOM 5290 N N . ILE A 1 684 ? -21.785 21.542 29.817 1.00 69.62 684 ILE A N 1
ATOM 5291 C CA . ILE A 1 684 ? -22.957 20.944 30.467 1.00 69.62 684 ILE A CA 1
ATOM 5292 C C . ILE A 1 684 ? -22.852 21.183 31.979 1.00 69.62 684 ILE A C 1
ATOM 5294 O O . ILE A 1 684 ? -23.740 21.798 32.576 1.00 69.62 684 ILE A O 1
ATOM 5298 N N . LYS A 1 685 ? -21.714 20.817 32.576 1.00 64.69 685 LYS A N 1
ATOM 5299 C CA . LYS A 1 685 ? -21.428 20.967 34.009 1.00 64.69 685 LYS A CA 1
ATOM 5300 C C . LYS A 1 685 ? -21.627 22.398 34.534 1.00 64.69 685 LYS A C 1
ATOM 5302 O O . LYS A 1 685 ? -22.334 22.591 35.523 1.00 64.69 685 LYS A O 1
ATOM 5307 N N . ASN A 1 686 ? -21.081 23.409 33.850 1.00 64.12 686 ASN A N 1
ATOM 5308 C CA . ASN A 1 686 ? -21.185 24.815 34.270 1.00 64.12 686 ASN A CA 1
ATOM 5309 C C . ASN A 1 686 ? -22.625 25.362 34.228 1.00 64.12 686 ASN A C 1
ATOM 5311 O O . ASN A 1 686 ? -22.916 26.360 34.884 1.00 64.12 686 ASN A O 1
ATOM 5315 N N . LYS A 1 687 ? -23.536 24.720 33.483 1.00 63.47 687 LYS A N 1
ATOM 5316 C CA . LYS A 1 687 ? -24.961 25.082 33.445 1.00 63.47 687 LYS A CA 1
ATOM 5317 C C . LYS A 1 687 ? -25.795 24.318 34.472 1.00 63.47 687 LYS A C 1
ATOM 5319 O O . LYS A 1 687 ? -26.720 24.890 35.040 1.00 63.47 687 LYS A O 1
ATOM 5324 N N . LEU A 1 688 ? -25.464 23.055 34.749 1.00 58.97 688 LEU A N 1
ATOM 5325 C CA . LEU A 1 688 ? -26.191 22.226 35.720 1.00 58.97 688 LEU A CA 1
ATOM 5326 C C . LEU A 1 688 ? -26.138 22.786 37.145 1.00 58.97 688 LEU A C 1
ATOM 5328 O O . LEU A 1 688 ? -27.153 22.761 37.841 1.00 58.97 688 LEU A O 1
ATOM 5332 N N . GLY A 1 689 ? -25.003 23.369 37.548 1.00 54.47 689 GLY A N 1
ATOM 5333 C CA . GLY A 1 689 ? -24.870 24.028 38.854 1.00 54.47 689 GLY A CA 1
ATOM 5334 C C . GLY A 1 689 ? -25.894 25.149 39.089 1.00 54.47 689 GLY A C 1
ATOM 5335 O O . GLY A 1 689 ? -26.280 25.395 40.227 1.00 54.47 689 GLY A O 1
ATOM 5336 N N . VAL A 1 690 ? -26.391 25.790 38.022 1.00 44.53 690 VAL A N 1
ATOM 5337 C CA . VAL A 1 690 ? -27.417 26.847 38.097 1.00 44.53 690 VAL A CA 1
ATOM 5338 C C . VAL A 1 690 ? -28.802 26.273 38.424 1.00 44.53 690 VAL A C 1
ATOM 5340 O O . VAL A 1 690 ? -29.610 26.925 39.082 1.00 44.53 690 VAL A O 1
ATOM 5343 N N . VAL A 1 691 ? -29.090 25.048 37.975 1.00 42.81 691 VAL A N 1
ATOM 5344 C CA . VAL A 1 691 ? -30.423 24.430 38.081 1.00 42.81 691 VAL A CA 1
ATOM 5345 C C . VAL A 1 691 ? -30.600 23.696 39.411 1.00 42.81 691 VAL A C 1
ATOM 5347 O O . VAL A 1 691 ? -31.661 23.804 40.020 1.00 42.81 691 VAL A O 1
ATOM 5350 N N . ALA A 1 692 ? -29.561 23.016 39.908 1.00 44.12 692 ALA A N 1
ATOM 5351 C CA . ALA A 1 692 ? -29.629 22.223 41.143 1.00 44.12 692 ALA A CA 1
ATOM 5352 C C . ALA A 1 692 ? -29.946 23.044 42.415 1.00 44.12 692 ALA A C 1
ATOM 5354 O O . ALA A 1 692 ? -30.372 22.484 43.420 1.00 44.12 692 ALA A O 1
ATOM 5355 N N . LEU A 1 693 ? -29.760 24.368 42.376 1.00 38.09 693 LEU A N 1
ATOM 5356 C CA . LEU A 1 693 ? -29.938 25.265 43.523 1.00 38.09 693 LEU A CA 1
ATOM 5357 C C . LEU A 1 693 ? -31.347 25.883 43.645 1.00 38.09 693 LEU A C 1
ATOM 5359 O O . LEU A 1 693 ? -31.586 26.606 44.609 1.00 38.09 693 LEU A O 1
ATOM 5363 N N . SER A 1 694 ? -32.266 25.658 42.691 1.00 35.16 694 SER A N 1
ATOM 5364 C CA . SER A 1 694 ? -33.450 26.529 42.525 1.00 35.16 694 SER A CA 1
ATOM 5365 C C . SER A 1 694 ? -34.821 25.974 42.949 1.00 35.16 694 SER A C 1
ATOM 5367 O O . SER A 1 694 ? -35.755 26.770 43.038 1.00 35.16 694 SER A O 1
ATOM 5369 N N . GLY A 1 695 ? -34.969 24.682 43.288 1.00 37.16 695 GLY A N 1
ATOM 5370 C CA . GLY A 1 695 ? -36.172 24.216 44.009 1.00 37.16 695 GLY A CA 1
ATOM 5371 C C . GLY A 1 695 ? -36.681 22.796 43.736 1.00 37.16 695 GLY A C 1
ATOM 5372 O O . GLY A 1 695 ? -37.758 22.632 43.170 1.00 37.16 695 GLY A O 1
ATOM 5373 N N . ALA A 1 696 ? -35.985 21.769 44.233 1.00 36.84 696 ALA A N 1
ATOM 5374 C CA . ALA A 1 696 ? -36.565 20.436 44.423 1.00 36.84 696 ALA A CA 1
ATOM 5375 C C . ALA A 1 696 ? -36.008 19.791 45.701 1.00 36.84 696 ALA A C 1
ATOM 5377 O O . ALA A 1 696 ? -34.796 19.671 45.867 1.00 36.84 696 ALA A O 1
ATOM 5378 N N . SER A 1 697 ? -36.883 19.359 46.611 1.00 35.97 697 SER A N 1
ATOM 5379 C CA . SER A 1 697 ? -36.506 18.753 47.896 1.00 35.97 697 SER A CA 1
ATOM 5380 C C . SER A 1 697 ? -36.148 17.266 47.756 1.00 35.97 697 SER A C 1
ATOM 5382 O O . SER A 1 697 ? -36.774 16.409 48.380 1.00 35.97 697 SER A O 1
ATOM 5384 N N . VAL A 1 698 ? -35.154 16.956 46.921 1.00 41.75 698 VAL A N 1
ATOM 5385 C CA . VAL A 1 698 ? -34.550 15.619 46.813 1.00 41.75 698 VAL A CA 1
ATOM 5386 C C . VAL A 1 698 ? -33.188 15.660 47.521 1.00 41.75 698 VAL A C 1
ATOM 5388 O O . VAL A 1 698 ? -32.202 16.094 46.918 1.00 41.75 698 VAL A O 1
ATOM 5391 N N . PRO A 1 699 ? -33.097 15.265 48.807 1.00 39.47 699 PRO A N 1
ATOM 5392 C CA . PRO A 1 699 ? -31.831 15.263 49.533 1.00 39.47 699 PRO A CA 1
ATOM 5393 C C . PRO A 1 699 ? -30.911 14.162 48.983 1.00 39.47 699 PRO A C 1
ATOM 5395 O O . PRO A 1 699 ? -31.032 13.000 49.355 1.00 39.47 699 PRO A O 1
ATOM 5398 N N . GLY A 1 700 ? -29.998 14.529 48.077 1.00 41.06 700 GLY A N 1
ATOM 5399 C CA . GLY A 1 700 ? -29.021 13.587 47.515 1.00 41.06 700 GLY A CA 1
ATOM 5400 C C . GLY A 1 700 ? -28.206 14.056 46.303 1.00 41.06 700 GLY A C 1
ATOM 5401 O O . GLY A 1 700 ? -27.179 13.454 46.030 1.00 41.06 700 GLY A O 1
ATOM 5402 N N . LEU A 1 701 ? -28.602 15.121 45.589 1.00 43.38 701 LEU A N 1
ATOM 5403 C CA . LEU A 1 701 ? -27.933 15.566 44.345 1.00 43.38 701 LEU A CA 1
ATOM 5404 C C . LEU A 1 701 ? -27.374 17.005 44.410 1.00 43.38 701 LEU A C 1
ATOM 5406 O O . LEU A 1 701 ? -27.448 17.776 43.453 1.00 43.38 701 LEU A O 1
ATOM 5410 N N . TYR A 1 702 ? -26.769 17.366 45.546 1.00 43.78 702 TYR A N 1
ATOM 5411 C CA . TYR A 1 702 ? -26.020 18.619 45.695 1.00 43.78 702 TYR A CA 1
ATOM 5412 C C . TYR A 1 702 ? -24.596 18.494 45.132 1.00 43.78 702 TYR A C 1
ATOM 5414 O O . TYR A 1 702 ? -23.674 18.080 45.829 1.00 43.78 702 TYR A O 1
ATOM 5422 N N . PHE A 1 703 ? -24.394 18.924 43.886 1.00 51.47 703 PHE A N 1
ATOM 5423 C CA . PHE A 1 703 ? -23.056 19.224 43.368 1.00 51.47 703 PHE A CA 1
ATOM 5424 C C . PHE A 1 703 ? -22.630 20.619 43.852 1.00 51.47 703 PHE A C 1
ATOM 5426 O O . PHE A 1 703 ? -23.156 21.620 43.365 1.00 51.47 703 PHE A O 1
ATOM 5433 N N . GLY A 1 704 ? -21.682 20.709 44.794 1.00 42.78 704 GLY A N 1
ATOM 5434 C CA . GLY A 1 704 ? -21.297 21.948 45.497 1.00 42.78 704 GLY A CA 1
ATOM 5435 C C . GLY A 1 704 ? -20.544 23.016 44.683 1.00 42.78 704 GLY A C 1
ATOM 5436 O O . GLY A 1 704 ? -19.735 23.757 45.244 1.00 42.78 704 GLY A O 1
ATOM 5437 N N . TRP A 1 705 ? -20.758 23.096 43.368 1.00 49.66 705 TRP A N 1
ATOM 5438 C CA . TRP A 1 705 ? -19.977 23.934 42.453 1.00 49.66 705 TRP A CA 1
ATOM 5439 C C . TRP A 1 705 ? -20.392 25.414 42.482 1.00 49.66 705 TRP A C 1
ATOM 5441 O O . TRP A 1 705 ? -21.569 25.757 42.390 1.00 49.66 705 TRP A O 1
ATOM 5451 N N . LYS A 1 706 ? -19.397 26.309 42.581 1.00 46.41 706 LYS A N 1
ATOM 5452 C CA . LYS A 1 706 ? -19.590 27.768 42.638 1.00 46.41 706 LYS A CA 1
ATOM 5453 C C . LYS A 1 706 ? -20.074 28.315 41.289 1.00 46.41 706 LYS A C 1
ATOM 5455 O O . LYS A 1 706 ? -19.275 28.607 40.404 1.00 46.41 706 LYS A O 1
ATOM 5460 N N . VAL A 1 707 ? -21.382 28.521 41.157 1.00 41.47 707 VAL A N 1
ATOM 5461 C CA . VAL A 1 707 ? -21.960 29.342 40.083 1.00 41.47 707 VAL A CA 1
ATOM 5462 C C . VAL A 1 707 ? -21.571 30.803 40.322 1.00 41.47 707 VAL A C 1
ATOM 5464 O O . VAL A 1 707 ? -22.077 31.426 41.252 1.00 41.47 707 VAL A O 1
ATOM 5467 N N . GLY A 1 708 ? -20.675 31.355 39.499 1.00 43.56 708 GLY A N 1
ATOM 5468 C CA . GLY A 1 708 ? -20.363 32.791 39.522 1.00 43.56 708 GLY A CA 1
ATOM 5469 C C . GLY A 1 708 ? -18.950 33.193 39.094 1.00 43.56 708 GLY A C 1
ATOM 5470 O O . GLY A 1 708 ? -18.755 34.353 38.740 1.00 43.56 708 GLY A O 1
ATOM 5471 N N . THR A 1 709 ? -17.969 32.284 39.085 1.00 47.56 709 THR A N 1
ATOM 5472 C CA . THR A 1 709 ? -16.648 32.577 38.502 1.00 47.56 709 THR A CA 1
ATOM 5473 C C . THR A 1 709 ? -16.688 32.493 36.974 1.00 47.56 709 THR A C 1
ATOM 5475 O O . THR A 1 709 ? -17.446 31.720 36.386 1.00 47.56 709 THR A O 1
ATOM 5478 N N . ALA A 1 710 ? -15.888 33.333 36.312 1.00 50.78 710 ALA A N 1
ATOM 5479 C CA . ALA A 1 710 ? -15.778 33.347 34.856 1.00 50.78 710 ALA A CA 1
ATOM 5480 C C . ALA A 1 710 ? -15.104 32.056 34.339 1.00 50.78 710 ALA A C 1
ATOM 5482 O O . ALA A 1 710 ? -14.266 31.489 35.041 1.00 50.78 710 ALA A O 1
ATOM 5483 N N . PRO A 1 711 ? -15.387 31.606 33.097 1.00 53.53 711 PRO A N 1
ATOM 5484 C CA . PRO A 1 711 ? -14.834 30.371 32.520 1.00 53.53 711 PRO A CA 1
ATOM 5485 C C . PRO A 1 711 ? -13.338 30.466 32.138 1.00 53.53 711 PRO A C 1
ATOM 5487 O O . PRO A 1 711 ? -12.884 29.790 31.220 1.00 53.53 711 PRO A O 1
ATOM 5490 N N . THR A 1 712 ? -12.583 31.342 32.803 1.00 56.56 712 THR A N 1
ATOM 5491 C CA . THR A 1 712 ? -11.155 31.613 32.584 1.00 56.56 712 THR A CA 1
ATOM 5492 C C . THR A 1 712 ? -10.242 30.875 33.560 1.00 56.56 712 THR A C 1
ATOM 5494 O O . THR A 1 712 ? -9.052 30.755 33.286 1.00 56.56 712 THR A O 1
ATOM 5497 N N . GLU A 1 713 ? -10.761 30.393 34.692 1.00 57.16 713 GLU A N 1
ATOM 5498 C CA . GLU A 1 713 ? -9.996 29.504 35.572 1.00 57.16 713 GLU A CA 1
ATOM 5499 C C . GLU A 1 713 ? -9.989 28.082 34.978 1.00 57.16 713 GLU A C 1
ATOM 5501 O O . GLU A 1 713 ? -11.057 27.574 34.614 1.00 57.16 713 GLU A O 1
ATOM 5506 N N . PRO A 1 714 ? -8.820 27.423 34.848 1.00 57.69 714 PRO A N 1
ATOM 5507 C CA . PRO A 1 714 ? -8.763 26.041 34.385 1.00 57.69 714 PRO A CA 1
ATOM 5508 C C . PRO A 1 714 ? -9.493 25.116 35.373 1.00 57.69 714 PRO A C 1
ATOM 5510 O O . PRO A 1 714 ? -9.538 25.415 36.571 1.00 57.69 714 PRO A O 1
ATOM 5513 N N . PRO A 1 715 ? -10.064 23.987 34.909 1.00 57.97 715 PRO A N 1
ATOM 5514 C CA . PRO A 1 715 ? -10.728 23.042 35.798 1.00 57.97 715 PRO A CA 1
ATOM 5515 C C . PRO A 1 715 ? -9.747 22.556 36.866 1.00 57.97 715 PRO A C 1
ATOM 5517 O O . PRO A 1 715 ? -8.601 22.234 36.552 1.00 57.97 715 PRO A O 1
ATOM 5520 N N . ASP A 1 716 ? -10.204 22.514 38.121 1.00 63.59 716 ASP A N 1
ATOM 5521 C CA . ASP A 1 716 ? -9.349 22.124 39.241 1.00 63.59 716 ASP A CA 1
ATOM 5522 C C . ASP A 1 716 ? -8.724 20.745 38.991 1.00 63.59 716 ASP A C 1
ATOM 5524 O O . ASP A 1 716 ? -9.424 19.779 38.671 1.00 63.59 716 ASP A O 1
ATOM 5528 N N . ALA A 1 717 ? -7.398 20.677 39.129 1.00 60.09 717 ALA A N 1
ATOM 5529 C CA . ALA A 1 717 ? -6.611 19.492 38.820 1.00 60.09 717 ALA A CA 1
ATOM 5530 C C . ALA A 1 717 ? -7.066 18.283 39.651 1.00 60.09 717 ALA A C 1
ATOM 5532 O O . ALA A 1 717 ? -7.075 17.172 39.122 1.00 60.09 717 ALA A O 1
ATOM 5533 N N . SER A 1 718 ? -7.513 18.525 40.894 1.00 62.00 718 SER A N 1
ATOM 5534 C CA . SER A 1 718 ? -8.091 17.526 41.807 1.00 62.00 718 SER A CA 1
ATOM 5535 C C . SER A 1 718 ? -9.150 16.651 41.120 1.00 62.00 718 SER A C 1
ATOM 5537 O O . SER A 1 718 ? -9.064 15.422 41.114 1.00 62.00 718 SER A O 1
ATOM 5539 N N . LEU A 1 719 ? -10.105 17.293 40.440 1.00 64.31 719 LEU A N 1
ATOM 5540 C CA . LEU A 1 719 ? -11.268 16.639 39.857 1.00 64.31 719 LEU A CA 1
ATOM 5541 C C . LEU A 1 719 ? -10.884 15.649 38.757 1.00 64.31 719 LEU A C 1
ATOM 5543 O O . LEU A 1 719 ? -11.508 14.599 38.618 1.00 64.31 719 LEU A O 1
ATOM 5547 N N . ALA A 1 720 ? -9.853 15.981 37.983 1.00 68.62 720 ALA A N 1
ATOM 5548 C CA . ALA A 1 720 ? -9.415 15.149 36.878 1.00 68.62 720 ALA A CA 1
ATOM 5549 C C . ALA A 1 720 ? -8.703 13.868 37.341 1.00 68.6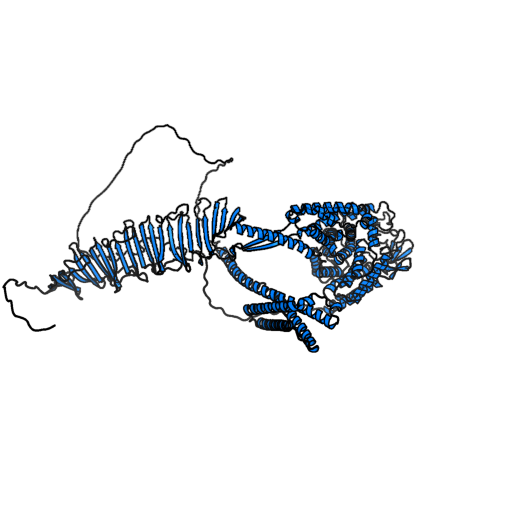2 720 ALA A C 1
ATOM 5551 O O . ALA A 1 720 ? -8.729 12.873 36.620 1.00 68.62 720 ALA A O 1
ATOM 5552 N N . GLY A 1 721 ? -8.106 13.856 38.539 1.00 68.94 721 GLY A N 1
ATOM 5553 C CA . GLY A 1 721 ? -7.546 12.632 39.115 1.00 68.94 721 GLY A CA 1
ATOM 5554 C C . GLY A 1 721 ? -8.629 11.653 39.578 1.00 68.94 721 GLY A C 1
ATOM 5555 O O . GLY A 1 721 ? -8.501 10.457 39.319 1.00 68.94 721 GLY A O 1
ATOM 5556 N N . TYR A 1 722 ? -9.737 12.145 40.156 1.00 73.81 722 TYR A N 1
ATOM 5557 C CA . TYR A 1 722 ? -10.899 11.299 40.484 1.00 73.81 722 TYR A CA 1
ATOM 5558 C C . TYR A 1 722 ? -11.463 10.638 39.216 1.00 73.81 722 TYR A C 1
ATOM 5560 O O . TYR A 1 722 ? -11.687 9.426 39.149 1.00 73.81 722 TYR A O 1
ATOM 5568 N N . THR A 1 723 ? -11.676 11.450 38.176 1.00 80.88 723 THR A N 1
ATOM 5569 C CA . THR A 1 723 ? -12.389 11.029 36.968 1.00 80.88 723 THR A CA 1
ATOM 5570 C C . THR A 1 723 ? -11.510 10.251 35.985 1.00 80.88 723 THR A C 1
ATOM 5572 O O . THR A 1 723 ? -12.041 9.423 35.242 1.00 80.88 723 THR A O 1
ATOM 5575 N N . PHE A 1 724 ? -10.181 10.428 36.012 1.00 88.19 724 PHE A N 1
ATOM 5576 C CA . PHE A 1 724 ? -9.220 9.636 35.230 1.00 88.19 724 PHE A CA 1
ATOM 5577 C C . PHE A 1 724 ? -9.418 8.131 35.421 1.00 88.19 724 PHE A C 1
ATOM 5579 O O . PHE A 1 724 ? -9.551 7.407 34.436 1.00 88.19 724 PHE A O 1
ATOM 5586 N N . TRP A 1 725 ? -9.480 7.664 36.670 1.00 89.12 725 TRP A N 1
ATOM 5587 C CA . TRP A 1 725 ? -9.568 6.233 36.961 1.00 89.12 725 TRP A CA 1
ATOM 5588 C C . TRP A 1 725 ? -10.881 5.609 36.479 1.00 89.12 725 TRP A C 1
ATOM 5590 O O . TRP A 1 725 ? -10.861 4.490 35.974 1.00 89.12 725 TRP A O 1
ATOM 5600 N N . SER A 1 726 ? -11.993 6.350 36.545 1.00 88.56 726 SER A N 1
ATOM 5601 C CA . SER A 1 726 ? -13.275 5.910 35.970 1.00 88.56 726 SER A CA 1
ATOM 5602 C C . SER A 1 726 ? -13.222 5.878 34.438 1.00 88.56 726 SER A C 1
ATOM 5604 O O . SER A 1 726 ? -13.604 4.894 33.815 1.00 88.56 726 SER A O 1
ATOM 5606 N N . MET A 1 727 ? -12.674 6.923 33.804 1.00 88.12 727 MET A N 1
ATOM 5607 C CA . MET A 1 727 ? -12.534 6.964 32.343 1.00 88.12 727 MET A CA 1
ATOM 5608 C C . MET A 1 727 ? -11.646 5.826 31.821 1.00 88.12 727 MET A C 1
ATOM 5610 O O . MET A 1 727 ? -11.993 5.167 30.844 1.00 88.12 727 MET A O 1
ATOM 5614 N N . LEU A 1 728 ? -10.519 5.565 32.489 1.00 90.00 728 LEU A N 1
ATOM 5615 C CA . LEU A 1 728 ? -9.643 4.435 32.189 1.00 90.00 728 LEU A CA 1
ATOM 5616 C C . LEU A 1 728 ? -10.396 3.103 32.324 1.00 90.00 728 LEU A C 1
ATOM 5618 O O . LEU A 1 728 ? -10.286 2.249 31.447 1.00 90.00 728 LEU A O 1
ATOM 5622 N N . MET A 1 729 ? -11.191 2.949 33.386 1.00 90.94 729 MET A N 1
ATOM 5623 C CA . MET A 1 729 ? -11.972 1.741 33.642 1.00 90.94 729 MET A CA 1
ATOM 5624 C C . MET A 1 729 ? -13.043 1.453 32.586 1.00 90.94 729 MET A C 1
ATOM 5626 O O . MET A 1 729 ? -13.218 0.284 32.233 1.00 90.94 729 MET A O 1
ATOM 5630 N N . GLU A 1 730 ? -13.706 2.462 32.017 1.00 88.50 730 GLU A N 1
ATOM 5631 C CA . GLU A 1 730 ? -14.616 2.228 30.883 1.00 88.50 730 GLU A CA 1
ATOM 5632 C C . GLU A 1 730 ? -13.885 1.930 29.583 1.00 88.50 730 GLU A C 1
ATOM 5634 O O . GLU A 1 730 ? -14.291 1.040 28.844 1.00 88.50 730 GLU A O 1
ATOM 5639 N N . LEU A 1 731 ? -12.792 2.636 29.281 1.00 87.25 731 LEU A N 1
ATOM 5640 C CA . LEU A 1 731 ? -12.018 2.356 28.067 1.00 87.25 731 LEU A CA 1
ATOM 5641 C C . LEU A 1 731 ? -11.511 0.903 28.052 1.00 87.25 731 LEU A C 1
ATOM 5643 O O . LEU A 1 731 ? -11.395 0.298 26.988 1.00 87.25 731 LEU A O 1
ATOM 5647 N N . GLU A 1 732 ? -11.268 0.343 29.235 1.00 88.19 732 GLU A N 1
ATOM 5648 C CA . GLU A 1 732 ? -10.859 -1.037 29.484 1.00 88.19 732 GLU A CA 1
ATOM 5649 C C . GLU A 1 732 ? -12.002 -2.063 29.480 1.00 88.19 732 GLU A C 1
ATOM 5651 O O . GLU A 1 732 ? -11.912 -3.074 28.785 1.00 88.19 732 GLU A O 1
ATOM 5656 N N . THR A 1 733 ? -13.065 -1.839 30.259 1.00 88.62 733 THR A N 1
ATOM 5657 C CA . THR A 1 733 ? -14.181 -2.800 30.409 1.00 88.62 733 THR A CA 1
ATOM 5658 C C . THR A 1 733 ? -15.226 -2.690 29.301 1.00 88.62 733 THR A C 1
ATOM 5660 O O . THR A 1 733 ? -15.890 -3.672 28.961 1.00 88.62 733 THR A O 1
ATOM 5663 N N . ARG A 1 734 ? -15.340 -1.508 28.692 1.00 86.38 734 ARG A N 1
ATOM 5664 C CA . ARG A 1 734 ? -16.246 -1.161 27.596 1.00 86.38 734 ARG A CA 1
ATOM 5665 C C . ARG A 1 734 ? -15.463 -0.562 26.405 1.00 86.38 734 ARG A C 1
ATOM 5667 O O . ARG A 1 734 ? -15.792 0.541 25.964 1.00 86.38 734 ARG A O 1
ATOM 5674 N N . PRO A 1 735 ? -14.500 -1.281 25.771 1.00 81.94 735 PRO A N 1
ATOM 5675 C CA . PRO A 1 735 ? -13.685 -0.744 24.664 1.00 81.94 735 PRO A CA 1
ATOM 5676 C C . PRO A 1 735 ? -14.486 -0.216 23.468 1.00 81.94 735 PRO A C 1
ATOM 5678 O O . PRO A 1 735 ? -13.997 0.595 22.682 1.00 81.94 735 PRO A O 1
ATOM 5681 N N . ILE A 1 736 ? -15.736 -0.658 23.324 1.00 77.31 736 ILE A N 1
ATOM 5682 C CA . ILE A 1 736 ? -16.648 -0.207 22.274 1.00 77.31 736 ILE A CA 1
ATOM 5683 C C . ILE A 1 736 ? -17.120 1.248 22.487 1.00 77.31 736 ILE A C 1
ATOM 5685 O O . ILE A 1 736 ? -17.406 1.946 21.515 1.00 77.31 736 ILE A O 1
ATOM 5689 N N . LEU A 1 737 ? -17.090 1.754 23.729 1.00 79.75 737 LEU A N 1
ATOM 5690 C CA . LEU A 1 737 ? -17.303 3.167 24.055 1.00 79.75 737 LEU A CA 1
ATOM 5691 C C . LEU A 1 737 ? -16.055 4.039 23.830 1.00 79.75 737 LEU A C 1
ATOM 5693 O O . LEU A 1 737 ? -16.179 5.261 23.869 1.00 79.75 737 LEU A O 1
ATOM 5697 N N . ASN A 1 738 ? -14.871 3.482 23.530 1.00 80.50 738 ASN A N 1
ATOM 5698 C CA . ASN A 1 738 ? -13.658 4.280 23.264 1.00 80.50 738 ASN A CA 1
ATOM 5699 C C . ASN A 1 738 ? -13.887 5.312 22.138 1.00 80.50 738 ASN A C 1
ATOM 5701 O O . ASN A 1 738 ? -13.459 6.460 22.245 1.00 80.50 738 ASN A O 1
ATOM 5705 N N . CYS A 1 739 ? -14.675 4.965 21.112 1.00 70.69 739 CYS A N 1
ATOM 5706 C CA . CYS A 1 739 ? -15.061 5.900 20.048 1.00 70.69 739 CYS A CA 1
ATOM 5707 C C . CYS A 1 739 ? -15.716 7.205 20.559 1.00 70.69 739 CYS A C 1
ATOM 5709 O O . CYS A 1 739 ? -15.502 8.256 19.958 1.00 70.69 739 CYS A O 1
ATOM 5711 N N . LEU A 1 740 ? -16.446 7.145 21.677 1.00 73.25 740 LEU A N 1
ATOM 5712 C CA . LEU A 1 740 ? -17.148 8.258 22.321 1.00 73.25 740 LEU A CA 1
ATOM 5713 C C . LEU A 1 740 ? -16.360 8.909 23.453 1.00 73.25 740 LEU A C 1
ATOM 5715 O O . LEU A 1 740 ? -16.314 10.136 23.587 1.00 73.25 740 LEU A O 1
ATOM 5719 N N . LEU A 1 741 ? -15.780 8.064 24.299 1.00 82.00 741 LEU A N 1
ATOM 5720 C CA . LEU A 1 741 ? -15.107 8.466 25.521 1.00 82.00 741 LEU A CA 1
ATOM 5721 C C . LEU A 1 741 ? -13.760 9.123 25.228 1.00 82.00 741 LEU A C 1
ATOM 5723 O O . LEU A 1 741 ? -13.327 9.950 26.019 1.00 82.00 741 LEU A O 1
ATOM 5727 N N . ARG A 1 742 ? -13.134 8.852 24.075 1.00 81.12 742 ARG A N 1
ATOM 5728 C CA . ARG A 1 742 ? -11.867 9.480 23.678 1.00 81.12 742 ARG A CA 1
ATOM 5729 C C . ARG A 1 742 ? -11.993 10.931 23.183 1.00 81.12 742 ARG A C 1
ATOM 5731 O O . ARG A 1 742 ? -11.183 11.750 23.606 1.00 81.12 742 ARG A O 1
ATOM 5738 N N . PRO A 1 743 ? -12.976 11.325 22.348 1.00 79.56 743 PRO A N 1
ATOM 5739 C CA . PRO A 1 743 ? -13.261 12.745 22.117 1.00 79.56 743 PRO A CA 1
ATOM 5740 C C . PRO A 1 743 ? -13.638 13.482 23.410 1.00 79.56 743 PRO A C 1
ATOM 5742 O O . PRO A 1 743 ? -13.218 14.616 23.632 1.00 79.56 743 PRO A O 1
ATOM 5745 N N . LEU A 1 744 ? -14.398 12.828 24.292 1.00 81.56 744 LEU A N 1
ATOM 5746 C CA . LEU A 1 744 ? -14.793 13.379 25.587 1.00 81.56 744 LEU A CA 1
ATOM 5747 C C . LEU A 1 744 ? -13.589 13.566 26.531 1.00 81.56 744 LEU A C 1
ATOM 5749 O O . LEU A 1 744 ? -13.425 14.643 27.103 1.00 81.56 744 LEU A O 1
ATOM 5753 N N . SER A 1 745 ? -12.716 12.559 26.645 1.00 82.94 745 SER A N 1
ATOM 5754 C CA . SER A 1 745 ? -11.488 12.607 27.444 1.00 82.94 745 SER A CA 1
ATOM 5755 C C . SER A 1 745 ? -10.497 13.621 26.872 1.00 82.94 745 SER A C 1
ATOM 5757 O O . SER A 1 745 ? -9.988 14.455 27.616 1.00 82.94 745 SER A O 1
ATOM 5759 N N . GLY A 1 746 ? -10.313 13.644 25.549 1.00 82.81 746 GLY A N 1
ATOM 5760 C CA . GLY A 1 746 ? -9.488 14.623 24.844 1.00 82.81 746 GLY A CA 1
ATOM 5761 C C . GLY A 1 746 ? -9.932 16.068 25.078 1.00 82.81 746 GLY A C 1
ATOM 5762 O O . GLY A 1 746 ? -9.084 16.940 25.248 1.00 82.81 746 GLY A O 1
ATOM 5763 N N . ASN A 1 747 ? -11.240 16.327 25.173 1.00 80.25 747 ASN A N 1
ATOM 5764 C CA . ASN A 1 747 ? -11.767 17.644 25.541 1.00 80.25 747 ASN A CA 1
ATOM 5765 C C . ASN A 1 747 ? -11.583 17.952 27.040 1.00 80.25 747 ASN A C 1
ATOM 5767 O O . ASN A 1 747 ? -11.147 19.048 27.390 1.00 80.25 747 ASN A O 1
ATOM 5771 N N . HIS A 1 748 ? -11.887 16.999 27.926 1.00 81.75 748 HIS A N 1
ATOM 5772 C CA . HIS A 1 748 ? -11.808 17.187 29.379 1.00 81.75 748 HIS A CA 1
ATOM 5773 C C . HIS A 1 748 ? -10.363 17.372 29.864 1.00 81.75 748 HIS A C 1
ATOM 5775 O O . HIS A 1 748 ? -10.025 18.375 30.492 1.00 81.75 748 HIS A O 1
ATOM 5781 N N . PHE A 1 749 ? -9.483 16.434 29.520 1.00 81.81 749 PHE A N 1
ATOM 5782 C CA . PHE A 1 749 ? -8.064 16.482 29.860 1.00 81.81 749 PHE A CA 1
ATOM 5783 C C . PHE A 1 749 ? -7.267 17.417 28.938 1.00 81.81 749 PHE A C 1
ATOM 5785 O O . PHE A 1 749 ? -6.202 17.892 29.322 1.00 81.81 749 PHE A O 1
ATOM 5792 N N . GLY A 1 750 ? -7.797 17.786 27.767 1.00 77.50 750 GLY A N 1
ATOM 5793 C CA . GLY A 1 750 ? -7.243 18.865 26.940 1.00 77.50 750 GLY A CA 1
ATOM 5794 C C . GLY A 1 750 ? -7.172 20.205 27.680 1.00 77.50 750 GLY A C 1
ATOM 5795 O O . GLY A 1 750 ? -6.233 20.973 27.472 1.00 77.50 750 GLY A O 1
ATOM 5796 N N . ALA A 1 751 ? -8.088 20.452 28.624 1.00 74.56 751 ALA A N 1
ATOM 5797 C CA . ALA A 1 751 ? -8.006 21.598 29.525 1.00 74.56 751 ALA A CA 1
ATOM 5798 C C . ALA A 1 751 ? -6.828 21.497 30.518 1.00 74.56 751 ALA A C 1
ATOM 5800 O O . ALA A 1 751 ? -6.208 22.514 30.820 1.00 74.56 751 ALA A O 1
ATOM 5801 N N . LEU A 1 752 ? -6.449 20.289 30.963 1.00 72.81 752 LEU A N 1
ATOM 5802 C CA . LEU A 1 752 ? -5.220 20.075 31.744 1.00 72.81 752 LEU A CA 1
ATOM 5803 C C . LEU A 1 752 ? -3.958 20.254 30.901 1.00 72.81 752 LEU A C 1
ATOM 5805 O O . LEU A 1 752 ? -2.965 20.784 31.392 1.00 72.81 752 LEU A O 1
ATOM 5809 N N . LYS A 1 753 ? -3.987 19.827 29.632 1.00 78.38 753 LYS A N 1
ATOM 5810 C CA . LYS A 1 753 ? -2.893 20.069 28.684 1.00 78.38 753 LYS A CA 1
ATOM 5811 C C . LYS A 1 753 ? -2.680 21.570 28.474 1.00 78.38 753 LYS A C 1
ATOM 5813 O O . LYS A 1 753 ? -1.541 22.028 28.479 1.00 78.38 753 LYS A O 1
ATOM 5818 N N . ALA A 1 754 ? -3.765 22.339 28.352 1.00 77.50 754 ALA A N 1
ATOM 5819 C CA . ALA A 1 754 ? -3.721 23.799 28.275 1.00 77.50 754 ALA A CA 1
ATOM 5820 C C . ALA A 1 754 ? -3.231 24.450 29.585 1.00 77.50 754 ALA A C 1
ATOM 5822 O O . ALA A 1 754 ? -2.436 25.384 29.534 1.00 77.50 754 ALA A O 1
ATOM 5823 N N . ALA A 1 755 ? -3.640 23.923 30.744 1.00 72.12 755 ALA A N 1
ATOM 5824 C CA . ALA A 1 755 ? -3.158 24.339 32.066 1.00 72.12 755 ALA A CA 1
ATOM 5825 C C . ALA A 1 755 ? -1.748 23.819 32.420 1.00 72.12 755 ALA A C 1
ATOM 5827 O O . ALA A 1 755 ? -1.260 24.077 33.515 1.00 72.12 755 ALA A O 1
ATOM 5828 N N . GLN A 1 756 ? -1.108 23.067 31.517 1.00 72.94 756 GLN A N 1
ATOM 5829 C CA . GLN A 1 756 ? 0.161 22.376 31.736 1.00 72.94 756 GLN A CA 1
ATOM 5830 C C . GLN A 1 756 ? 0.186 21.572 33.057 1.00 72.94 756 GLN A C 1
ATOM 5832 O O . GLN A 1 756 ? 0.925 21.888 33.986 1.00 72.94 756 GLN A O 1
ATOM 5837 N N . ASN A 1 757 ? -0.626 20.519 33.167 1.00 70.88 757 ASN A N 1
ATOM 5838 C CA . ASN A 1 757 ? -0.541 19.597 34.305 1.00 70.88 757 ASN A CA 1
ATOM 5839 C C . ASN A 1 757 ? 0.641 18.606 34.122 1.00 70.88 757 ASN A C 1
ATOM 5841 O O . ASN A 1 757 ? 0.665 17.914 33.100 1.00 70.88 757 ASN A O 1
ATOM 5845 N N . PRO A 1 758 ? 1.596 18.493 35.076 1.00 61.88 758 PRO A N 1
ATOM 5846 C CA . PRO A 1 758 ? 2.734 17.563 34.991 1.00 61.88 758 PRO A CA 1
ATOM 5847 C C . PRO A 1 758 ? 2.354 16.076 35.034 1.00 61.88 758 PRO A C 1
ATOM 5849 O O . PRO A 1 758 ? 3.143 15.238 34.598 1.00 61.88 758 PRO A O 1
ATOM 5852 N N . ASN A 1 759 ? 1.187 15.721 35.579 1.00 69.38 759 ASN A N 1
ATOM 5853 C CA . ASN A 1 759 ? 0.769 14.330 35.708 1.00 69.38 759 ASN A CA 1
ATOM 5854 C C . ASN A 1 759 ? 0.442 13.753 34.324 1.00 69.38 759 ASN A C 1
ATOM 5856 O O . ASN A 1 759 ? -0.584 14.083 33.738 1.00 69.38 759 ASN A O 1
ATOM 5860 N N . GLY A 1 760 ? 1.295 12.867 33.807 1.00 74.31 760 GLY A N 1
ATOM 5861 C CA . GLY A 1 760 ? 1.113 12.287 32.477 1.00 74.31 760 GLY A CA 1
ATOM 5862 C C . GLY A 1 760 ? -0.074 11.325 32.343 1.00 74.31 760 GLY A C 1
ATOM 5863 O O . GLY A 1 760 ? -0.423 10.995 31.213 1.00 74.31 760 GLY A O 1
ATOM 5864 N N . LEU A 1 761 ? -0.703 10.857 33.433 1.00 82.19 761 LEU A N 1
ATOM 5865 C CA . LEU A 1 761 ? -1.724 9.793 33.389 1.00 82.19 761 LEU A CA 1
ATOM 5866 C C . LEU A 1 761 ? -2.870 10.102 32.417 1.00 82.19 761 LEU A C 1
ATOM 5868 O O . LEU A 1 761 ? -3.233 9.253 31.602 1.00 82.19 761 LEU A O 1
ATOM 5872 N N . TRP A 1 762 ? -3.376 11.339 32.418 1.00 84.62 762 TRP A N 1
ATOM 5873 C CA . TRP A 1 762 ? -4.437 11.756 31.497 1.00 84.62 762 TRP A CA 1
ATOM 5874 C C . TRP A 1 762 ? -4.044 11.602 30.019 1.00 84.62 762 TRP A C 1
ATOM 5876 O O . TRP A 1 762 ? -4.897 11.316 29.180 1.00 84.62 762 TRP A O 1
ATOM 5886 N N . ALA A 1 763 ? -2.755 11.734 29.690 1.00 85.19 763 ALA A N 1
ATOM 5887 C CA . ALA A 1 763 ? -2.261 11.626 28.324 1.00 85.19 763 ALA A CA 1
ATOM 5888 C C . ALA A 1 763 ? -2.389 10.194 27.783 1.00 85.19 763 ALA A C 1
ATOM 5890 O O . ALA A 1 763 ? -2.680 10.032 26.598 1.00 85.19 763 ALA A O 1
ATOM 5891 N N . ALA A 1 764 ? -2.280 9.166 28.637 1.00 85.00 764 ALA A N 1
ATOM 5892 C CA . ALA A 1 764 ? -2.535 7.772 28.258 1.00 85.00 764 ALA A CA 1
ATOM 5893 C C . ALA A 1 764 ? -3.989 7.563 27.798 1.00 85.00 764 ALA A C 1
ATOM 5895 O O . ALA A 1 764 ? -4.226 6.976 26.744 1.00 85.00 764 ALA A O 1
ATOM 5896 N N . VAL A 1 765 ? -4.951 8.132 28.528 1.00 84.75 765 VAL A N 1
ATOM 5897 C CA . VAL A 1 765 ? -6.395 8.089 28.216 1.00 84.75 765 VAL A CA 1
ATOM 5898 C C . VAL A 1 765 ? -6.787 8.972 27.013 1.00 84.75 765 VAL A C 1
ATOM 5900 O O . VAL A 1 765 ? -7.840 8.766 26.408 1.00 84.75 765 VAL A O 1
ATOM 5903 N N . CYS A 1 766 ? -5.932 9.918 26.613 1.00 84.25 766 CYS A N 1
ATOM 5904 C CA . CYS A 1 766 ? -6.077 10.701 25.377 1.00 84.25 766 CYS A CA 1
ATOM 5905 C C . CYS A 1 766 ? -5.321 10.110 24.168 1.00 84.25 766 CYS A C 1
ATOM 5907 O O . CYS A 1 766 ? -5.514 10.567 23.039 1.00 84.25 766 CYS A O 1
ATOM 5909 N N . GLU A 1 767 ? -4.453 9.117 24.392 1.00 86.12 767 GLU A N 1
ATOM 5910 C CA . GLU A 1 767 ? -3.409 8.653 23.463 1.00 86.12 767 GLU A CA 1
ATOM 5911 C C . GLU A 1 767 ? -2.424 9.758 23.012 1.00 86.12 767 GLU A C 1
ATOM 5913 O O . GLU A 1 767 ? -1.871 9.703 21.909 1.00 86.12 767 GLU A O 1
ATOM 5918 N N . ASP A 1 768 ? -2.177 10.771 23.850 1.00 87.06 768 ASP A N 1
ATOM 5919 C CA . ASP A 1 768 ? -1.229 11.857 23.565 1.00 87.06 768 ASP A CA 1
ATOM 5920 C C . ASP A 1 768 ? 0.214 11.389 23.783 1.00 87.06 768 ASP A C 1
ATOM 5922 O O . ASP A 1 768 ? 0.894 11.740 24.751 1.00 87.06 768 ASP A O 1
ATOM 5926 N N . ARG A 1 769 ? 0.676 10.549 22.855 1.00 85.69 769 ARG A N 1
ATOM 5927 C CA . ARG A 1 769 ? 1.980 9.888 22.907 1.00 85.69 769 ARG A CA 1
ATOM 5928 C C . ARG A 1 769 ? 3.146 10.855 23.116 1.00 85.69 769 ARG A C 1
ATOM 5930 O O . ARG A 1 769 ? 4.085 10.502 23.813 1.00 85.69 769 ARG A O 1
ATOM 5937 N N . ALA A 1 770 ? 3.076 12.075 22.583 1.00 84.44 770 ALA A N 1
ATOM 5938 C CA . ALA A 1 770 ? 4.126 13.073 22.773 1.00 84.44 770 ALA A CA 1
ATOM 5939 C C . ALA A 1 770 ? 4.216 13.549 24.235 1.00 84.44 770 ALA A C 1
ATOM 5941 O O . ALA A 1 770 ? 5.319 13.662 24.772 1.00 84.44 770 ALA A O 1
ATOM 5942 N N . ALA A 1 771 ? 3.079 13.783 24.898 1.00 82.38 771 ALA A N 1
ATOM 5943 C CA . ALA A 1 771 ? 3.050 14.118 26.322 1.00 82.38 771 ALA A CA 1
ATOM 5944 C C . ALA A 1 771 ? 3.485 12.927 27.199 1.00 82.38 771 ALA A C 1
ATOM 5946 O O . ALA A 1 771 ? 4.260 13.112 28.137 1.00 82.38 771 ALA A O 1
ATOM 5947 N N . ILE A 1 772 ? 3.060 11.706 26.853 1.00 84.38 772 ILE A N 1
ATOM 5948 C CA . ILE A 1 772 ? 3.457 10.470 27.549 1.00 84.38 772 ILE A CA 1
ATOM 5949 C C . ILE A 1 772 ? 4.973 10.229 27.452 1.00 84.38 772 ILE A C 1
ATOM 5951 O O . ILE A 1 772 ? 5.639 10.056 28.474 1.00 84.38 772 ILE A O 1
ATOM 5955 N N . ASP A 1 773 ? 5.524 10.238 26.233 1.00 84.44 773 ASP A N 1
ATOM 5956 C CA . ASP A 1 773 ? 6.951 10.020 25.988 1.00 84.44 773 ASP A CA 1
ATOM 5957 C C . ASP A 1 773 ? 7.776 11.116 26.692 1.00 84.44 773 ASP A C 1
ATOM 5959 O O . ASP A 1 773 ? 8.792 10.810 27.313 1.00 84.44 773 ASP A O 1
ATOM 5963 N N . THR A 1 774 ? 7.303 12.372 26.703 1.00 81.81 774 THR A N 1
ATOM 5964 C CA . THR A 1 774 ? 7.935 13.473 27.458 1.00 81.81 774 THR A CA 1
ATOM 5965 C C . THR A 1 774 ? 7.937 13.210 28.967 1.00 81.81 774 THR A C 1
ATOM 5967 O O . THR A 1 774 ? 8.982 13.340 29.600 1.00 81.81 774 THR A O 1
ATOM 5970 N N . ALA A 1 775 ? 6.810 12.794 29.556 1.00 79.62 775 ALA A N 1
ATOM 5971 C CA . ALA A 1 775 ? 6.725 12.494 30.988 1.00 79.62 775 ALA A CA 1
ATOM 5972 C C . ALA A 1 775 ? 7.665 11.344 31.400 1.00 79.62 775 ALA A C 1
ATOM 5974 O O . ALA A 1 775 ? 8.338 11.431 32.430 1.00 79.62 775 ALA A O 1
ATOM 5975 N N . ILE A 1 776 ? 7.777 10.301 30.570 1.00 82.06 776 ILE A N 1
ATOM 5976 C CA . ILE A 1 776 ? 8.720 9.196 30.791 1.00 82.06 776 ILE A CA 1
ATOM 5977 C C . ILE A 1 776 ? 10.174 9.647 30.640 1.00 82.06 776 ILE A C 1
ATOM 5979 O O . ILE A 1 776 ? 10.996 9.301 31.487 1.00 82.06 776 ILE A O 1
ATOM 5983 N N . GLN A 1 777 ? 10.511 10.431 29.612 1.00 80.94 777 GLN A N 1
ATOM 5984 C CA . GLN A 1 777 ? 11.876 10.942 29.455 1.00 80.94 777 GLN A CA 1
ATOM 5985 C C . GLN A 1 777 ? 12.261 11.875 30.608 1.00 80.94 777 GLN A C 1
ATOM 5987 O O . GLN A 1 777 ? 13.365 11.754 31.125 1.00 80.94 777 GLN A O 1
ATOM 5992 N N . ASN A 1 778 ? 11.356 12.735 31.085 1.00 75.00 778 ASN A N 1
ATOM 5993 C CA . ASN A 1 778 ? 11.590 13.552 32.279 1.00 75.00 778 ASN A CA 1
ATOM 5994 C C . ASN A 1 778 ? 11.920 12.678 33.500 1.00 75.00 778 ASN A C 1
ATOM 5996 O O . ASN A 1 778 ? 12.939 12.903 34.149 1.00 75.00 778 ASN A O 1
ATOM 6000 N N . PHE A 1 779 ? 11.113 11.645 33.776 1.00 73.06 779 PHE A N 1
ATOM 6001 C CA . PHE A 1 779 ? 11.352 10.728 34.898 1.00 73.06 779 PHE A CA 1
ATOM 6002 C C . PHE A 1 779 ? 12.699 9.992 34.787 1.00 73.06 779 PHE A C 1
ATOM 6004 O O . PHE A 1 779 ? 13.403 9.841 35.780 1.00 73.06 779 PHE A O 1
ATOM 6011 N N . LEU A 1 780 ? 13.088 9.563 33.581 1.00 77.12 780 LEU A N 1
ATOM 6012 C CA . LEU A 1 780 ? 14.370 8.889 33.337 1.00 77.12 780 LEU A CA 1
ATOM 6013 C C . LEU A 1 780 ? 15.579 9.842 33.409 1.00 77.12 780 LEU A C 1
ATOM 6015 O O . LEU A 1 780 ? 16.660 9.424 33.824 1.00 77.12 780 LEU A O 1
ATOM 6019 N N . ASN A 1 781 ? 15.410 11.111 33.025 1.00 75.31 781 ASN A N 1
ATOM 6020 C CA . ASN A 1 781 ? 16.482 12.112 32.981 1.00 75.31 781 ASN A CA 1
ATOM 6021 C C . ASN A 1 781 ? 16.781 12.767 34.341 1.00 75.31 781 ASN A C 1
ATOM 6023 O O . ASN A 1 781 ? 17.867 13.318 34.513 1.00 75.31 781 ASN A O 1
ATOM 6027 N N . LEU A 1 782 ? 15.861 12.697 35.310 1.00 66.12 782 LEU A N 1
ATOM 6028 C CA . LEU A 1 782 ? 16.035 13.256 36.662 1.00 66.12 782 LEU A CA 1
ATOM 6029 C C . LEU A 1 782 ? 17.073 12.510 37.527 1.00 66.12 782 LEU A C 1
ATOM 6031 O O . LEU A 1 782 ? 17.407 12.966 38.620 1.00 66.12 782 LEU A O 1
ATOM 6035 N N . GLY A 1 783 ? 17.611 11.385 37.046 1.00 59.22 783 GLY A N 1
ATOM 6036 C CA . GLY A 1 783 ? 18.490 10.510 37.822 1.00 59.22 783 GLY A CA 1
ATOM 6037 C C . GLY A 1 783 ? 17.709 9.615 38.788 1.00 59.22 783 GLY A C 1
ATOM 6038 O O . GLY A 1 783 ? 16.487 9.513 38.720 1.00 59.22 783 GLY A O 1
ATOM 6039 N N . ALA A 1 784 ? 18.414 8.916 39.680 1.00 55.06 784 ALA A N 1
ATOM 6040 C CA . ALA A 1 784 ? 17.756 8.112 40.708 1.00 55.06 784 ALA A CA 1
ATOM 6041 C C . ALA A 1 784 ? 17.160 9.045 41.785 1.00 55.06 784 ALA A C 1
ATOM 6043 O O . ALA A 1 784 ? 17.940 9.727 42.455 1.00 55.06 784 ALA A O 1
ATOM 6044 N N . PRO A 1 785 ? 15.826 9.096 41.972 1.00 51.56 785 PRO A N 1
ATOM 6045 C CA . PRO A 1 785 ? 15.216 9.991 42.951 1.00 51.56 785 PRO A CA 1
ATOM 6046 C C . PRO A 1 785 ? 15.602 9.586 44.378 1.00 51.56 785 PRO A C 1
ATOM 6048 O O . PRO A 1 785 ? 15.679 8.396 44.701 1.00 51.56 785 PRO A O 1
ATOM 6051 N N . SER A 1 786 ? 15.828 10.578 45.241 1.00 48.97 786 SER A N 1
ATOM 6052 C CA . SER A 1 786 ? 16.015 10.360 46.676 1.00 48.97 786 SER A CA 1
ATOM 6053 C C . SER A 1 786 ? 14.725 9.843 47.320 1.00 48.97 786 SER A C 1
ATOM 6055 O O . SER A 1 786 ? 13.619 10.187 46.908 1.00 48.97 786 SER A O 1
ATOM 6057 N N . LEU A 1 787 ? 14.867 9.017 48.362 1.00 45.72 787 LEU A N 1
ATOM 6058 C CA . LEU A 1 787 ? 13.731 8.456 49.107 1.00 45.72 787 LEU A CA 1
ATOM 6059 C C . LEU A 1 787 ? 12.940 9.517 49.897 1.00 45.72 787 LEU A C 1
ATOM 6061 O O . LEU A 1 787 ? 11.795 9.269 50.257 1.00 45.72 787 LEU A O 1
ATOM 6065 N N . ASP A 1 788 ? 13.522 10.700 50.107 1.00 44.16 788 ASP A N 1
ATOM 6066 C CA . ASP A 1 788 ? 12.911 11.847 50.793 1.00 44.16 788 ASP A CA 1
ATOM 6067 C C . ASP A 1 788 ? 11.951 12.668 49.898 1.00 44.16 788 ASP A C 1
ATOM 6069 O O . ASP A 1 788 ? 11.495 13.745 50.289 1.00 44.16 788 ASP A O 1
ATOM 6073 N N . SER A 1 789 ? 11.661 12.190 48.680 1.00 42.22 789 SER A N 1
ATOM 6074 C CA . SER A 1 789 ? 10.799 12.852 47.692 1.00 42.22 789 SER A CA 1
ATOM 6075 C C . SER A 1 789 ? 9.395 13.146 48.231 1.00 42.22 789 SER A C 1
ATOM 6077 O O . SER A 1 789 ? 8.702 12.229 48.689 1.00 42.22 789 SER A O 1
ATOM 6079 N N . LYS A 1 790 ? 8.918 14.390 48.102 1.00 45.31 790 LYS A N 1
ATOM 6080 C CA . LYS A 1 790 ? 7.534 14.729 48.476 1.00 45.31 790 LYS A CA 1
ATOM 6081 C C . LYS A 1 790 ? 6.531 14.133 47.471 1.00 45.31 790 LYS A C 1
ATOM 6083 O O . LYS A 1 790 ? 6.792 14.155 46.268 1.00 45.31 790 LYS A O 1
ATOM 6088 N N . PRO A 1 791 ? 5.373 13.617 47.925 1.00 42.16 791 PRO A N 1
ATOM 6089 C CA . PRO A 1 791 ? 4.359 13.062 47.034 1.00 42.16 791 PRO A CA 1
ATOM 6090 C C . PRO A 1 791 ? 3.670 14.191 46.266 1.00 42.16 791 PRO A C 1
ATOM 6092 O O . PRO A 1 791 ? 3.334 15.224 46.853 1.00 42.16 791 PRO A O 1
ATOM 6095 N N . TYR A 1 792 ? 3.442 14.012 44.961 1.00 50.19 792 TYR A N 1
ATOM 6096 C CA . TYR A 1 792 ? 2.885 15.095 44.159 1.00 50.19 792 TYR A CA 1
ATOM 6097 C C . TYR A 1 792 ? 2.075 14.659 42.933 1.00 50.19 792 TYR A C 1
ATOM 6099 O O . TYR A 1 792 ? 2.567 13.923 42.085 1.00 50.19 792 TYR A O 1
ATOM 6107 N N . ALA A 1 793 ? 0.847 15.181 42.830 1.00 40.31 793 ALA A N 1
ATOM 6108 C CA . ALA A 1 793 ? -0.074 14.963 41.707 1.00 40.31 793 ALA A CA 1
ATOM 6109 C C . ALA A 1 793 ? -0.850 16.233 41.273 1.00 40.31 793 ALA A C 1
ATOM 6111 O O . ALA A 1 793 ? -1.634 16.175 40.327 1.00 40.31 793 ALA A O 1
ATOM 6112 N N . TRP A 1 794 ? -0.659 17.375 41.957 1.00 48.59 794 TRP A N 1
ATOM 6113 C CA . TRP A 1 794 ? -1.662 18.454 42.019 1.00 48.59 794 TRP A CA 1
ATOM 6114 C C . TRP A 1 794 ? -1.111 19.900 41.871 1.00 48.59 794 TRP A C 1
ATOM 6116 O O . TRP A 1 794 ? -1.577 20.799 42.576 1.00 48.59 794 TRP A O 1
ATOM 6126 N N . SER A 1 795 ? -0.137 20.181 40.988 1.00 50.25 795 SER A N 1
ATOM 6127 C CA . SER A 1 795 ? 0.227 21.589 40.695 1.00 50.25 795 SER A CA 1
ATOM 6128 C C . SER A 1 795 ? -0.720 22.211 39.683 1.00 50.25 795 SER A C 1
ATOM 6130 O O . SER A 1 795 ? -1.235 21.559 38.778 1.00 50.25 795 SER A O 1
ATOM 6132 N N . LYS A 1 796 ? -0.889 23.528 39.815 1.00 49.62 796 LYS A N 1
ATOM 6133 C CA . LYS A 1 796 ? -1.625 24.369 38.866 1.00 49.62 796 LYS A CA 1
ATOM 6134 C C . LYS A 1 796 ? -0.766 24.841 37.679 1.00 49.62 796 LYS A C 1
ATOM 6136 O O . LYS A 1 796 ? -1.251 25.627 36.878 1.00 49.62 796 LYS A O 1
ATOM 6141 N N . ASN A 1 797 ? 0.497 24.404 37.603 1.00 55.16 797 ASN A N 1
ATOM 6142 C CA . ASN A 1 797 ? 1.465 24.786 36.572 1.00 55.16 797 ASN A CA 1
ATOM 6143 C C . ASN A 1 797 ? 2.613 23.757 36.457 1.00 55.16 797 ASN A C 1
ATOM 6145 O O . ASN A 1 797 ? 3.103 23.248 37.471 1.00 55.16 797 ASN A O 1
ATOM 6149 N N . TYR A 1 798 ? 3.080 23.509 35.228 1.00 47.88 798 TYR A N 1
ATOM 6150 C CA . TYR A 1 798 ? 4.273 22.707 34.895 1.00 47.88 798 TYR A CA 1
ATOM 6151 C C . TYR A 1 798 ? 5.557 23.546 34.918 1.00 47.88 798 TYR A C 1
ATOM 6153 O O . TYR A 1 798 ? 6.582 23.078 35.405 1.00 47.88 798 TYR A O 1
ATOM 6161 N N . GLY A 1 799 ? 5.502 24.803 34.455 1.00 54.12 799 GLY A N 1
ATOM 6162 C CA . GLY A 1 799 ? 6.652 25.719 34.490 1.00 54.12 799 GLY A CA 1
ATOM 6163 C C . GLY A 1 799 ? 7.177 25.938 35.913 1.00 54.12 799 GLY A C 1
ATOM 6164 O O . GLY A 1 799 ? 8.339 25.668 36.195 1.00 54.12 799 GLY A O 1
ATOM 6165 N N . GLU A 1 800 ? 6.284 26.276 36.849 1.00 56.19 800 GLU A N 1
ATOM 6166 C CA . GLU A 1 800 ? 6.604 26.407 38.284 1.00 56.19 800 GLU A CA 1
ATOM 6167 C C . GLU A 1 800 ? 7.096 25.106 38.948 1.00 56.19 800 GLU A C 1
ATOM 6169 O O . GLU A 1 800 ? 7.635 25.150 40.056 1.00 56.19 800 GLU A O 1
ATOM 6174 N N . TRP A 1 801 ? 6.869 23.946 38.324 1.00 49.72 801 TRP A N 1
ATOM 6175 C CA . TRP A 1 801 ? 7.392 22.659 38.787 1.00 49.72 801 TRP A CA 1
ATOM 6176 C C . TRP A 1 801 ? 8.811 22.417 38.249 1.00 49.72 801 TRP A C 1
ATOM 6178 O O . TRP A 1 801 ? 9.683 22.031 39.022 1.00 49.72 801 TRP A O 1
ATOM 6188 N N . LEU A 1 802 ? 9.082 22.746 36.978 1.00 50.34 802 LEU A N 1
ATOM 6189 C CA . LEU A 1 802 ? 10.433 22.710 36.399 1.00 50.34 802 LEU A CA 1
ATOM 6190 C C . LEU A 1 802 ? 11.396 23.719 37.052 1.00 50.34 802 LEU A C 1
ATOM 6192 O O . LEU A 1 802 ? 12.569 23.404 37.248 1.00 50.34 802 LEU A O 1
ATOM 6196 N N . ASP A 1 803 ? 10.917 24.912 37.413 1.00 53.78 803 ASP A N 1
ATOM 6197 C CA . ASP A 1 803 ? 11.749 25.950 38.040 1.00 53.78 803 ASP A CA 1
ATOM 6198 C C . ASP A 1 803 ? 12.101 25.648 39.515 1.00 53.78 803 ASP A C 1
ATOM 6200 O O . ASP A 1 803 ? 13.053 26.219 40.059 1.00 53.78 803 ASP A O 1
ATOM 6204 N N . LYS A 1 804 ? 11.399 24.710 40.171 1.00 56.22 804 LYS A N 1
ATOM 6205 C CA . LYS A 1 804 ? 11.703 24.242 41.538 1.00 56.22 804 LYS A CA 1
ATOM 6206 C C . LYS A 1 804 ? 12.837 23.217 41.538 1.00 56.22 804 LYS A C 1
ATOM 6208 O O . LYS A 1 804 ? 12.634 22.033 41.796 1.00 56.22 804 LYS A O 1
ATOM 6213 N N . LYS A 1 805 ? 14.055 23.713 41.306 1.00 46.59 805 LYS A N 1
ATOM 6214 C CA . LYS A 1 805 ? 15.303 22.931 41.212 1.00 46.59 805 LYS A CA 1
ATOM 6215 C C . LYS A 1 805 ? 15.572 21.946 42.358 1.00 46.59 805 LYS A C 1
ATOM 6217 O O . LYS A 1 805 ? 16.274 20.969 42.125 1.00 46.59 805 LYS A O 1
ATOM 6222 N N . ASP A 1 806 ? 15.032 22.193 43.550 1.00 43.75 806 ASP A N 1
ATOM 6223 C CA . ASP A 1 806 ? 15.375 21.438 44.763 1.00 43.75 806 ASP A CA 1
ATOM 6224 C C . ASP A 1 806 ? 14.419 20.267 45.085 1.00 43.75 806 ASP A C 1
ATOM 6226 O O . ASP A 1 806 ? 14.716 19.488 45.988 1.00 43.75 806 ASP A O 1
ATOM 6230 N N . ASP A 1 807 ? 13.276 20.127 44.392 1.00 47.22 807 ASP A N 1
ATOM 6231 C CA . ASP A 1 807 ? 12.317 19.019 44.619 1.00 47.22 807 ASP A CA 1
ATOM 6232 C C . ASP A 1 807 ? 11.405 18.691 43.396 1.00 47.22 807 ASP A C 1
ATOM 6234 O O . ASP A 1 807 ? 10.181 18.599 43.549 1.00 47.22 807 ASP A O 1
ATOM 6238 N N . PRO A 1 808 ? 11.929 18.538 42.156 1.00 40.81 808 PRO A N 1
ATOM 6239 C CA . PRO A 1 808 ? 11.126 18.247 40.959 1.00 40.81 808 PRO A CA 1
ATOM 6240 C C . PRO A 1 808 ? 10.737 16.756 40.876 1.00 40.81 808 PRO A C 1
ATOM 6242 O O . PRO A 1 808 ? 11.035 16.055 39.907 1.00 40.81 808 PRO A O 1
ATOM 6245 N N . MET A 1 809 ? 10.088 16.242 41.920 1.00 45.56 809 MET A N 1
ATOM 6246 C CA . MET A 1 809 ? 9.753 14.824 42.057 1.00 45.56 809 MET A CA 1
ATOM 6247 C C . MET A 1 809 ? 8.383 14.502 41.445 1.00 45.56 809 MET A C 1
ATOM 6249 O O . MET A 1 809 ? 7.376 15.139 41.750 1.00 45.56 809 MET A O 1
ATOM 6253 N N . SER A 1 810 ? 8.351 13.479 40.590 1.00 49.28 810 SER A N 1
ATOM 6254 C CA . SER A 1 810 ? 7.131 12.790 40.147 1.00 49.28 810 SER A CA 1
ATOM 6255 C C . SER A 1 810 ? 7.025 11.464 40.896 1.00 49.28 810 SER A C 1
ATOM 6257 O O . SER A 1 810 ? 8.052 10.825 41.155 1.00 49.28 810 SER A O 1
ATOM 6259 N N . SER A 1 811 ? 5.817 11.024 41.263 1.00 59.72 811 SER A N 1
ATOM 6260 C CA . SER A 1 811 ? 5.694 9.767 42.001 1.00 59.72 811 SER A CA 1
ATOM 6261 C C . SER A 1 811 ? 6.114 8.584 41.120 1.00 59.72 811 SER A C 1
ATOM 6263 O O . SER A 1 811 ? 5.708 8.430 39.965 1.00 59.72 811 SER A O 1
ATOM 6265 N N . ARG A 1 812 ? 6.932 7.692 41.687 1.00 66.31 812 ARG A N 1
ATOM 6266 C CA . ARG A 1 812 ? 7.376 6.469 41.003 1.00 66.31 812 ARG A CA 1
ATOM 6267 C C . ARG A 1 812 ? 6.205 5.541 40.650 1.00 66.31 812 ARG A C 1
ATOM 6269 O O . ARG A 1 812 ? 6.347 4.717 39.751 1.00 66.31 812 ARG A O 1
ATOM 6276 N N . LEU A 1 813 ? 5.063 5.672 41.329 1.00 71.12 813 LEU A N 1
ATOM 6277 C CA . LEU A 1 813 ? 3.855 4.911 41.021 1.00 71.12 813 LEU A CA 1
ATOM 6278 C C . LEU A 1 813 ? 3.198 5.402 39.724 1.00 71.12 813 LEU A C 1
ATOM 6280 O O . LEU A 1 813 ? 2.865 4.572 38.881 1.00 71.12 813 LEU A O 1
ATOM 6284 N N . ASP A 1 814 ? 3.101 6.718 39.514 1.00 73.31 814 ASP A N 1
ATOM 6285 C CA . ASP A 1 814 ? 2.556 7.291 38.273 1.00 73.31 814 ASP A CA 1
ATOM 6286 C C . ASP A 1 814 ? 3.416 6.900 37.066 1.00 73.31 814 ASP A C 1
ATOM 6288 O O . ASP A 1 814 ? 2.881 6.522 36.024 1.00 73.31 814 ASP A O 1
ATOM 6292 N N . TYR A 1 815 ? 4.748 6.889 37.223 1.00 80.12 815 TYR A N 1
ATOM 6293 C CA . TYR A 1 815 ? 5.663 6.347 36.212 1.00 80.12 815 TYR A CA 1
ATOM 6294 C C . TYR A 1 815 ? 5.388 4.866 35.910 1.00 80.12 815 TYR A C 1
ATOM 6296 O O . TYR A 1 815 ? 5.315 4.494 34.740 1.00 80.12 815 TYR A O 1
ATOM 6304 N N . LEU A 1 816 ? 5.226 4.015 36.932 1.00 80.38 816 LEU A N 1
ATOM 6305 C CA . LEU A 1 816 ? 4.962 2.582 36.738 1.00 80.38 816 LEU A CA 1
ATOM 6306 C C . LEU A 1 816 ? 3.618 2.335 36.039 1.00 80.38 816 LEU A C 1
ATOM 6308 O O . LEU A 1 816 ? 3.551 1.504 35.135 1.00 80.38 816 LEU A O 1
ATOM 6312 N N . ILE A 1 817 ? 2.572 3.081 36.406 1.00 87.06 817 ILE A N 1
ATOM 6313 C CA . ILE A 1 817 ? 1.254 2.998 35.763 1.00 87.06 817 ILE A CA 1
ATOM 6314 C C . ILE A 1 817 ? 1.337 3.489 34.318 1.00 87.06 817 ILE A C 1
ATOM 6316 O O . ILE A 1 817 ? 0.894 2.779 33.421 1.00 87.06 817 ILE A O 1
ATOM 6320 N N . LEU A 1 818 ? 1.947 4.652 34.065 1.00 86.06 818 LEU A N 1
ATOM 6321 C CA . LEU A 1 818 ? 2.153 5.167 32.708 1.00 86.06 818 LEU A CA 1
ATOM 6322 C C . LEU A 1 818 ? 2.903 4.170 31.835 1.00 86.06 818 LEU A C 1
ATOM 6324 O O . LEU A 1 818 ? 2.438 3.829 30.749 1.00 86.06 818 LEU A O 1
ATOM 6328 N N . ARG A 1 819 ? 4.037 3.671 32.330 1.00 84.56 819 ARG A N 1
ATOM 6329 C CA . ARG A 1 819 ? 4.872 2.690 31.642 1.00 84.56 819 ARG A CA 1
ATOM 6330 C C . ARG A 1 819 ? 4.061 1.447 31.271 1.00 84.56 819 ARG A C 1
ATOM 6332 O O . ARG A 1 819 ? 4.017 1.082 30.099 1.00 84.56 819 ARG A O 1
ATOM 6339 N N . ALA A 1 820 ? 3.358 0.856 32.233 1.00 85.56 820 ALA A N 1
ATOM 6340 C CA . ALA A 1 820 ? 2.601 -0.367 32.003 1.00 85.56 820 ALA A CA 1
ATOM 6341 C C . ALA A 1 820 ? 1.320 -0.158 31.161 1.00 85.56 820 ALA A C 1
ATOM 6343 O O . ALA A 1 820 ? 0.936 -1.063 30.423 1.00 85.56 820 ALA A O 1
ATOM 6344 N N . LEU A 1 821 ? 0.692 1.026 31.184 1.00 87.19 821 LEU A N 1
ATOM 6345 C CA . LEU A 1 821 ? -0.404 1.378 30.264 1.00 87.19 821 LEU A CA 1
ATOM 6346 C C . LEU A 1 821 ? 0.076 1.517 28.808 1.00 87.19 821 LEU A C 1
ATOM 6348 O O . LEU A 1 821 ? -0.655 1.151 27.888 1.00 87.19 821 LEU A O 1
ATOM 6352 N N . ILE A 1 822 ? 1.301 2.002 28.577 1.00 86.19 822 ILE A N 1
ATOM 6353 C CA . ILE A 1 822 ? 1.907 2.058 27.233 1.00 86.19 822 ILE A CA 1
ATOM 6354 C C . ILE A 1 822 ? 2.261 0.659 26.736 1.00 86.19 822 ILE A C 1
ATOM 6356 O O . ILE A 1 822 ? 1.961 0.332 25.589 1.00 86.19 822 ILE A O 1
ATOM 6360 N N . ASP A 1 823 ? 2.893 -0.150 27.590 1.00 83.38 823 ASP A N 1
ATOM 6361 C CA . ASP A 1 823 ? 3.387 -1.482 27.224 1.00 83.38 823 ASP A CA 1
ATOM 6362 C C . ASP A 1 823 ? 2.237 -2.474 26.997 1.00 83.38 823 ASP A C 1
ATOM 6364 O O . ASP A 1 823 ? 2.267 -3.254 26.043 1.00 83.38 823 ASP A O 1
ATOM 6368 N N . LYS A 1 824 ? 1.163 -2.375 27.792 1.00 85.31 824 LYS A N 1
ATOM 6369 C CA . LYS A 1 824 ? -0.122 -3.030 27.502 1.00 85.31 824 LYS A CA 1
ATOM 6370 C C . LYS A 1 824 ? -0.765 -2.486 26.218 1.00 85.31 824 LYS A C 1
ATOM 6372 O O . LYS A 1 824 ? -1.365 -3.242 25.450 1.00 85.31 824 LYS A O 1
ATOM 6377 N N . GLY A 1 825 ? -0.626 -1.183 25.989 1.00 81.00 825 GLY A N 1
ATOM 6378 C CA . GLY A 1 825 ? -1.251 -0.447 24.901 1.00 81.00 825 GLY A CA 1
ATOM 6379 C C . GLY A 1 825 ? -2.703 -0.074 25.199 1.00 81.00 825 GLY A C 1
ATOM 6380 O O . GLY A 1 825 ? -3.419 -0.753 25.933 1.00 81.00 825 GLY A O 1
ATOM 6381 N N . VAL A 1 826 ? -3.151 1.023 24.587 1.00 71.19 826 VAL A N 1
ATOM 6382 C CA . VAL A 1 826 ? -4.515 1.542 24.759 1.00 71.19 826 VAL A CA 1
ATOM 6383 C C . VAL A 1 826 ? -5.525 0.534 24.181 1.00 71.19 826 VAL A C 1
ATOM 6385 O O . VAL A 1 826 ? -5.276 0.011 23.086 1.00 71.19 826 VAL A O 1
ATOM 6388 N N . PRO A 1 827 ? -6.664 0.265 24.857 1.00 69.81 827 PRO A N 1
ATOM 6389 C CA . PRO A 1 827 ? -7.716 -0.617 24.354 1.00 69.81 827 PRO A CA 1
ATOM 6390 C C . PRO A 1 827 ? -8.135 -0.246 22.929 1.00 69.81 827 PRO A C 1
ATOM 6392 O O . PRO A 1 827 ? -8.759 0.788 22.690 1.00 69.81 827 PRO A O 1
ATOM 6395 N N . ARG A 1 828 ? -7.747 -1.077 21.954 1.00 66.19 828 ARG A N 1
ATOM 6396 C CA . ARG A 1 828 ? -7.961 -0.782 20.532 1.00 66.19 828 ARG A CA 1
ATOM 6397 C C . ARG A 1 828 ? -9.454 -0.611 20.261 1.00 66.19 828 ARG A C 1
ATOM 6399 O O . ARG A 1 828 ? -10.254 -1.412 20.742 1.00 66.19 828 ARG A O 1
ATOM 6406 N N . ARG A 1 829 ? -9.814 0.380 19.431 1.00 65.00 829 ARG A N 1
ATOM 6407 C CA . ARG A 1 829 ? -11.160 0.458 18.839 1.00 65.00 829 ARG A CA 1
ATOM 6408 C C . ARG A 1 829 ? -11.520 -0.921 18.290 1.00 65.00 829 ARG A C 1
ATOM 6410 O O . ARG A 1 829 ? -10.710 -1.505 17.567 1.00 65.00 829 ARG A O 1
ATOM 6417 N N . VAL A 1 830 ? -12.708 -1.417 18.634 1.00 64.88 830 VAL A N 1
ATOM 6418 C CA . VAL A 1 830 ? -13.224 -2.673 18.079 1.00 64.88 830 VAL A CA 1
ATOM 6419 C C . VAL A 1 830 ? -13.223 -2.524 16.553 1.00 64.88 830 VAL A C 1
ATOM 6421 O O . VAL A 1 830 ? -13.874 -1.606 16.049 1.00 64.88 830 VAL A O 1
ATOM 6424 N N . PRO A 1 831 ? -12.443 -3.329 15.807 1.00 70.38 831 PRO A N 1
ATOM 6425 C CA . PRO A 1 831 ? -12.398 -3.203 14.360 1.00 70.38 831 PRO A CA 1
ATOM 6426 C C . PRO A 1 831 ? -13.760 -3.595 13.793 1.00 70.38 831 PRO A C 1
ATOM 6428 O O . PRO A 1 831 ? -14.354 -4.574 14.247 1.00 70.38 831 PRO A O 1
ATOM 6431 N N . LEU A 1 832 ? -14.236 -2.848 12.793 1.00 77.75 832 LEU A N 1
ATOM 6432 C CA . LEU A 1 832 ? -15.449 -3.211 12.063 1.00 77.75 832 LEU A CA 1
ATOM 6433 C C . LEU A 1 832 ? -15.305 -4.643 11.534 1.00 77.75 832 LEU A C 1
ATOM 6435 O O . LEU A 1 832 ? -14.289 -4.996 10.926 1.00 77.75 832 LEU A O 1
ATOM 6439 N N . SER A 1 833 ? -16.310 -5.470 11.810 1.00 75.44 833 SER A N 1
ATOM 6440 C CA . SER A 1 833 ? -16.313 -6.883 11.472 1.00 75.44 833 SER A CA 1
ATOM 6441 C C . SER A 1 833 ? -16.146 -7.049 9.970 1.00 75.44 833 SER A C 1
ATOM 6443 O O . SER A 1 833 ? -16.938 -6.542 9.167 1.00 75.44 833 SER A O 1
ATOM 6445 N N . LEU A 1 834 ? -15.134 -7.832 9.593 1.00 73.19 834 LEU A N 1
ATOM 6446 C CA . LEU A 1 834 ? -14.872 -8.155 8.197 1.00 73.19 834 LEU A CA 1
ATOM 6447 C C . LEU A 1 834 ? -16.093 -8.791 7.522 1.00 73.19 834 LEU A C 1
ATOM 6449 O O . LEU A 1 834 ? -16.227 -8.631 6.322 1.00 73.19 834 LEU A O 1
ATOM 6453 N N . SER A 1 835 ? -17.014 -9.434 8.255 1.00 78.19 835 SER A N 1
ATOM 6454 C CA . SER A 1 835 ? -18.214 -10.068 7.684 1.00 78.19 835 SER A CA 1
ATOM 6455 C C . SER A 1 835 ? -19.083 -9.126 6.846 1.00 78.19 835 SER A C 1
ATOM 6457 O O . SER A 1 835 ? -19.555 -9.524 5.787 1.00 78.19 835 SER A O 1
ATOM 6459 N N . SER A 1 836 ? -19.280 -7.883 7.286 1.00 73.44 836 SER A N 1
ATOM 6460 C CA . SER A 1 836 ? -20.237 -6.961 6.648 1.00 73.44 836 SER A CA 1
ATOM 6461 C C . SER A 1 836 ? -19.553 -5.939 5.749 1.00 73.44 836 SER A C 1
ATOM 6463 O O . SER A 1 836 ? -20.132 -5.507 4.751 1.00 73.44 836 SER A O 1
ATOM 6465 N N . LEU A 1 837 ? -18.267 -5.669 6.003 1.00 80.31 837 LEU A N 1
ATOM 6466 C CA . LEU A 1 837 ? -17.377 -5.140 4.971 1.00 80.31 837 LEU A CA 1
ATOM 6467 C C . LEU A 1 837 ? -17.230 -6.136 3.805 1.00 80.31 837 LEU A C 1
ATOM 6469 O O . LEU A 1 837 ? -17.165 -5.694 2.664 1.00 80.31 837 LEU A O 1
ATOM 6473 N N . GLN A 1 838 ? -17.268 -7.456 4.039 1.00 82.94 838 GLN A N 1
ATOM 6474 C CA . GLN A 1 838 ? -17.213 -8.459 2.968 1.00 82.94 838 GLN A CA 1
ATOM 6475 C C . GLN A 1 838 ? -18.443 -8.392 2.055 1.00 82.94 838 GLN A C 1
ATOM 6477 O O . GLN A 1 838 ? -18.281 -8.476 0.847 1.00 82.94 838 GLN A O 1
ATOM 6482 N N . ILE A 1 839 ? -19.650 -8.143 2.583 1.00 82.44 839 ILE A N 1
ATOM 6483 C CA . ILE A 1 839 ? -20.857 -7.945 1.753 1.00 82.44 839 ILE A CA 1
ATOM 6484 C C . ILE A 1 839 ? -20.683 -6.731 0.819 1.00 82.44 839 ILE A C 1
ATOM 6486 O O . ILE A 1 839 ? -21.030 -6.794 -0.362 1.00 82.44 839 ILE A O 1
ATOM 6490 N N . PHE A 1 840 ? -20.104 -5.635 1.323 1.00 83.88 840 PHE A N 1
ATOM 6491 C CA . PHE A 1 840 ? -19.753 -4.471 0.502 1.00 83.88 840 PHE A CA 1
ATOM 6492 C C . PHE A 1 840 ? -18.664 -4.804 -0.533 1.00 83.88 840 PHE A C 1
ATOM 6494 O O . PHE A 1 840 ? -18.822 -4.472 -1.708 1.00 83.88 840 PHE A O 1
ATOM 6501 N N . VAL A 1 841 ? -17.597 -5.500 -0.125 1.00 84.25 841 VAL A N 1
ATOM 6502 C CA . VAL A 1 841 ? -16.484 -5.928 -0.990 1.00 84.25 841 VAL A CA 1
ATOM 6503 C C . VAL A 1 841 ? -16.957 -6.860 -2.102 1.00 84.25 841 VAL A C 1
ATOM 6505 O O . VAL A 1 841 ? -16.665 -6.584 -3.258 1.00 84.25 841 VAL A O 1
ATOM 6508 N N . ASP A 1 842 ? -17.721 -7.911 -1.805 1.00 85.38 842 ASP A N 1
ATOM 6509 C CA . ASP A 1 842 ? -18.210 -8.895 -2.783 1.00 85.38 842 ASP A CA 1
ATOM 6510 C C . ASP A 1 842 ? -19.125 -8.250 -3.835 1.00 85.38 842 ASP A C 1
ATOM 6512 O O . ASP A 1 842 ? -19.077 -8.578 -5.027 1.00 85.38 842 ASP A O 1
ATOM 6516 N N . ALA A 1 843 ? -19.942 -7.284 -3.418 1.00 80.88 843 ALA A N 1
ATOM 6517 C CA . ALA A 1 843 ? -20.823 -6.560 -4.321 1.00 80.88 843 ALA A CA 1
ATOM 6518 C C . ALA A 1 843 ? -20.072 -5.479 -5.133 1.00 80.88 843 ALA A C 1
ATOM 6520 O O . ALA A 1 843 ? -20.340 -5.318 -6.328 1.00 80.88 843 ALA A O 1
ATOM 6521 N N . ALA A 1 844 ? -19.069 -4.810 -4.551 1.00 82.12 844 ALA A N 1
ATOM 6522 C CA . ALA A 1 844 ? -18.153 -3.919 -5.271 1.00 82.12 844 ALA A CA 1
ATOM 6523 C C . ALA A 1 844 ? -17.261 -4.686 -6.271 1.00 82.12 844 ALA A C 1
ATOM 6525 O O . ALA A 1 844 ? -17.051 -4.233 -7.398 1.00 82.12 844 ALA A O 1
ATOM 6526 N N . GLU A 1 845 ? -16.800 -5.884 -5.904 1.00 84.88 845 GLU A N 1
ATOM 6527 C CA . GLU A 1 845 ? -16.145 -6.867 -6.772 1.00 84.88 845 GLU A CA 1
ATOM 6528 C C . GLU A 1 845 ? -17.040 -7.256 -7.947 1.00 84.88 845 GLU A C 1
ATOM 6530 O O . GLU A 1 845 ? -16.566 -7.306 -9.083 1.00 84.88 845 GLU A O 1
ATOM 6535 N N . SER A 1 846 ? -18.325 -7.520 -7.695 1.00 85.12 846 SER A N 1
ATOM 6536 C CA . SER A 1 846 ? -19.304 -7.846 -8.734 1.00 85.12 846 SER A CA 1
ATOM 6537 C C . SER A 1 846 ? -19.527 -6.669 -9.690 1.00 85.12 846 SER A C 1
ATOM 6539 O O . SER A 1 846 ? -19.495 -6.855 -10.907 1.00 85.12 846 SER A O 1
ATOM 6541 N N . LEU A 1 847 ? -19.684 -5.447 -9.170 1.00 82.12 847 LEU A N 1
ATOM 6542 C CA . LEU A 1 847 ? -19.815 -4.229 -9.978 1.00 82.12 847 LEU A CA 1
ATOM 6543 C C . LEU A 1 847 ? -18.579 -4.010 -10.867 1.00 82.12 847 LEU A C 1
ATOM 6545 O O . LEU A 1 847 ? -18.706 -3.856 -12.083 1.00 82.12 847 LEU A O 1
ATOM 6549 N N . ILE A 1 848 ? -17.379 -4.077 -10.284 1.00 82.69 848 ILE A N 1
ATOM 6550 C CA . ILE A 1 848 ? -16.106 -3.948 -11.007 1.00 82.69 848 ILE A CA 1
ATOM 6551 C C . ILE A 1 848 ? -15.945 -5.060 -12.051 1.00 82.69 848 ILE A C 1
ATOM 6553 O O . ILE A 1 848 ? -15.555 -4.782 -13.185 1.00 82.69 848 ILE A O 1
ATOM 6557 N N . ARG A 1 849 ? -16.300 -6.308 -11.723 1.00 85.50 849 ARG A N 1
ATOM 6558 C CA . ARG A 1 849 ? -16.281 -7.438 -12.665 1.00 85.50 849 ARG A CA 1
ATOM 6559 C C . ARG A 1 849 ? -17.210 -7.198 -13.853 1.00 85.50 849 ARG A C 1
ATOM 6561 O O . ARG A 1 849 ? -16.811 -7.473 -14.979 1.00 85.50 849 ARG A O 1
ATOM 6568 N N . ASN A 1 850 ? -18.402 -6.652 -13.628 1.00 85.00 850 ASN A N 1
ATOM 6569 C CA . ASN A 1 850 ? -19.365 -6.365 -14.692 1.00 85.00 850 ASN A CA 1
ATOM 6570 C C . ASN A 1 850 ? -18.894 -5.220 -15.606 1.00 85.00 850 ASN A C 1
ATOM 6572 O O . ASN A 1 850 ? -19.006 -5.338 -16.825 1.00 85.00 850 ASN A O 1
ATOM 6576 N N . ILE A 1 851 ? -18.285 -4.166 -15.049 1.00 82.44 851 ILE A N 1
ATOM 6577 C CA . ILE A 1 851 ? -17.640 -3.093 -15.830 1.00 82.44 851 ILE A CA 1
ATOM 6578 C C . ILE A 1 851 ? -16.507 -3.666 -16.698 1.00 82.44 851 ILE A C 1
ATOM 6580 O O . ILE A 1 851 ? -16.439 -3.389 -17.896 1.00 82.44 851 ILE A O 1
ATOM 6584 N N . ILE A 1 852 ? -15.656 -4.518 -16.117 1.00 83.06 852 ILE A N 1
ATOM 6585 C CA . ILE A 1 852 ? -14.556 -5.195 -16.821 1.00 83.06 852 ILE A CA 1
ATOM 6586 C C . ILE A 1 852 ? -15.081 -6.098 -17.949 1.00 83.06 852 ILE A C 1
ATOM 6588 O O . ILE A 1 852 ? -14.569 -6.041 -19.065 1.00 83.06 852 ILE A O 1
ATOM 6592 N N . LEU A 1 853 ? -16.115 -6.904 -17.691 1.00 85.38 853 LEU A N 1
ATOM 6593 C CA . LEU A 1 853 ? -16.722 -7.779 -18.698 1.00 85.38 853 LEU A CA 1
ATOM 6594 C C . LEU A 1 853 ? -17.367 -6.982 -19.839 1.00 85.38 853 LEU A C 1
ATOM 6596 O O . LEU A 1 853 ? -17.201 -7.364 -20.994 1.00 85.38 853 LEU A O 1
ATOM 6600 N N . SER A 1 854 ? -18.027 -5.860 -19.537 1.00 84.12 854 SER A N 1
ATOM 6601 C CA . SER A 1 854 ? -18.594 -4.956 -20.546 1.00 84.12 854 SER A CA 1
ATOM 6602 C C . SER A 1 854 ? -17.507 -4.334 -21.436 1.00 84.12 854 SER A C 1
ATOM 6604 O O . SER A 1 854 ? -17.634 -4.330 -22.658 1.00 84.12 854 SER A O 1
ATOM 6606 N N . ALA A 1 855 ? -16.380 -3.905 -20.854 1.00 79.69 855 ALA A N 1
ATOM 6607 C CA . ALA A 1 855 ? -15.239 -3.391 -21.617 1.00 79.69 855 ALA A CA 1
ATOM 6608 C C . ALA A 1 855 ? -14.589 -4.463 -22.519 1.00 79.69 855 ALA A C 1
ATOM 6610 O O . ALA A 1 855 ? -14.200 -4.169 -23.649 1.00 79.69 855 ALA A O 1
ATOM 6611 N N . ILE A 1 856 ? -14.501 -5.713 -22.046 1.00 83.00 856 ILE A N 1
ATOM 6612 C CA . ILE A 1 856 ? -14.011 -6.857 -22.836 1.00 83.00 856 ILE A CA 1
ATOM 6613 C C . ILE A 1 856 ? -14.970 -7.187 -23.987 1.00 83.00 856 ILE A C 1
ATOM 6615 O O . ILE A 1 856 ? -14.521 -7.480 -25.094 1.00 83.00 856 ILE A O 1
ATOM 6619 N N . ASP A 1 857 ? -16.279 -7.175 -23.737 1.00 86.19 857 ASP A N 1
ATOM 6620 C CA . ASP A 1 857 ? -17.300 -7.451 -24.750 1.00 86.19 857 ASP A CA 1
ATOM 6621 C C . ASP A 1 857 ? -17.336 -6.363 -25.833 1.00 86.19 857 ASP A C 1
ATOM 6623 O O . ASP A 1 857 ? -17.386 -6.669 -27.023 1.00 86.19 857 ASP A O 1
ATOM 6627 N N . GLU A 1 858 ? -17.202 -5.094 -25.448 1.00 84.25 858 GLU A N 1
ATOM 6628 C CA . GLU A 1 858 ? -17.130 -3.995 -26.410 1.00 84.25 858 GLU A CA 1
ATOM 6629 C C . GLU A 1 858 ? -15.840 -4.037 -27.241 1.00 84.25 858 GLU A C 1
ATOM 6631 O O . GLU A 1 858 ? -15.903 -3.915 -28.464 1.00 84.25 858 GLU A O 1
ATOM 6636 N N . PHE A 1 859 ? -14.686 -4.343 -26.630 1.00 83.25 859 PHE A N 1
ATOM 6637 C CA . PHE A 1 859 ? -13.443 -4.563 -27.381 1.00 83.25 859 PHE A CA 1
ATOM 6638 C C . PHE A 1 859 ? -13.558 -5.718 -28.390 1.00 83.25 859 PHE A C 1
ATOM 6640 O O . PHE A 1 859 ? -13.035 -5.620 -29.500 1.00 83.25 859 PHE A O 1
ATOM 6647 N N . LYS A 1 860 ? -14.280 -6.796 -28.051 1.00 83.00 860 LYS A N 1
ATOM 6648 C CA . LYS A 1 860 ? -14.537 -7.916 -28.976 1.00 83.00 860 LYS A CA 1
ATOM 6649 C C . LYS A 1 860 ? -15.408 -7.524 -30.173 1.00 83.00 860 LYS A C 1
ATOM 6651 O O . LYS A 1 860 ? -15.230 -8.108 -31.238 1.00 83.00 860 LYS A O 1
ATOM 6656 N N . LYS A 1 861 ? -16.328 -6.563 -30.023 1.00 85.25 861 LYS A N 1
ATOM 6657 C CA . LYS A 1 861 ? -17.170 -6.056 -31.127 1.00 85.25 861 LYS A CA 1
ATOM 6658 C C . LYS A 1 861 ? -16.414 -5.093 -32.034 1.00 85.25 861 LYS A C 1
ATOM 6660 O O . LYS A 1 861 ? -16.533 -5.180 -33.253 1.00 85.25 861 LYS A O 1
ATOM 6665 N N . THR A 1 862 ? -15.665 -4.158 -31.451 1.00 88.75 862 THR A N 1
ATOM 6666 C CA . THR A 1 862 ? -14.995 -3.079 -32.195 1.00 88.75 862 THR A CA 1
ATOM 6667 C C . THR A 1 862 ? -13.628 -3.485 -32.746 1.00 88.75 862 THR A C 1
ATOM 6669 O O . THR A 1 862 ? -13.140 -2.864 -33.691 1.00 88.75 862 THR A O 1
ATOM 6672 N N . GLY A 1 863 ? -12.973 -4.469 -32.119 1.00 87.19 863 GLY A N 1
ATOM 6673 C CA . GLY A 1 863 ? -11.563 -4.802 -32.331 1.00 87.19 863 GLY A CA 1
ATOM 6674 C C . GLY A 1 863 ? -10.591 -3.694 -31.904 1.00 87.19 863 GLY A C 1
ATOM 6675 O O . GLY A 1 863 ? -9.407 -3.776 -32.234 1.00 87.19 863 GLY A O 1
ATOM 6676 N N . LYS A 1 864 ? -11.073 -2.635 -31.234 1.00 87.25 864 LYS A N 1
ATOM 6677 C CA . LYS A 1 864 ? -10.321 -1.402 -30.958 1.00 87.25 864 LYS A CA 1
ATOM 6678 C C . LYS A 1 864 ? -10.623 -0.850 -29.566 1.00 87.25 864 LYS A C 1
ATOM 6680 O O . LYS A 1 864 ? -11.781 -0.739 -29.166 1.00 87.25 864 LYS A O 1
ATOM 6685 N N . TYR A 1 865 ? -9.581 -0.431 -28.860 1.00 84.44 865 TYR A N 1
ATOM 6686 C CA . TYR A 1 865 ? -9.657 0.233 -27.563 1.00 84.44 865 TYR A CA 1
ATOM 6687 C C . TYR A 1 865 ? -8.826 1.517 -27.601 1.00 84.44 865 TYR A C 1
ATOM 6689 O O . TYR A 1 865 ? -7.679 1.497 -28.042 1.00 84.44 865 TYR A O 1
ATOM 6697 N N . TYR A 1 866 ? -9.415 2.625 -27.152 1.00 86.56 866 TYR A N 1
ATOM 6698 C CA . TYR A 1 866 ? -8.805 3.954 -27.169 1.00 86.56 866 TYR A CA 1
ATOM 6699 C C . TYR A 1 866 ? -8.732 4.500 -25.742 1.00 86.56 866 TYR A C 1
ATOM 6701 O O . TYR A 1 866 ? -9.755 4.603 -25.066 1.00 86.56 866 TYR A O 1
ATOM 6709 N N . VAL A 1 867 ? -7.547 4.928 -25.316 1.00 84.31 867 VAL A N 1
ATOM 6710 C CA . VAL A 1 867 ? -7.355 5.771 -24.128 1.00 84.31 867 VAL A CA 1
ATOM 6711 C C . VAL A 1 867 ? -6.902 7.144 -24.595 1.00 84.31 867 VAL A C 1
ATOM 6713 O O . VAL A 1 867 ? -6.043 7.236 -25.467 1.00 84.31 867 VAL A O 1
ATOM 6716 N N . MET A 1 868 ? -7.441 8.210 -24.005 1.00 86.94 868 MET A N 1
ATOM 6717 C CA . MET A 1 868 ? -6.897 9.561 -24.140 1.00 86.94 868 MET A CA 1
ATOM 6718 C C . MET A 1 868 ? -6.555 10.095 -22.752 1.00 86.94 868 MET A C 1
ATOM 6720 O O . MET A 1 868 ? -7.411 10.117 -21.869 1.00 86.94 868 MET A O 1
ATOM 6724 N N . VAL A 1 869 ? -5.303 10.504 -22.559 1.00 86.31 869 VAL A N 1
ATOM 6725 C CA . VAL A 1 869 ? -4.779 11.050 -21.301 1.00 86.31 869 VAL A CA 1
ATOM 6726 C C . VAL A 1 869 ? -4.082 12.367 -21.607 1.00 86.31 869 VAL A C 1
ATOM 6728 O O . VAL A 1 869 ? -3.185 12.402 -22.445 1.00 86.31 869 VAL A O 1
ATOM 6731 N N . THR A 1 870 ? -4.454 13.443 -20.922 1.00 88.12 870 THR A N 1
ATOM 6732 C CA . THR A 1 870 ? -3.660 14.678 -20.936 1.00 88.12 870 THR A CA 1
ATOM 6733 C C . THR A 1 870 ? -2.557 14.556 -19.889 1.00 88.12 870 THR A C 1
ATOM 6735 O O . THR A 1 870 ? -2.850 14.293 -18.722 1.00 88.12 870 THR A O 1
ATOM 6738 N N . ASP A 1 871 ? -1.296 14.712 -20.289 1.00 82.62 871 ASP A N 1
ATOM 6739 C CA . ASP A 1 871 ? -0.162 14.682 -19.365 1.00 82.62 871 ASP A CA 1
ATOM 6740 C C . ASP A 1 871 ? -0.030 15.990 -18.558 1.00 82.62 871 ASP A C 1
ATOM 6742 O O . ASP A 1 871 ? -0.696 16.995 -18.819 1.00 82.62 871 ASP A O 1
ATOM 6746 N N . ALA A 1 872 ? 0.856 15.991 -17.558 1.00 78.81 872 ALA A N 1
ATOM 6747 C CA . ALA A 1 872 ? 1.087 17.153 -16.694 1.00 78.81 872 ALA A CA 1
ATOM 6748 C C . ALA A 1 872 ? 1.703 18.373 -17.419 1.00 78.81 872 ALA A C 1
ATOM 6750 O O . ALA A 1 872 ? 1.773 19.452 -16.836 1.00 78.81 872 ALA A O 1
ATOM 6751 N N . ALA A 1 873 ? 2.140 18.222 -18.675 1.00 79.56 873 ALA A N 1
ATOM 6752 C CA . ALA A 1 873 ? 2.612 19.300 -19.542 1.00 79.56 873 ALA A CA 1
ATOM 6753 C C . ALA A 1 873 ? 1.539 19.756 -20.557 1.00 79.56 873 ALA A C 1
ATOM 6755 O O . ALA A 1 873 ? 1.838 20.554 -21.449 1.00 79.56 873 ALA A O 1
ATOM 6756 N N . GLY A 1 874 ? 0.300 19.263 -20.442 1.00 85.62 874 GLY A N 1
ATOM 6757 C CA . GLY A 1 874 ? -0.808 19.599 -21.337 1.00 85.62 874 GLY A CA 1
ATOM 6758 C C . GLY A 1 874 ? -0.747 18.910 -22.703 1.00 85.62 874 GLY A C 1
ATOM 6759 O O . GLY A 1 874 ? -1.492 19.294 -23.606 1.00 85.62 874 GLY A O 1
ATOM 6760 N N . ALA A 1 875 ? 0.124 17.914 -22.889 1.00 88.25 875 ALA A N 1
ATOM 6761 C CA . ALA A 1 875 ? 0.144 17.113 -24.107 1.00 88.25 875 ALA A CA 1
ATOM 6762 C C . ALA A 1 875 ? -0.956 16.049 -24.049 1.00 88.25 875 ALA A C 1
ATOM 6764 O O . ALA A 1 875 ? -1.097 15.347 -23.049 1.00 88.25 875 ALA A O 1
ATOM 6765 N N . VAL A 1 876 ? -1.718 15.892 -25.129 1.00 90.38 876 VAL A N 1
ATOM 6766 C CA . VAL A 1 876 ? -2.681 14.790 -25.241 1.00 90.38 876 VAL A CA 1
ATOM 6767 C C . VAL A 1 876 ? -1.928 13.557 -25.721 1.00 90.38 876 VAL A C 1
ATOM 6769 O O . VAL A 1 876 ? -1.252 13.604 -26.748 1.00 90.38 876 VAL A O 1
ATOM 6772 N N . VAL A 1 877 ? -2.055 12.452 -24.999 1.00 90.38 877 VAL A N 1
ATOM 6773 C CA . VAL A 1 877 ? -1.565 11.127 -25.384 1.00 90.38 877 VAL A CA 1
ATOM 6774 C C . VAL A 1 877 ? -2.776 10.265 -25.718 1.00 90.38 877 VAL A C 1
ATOM 6776 O O . VAL A 1 877 ? -3.650 10.087 -24.871 1.00 90.38 877 VAL A O 1
ATOM 6779 N N . GLN A 1 878 ? -2.838 9.731 -26.937 1.00 93.31 878 GLN A N 1
ATOM 6780 C CA . GLN A 1 878 ? -3.817 8.712 -27.316 1.00 93.31 878 GLN A CA 1
ATOM 6781 C C . GLN A 1 878 ? -3.102 7.381 -27.486 1.00 93.31 878 GLN A C 1
ATOM 6783 O O . GLN A 1 878 ? -2.227 7.257 -28.344 1.00 93.31 878 GLN A O 1
ATOM 6788 N N . ASP A 1 879 ? -3.530 6.394 -26.714 1.00 89.31 879 ASP A N 1
ATOM 6789 C CA . ASP A 1 879 ? -3.122 5.006 -26.868 1.00 89.31 879 ASP A CA 1
ATOM 6790 C C . ASP A 1 879 ? -4.270 4.234 -27.523 1.00 89.31 879 ASP A C 1
ATOM 6792 O O . ASP A 1 879 ? -5.352 4.101 -26.948 1.00 89.31 879 ASP A O 1
ATOM 6796 N N . LEU A 1 880 ? -4.037 3.742 -28.738 1.00 89.50 880 LEU A N 1
ATOM 6797 C CA . LEU A 1 880 ? -4.953 2.897 -29.500 1.00 89.50 880 LEU A CA 1
ATOM 6798 C C . LEU A 1 880 ? -4.417 1.463 -29.521 1.00 89.50 880 LEU A C 1
ATOM 6800 O O . LEU A 1 880 ? -3.368 1.207 -30.106 1.00 89.50 880 LEU A O 1
ATOM 6804 N N . MET A 1 881 ? -5.154 0.521 -28.938 1.00 86.56 881 MET A N 1
ATOM 6805 C CA . MET A 1 881 ? -4.974 -0.914 -29.176 1.00 86.56 881 MET A CA 1
ATOM 6806 C C . MET A 1 881 ? -5.948 -1.369 -30.259 1.00 86.56 881 MET A C 1
ATOM 6808 O O . MET A 1 881 ? -7.155 -1.198 -30.116 1.00 86.56 881 MET A O 1
ATOM 6812 N N . ASP A 1 882 ? -5.431 -1.962 -31.326 1.00 87.38 882 ASP A N 1
ATOM 6813 C CA . ASP A 1 882 ? -6.173 -2.469 -32.476 1.00 87.38 882 ASP A CA 1
ATOM 6814 C C . ASP A 1 882 ? -5.793 -3.937 -32.703 1.00 87.38 882 ASP A C 1
ATOM 6816 O O . ASP A 1 882 ? -4.624 -4.260 -32.921 1.00 87.38 882 ASP A O 1
ATOM 6820 N N . ALA A 1 883 ? -6.776 -4.837 -32.664 1.00 83.75 883 ALA A N 1
ATOM 6821 C CA . ALA A 1 883 ? -6.560 -6.282 -32.747 1.00 83.75 883 ALA A CA 1
ATOM 6822 C C . ALA A 1 883 ? -5.979 -6.765 -34.095 1.00 83.75 883 ALA A C 1
ATOM 6824 O O . ALA A 1 883 ? -5.543 -7.911 -34.188 1.00 83.75 883 ALA A O 1
ATOM 6825 N N . SER A 1 884 ? -5.953 -5.915 -35.128 1.00 85.00 884 SER A N 1
ATOM 6826 C CA . SER A 1 884 ? -5.366 -6.208 -36.443 1.00 85.00 884 SER A CA 1
ATOM 6827 C C . SER A 1 884 ? -3.997 -5.553 -36.672 1.00 85.00 884 SER A C 1
ATOM 6829 O O . SER A 1 884 ? -3.185 -6.086 -37.429 1.00 85.00 884 SER A O 1
ATOM 6831 N N . VAL A 1 885 ? -3.714 -4.425 -36.009 1.00 84.88 885 VAL A N 1
ATOM 6832 C CA . VAL A 1 885 ? -2.494 -3.620 -36.230 1.00 84.88 885 VAL A CA 1
ATOM 6833 C C . VAL A 1 885 ? -1.488 -3.730 -35.075 1.00 84.88 885 VAL A C 1
ATOM 6835 O O . VAL A 1 885 ? -0.277 -3.745 -35.317 1.00 84.88 885 VAL A O 1
ATOM 6838 N N . GLY A 1 886 ? -1.957 -3.836 -33.829 1.00 87.81 886 GLY A N 1
ATOM 6839 C CA . GLY A 1 886 ? -1.145 -3.760 -32.612 1.00 87.81 886 GLY A CA 1
ATOM 6840 C C . GLY A 1 886 ? -1.482 -2.528 -31.767 1.00 87.81 886 GLY A C 1
ATOM 6841 O O . GLY A 1 886 ? -2.648 -2.221 -31.552 1.00 87.81 886 GLY A O 1
ATOM 6842 N N . PHE A 1 887 ? -0.472 -1.823 -31.257 1.00 88.06 887 PHE A N 1
ATOM 6843 C CA . PHE A 1 887 ? -0.637 -0.666 -30.366 1.00 88.06 887 PHE A CA 1
ATOM 6844 C C . PHE A 1 887 ? -0.021 0.583 -30.997 1.00 88.06 887 PHE A C 1
ATOM 6846 O O . PHE A 1 887 ? 1.149 0.567 -31.378 1.00 88.06 887 PHE A O 1
ATOM 6853 N N . VAL A 1 888 ? -0.787 1.667 -31.082 1.00 90.62 888 VAL A N 1
ATOM 6854 C CA . VAL A 1 888 ? -0.358 2.972 -31.595 1.00 90.62 888 VAL A CA 1
ATOM 6855 C C . VAL A 1 888 ? -0.469 4.007 -30.481 1.00 90.62 888 VAL A C 1
ATOM 6857 O O . VAL A 1 888 ? -1.573 4.342 -30.058 1.00 90.62 888 VAL A O 1
ATOM 6860 N N . ARG A 1 889 ? 0.670 4.552 -30.043 1.00 91.81 889 ARG A N 1
ATOM 6861 C CA . ARG A 1 889 ? 0.730 5.733 -29.168 1.00 91.81 889 ARG A CA 1
ATOM 6862 C C . ARG A 1 889 ? 0.956 6.987 -29.997 1.00 91.81 889 ARG A C 1
ATOM 6864 O O . ARG A 1 889 ? 2.010 7.127 -30.613 1.00 91.81 889 ARG A O 1
ATOM 6871 N N . ASN A 1 890 ? 0.017 7.920 -29.954 1.00 92.88 890 ASN A N 1
ATOM 6872 C CA . ASN A 1 890 ? 0.099 9.238 -30.581 1.00 92.88 890 ASN A CA 1
ATOM 6873 C C . ASN A 1 890 ? 0.213 10.325 -29.500 1.00 92.88 890 ASN A C 1
ATOM 6875 O O . ASN A 1 890 ? -0.422 10.210 -28.453 1.00 92.88 890 ASN A O 1
ATOM 6879 N N . ILE A 1 891 ? 1.005 11.377 -29.740 1.00 91.00 891 ILE A N 1
ATOM 6880 C CA . ILE A 1 891 ? 1.184 12.490 -28.788 1.00 91.00 891 ILE A CA 1
ATOM 6881 C C . ILE A 1 891 ? 1.000 13.834 -29.498 1.00 91.00 891 ILE A C 1
ATOM 6883 O O . ILE A 1 891 ? 1.791 14.171 -30.383 1.00 91.00 891 ILE A O 1
ATOM 6887 N N . TRP A 1 892 ? 0.022 14.634 -29.068 1.00 91.62 892 TRP A N 1
ATOM 6888 C CA . TRP A 1 892 ? -0.229 15.992 -29.562 1.00 91.62 892 TRP A CA 1
ATOM 6889 C C . TRP A 1 892 ? 0.191 17.052 -28.548 1.00 91.62 892 TRP A C 1
ATOM 6891 O O . TRP A 1 892 ? 0.003 16.882 -27.344 1.00 91.62 892 TRP A O 1
ATOM 6901 N N . LYS A 1 893 ? 0.693 18.186 -29.040 1.00 89.75 893 LYS A N 1
ATOM 6902 C CA . LYS A 1 893 ? 0.966 19.396 -28.251 1.00 89.75 893 LYS A CA 1
ATOM 6903 C C . LYS A 1 893 ? 0.387 20.598 -28.985 1.00 89.75 893 LYS A C 1
ATOM 6905 O O . LYS A 1 893 ? 0.569 20.715 -30.190 1.00 89.75 893 LYS A O 1
ATOM 6910 N N . ALA A 1 894 ? -0.350 21.453 -28.272 1.00 88.88 894 ALA A N 1
ATOM 6911 C CA . ALA A 1 894 ? -1.079 22.591 -28.852 1.00 88.88 894 ALA A CA 1
ATOM 6912 C C . ALA A 1 894 ? -1.990 22.235 -30.060 1.00 88.88 894 ALA A C 1
ATOM 6914 O O . ALA A 1 894 ? -2.246 23.074 -30.915 1.00 88.88 894 ALA A O 1
ATOM 6915 N N . GLY A 1 895 ? -2.482 20.991 -30.129 1.00 87.44 895 GLY A N 1
ATOM 6916 C CA . GLY A 1 895 ? -3.303 20.474 -31.233 1.00 87.44 895 GLY A CA 1
ATOM 6917 C C . GLY A 1 895 ? -2.525 19.800 -32.373 1.00 87.44 895 GLY A C 1
ATOM 6918 O O . GLY A 1 895 ? -3.115 19.015 -33.111 1.00 87.44 895 GLY A O 1
ATOM 6919 N N . GLU A 1 896 ? -1.212 20.012 -32.493 1.00 88.62 896 GLU A N 1
ATOM 6920 C CA . GLU A 1 896 ? -0.379 19.368 -33.519 1.00 88.62 896 GLU A CA 1
ATOM 6921 C C . GLU A 1 896 ? 0.173 18.020 -33.048 1.00 88.62 896 GLU A C 1
ATOM 6923 O O . GLU A 1 896 ? 0.621 17.886 -31.907 1.00 88.62 896 GLU A O 1
ATOM 6928 N N . GLN A 1 897 ? 0.189 17.013 -33.929 1.00 89.50 897 GLN A N 1
ATOM 6929 C CA . GLN A 1 897 ? 0.771 15.709 -33.612 1.00 89.50 897 GLN A CA 1
ATOM 6930 C C . GLN A 1 897 ? 2.304 15.786 -33.631 1.00 89.50 897 GLN A C 1
ATOM 6932 O O . GLN A 1 897 ? 2.921 16.016 -34.664 1.00 89.50 897 GLN A O 1
ATOM 6937 N N . THR A 1 898 ? 2.931 15.559 -32.478 1.00 91.06 898 THR A N 1
ATOM 6938 C CA . THR A 1 898 ? 4.390 15.648 -32.297 1.00 91.06 898 THR A CA 1
ATOM 6939 C C . THR A 1 898 ? 5.095 14.304 -32.465 1.00 91.06 898 THR A C 1
ATOM 6941 O O . THR A 1 898 ? 6.236 14.259 -32.931 1.00 91.06 898 THR A O 1
ATOM 6944 N N . SER A 1 899 ? 4.421 13.194 -32.145 1.00 91.75 899 SER A N 1
ATOM 6945 C CA . SER A 1 899 ? 4.924 11.846 -32.424 1.00 91.75 899 SER A CA 1
ATOM 6946 C C . SER A 1 899 ? 3.820 10.796 -32.584 1.00 91.75 899 SER A C 1
ATOM 6948 O O . SER A 1 899 ? 2.665 10.987 -32.189 1.00 91.75 899 SER A O 1
ATOM 6950 N N . SER A 1 900 ? 4.199 9.677 -33.200 1.00 92.88 900 SER A N 1
ATOM 6951 C CA . SER A 1 900 ? 3.425 8.437 -33.280 1.00 92.88 900 SER A CA 1
ATOM 6952 C C . SER A 1 900 ? 4.374 7.256 -33.094 1.00 92.88 900 SER A C 1
ATOM 6954 O O . SER A 1 900 ? 5.497 7.297 -33.592 1.00 92.88 900 SER A O 1
ATOM 6956 N N . THR A 1 901 ? 3.970 6.221 -32.362 1.00 91.44 901 THR A N 1
ATOM 6957 C CA . THR A 1 901 ? 4.754 4.994 -32.149 1.00 91.44 901 THR A CA 1
ATOM 6958 C C . THR A 1 901 ? 3.855 3.774 -32.303 1.00 91.44 901 THR A C 1
ATOM 6960 O O . THR A 1 901 ? 2.980 3.546 -31.470 1.00 91.44 901 THR A O 1
ATOM 6963 N N . LEU A 1 902 ? 4.086 2.993 -33.356 1.00 91.94 902 LEU A N 1
ATOM 6964 C CA . LEU A 1 902 ? 3.402 1.742 -33.666 1.00 91.94 902 LEU A CA 1
ATOM 6965 C C . LEU A 1 902 ? 4.230 0.552 -33.166 1.00 91.94 902 LEU A C 1
ATOM 6967 O O . LEU A 1 902 ? 5.336 0.308 -33.643 1.00 91.94 902 LEU A O 1
ATOM 6971 N N . HIS A 1 903 ? 3.661 -0.230 -32.257 1.00 87.81 903 HIS A N 1
ATOM 6972 C CA . HIS A 1 903 ? 4.127 -1.558 -31.870 1.00 87.81 903 HIS A CA 1
ATOM 6973 C C . HIS A 1 903 ? 3.246 -2.604 -32.562 1.00 87.81 903 HIS A C 1
ATOM 6975 O O . HIS A 1 903 ? 2.091 -2.793 -32.177 1.00 87.81 903 HIS A O 1
ATOM 6981 N N . LYS A 1 904 ? 3.777 -3.282 -33.582 1.00 88.75 904 LYS A N 1
ATOM 6982 C CA . LYS A 1 904 ? 3.048 -4.312 -34.338 1.00 88.75 904 LYS A CA 1
ATOM 6983 C C . LYS A 1 904 ? 2.973 -5.618 -33.547 1.00 88.75 904 LYS A C 1
ATOM 6985 O O . LYS A 1 904 ? 3.880 -5.939 -32.779 1.00 88.75 904 LYS A O 1
ATOM 6990 N N . LEU A 1 905 ? 1.945 -6.425 -33.812 1.00 83.06 905 LEU A N 1
ATOM 6991 C CA . LEU A 1 905 ? 1.752 -7.742 -33.179 1.00 83.06 905 LEU A CA 1
ATOM 6992 C C . LEU A 1 905 ? 2.949 -8.695 -33.379 1.00 83.06 905 LEU A C 1
ATOM 6994 O O . LEU A 1 905 ? 3.279 -9.467 -32.486 1.00 83.06 905 LEU A O 1
ATOM 6998 N N . ALA A 1 906 ? 3.668 -8.576 -34.501 1.00 83.88 906 ALA A N 1
ATOM 6999 C CA . ALA A 1 906 ? 4.905 -9.316 -34.783 1.00 83.88 906 ALA A CA 1
ATOM 7000 C C . ALA A 1 906 ? 6.137 -8.854 -33.961 1.00 83.88 906 ALA A C 1
ATOM 7002 O O . ALA A 1 906 ? 7.262 -9.244 -34.262 1.00 83.88 906 ALA A O 1
ATOM 7003 N N . GLY A 1 907 ? 5.960 -7.978 -32.965 1.00 83.25 907 GLY A N 1
ATOM 7004 C CA . GLY A 1 907 ? 7.022 -7.444 -32.103 1.00 83.25 907 GLY A CA 1
ATOM 7005 C C . GLY A 1 907 ? 7.780 -6.241 -32.677 1.00 83.25 907 GLY A C 1
ATOM 7006 O O . GLY A 1 907 ? 8.440 -5.532 -31.920 1.00 83.25 907 GLY A O 1
ATOM 7007 N N . GLN A 1 908 ? 7.657 -5.980 -33.980 1.00 88.50 908 GLN A N 1
ATOM 7008 C CA . GLN A 1 908 ? 8.288 -4.857 -34.678 1.00 88.50 908 GLN A CA 1
ATOM 7009 C C . GLN A 1 908 ? 7.805 -3.493 -34.139 1.00 88.50 908 GLN A C 1
ATOM 7011 O O . GLN A 1 908 ? 6.615 -3.324 -33.863 1.00 88.50 908 GLN A O 1
ATOM 7016 N N . VAL A 1 909 ? 8.695 -2.496 -34.060 1.00 88.31 909 VAL A N 1
ATOM 7017 C CA . VAL A 1 909 ? 8.349 -1.110 -33.678 1.00 88.31 909 VAL A CA 1
ATOM 7018 C C . VAL A 1 909 ? 8.668 -0.137 -34.809 1.00 88.31 909 VAL A C 1
ATOM 7020 O O . VAL A 1 909 ? 9.710 -0.255 -35.454 1.00 88.31 909 VAL A O 1
ATOM 7023 N N . GLU A 1 910 ? 7.797 0.844 -35.020 1.00 93.00 910 GLU A N 1
ATOM 7024 C CA . GLU A 1 910 ? 8.005 2.016 -35.878 1.00 93.00 910 GLU A CA 1
ATOM 7025 C C . GLU A 1 910 ? 7.642 3.287 -35.096 1.00 93.00 910 GLU A C 1
ATOM 7027 O O . GLU A 1 910 ? 6.672 3.301 -34.341 1.00 93.00 910 GLU A O 1
ATOM 7032 N N . GLN A 1 911 ? 8.425 4.354 -35.241 1.00 92.88 911 GLN A N 1
ATOM 7033 C CA . GLN A 1 911 ? 8.172 5.652 -34.617 1.00 92.88 911 GLN A CA 1
ATOM 7034 C C . GLN A 1 911 ? 8.373 6.781 -35.622 1.00 92.88 911 GLN A C 1
ATOM 7036 O O . GLN A 1 911 ? 9.393 6.832 -36.304 1.00 92.88 911 GLN A O 1
ATOM 7041 N N . TRP A 1 912 ? 7.439 7.727 -35.633 1.00 92.75 912 TRP A N 1
ATOM 7042 C CA . TRP A 1 912 ? 7.490 8.980 -36.380 1.00 92.75 912 TRP A CA 1
ATOM 7043 C C . TRP A 1 912 ? 7.534 10.155 -35.400 1.00 92.75 912 TRP A C 1
ATOM 7045 O O . TRP A 1 912 ? 6.921 10.111 -34.327 1.00 92.75 912 TRP A O 1
ATOM 7055 N N . ARG A 1 913 ? 8.264 11.213 -35.757 1.00 90.56 913 ARG A N 1
ATOM 7056 C CA . ARG A 1 913 ? 8.331 12.478 -35.010 1.00 90.56 913 ARG A CA 1
ATOM 7057 C C . ARG A 1 913 ? 8.207 13.646 -35.982 1.00 90.56 913 ARG A C 1
ATOM 7059 O O . ARG A 1 913 ? 8.849 13.618 -37.030 1.00 90.56 913 ARG A O 1
ATOM 7066 N N . TRP A 1 914 ? 7.465 14.687 -35.620 1.00 88.19 914 TRP A N 1
ATOM 7067 C CA . TRP A 1 914 ? 7.226 15.874 -36.455 1.00 88.19 914 TRP A CA 1
ATOM 7068 C C . TRP A 1 914 ? 7.722 17.155 -35.769 1.00 88.19 914 TRP A C 1
ATOM 7070 O O . TRP A 1 914 ? 7.793 17.215 -34.540 1.00 88.19 914 TRP A O 1
ATOM 7080 N N . ARG A 1 915 ? 8.092 18.183 -36.549 1.00 82.50 915 ARG A N 1
ATOM 7081 C CA . ARG A 1 915 ? 8.444 19.513 -36.006 1.00 82.50 915 ARG A CA 1
ATOM 7082 C C . ARG A 1 915 ? 7.175 20.369 -35.887 1.00 82.50 915 ARG A C 1
ATOM 7084 O O . ARG A 1 915 ? 6.593 20.729 -36.911 1.00 82.50 915 ARG A O 1
ATOM 7091 N N . SER A 1 916 ? 6.783 20.704 -34.653 1.00 68.38 916 SER A N 1
ATOM 7092 C CA . SER A 1 916 ? 5.507 21.358 -34.294 1.00 68.38 916 SER A CA 1
ATOM 7093 C C . SER A 1 916 ? 5.442 22.864 -34.621 1.00 68.38 916 SER A C 1
ATOM 7095 O O . SER A 1 916 ? 5.292 23.710 -33.735 1.00 68.38 916 SER A O 1
ATOM 7097 N N . SER A 1 917 ? 5.734 23.189 -35.877 1.00 69.19 917 SER A N 1
ATOM 7098 C CA . SER A 1 917 ? 5.732 24.538 -36.465 1.00 69.19 917 SER A CA 1
ATOM 7099 C C . SER A 1 917 ? 5.949 24.532 -37.986 1.00 69.19 917 SER A C 1
ATOM 7101 O O . SER A 1 917 ? 5.865 25.581 -38.621 1.00 69.19 917 SER A O 1
ATOM 7103 N N . GLN A 1 918 ? 6.283 23.378 -38.582 1.00 65.50 918 GLN A N 1
ATOM 7104 C CA . GLN A 1 918 ? 6.620 23.250 -40.008 1.00 65.50 918 GLN A CA 1
ATOM 7105 C C . GLN A 1 918 ? 5.955 22.044 -40.695 1.00 65.50 918 GLN A C 1
ATOM 7107 O O . GLN A 1 918 ? 6.198 21.823 -41.880 1.00 65.50 918 GLN A O 1
ATOM 7112 N N . GLY A 1 919 ? 5.176 21.226 -39.974 1.00 66.56 919 GLY A N 1
ATOM 7113 C CA . GLY A 1 919 ? 4.487 20.024 -40.483 1.00 66.56 919 GLY A CA 1
ATOM 7114 C C . GLY A 1 919 ? 5.396 18.854 -40.899 1.00 66.56 919 GLY A C 1
ATOM 7115 O O . GLY A 1 919 ? 4.981 17.699 -40.853 1.00 66.56 919 GLY A O 1
ATOM 7116 N N . GLY A 1 920 ? 6.648 19.126 -41.268 1.00 75.44 920 GLY A N 1
ATOM 7117 C CA . GLY A 1 920 ? 7.584 18.134 -41.779 1.00 75.44 920 GLY A CA 1
ATOM 7118 C C . GLY A 1 920 ? 8.001 17.074 -40.756 1.00 75.44 920 GLY A C 1
ATOM 7119 O O . GLY A 1 920 ? 8.203 17.347 -39.565 1.00 75.44 920 GLY A O 1
ATOM 7120 N N . LEU A 1 921 ? 8.201 15.856 -41.263 1.00 80.00 921 LEU A N 1
ATOM 7121 C CA . LEU A 1 921 ? 8.796 14.744 -40.524 1.00 80.00 921 LEU A CA 1
ATOM 7122 C C . LEU A 1 921 ? 10.207 15.139 -40.043 1.00 80.00 921 LEU A C 1
ATOM 7124 O O . LEU A 1 921 ? 11.100 15.432 -40.843 1.00 80.00 921 LEU A O 1
ATOM 7128 N N . ALA A 1 922 ? 10.398 15.152 -38.724 1.00 84.12 922 ALA A N 1
ATOM 7129 C CA . ALA A 1 922 ? 11.674 15.412 -38.059 1.00 84.12 922 ALA A CA 1
ATOM 7130 C C . ALA A 1 922 ? 12.585 14.176 -38.097 1.00 84.12 922 ALA A C 1
ATOM 7132 O O . ALA A 1 922 ? 13.804 14.294 -38.238 1.00 84.12 922 ALA A O 1
ATOM 7133 N N . GLY A 1 923 ? 11.981 12.993 -37.979 1.00 87.69 923 GLY A N 1
ATOM 7134 C CA . GLY A 1 923 ? 12.664 11.715 -38.097 1.00 87.69 923 GLY A CA 1
ATOM 7135 C C . GLY A 1 923 ? 11.711 10.527 -38.009 1.00 87.69 923 GLY A C 1
ATOM 7136 O O . GLY A 1 923 ? 10.577 10.644 -37.534 1.00 87.69 923 GLY A O 1
ATOM 7137 N N . TYR A 1 924 ? 12.208 9.382 -38.458 1.00 91.81 924 TYR A N 1
ATOM 7138 C CA . TYR A 1 924 ? 11.545 8.083 -38.401 1.00 91.81 924 TYR A CA 1
ATOM 7139 C C . TYR A 1 924 ? 12.530 7.035 -37.876 1.00 91.81 924 TYR A C 1
ATOM 7141 O O . TYR A 1 924 ? 13.737 7.127 -38.114 1.00 91.81 924 TYR A O 1
ATOM 7149 N N . THR A 1 925 ? 12.041 6.042 -37.144 1.00 90.50 925 THR A N 1
ATOM 7150 C CA . THR A 1 925 ? 12.882 4.969 -36.607 1.00 90.50 925 THR A CA 1
ATOM 7151 C C . THR A 1 925 ? 12.120 3.655 -36.601 1.00 90.50 925 THR A C 1
ATOM 7153 O O . THR A 1 925 ? 10.950 3.616 -36.224 1.00 90.50 925 THR A O 1
ATOM 7156 N N . ARG A 1 926 ? 12.784 2.572 -37.005 1.00 91.50 926 ARG A N 1
ATOM 7157 C CA . ARG A 1 926 ? 12.211 1.232 -37.126 1.00 91.50 926 ARG A CA 1
ATOM 7158 C C . ARG A 1 926 ? 13.119 0.200 -36.467 1.00 91.50 926 ARG A C 1
ATOM 7160 O O . ARG A 1 926 ? 14.306 0.127 -36.782 1.00 91.50 926 ARG A O 1
ATOM 7167 N N . TRP A 1 927 ? 12.545 -0.634 -35.605 1.00 89.44 927 TRP A N 1
ATOM 7168 C CA . TRP A 1 927 ? 13.251 -1.668 -34.845 1.00 89.44 927 TRP A CA 1
ATOM 7169 C C . TRP A 1 927 ? 12.618 -3.047 -35.041 1.00 89.44 927 TRP A C 1
ATOM 7171 O O . TRP A 1 927 ? 11.397 -3.165 -35.136 1.00 89.44 927 TRP A O 1
ATOM 7181 N N . ALA A 1 928 ? 13.440 -4.093 -35.056 1.00 84.69 928 ALA A N 1
ATOM 7182 C CA . ALA A 1 928 ? 13.028 -5.484 -35.216 1.00 84.69 928 ALA A CA 1
ATOM 7183 C C . ALA A 1 928 ? 12.147 -5.981 -34.062 1.00 84.69 928 ALA A C 1
ATOM 7185 O O . ALA A 1 928 ? 11.232 -6.771 -34.289 1.00 84.69 928 ALA A O 1
ATOM 7186 N N . LYS A 1 929 ? 12.422 -5.522 -32.834 1.00 81.12 929 LYS A N 1
ATOM 7187 C CA . LYS A 1 929 ? 11.743 -5.961 -31.611 1.00 81.12 929 LYS A CA 1
ATOM 7188 C C . LYS A 1 929 ? 11.488 -4.799 -30.659 1.00 81.12 929 LYS A C 1
ATOM 7190 O O . LYS A 1 929 ? 12.312 -3.899 -30.513 1.00 81.12 929 LYS A O 1
ATOM 7195 N N . ALA A 1 930 ? 10.360 -4.863 -29.963 1.00 67.00 930 ALA A N 1
ATOM 7196 C CA . ALA A 1 930 ? 10.085 -4.068 -28.779 1.00 67.00 930 ALA A CA 1
ATOM 7197 C C . ALA A 1 930 ? 10.671 -4.764 -27.535 1.00 67.00 930 ALA A C 1
ATOM 7199 O O . ALA A 1 930 ? 10.357 -5.935 -27.312 1.00 67.00 930 ALA A O 1
ATOM 7200 N N . PRO A 1 931 ? 11.422 -4.069 -26.664 1.00 59.50 931 PRO A N 1
ATOM 7201 C CA . PRO A 1 931 ? 11.581 -4.511 -25.288 1.00 59.50 931 PRO A CA 1
ATOM 7202 C C . PRO A 1 931 ? 10.228 -4.387 -24.578 1.00 59.50 931 PRO A C 1
ATOM 7204 O O . PRO A 1 931 ? 9.347 -3.630 -25.007 1.00 59.50 931 PRO A O 1
ATOM 7207 N N . ILE A 1 932 ? 10.056 -5.117 -23.478 1.00 55.81 932 ILE A N 1
ATOM 7208 C CA . ILE A 1 932 ? 8.811 -5.101 -22.697 1.00 55.81 932 ILE A CA 1
ATOM 7209 C C . ILE A 1 932 ? 8.546 -3.674 -22.175 1.00 55.81 932 ILE A C 1
ATOM 7211 O O . ILE A 1 932 ? 7.451 -3.147 -22.364 1.00 55.81 932 ILE A O 1
ATOM 7215 N N . GLU A 1 933 ? 9.585 -2.981 -21.700 1.00 56.69 933 GLU A N 1
ATOM 7216 C CA . GLU A 1 933 ? 9.538 -1.575 -21.278 1.00 56.69 933 GLU A CA 1
ATOM 7217 C C . GLU A 1 933 ? 10.709 -0.766 -21.870 1.00 56.69 933 GLU A C 1
ATOM 7219 O O . GLU A 1 933 ? 11.779 -1.312 -22.137 1.00 56.69 933 GLU A O 1
ATOM 7224 N N . GLY A 1 934 ? 10.512 0.546 -22.056 1.00 63.56 934 GLY A N 1
ATOM 7225 C CA . GLY A 1 934 ? 11.541 1.484 -22.528 1.00 63.56 934 GLY A CA 1
ATOM 7226 C C . GLY A 1 934 ? 11.669 1.639 -24.053 1.00 63.56 934 GLY A C 1
ATOM 7227 O O . GLY A 1 934 ? 10.901 1.075 -24.834 1.00 63.56 934 GLY A O 1
ATOM 7228 N N . LEU A 1 935 ? 12.649 2.450 -24.474 1.00 57.97 935 LEU A N 1
ATOM 7229 C CA . LEU A 1 935 ? 13.076 2.540 -25.876 1.00 57.97 935 LEU A CA 1
ATOM 7230 C C . LEU A 1 935 ? 13.761 1.227 -26.291 1.00 57.97 935 LEU A C 1
ATOM 7232 O O . LEU A 1 935 ? 14.513 0.678 -25.482 1.00 57.97 935 LEU A O 1
ATOM 7236 N N . PRO A 1 936 ? 13.572 0.737 -27.532 1.00 72.50 936 PRO A N 1
ATOM 7237 C CA . PRO A 1 936 ? 14.294 -0.438 -27.992 1.00 72.50 936 PRO A CA 1
ATOM 7238 C C . PRO A 1 936 ? 15.809 -0.251 -27.929 1.00 72.50 936 PRO A C 1
ATOM 7240 O O . PRO A 1 936 ? 16.304 0.837 -28.248 1.00 72.50 936 PRO A O 1
ATOM 7243 N N . PRO A 1 937 ? 16.560 -1.291 -27.522 1.00 76.00 937 PRO A N 1
ATOM 7244 C CA . PRO A 1 937 ? 18.007 -1.212 -27.509 1.00 76.00 937 PRO A CA 1
ATOM 7245 C C . PRO A 1 937 ? 18.501 -0.994 -28.940 1.00 76.00 937 PRO A C 1
ATOM 7247 O O . PRO A 1 937 ? 17.916 -1.500 -29.901 1.00 76.00 937 PRO A O 1
ATOM 7250 N N . PHE A 1 938 ? 19.617 -0.277 -29.090 1.00 74.69 938 PHE A N 1
ATOM 7251 C CA . PHE A 1 938 ? 20.209 -0.045 -30.410 1.00 74.69 938 PHE A CA 1
ATOM 7252 C C . PHE A 1 938 ? 20.483 -1.351 -31.172 1.00 74.69 938 PHE A C 1
ATOM 7254 O O . PHE A 1 938 ? 20.473 -1.317 -32.391 1.00 74.69 938 PHE A O 1
ATOM 7261 N N . SER A 1 939 ? 20.641 -2.489 -30.481 1.00 75.25 939 SER A N 1
ATOM 7262 C CA . SER A 1 939 ? 20.815 -3.828 -31.064 1.00 75.25 939 SER A CA 1
ATOM 7263 C C . SER A 1 939 ? 19.663 -4.344 -31.931 1.00 75.25 939 SER A C 1
ATOM 7265 O O . SER A 1 939 ? 19.879 -5.275 -32.703 1.00 75.25 939 SER A O 1
ATOM 7267 N N . ASP A 1 940 ? 18.459 -3.782 -31.800 1.00 82.25 940 ASP A N 1
ATOM 7268 C CA . ASP A 1 940 ? 17.290 -4.143 -32.613 1.00 82.25 940 ASP A CA 1
ATOM 7269 C C . ASP A 1 940 ? 16.981 -3.090 -33.696 1.00 82.25 940 ASP A C 1
ATOM 7271 O O . ASP A 1 940 ? 15.955 -3.183 -34.365 1.00 82.25 940 ASP A O 1
ATOM 7275 N N . LEU A 1 941 ? 17.822 -2.065 -33.882 1.00 84.94 941 LEU A N 1
ATOM 7276 C CA . LEU A 1 941 ? 17.581 -0.984 -34.844 1.00 84.94 941 LEU A CA 1
ATOM 7277 C C . LEU A 1 941 ? 17.764 -1.469 -36.293 1.00 84.94 941 LEU A C 1
ATOM 7279 O O . LEU A 1 941 ? 18.858 -1.853 -36.691 1.00 84.94 941 LEU A O 1
ATOM 7283 N N . LEU A 1 942 ? 16.699 -1.408 -37.099 1.00 87.38 942 LEU A N 1
ATOM 7284 C CA . LEU A 1 942 ? 16.714 -1.801 -38.515 1.00 87.38 942 LEU A CA 1
ATOM 7285 C C . LEU A 1 942 ? 16.924 -0.607 -39.446 1.00 87.38 942 LEU A C 1
ATOM 7287 O O . LEU A 1 942 ? 17.629 -0.716 -40.448 1.00 87.38 942 LEU A O 1
ATOM 7291 N N . GLU A 1 943 ? 16.299 0.528 -39.139 1.00 91.44 943 GLU A N 1
ATOM 7292 C CA . GLU A 1 943 ? 16.354 1.726 -39.974 1.00 91.44 943 GLU A CA 1
ATOM 7293 C C . GLU A 1 943 ? 16.110 2.993 -39.153 1.00 91.44 943 GLU A C 1
ATOM 7295 O O . GLU A 1 943 ? 15.297 3.008 -38.226 1.00 91.44 943 GLU A O 1
ATOM 7300 N N . HIS A 1 944 ? 16.804 4.070 -39.510 1.00 90.25 944 HIS A N 1
ATOM 7301 C CA . HIS A 1 944 ? 16.654 5.376 -38.884 1.00 90.25 944 HIS A CA 1
ATOM 7302 C C . HIS A 1 944 ? 16.764 6.485 -39.928 1.00 90.25 944 HIS A C 1
ATOM 7304 O O . HIS A 1 944 ? 17.677 6.480 -40.752 1.00 90.25 944 HIS A O 1
ATOM 7310 N N . HIS A 1 945 ? 15.831 7.431 -39.896 1.00 91.19 945 HIS A N 1
ATOM 7311 C CA . HIS A 1 945 ? 15.814 8.642 -40.705 1.00 91.19 945 HIS A CA 1
ATOM 7312 C C . HIS A 1 945 ? 15.895 9.861 -39.778 1.00 91.19 945 HIS A C 1
ATOM 7314 O O . HIS A 1 945 ? 15.107 9.967 -38.836 1.00 91.19 945 HIS A O 1
ATOM 7320 N N . ILE A 1 946 ? 16.785 10.808 -40.070 1.00 88.81 946 ILE A N 1
ATOM 7321 C CA . ILE A 1 946 ? 16.843 12.128 -39.419 1.00 88.81 946 ILE A CA 1
ATOM 7322 C C . ILE A 1 946 ? 16.831 13.201 -40.508 1.00 88.81 946 ILE A C 1
ATOM 7324 O O . ILE A 1 946 ? 17.608 13.109 -41.460 1.00 88.81 946 ILE A O 1
ATOM 7328 N N . ARG A 1 947 ? 16.011 14.246 -40.342 1.00 83.50 947 ARG A N 1
ATOM 7329 C CA . ARG A 1 947 ? 16.217 15.517 -41.050 1.00 83.50 947 ARG A CA 1
ATOM 7330 C C . ARG A 1 947 ? 17.056 16.443 -40.171 1.00 83.50 947 ARG A C 1
ATOM 7332 O O . ARG A 1 947 ? 16.638 16.760 -39.053 1.00 83.50 947 ARG A O 1
ATOM 7339 N N . ASP A 1 948 ? 18.223 16.862 -40.652 1.00 81.06 948 ASP A N 1
ATOM 7340 C CA . ASP A 1 948 ? 19.129 17.745 -39.904 1.00 81.06 948 ASP A CA 1
ATOM 7341 C C . ASP A 1 948 ? 18.673 19.223 -39.924 1.00 81.06 948 ASP A C 1
ATOM 7343 O O . ASP A 1 948 ? 17.532 19.538 -40.289 1.00 81.06 948 ASP A O 1
ATOM 7347 N N . LEU A 1 949 ? 19.506 20.137 -39.412 1.00 76.31 949 LEU A N 1
ATOM 7348 C CA . LEU A 1 949 ? 19.178 21.569 -39.357 1.00 76.31 949 LEU A CA 1
ATOM 7349 C C . LEU A 1 949 ? 19.168 22.210 -40.751 1.00 76.31 949 LEU A C 1
ATOM 7351 O O . LEU A 1 949 ? 18.333 23.076 -41.001 1.00 76.31 949 LEU A O 1
ATOM 7355 N N . ASP A 1 950 ? 20.009 21.715 -41.661 1.00 77.94 950 ASP A N 1
ATOM 7356 C CA . ASP A 1 950 ? 20.121 22.177 -43.051 1.00 77.94 950 ASP A CA 1
ATOM 7357 C C . ASP A 1 950 ? 18.964 21.667 -43.936 1.00 77.94 950 ASP A C 1
ATOM 7359 O O . ASP A 1 950 ? 18.837 22.040 -45.102 1.00 77.94 950 ASP A O 1
ATOM 7363 N N . GLY A 1 951 ? 18.097 20.809 -43.386 1.00 77.50 951 GLY A N 1
ATOM 7364 C CA . GLY A 1 951 ? 16.928 20.247 -44.063 1.00 77.50 951 GLY A CA 1
ATOM 7365 C C . GLY A 1 951 ? 17.212 18.978 -44.872 1.00 77.50 951 GLY A C 1
ATOM 7366 O O . GLY A 1 951 ? 16.268 18.408 -45.440 1.00 77.50 951 GLY A O 1
ATOM 7367 N N . ALA A 1 952 ? 18.464 18.513 -44.888 1.00 83.44 952 ALA A N 1
ATOM 7368 C CA . ALA A 1 952 ? 18.889 17.303 -45.576 1.00 83.44 952 ALA A CA 1
ATOM 7369 C C . ALA A 1 952 ? 18.386 16.054 -44.838 1.00 83.44 952 ALA A C 1
ATOM 7371 O O . ALA A 1 952 ? 18.356 15.995 -43.605 1.00 83.44 952 ALA A O 1
ATOM 7372 N N . LEU A 1 953 ? 17.983 15.038 -45.603 1.00 85.19 953 LEU A N 1
ATOM 7373 C CA . LEU A 1 953 ? 17.526 13.762 -45.054 1.00 85.19 953 LEU A CA 1
ATOM 7374 C C . LEU A 1 953 ? 18.693 12.777 -45.010 1.00 85.19 953 LEU A C 1
ATOM 7376 O O . LEU A 1 953 ? 19.360 12.548 -46.021 1.00 85.19 953 LEU A O 1
ATOM 7380 N N . ARG A 1 954 ? 18.915 12.177 -43.843 1.00 89.94 954 ARG A N 1
ATOM 7381 C CA . ARG A 1 954 ? 19.911 11.130 -43.608 1.00 89.94 954 ARG A CA 1
ATOM 7382 C C . ARG A 1 954 ? 19.191 9.842 -43.241 1.00 89.94 954 ARG A C 1
ATOM 7384 O O . ARG A 1 954 ? 18.398 9.835 -42.303 1.00 89.94 954 ARG A O 1
ATOM 7391 N N . VAL A 1 955 ? 19.457 8.777 -43.989 1.00 89.69 955 VAL A N 1
ATOM 7392 C CA . VAL A 1 955 ? 18.849 7.450 -43.838 1.00 89.69 955 VAL A CA 1
ATOM 7393 C C . VAL A 1 955 ? 19.953 6.446 -43.545 1.00 89.69 955 VAL A C 1
ATOM 7395 O O . VAL A 1 955 ? 20.874 6.315 -44.343 1.00 89.69 955 VAL A O 1
ATOM 7398 N N . TRP A 1 956 ? 19.842 5.708 -42.446 1.00 91.00 956 TRP A N 1
ATOM 7399 C CA . TRP A 1 956 ? 20.704 4.576 -42.103 1.00 91.00 956 TRP A CA 1
ATOM 7400 C C . TRP A 1 956 ? 19.874 3.295 -42.042 1.00 91.00 956 TRP A C 1
ATOM 7402 O O . TRP A 1 956 ? 18.744 3.316 -41.549 1.00 91.00 956 TRP A O 1
ATOM 7412 N N . LYS A 1 957 ? 20.437 2.179 -42.510 1.00 89.75 957 LYS A N 1
ATOM 7413 C CA . LYS A 1 957 ? 19.840 0.840 -42.445 1.00 89.75 957 LYS A CA 1
ATOM 7414 C C . LYS A 1 957 ? 20.878 -0.184 -41.996 1.00 89.75 957 LYS A C 1
ATOM 7416 O O . LYS A 1 957 ? 22.017 -0.195 -42.476 1.00 89.75 957 LYS A O 1
ATOM 7421 N N . TRP A 1 958 ? 20.451 -1.095 -41.134 1.00 86.50 958 TRP A N 1
ATOM 7422 C CA . TRP A 1 958 ? 21.256 -2.196 -40.615 1.00 86.50 958 TRP A CA 1
ATOM 7423 C C . TRP A 1 958 ? 20.670 -3.538 -41.069 1.00 86.50 958 TRP A C 1
ATOM 7425 O O . TRP A 1 958 ? 19.479 -3.656 -41.359 1.00 86.50 958 TRP A O 1
ATOM 7435 N N . GLY A 1 959 ? 21.534 -4.540 -41.194 1.00 81.62 959 GLY A N 1
ATOM 7436 C CA . GLY A 1 959 ? 21.151 -5.942 -41.335 1.00 81.62 959 GLY A CA 1
ATOM 7437 C C . GLY A 1 959 ? 21.250 -6.683 -40.003 1.00 81.62 959 GLY A C 1
ATOM 7438 O O . GLY A 1 959 ? 21.476 -6.084 -38.949 1.00 81.62 959 GLY A O 1
ATOM 7439 N N . ASP A 1 960 ? 21.129 -8.007 -40.067 1.00 74.94 960 ASP A N 1
ATOM 7440 C CA . ASP A 1 960 ? 21.213 -8.876 -38.894 1.00 74.94 960 ASP A CA 1
ATOM 7441 C C . ASP A 1 960 ? 22.517 -8.671 -38.105 1.00 74.94 960 ASP A C 1
ATOM 7443 O O . ASP A 1 960 ? 23.586 -8.388 -38.660 1.00 74.94 960 ASP A O 1
ATOM 7447 N N . ASN A 1 961 ? 22.432 -8.844 -36.783 1.00 73.81 961 ASN A N 1
ATOM 7448 C CA . ASN A 1 961 ? 23.544 -8.651 -35.845 1.00 73.81 961 ASN A CA 1
ATOM 7449 C C . ASN A 1 961 ? 24.184 -7.246 -35.919 1.00 73.81 961 ASN A C 1
ATOM 7451 O O . ASN A 1 961 ? 25.401 -7.108 -35.793 1.00 73.81 961 ASN A O 1
ATOM 7455 N N . MET A 1 962 ? 23.370 -6.204 -36.138 1.00 74.25 962 MET A N 1
ATOM 7456 C CA . MET A 1 962 ? 23.786 -4.791 -36.204 1.00 74.25 962 MET A CA 1
ATOM 7457 C C . MET A 1 962 ? 24.845 -4.454 -37.255 1.00 74.25 962 MET A C 1
ATOM 7459 O O . MET A 1 962 ? 25.496 -3.407 -37.180 1.00 74.25 962 MET A O 1
ATOM 7463 N N . ARG A 1 963 ? 25.017 -5.299 -38.273 1.00 78.12 963 ARG A N 1
ATOM 7464 C CA . ARG A 1 963 ? 25.933 -4.992 -39.371 1.00 78.12 963 ARG A CA 1
ATOM 7465 C C . ARG A 1 963 ? 25.353 -3.856 -40.205 1.00 78.12 963 ARG A C 1
ATOM 7467 O O . ARG A 1 963 ? 24.289 -3.998 -40.805 1.00 78.12 963 ARG A O 1
ATOM 7474 N N . PHE A 1 964 ? 26.064 -2.734 -40.251 1.00 83.25 964 PHE A N 1
ATOM 7475 C CA . PHE A 1 964 ? 25.756 -1.618 -41.137 1.00 83.25 964 PHE A CA 1
ATOM 7476 C C . PHE A 1 964 ? 25.591 -2.114 -42.583 1.00 83.25 964 PHE A C 1
ATOM 7478 O O . PHE A 1 964 ? 26.492 -2.790 -43.096 1.00 83.25 964 PHE A O 1
ATOM 7485 N N . LYS A 1 965 ? 24.460 -1.772 -43.215 1.00 86.88 965 LYS A N 1
ATOM 7486 C CA . LYS A 1 965 ? 24.072 -2.240 -44.553 1.00 86.88 965 LYS A CA 1
ATOM 7487 C C . LYS A 1 965 ? 24.017 -1.107 -45.576 1.00 86.88 965 LYS A C 1
ATOM 7489 O O . LYS A 1 965 ? 24.583 -1.253 -46.656 1.00 86.88 965 LYS A O 1
ATOM 7494 N N . GLU A 1 966 ? 23.346 -0.003 -45.253 1.00 89.88 966 GLU A N 1
ATOM 7495 C CA . GLU A 1 966 ? 23.215 1.155 -46.145 1.00 89.88 966 GLU A CA 1
ATOM 7496 C C . GLU A 1 966 ? 23.167 2.476 -45.362 1.00 89.88 966 GLU A C 1
ATOM 7498 O O . GLU A 1 966 ? 22.556 2.560 -44.296 1.00 89.88 966 GLU A O 1
ATOM 7503 N N . PHE A 1 967 ? 23.756 3.525 -45.934 1.00 90.62 967 PHE A N 1
ATOM 7504 C CA . PHE A 1 967 ? 23.512 4.925 -45.591 1.00 90.62 967 PHE A CA 1
ATOM 7505 C C . PHE A 1 967 ? 23.202 5.709 -46.866 1.00 90.62 967 PHE A C 1
ATOM 7507 O O . PHE A 1 967 ? 23.806 5.466 -47.911 1.00 90.62 967 PHE A O 1
ATOM 7514 N N . ALA A 1 968 ? 22.292 6.673 -46.781 1.00 89.06 968 ALA A N 1
ATOM 7515 C CA . ALA A 1 968 ? 22.033 7.631 -47.844 1.00 89.06 968 ALA A CA 1
ATOM 7516 C C . ALA A 1 968 ? 21.799 9.037 -47.277 1.00 89.06 968 ALA A C 1
ATOM 7518 O O . ALA A 1 968 ? 21.105 9.208 -46.272 1.00 89.06 968 ALA A O 1
ATOM 7519 N N . LYS A 1 969 ? 22.354 10.047 -47.952 1.00 89.69 969 LYS A N 1
ATOM 7520 C CA . LYS A 1 969 ? 22.180 11.473 -47.650 1.00 89.69 969 LYS A CA 1
ATOM 7521 C C . LYS A 1 969 ? 21.580 12.175 -48.862 1.00 89.69 969 LYS A C 1
ATOM 7523 O O . LYS A 1 969 ? 22.168 12.132 -49.943 1.00 89.69 969 LYS A O 1
ATOM 7528 N N . PHE A 1 970 ? 20.445 12.838 -48.677 1.00 86.69 970 PHE A N 1
ATOM 7529 C CA . PHE A 1 970 ? 19.699 13.524 -49.735 1.00 86.69 970 PHE A CA 1
ATOM 7530 C C . PHE A 1 970 ? 19.779 15.042 -49.540 1.00 86.69 970 PHE A C 1
ATOM 7532 O O . PHE A 1 970 ? 19.535 15.524 -48.434 1.00 86.69 970 PHE A O 1
ATOM 7539 N N . ALA A 1 971 ? 20.125 15.786 -50.600 1.00 79.31 971 ALA A N 1
ATOM 7540 C CA . ALA A 1 971 ? 20.352 17.239 -50.562 1.00 79.31 971 ALA A CA 1
ATOM 7541 C C . ALA A 1 971 ? 19.133 18.001 -50.036 1.00 79.31 971 ALA A C 1
ATOM 7543 O O . ALA A 1 971 ? 19.246 18.890 -49.201 1.00 79.31 971 ALA A O 1
ATOM 7544 N N . THR A 1 972 ? 17.965 17.613 -50.538 1.00 72.69 972 THR A N 1
ATOM 7545 C CA . THR A 1 972 ? 16.654 18.034 -50.067 1.00 72.69 972 THR A CA 1
ATOM 7546 C C . THR A 1 972 ? 15.740 16.811 -50.083 1.00 72.69 972 THR A C 1
ATOM 7548 O O . THR A 1 972 ? 15.980 15.848 -50.811 1.00 72.69 972 THR A O 1
ATOM 7551 N N . SER A 1 973 ? 14.696 16.829 -49.263 1.00 61.06 973 SER A N 1
ATOM 7552 C CA . SER A 1 973 ? 13.555 15.916 -49.388 1.00 61.06 973 SER A CA 1
ATOM 7553 C C . SER A 1 973 ? 12.282 16.727 -49.194 1.00 61.06 973 SER A C 1
ATOM 7555 O O . SER A 1 973 ? 12.296 17.703 -48.429 1.00 61.06 973 SER A O 1
ATOM 7557 N N . GLY A 1 974 ? 11.204 16.339 -49.882 1.00 63.56 974 GLY A N 1
ATOM 7558 C CA . GLY A 1 974 ? 9.914 17.033 -49.816 1.00 63.56 974 GLY A CA 1
ATOM 7559 C C . GLY A 1 974 ? 9.397 17.158 -48.381 1.00 63.56 974 GLY A C 1
ATOM 7560 O O . GLY A 1 974 ? 9.844 16.428 -47.491 1.00 63.56 974 GLY A O 1
ATOM 7561 N N . VAL A 1 975 ? 8.470 18.089 -48.137 1.00 61.84 975 VAL A N 1
ATOM 7562 C CA . VAL A 1 975 ? 7.935 18.377 -46.787 1.00 61.84 975 VAL A CA 1
ATOM 7563 C C . VAL A 1 975 ? 7.436 17.092 -46.110 1.00 61.84 975 VAL A C 1
ATOM 7565 O O . VAL A 1 975 ? 7.788 16.819 -44.960 1.00 61.84 975 VAL A O 1
ATOM 7568 N N . ASP A 1 976 ? 6.758 16.249 -46.887 1.00 63.62 976 ASP A N 1
ATOM 7569 C CA . ASP A 1 976 ? 6.139 14.978 -46.486 1.00 63.62 976 ASP A CA 1
ATOM 7570 C C . ASP A 1 976 ? 7.147 13.848 -46.178 1.00 63.62 976 ASP A C 1
ATOM 7572 O O . ASP A 1 976 ? 6.758 12.737 -45.828 1.00 63.62 976 ASP A O 1
ATOM 7576 N N . GLY A 1 977 ? 8.454 14.096 -46.335 1.00 63.12 977 GLY A N 1
ATOM 7577 C CA . GLY A 1 977 ? 9.511 13.090 -46.169 1.00 63.12 977 GLY A CA 1
ATOM 7578 C C . GLY A 1 977 ? 9.721 12.177 -47.384 1.00 63.12 977 GLY A C 1
ATOM 7579 O O . GLY A 1 977 ? 10.515 11.241 -47.307 1.00 63.12 977 GLY A O 1
ATOM 7580 N N . ALA A 1 978 ? 9.049 12.450 -48.507 1.00 70.81 978 ALA A N 1
ATOM 7581 C CA . ALA A 1 978 ? 9.240 11.725 -49.760 1.00 70.81 978 ALA A CA 1
ATOM 7582 C C . ALA A 1 978 ? 10.709 11.779 -50.227 1.00 70.81 978 ALA A C 1
ATOM 7584 O O . ALA A 1 978 ? 11.317 12.853 -50.310 1.00 70.81 978 ALA A O 1
ATOM 7585 N N . ILE A 1 979 ? 11.264 10.605 -50.537 1.00 75.69 979 ILE A N 1
ATOM 7586 C CA . ILE A 1 979 ? 12.652 10.427 -50.967 1.00 75.69 979 ILE A CA 1
ATOM 7587 C C . ILE A 1 979 ? 12.724 10.561 -52.491 1.00 75.69 979 ILE A C 1
ATOM 7589 O O . ILE A 1 979 ? 12.302 9.661 -53.213 1.00 75.69 979 ILE A O 1
ATOM 7593 N N . ASP A 1 980 ? 13.291 11.667 -52.976 1.00 79.44 980 ASP A N 1
ATOM 7594 C CA . ASP A 1 980 ? 13.714 11.795 -54.372 1.00 79.44 980 ASP A CA 1
ATOM 7595 C C . ASP A 1 980 ? 15.140 11.239 -54.525 1.00 79.44 980 ASP A C 1
ATOM 7597 O O . ASP A 1 980 ? 16.115 11.813 -54.033 1.00 79.44 980 ASP A O 1
ATOM 7601 N N . GLU A 1 981 ? 15.261 10.111 -55.225 1.00 78.50 981 GLU A N 1
ATOM 7602 C CA . GLU A 1 981 ? 16.541 9.475 -55.553 1.00 78.50 981 GLU A CA 1
ATOM 7603 C C . GLU A 1 981 ? 17.478 10.402 -56.350 1.00 78.50 981 GLU A C 1
ATOM 7605 O O . GLU A 1 981 ? 18.697 10.317 -56.183 1.00 78.50 981 GLU A O 1
ATOM 7610 N N . ALA A 1 982 ? 16.955 11.355 -57.133 1.00 76.12 982 ALA A N 1
ATOM 7611 C CA . ALA A 1 982 ? 17.777 12.335 -57.845 1.00 76.12 982 ALA A CA 1
ATOM 7612 C C . ALA A 1 982 ? 18.475 13.344 -56.906 1.00 76.12 982 ALA A C 1
ATOM 7614 O O . ALA A 1 982 ? 19.476 13.953 -57.301 1.00 76.12 982 ALA A O 1
ATOM 7615 N N . GLN A 1 983 ? 18.013 13.487 -55.654 1.00 80.88 983 GLN A N 1
ATOM 7616 C CA . GLN A 1 983 ? 18.672 14.302 -54.622 1.00 80.88 983 GLN A CA 1
ATOM 7617 C C . GLN A 1 983 ? 19.757 13.548 -53.841 1.00 80.88 983 GLN A C 1
ATOM 7619 O O . GLN A 1 983 ? 20.357 14.141 -52.941 1.00 80.88 983 GLN A O 1
ATOM 7624 N N . LYS A 1 984 ? 20.023 12.263 -54.117 1.00 85.00 984 LYS A N 1
ATOM 7625 C CA . LYS A 1 984 ? 21.014 11.472 -53.367 1.00 85.00 984 LYS A CA 1
ATOM 7626 C C . LYS A 1 984 ? 22.438 12.005 -53.606 1.00 85.00 984 LYS A C 1
ATOM 7628 O O . LYS A 1 984 ? 22.995 11.884 -54.695 1.00 85.00 984 LYS A O 1
ATOM 7633 N N . VAL A 1 985 ? 23.027 12.605 -52.568 1.00 88.81 985 VAL A N 1
ATOM 7634 C CA . VAL A 1 985 ? 24.377 13.210 -52.573 1.00 88.81 985 VAL A CA 1
ATOM 7635 C C . VAL A 1 985 ? 25.433 12.216 -52.116 1.00 88.81 985 VAL A C 1
ATOM 7637 O O . VAL A 1 985 ? 26.536 12.195 -52.652 1.00 88.81 985 VAL A O 1
ATOM 7640 N N . ILE A 1 986 ? 25.110 11.396 -51.116 1.00 89.94 986 ILE A N 1
ATOM 7641 C CA . ILE A 1 986 ? 25.989 10.330 -50.632 1.00 89.94 986 ILE A CA 1
ATOM 7642 C C . ILE A 1 986 ? 25.175 9.046 -50.562 1.00 89.94 986 ILE A C 1
ATOM 7644 O O . ILE A 1 986 ? 24.051 9.056 -50.058 1.00 89.94 986 ILE A O 1
ATOM 7648 N N . GLN A 1 987 ? 25.763 7.946 -51.018 1.00 91.62 987 GLN A N 1
ATOM 7649 C CA . GLN A 1 987 ? 25.333 6.598 -50.671 1.00 91.62 987 GLN A CA 1
ATOM 7650 C C . GLN A 1 987 ? 26.533 5.833 -50.122 1.00 91.62 987 GLN A C 1
ATOM 7652 O O . GLN A 1 987 ? 27.627 5.935 -50.673 1.00 91.62 987 GLN A O 1
ATOM 7657 N N . GLN A 1 988 ? 26.337 5.052 -49.068 1.00 89.88 988 GLN A N 1
ATOM 7658 C CA . GLN A 1 988 ? 27.268 4.008 -48.654 1.00 89.88 988 GLN A CA 1
ATOM 7659 C C . GLN A 1 988 ? 26.509 2.685 -48.606 1.00 89.88 988 GLN A C 1
ATOM 7661 O O . GLN A 1 988 ? 25.400 2.641 -48.080 1.00 89.88 988 GLN A O 1
ATOM 7666 N N . VAL A 1 989 ? 27.088 1.613 -49.136 1.00 89.94 989 VAL A N 1
ATOM 7667 C CA . VAL A 1 989 ? 26.485 0.271 -49.140 1.00 89.94 989 VAL A CA 1
ATOM 7668 C C . VAL A 1 989 ? 27.551 -0.742 -48.753 1.00 89.94 989 VAL A C 1
ATOM 7670 O O . VAL A 1 989 ? 28.688 -0.646 -49.218 1.00 89.94 989 VAL A O 1
ATOM 7673 N N . ARG A 1 990 ? 27.190 -1.716 -47.915 1.00 85.81 990 ARG A N 1
ATOM 7674 C CA . ARG A 1 990 ? 28.014 -2.907 -47.693 1.00 85.81 990 ARG A CA 1
ATOM 7675 C C . ARG A 1 990 ? 27.598 -4.017 -48.657 1.00 85.81 990 ARG A C 1
ATOM 7677 O O . ARG A 1 990 ? 26.408 -4.320 -48.748 1.00 85.81 990 ARG A O 1
ATOM 7684 N N . ASP A 1 991 ? 28.560 -4.607 -49.363 1.00 87.06 991 ASP A N 1
ATOM 7685 C CA . ASP A 1 991 ? 28.313 -5.741 -50.261 1.00 87.06 991 ASP A CA 1
ATOM 7686 C C . ASP A 1 991 ? 28.172 -7.079 -49.495 1.00 87.06 991 ASP A C 1
ATOM 7688 O O . ASP A 1 991 ? 28.193 -7.125 -48.260 1.00 87.06 991 ASP A O 1
ATOM 7692 N N . LEU A 1 992 ? 27.984 -8.179 -50.233 1.00 83.00 992 LEU A N 1
ATOM 7693 C CA . LEU A 1 992 ? 27.875 -9.527 -49.658 1.00 83.00 992 LEU A CA 1
ATOM 7694 C C . LEU A 1 992 ? 29.225 -10.087 -49.173 1.00 83.00 992 LEU A C 1
ATOM 7696 O O . LEU A 1 992 ? 29.234 -10.897 -48.247 1.00 83.00 992 LEU A O 1
ATOM 7700 N N . ASP A 1 993 ? 30.344 -9.623 -49.742 1.00 83.75 993 ASP A N 1
ATOM 7701 C CA . ASP A 1 993 ? 31.706 -9.963 -49.302 1.00 83.75 993 ASP A CA 1
ATOM 7702 C C . ASP A 1 993 ? 32.082 -9.230 -47.993 1.00 83.75 993 ASP A C 1
ATOM 7704 O O . ASP A 1 993 ? 33.082 -9.552 -47.352 1.00 83.75 993 ASP A O 1
ATOM 7708 N N . GLY A 1 994 ? 31.272 -8.253 -47.570 1.00 81.38 994 GLY A N 1
ATOM 7709 C CA . GLY A 1 994 ? 31.448 -7.452 -46.361 1.00 81.38 994 GLY A CA 1
ATOM 7710 C C . GLY A 1 994 ? 32.163 -6.116 -46.580 1.00 81.38 994 GLY A C 1
ATOM 7711 O O . GLY A 1 994 ? 32.274 -5.344 -45.616 1.00 81.38 994 GLY A O 1
ATOM 7712 N N . ARG A 1 995 ? 32.585 -5.819 -47.815 1.00 87.56 995 ARG A N 1
ATOM 7713 C CA . ARG A 1 995 ? 33.265 -4.580 -48.216 1.00 87.56 995 ARG A CA 1
ATOM 7714 C C . ARG A 1 995 ? 32.334 -3.388 -48.101 1.00 87.56 995 ARG A C 1
ATOM 7716 O O . ARG A 1 995 ? 31.137 -3.499 -48.366 1.00 87.56 995 ARG A O 1
ATOM 7723 N N . LEU A 1 996 ? 32.885 -2.227 -47.759 1.00 89.44 996 LEU A N 1
ATOM 7724 C CA . LEU A 1 996 ? 32.145 -0.969 -47.836 1.00 89.44 996 LEU A CA 1
ATOM 7725 C C . LEU A 1 996 ? 32.413 -0.291 -49.179 1.00 89.44 996 LEU A C 1
ATOM 7727 O O . LEU A 1 996 ? 33.554 -0.224 -49.635 1.00 89.44 996 LEU A O 1
ATOM 7731 N N . HIS A 1 997 ? 31.362 0.270 -49.760 1.00 90.62 997 HIS A N 1
ATOM 7732 C CA . HIS A 1 997 ? 31.403 1.121 -50.939 1.00 90.62 997 HIS A CA 1
ATOM 7733 C C . HIS A 1 997 ? 30.765 2.466 -50.600 1.00 90.62 997 HIS A C 1
ATOM 7735 O O . HIS A 1 997 ? 29.746 2.496 -49.911 1.00 90.62 997 HIS A O 1
ATOM 7741 N N . GLN A 1 998 ? 31.329 3.569 -51.090 1.00 92.81 998 GLN A N 1
ATOM 7742 C CA . GLN A 1 998 ? 30.740 4.903 -50.994 1.00 92.81 998 GLN A CA 1
ATOM 7743 C C . GLN A 1 998 ? 30.713 5.569 -52.364 1.00 92.81 998 GLN A C 1
ATOM 7745 O O . GLN A 1 998 ? 31.729 5.615 -53.047 1.00 92.81 998 GLN A O 1
ATOM 7750 N N . TRP A 1 999 ? 29.578 6.163 -52.713 1.00 92.25 999 TRP A N 1
ATOM 7751 C CA . TRP A 1 999 ? 29.411 7.059 -53.851 1.00 92.25 999 TRP A CA 1
ATOM 7752 C C . TRP A 1 999 ? 29.101 8.457 -53.323 1.00 92.25 999 TRP A C 1
ATOM 7754 O O . TRP A 1 999 ? 28.256 8.624 -52.442 1.00 92.25 999 TRP A O 1
ATOM 7764 N N . ILE A 1 1000 ? 29.782 9.461 -53.866 1.00 89.56 1000 ILE A N 1
ATOM 7765 C CA . ILE A 1 1000 ? 29.485 10.878 -53.672 1.00 89.56 1000 ILE A CA 1
ATOM 7766 C C . ILE A 1 1000 ? 29.083 11.431 -55.037 1.00 89.56 1000 ILE A C 1
ATOM 7768 O O . ILE A 1 1000 ? 29.881 11.416 -55.978 1.00 89.56 1000 ILE A O 1
ATOM 7772 N N . SER A 1 1001 ? 27.854 11.924 -55.129 1.00 86.62 1001 SER A N 1
ATOM 7773 C CA . SER A 1 1001 ? 27.207 12.385 -56.355 1.00 86.62 1001 SER A CA 1
ATOM 7774 C C . SER A 1 1001 ? 26.744 13.833 -56.221 1.00 86.62 1001 SER A C 1
ATOM 7776 O O . SER A 1 1001 ? 26.461 14.331 -55.134 1.00 86.62 1001 SER A O 1
ATOM 7778 N N . SER A 1 1002 ? 26.655 14.539 -57.345 1.00 84.50 1002 SER A N 1
ATOM 7779 C CA . SER A 1 1002 ? 26.144 15.908 -57.402 1.00 84.50 1002 SER A CA 1
ATOM 7780 C C . SER A 1 1002 ? 25.325 16.087 -58.674 1.00 84.50 1002 SER A C 1
ATOM 7782 O O . SER A 1 1002 ? 25.847 15.893 -59.773 1.00 84.50 1002 SER A O 1
ATOM 7784 N N . ARG A 1 1003 ? 24.035 16.425 -58.528 1.00 81.31 1003 ARG A N 1
ATOM 7785 C CA . ARG A 1 1003 ? 23.064 16.536 -59.638 1.00 81.31 1003 ARG A CA 1
ATOM 7786 C C . ARG A 1 1003 ? 23.062 15.289 -60.545 1.00 81.31 1003 ARG A C 1
ATOM 7788 O O . ARG A 1 1003 ? 23.171 15.400 -61.763 1.00 81.31 1003 ARG A O 1
ATOM 7795 N N . GLY A 1 1004 ? 23.029 14.101 -59.936 1.00 78.19 1004 GLY A N 1
ATOM 7796 C CA . GLY A 1 1004 ? 23.045 12.811 -60.640 1.00 78.19 1004 GLY A CA 1
ATOM 7797 C C . GLY A 1 1004 ? 24.380 12.397 -61.283 1.00 78.19 1004 GLY A C 1
ATOM 7798 O O . GLY A 1 1004 ? 24.453 11.302 -61.829 1.00 78.19 1004 GLY A O 1
ATOM 7799 N N . GLN A 1 1005 ? 25.439 13.216 -61.223 1.00 81.88 1005 GLN A N 1
ATOM 7800 C CA . GLN A 1 1005 ? 26.773 12.842 -61.716 1.00 81.88 1005 GLN A CA 1
ATOM 7801 C C . GLN A 1 1005 ? 27.682 12.386 -60.575 1.00 81.88 1005 GLN A C 1
ATOM 7803 O O . GLN A 1 1005 ? 27.721 13.032 -59.523 1.00 81.88 1005 GLN A O 1
ATOM 7808 N N . LEU A 1 1006 ? 28.477 11.338 -60.805 1.00 86.94 1006 LEU A N 1
ATOM 7809 C CA . LEU A 1 1006 ? 29.509 10.913 -59.860 1.00 86.94 1006 LEU A CA 1
ATOM 7810 C C . LEU A 1 1006 ? 30.567 12.017 -59.663 1.00 86.94 1006 LEU A C 1
ATOM 7812 O O . LEU A 1 1006 ? 30.995 12.668 -60.621 1.00 86.94 1006 LEU A O 1
ATOM 7816 N N . ARG A 1 1007 ? 31.010 12.209 -58.416 1.00 89.31 1007 ARG A N 1
ATOM 7817 C CA . ARG A 1 1007 ? 32.132 13.083 -58.023 1.00 89.31 1007 ARG A CA 1
ATOM 7818 C C . ARG A 1 1007 ? 33.272 12.312 -57.377 1.00 89.31 1007 ARG A C 1
ATOM 7820 O O . ARG A 1 1007 ? 34.430 12.552 -57.705 1.00 89.31 1007 ARG A O 1
ATOM 7827 N N . SER A 1 1008 ? 32.956 11.365 -56.503 1.00 90.00 1008 SER A N 1
ATOM 7828 C CA . SER A 1 1008 ? 33.933 10.425 -55.961 1.00 90.00 1008 SER A CA 1
ATOM 7829 C C . SER A 1 1008 ? 33.278 9.078 -55.691 1.00 90.00 1008 SER A C 1
ATOM 7831 O O . SER A 1 1008 ? 32.091 9.012 -55.376 1.00 90.00 1008 SER A O 1
ATOM 7833 N N . TYR A 1 1009 ? 34.053 8.009 -55.819 1.00 91.56 1009 TYR A N 1
ATOM 7834 C CA . TYR A 1 1009 ? 33.686 6.676 -55.371 1.00 91.56 1009 TYR A CA 1
ATOM 7835 C C . TYR A 1 1009 ? 34.855 6.053 -54.603 1.00 91.56 1009 TYR A C 1
ATOM 7837 O O . TYR A 1 1009 ? 36.014 6.209 -54.988 1.00 91.56 1009 TYR A O 1
ATOM 7845 N N . LEU A 1 1010 ? 34.554 5.370 -53.505 1.00 91.25 1010 LEU A N 1
ATOM 7846 C CA . LEU A 1 1010 ? 35.517 4.755 -52.595 1.00 91.25 1010 LEU A CA 1
ATOM 7847 C C . LEU A 1 1010 ? 35.090 3.315 -52.291 1.00 91.25 1010 LEU A C 1
ATOM 7849 O O . LEU A 1 1010 ? 33.899 3.036 -52.156 1.00 91.25 1010 LEU A O 1
ATOM 7853 N N . GLY A 1 1011 ? 36.059 2.412 -52.163 1.00 90.94 1011 GLY A N 1
ATOM 7854 C CA . GLY A 1 1011 ? 35.852 1.013 -51.799 1.00 90.94 1011 GLY A CA 1
ATOM 7855 C C . GLY A 1 1011 ? 36.911 0.530 -50.811 1.00 90.94 1011 GLY A C 1
ATOM 7856 O O . GLY A 1 1011 ? 38.111 0.688 -51.054 1.00 90.94 1011 GLY A O 1
ATOM 7857 N N . TRP A 1 1012 ? 36.469 -0.081 -49.713 1.00 90.50 1012 TRP A N 1
ATOM 7858 C CA . TRP A 1 1012 ? 37.313 -0.593 -48.629 1.00 90.50 1012 TRP A CA 1
ATOM 7859 C C . TRP A 1 1012 ? 37.125 -2.103 -48.471 1.00 90.50 1012 TRP A C 1
ATOM 7861 O O . TRP A 1 1012 ? 35.990 -2.575 -48.519 1.00 90.50 1012 TRP A O 1
ATOM 7871 N N . ILE A 1 1013 ? 38.211 -2.858 -48.254 1.00 83.81 1013 ILE A N 1
ATOM 7872 C CA . ILE A 1 1013 ? 38.105 -4.302 -47.956 1.00 83.81 1013 ILE A CA 1
ATOM 7873 C C . ILE A 1 1013 ? 37.485 -4.498 -46.573 1.00 83.81 1013 ILE A C 1
ATOM 7875 O O . ILE A 1 1013 ? 36.425 -5.105 -46.457 1.00 83.81 1013 ILE A O 1
ATOM 7879 N N . ASP A 1 1014 ? 38.119 -3.929 -45.549 1.00 76.31 1014 ASP A N 1
ATOM 7880 C CA . ASP A 1 1014 ? 37.694 -4.074 -44.162 1.00 76.31 1014 ASP A CA 1
ATOM 7881 C C . ASP A 1 1014 ? 36.965 -2.819 -43.672 1.00 76.31 1014 ASP A C 1
ATOM 7883 O O . ASP A 1 1014 ? 37.489 -1.702 -43.698 1.00 76.31 1014 ASP A O 1
ATOM 7887 N N . ALA A 1 1015 ? 35.740 -3.022 -43.191 1.00 77.56 1015 ALA A N 1
ATOM 7888 C CA . ALA A 1 1015 ? 34.909 -2.002 -42.564 1.00 77.56 1015 ALA A CA 1
ATOM 7889 C C . ALA A 1 1015 ? 34.271 -2.586 -41.301 1.00 77.56 1015 ALA A C 1
ATOM 7891 O O . ALA A 1 1015 ? 33.569 -3.601 -41.375 1.00 77.56 1015 ALA A O 1
ATOM 7892 N N . ALA A 1 1016 ? 34.472 -1.944 -40.149 1.00 76.44 1016 ALA A N 1
ATOM 7893 C CA . ALA A 1 1016 ? 33.958 -2.415 -38.865 1.00 76.44 1016 ALA A CA 1
ATOM 7894 C C . ALA A 1 1016 ? 32.422 -2.532 -38.879 1.00 76.44 1016 ALA A C 1
ATOM 7896 O O . ALA A 1 1016 ? 31.749 -1.916 -39.708 1.00 76.44 1016 ALA A O 1
ATOM 7897 N N . ALA A 1 1017 ? 31.839 -3.312 -37.961 1.00 69.88 1017 ALA A N 1
ATOM 7898 C CA . ALA A 1 1017 ? 30.403 -3.629 -37.980 1.00 69.88 1017 ALA A CA 1
ATOM 7899 C C . ALA A 1 1017 ? 29.493 -2.381 -38.028 1.00 69.88 1017 ALA A C 1
ATOM 7901 O O . ALA A 1 1017 ? 28.510 -2.378 -38.766 1.00 69.88 1017 ALA A O 1
ATOM 7902 N N . GLY A 1 1018 ? 29.873 -1.303 -37.329 1.00 67.25 1018 GLY A N 1
ATOM 7903 C CA . GLY A 1 1018 ? 29.182 -0.005 -37.329 1.00 67.25 1018 GLY A CA 1
ATOM 7904 C C . GLY A 1 1018 ? 29.405 0.886 -38.561 1.00 67.25 1018 GLY A C 1
ATOM 7905 O O . GLY A 1 1018 ? 28.986 2.037 -38.542 1.00 67.25 1018 GLY A O 1
ATOM 7906 N N . GLY A 1 1019 ? 30.073 0.395 -39.610 1.00 71.44 1019 GLY A N 1
ATOM 7907 C CA . GLY A 1 1019 ? 30.313 1.122 -40.864 1.00 71.44 1019 GLY A CA 1
ATOM 7908 C C . GLY A 1 1019 ? 31.584 1.978 -40.896 1.00 71.44 1019 GLY A C 1
ATOM 7909 O O . GLY A 1 1019 ? 31.950 2.461 -41.963 1.00 71.44 1019 GLY A O 1
ATOM 7910 N N . SER A 1 1020 ? 32.296 2.141 -39.776 1.00 74.31 1020 SER A N 1
ATOM 7911 C CA . SER A 1 1020 ? 33.569 2.868 -39.760 1.00 74.31 1020 SER A CA 1
ATOM 7912 C C . SER A 1 1020 ? 34.661 2.131 -40.548 1.00 74.31 1020 SER A C 1
ATOM 7914 O O . SER A 1 1020 ? 34.821 0.911 -40.462 1.00 74.31 1020 SER A O 1
ATOM 7916 N N . VAL A 1 1021 ? 35.422 2.906 -41.320 1.00 77.19 1021 VAL A N 1
ATOM 7917 C CA . VAL A 1 1021 ? 36.493 2.449 -42.213 1.00 77.19 1021 VAL A CA 1
ATOM 7918 C C . VAL A 1 1021 ? 37.784 3.189 -41.906 1.00 77.19 1021 VAL A C 1
ATOM 7920 O O . VAL A 1 1021 ? 37.798 4.413 -41.784 1.00 77.19 1021 VAL A O 1
ATOM 7923 N N . ALA A 1 1022 ? 38.885 2.449 -41.808 1.00 78.81 1022 ALA A N 1
ATOM 7924 C CA . ALA A 1 1022 ? 40.210 3.040 -41.703 1.00 78.81 1022 ALA A CA 1
ATOM 7925 C C . ALA A 1 1022 ? 40.734 3.385 -43.109 1.00 78.81 1022 ALA A C 1
ATOM 7927 O O . ALA A 1 1022 ? 40.565 2.613 -44.054 1.00 78.81 1022 ALA A O 1
ATOM 7928 N N . ILE A 1 1023 ? 41.380 4.545 -43.270 1.00 74.62 1023 ILE A N 1
ATOM 7929 C CA . ILE A 1 1023 ? 41.809 5.039 -44.593 1.00 74.62 1023 ILE A CA 1
ATOM 7930 C C . ILE A 1 1023 ? 42.799 4.088 -45.290 1.00 74.62 1023 ILE A C 1
ATOM 7932 O O . ILE A 1 1023 ? 42.728 3.896 -46.499 1.00 74.62 1023 ILE A O 1
ATOM 7936 N N . ASN A 1 1024 ? 43.640 3.396 -44.515 1.00 76.62 1024 ASN A N 1
ATOM 7937 C CA . ASN A 1 1024 ? 44.567 2.360 -44.982 1.00 76.62 1024 ASN A CA 1
ATOM 7938 C C . ASN A 1 1024 ? 43.885 1.066 -45.485 1.00 76.62 1024 ASN A C 1
ATOM 7940 O O . ASN A 1 1024 ? 44.554 0.230 -46.086 1.00 76.62 1024 ASN A O 1
ATOM 7944 N N . SER A 1 1025 ? 42.579 0.901 -45.247 1.00 81.56 1025 SER A N 1
ATOM 7945 C CA . SER A 1 1025 ? 41.762 -0.215 -45.751 1.00 81.56 1025 SER A CA 1
ATOM 7946 C C . SER A 1 1025 ? 41.087 0.109 -47.093 1.00 81.56 1025 SER A C 1
ATOM 7948 O O . SER A 1 1025 ? 40.412 -0.748 -47.666 1.00 81.56 1025 SER A O 1
ATOM 7950 N N . CYS A 1 1026 ? 41.254 1.340 -47.599 1.00 85.69 1026 CYS A N 1
ATOM 7951 C CA . CYS A 1 1026 ? 40.785 1.753 -48.919 1.00 85.69 1026 CYS A CA 1
ATOM 7952 C C . CYS A 1 1026 ? 41.627 1.071 -50.003 1.00 85.69 1026 CYS A C 1
ATOM 7954 O O . CYS A 1 1026 ? 42.851 1.194 -50.015 1.00 85.69 1026 CYS A O 1
ATOM 7956 N N . VAL A 1 1027 ? 40.965 0.368 -50.921 1.00 89.94 1027 VAL A N 1
ATOM 7957 C CA . VAL A 1 1027 ? 41.609 -0.355 -52.033 1.00 89.94 1027 VAL A CA 1
ATOM 7958 C C . VAL A 1 1027 ? 41.214 0.166 -53.403 1.00 89.94 1027 VAL A C 1
ATOM 7960 O O . VAL A 1 1027 ? 41.846 -0.194 -54.392 1.00 89.94 1027 VAL A O 1
ATOM 7963 N N . LEU A 1 1028 ? 40.199 1.024 -53.475 1.00 91.12 1028 LEU A N 1
ATOM 7964 C CA . LEU A 1 1028 ? 39.753 1.653 -54.709 1.00 91.12 1028 LEU A CA 1
ATOM 7965 C C . LEU A 1 1028 ? 39.253 3.063 -54.399 1.00 91.12 1028 LEU A C 1
ATOM 7967 O O . LEU A 1 1028 ? 38.297 3.233 -53.651 1.00 91.12 1028 LEU A O 1
ATOM 7971 N N . HIS A 1 1029 ? 39.889 4.068 -54.989 1.00 91.25 1029 HIS A N 1
ATOM 7972 C CA . HIS A 1 1029 ? 39.450 5.459 -54.946 1.00 91.25 1029 HIS A CA 1
ATOM 7973 C C . HIS A 1 1029 ? 39.291 5.959 -56.378 1.00 91.25 1029 HIS A C 1
ATOM 7975 O O . HIS A 1 1029 ? 40.178 5.775 -57.209 1.00 91.25 1029 HIS A O 1
ATOM 7981 N N . VAL A 1 1030 ? 38.164 6.591 -56.675 1.00 90.62 1030 VAL A N 1
ATOM 7982 C CA . VAL A 1 1030 ? 37.850 7.209 -57.960 1.00 90.62 1030 VAL A CA 1
ATOM 7983 C C . VAL A 1 1030 ? 37.403 8.643 -57.698 1.00 90.62 1030 VAL A C 1
ATOM 7985 O O . VAL A 1 1030 ? 36.606 8.891 -56.795 1.00 90.62 1030 VAL A O 1
ATOM 7988 N N . VAL A 1 1031 ? 37.901 9.592 -58.487 1.00 90.56 1031 VAL A N 1
ATOM 7989 C CA . VAL A 1 1031 ? 37.514 11.009 -58.449 1.00 90.56 1031 VAL A CA 1
ATOM 7990 C C . VAL A 1 1031 ? 37.198 11.470 -59.864 1.00 90.56 1031 VAL A C 1
ATOM 7992 O O . VAL A 1 1031 ? 37.980 11.218 -60.783 1.00 90.56 1031 VAL A O 1
ATOM 7995 N N . ARG A 1 1032 ? 36.072 12.169 -60.024 1.00 88.06 1032 ARG A N 1
ATOM 7996 C CA . ARG A 1 1032 ? 35.645 12.808 -61.271 1.00 88.06 1032 ARG A CA 1
ATOM 7997 C C . ARG A 1 1032 ? 35.590 14.321 -61.082 1.00 88.06 1032 ARG A C 1
ATOM 7999 O O . ARG A 1 1032 ? 34.774 14.831 -60.308 1.00 88.06 1032 ARG A O 1
ATOM 8006 N N . ASP A 1 1033 ? 36.474 15.031 -61.773 1.00 86.94 1033 ASP A N 1
ATOM 8007 C CA . ASP A 1 1033 ? 36.622 16.481 -61.635 1.00 86.94 1033 ASP A CA 1
ATOM 8008 C C . ASP A 1 1033 ? 35.482 17.277 -62.307 1.00 86.94 1033 ASP A C 1
ATOM 8010 O O . ASP A 1 1033 ? 34.485 16.725 -62.785 1.00 86.94 1033 ASP A O 1
ATOM 8014 N N . LEU A 1 1034 ? 35.585 18.610 -62.292 1.00 82.00 1034 LEU A N 1
ATOM 8015 C CA . LEU A 1 1034 ? 34.569 19.499 -62.866 1.00 82.00 1034 LEU A CA 1
ATOM 8016 C C . LEU A 1 1034 ? 34.524 19.475 -64.403 1.00 82.00 1034 LEU A C 1
ATOM 8018 O O . LEU A 1 1034 ? 33.462 19.753 -64.955 1.00 82.00 1034 LEU A O 1
ATOM 8022 N N . ALA A 1 1035 ? 35.620 19.114 -65.077 1.00 85.19 1035 ALA A N 1
ATOM 8023 C CA . ALA A 1 1035 ? 35.686 18.957 -66.532 1.00 85.19 1035 ALA A CA 1
ATOM 8024 C C . ALA A 1 1035 ? 35.231 17.557 -66.998 1.00 85.19 1035 ALA A C 1
ATOM 8026 O O . ALA A 1 1035 ? 34.991 17.345 -68.185 1.00 85.19 1035 ALA A O 1
ATOM 8027 N N . GLY A 1 1036 ? 35.083 16.607 -66.068 1.00 84.62 1036 GLY A N 1
ATOM 8028 C CA . GLY A 1 1036 ? 34.735 15.212 -66.343 1.00 84.62 1036 GLY A CA 1
ATOM 8029 C C . GLY A 1 1036 ? 35.948 14.292 -66.489 1.00 84.62 1036 GLY A C 1
ATOM 8030 O O . GLY A 1 1036 ? 35.768 13.113 -66.813 1.00 84.62 1036 GLY A O 1
ATOM 8031 N N . GLY A 1 1037 ? 37.158 14.795 -66.227 1.00 89.75 1037 GLY A N 1
ATOM 8032 C CA . GLY A 1 1037 ? 38.364 13.984 -66.105 1.00 89.75 1037 GLY A CA 1
ATOM 8033 C C . GLY A 1 1037 ? 38.239 13.013 -64.934 1.00 89.75 1037 GLY A C 1
ATOM 8034 O O . GLY A 1 1037 ? 37.660 13.340 -63.893 1.00 89.75 1037 GLY A O 1
ATOM 8035 N N . LEU A 1 1038 ? 38.740 11.792 -65.119 1.00 90.75 1038 LEU A N 1
ATOM 8036 C CA . LEU A 1 1038 ? 38.591 10.699 -64.158 1.00 90.75 1038 LEU A CA 1
ATOM 8037 C C . LEU A 1 1038 ? 39.955 10.226 -63.676 1.00 90.75 1038 LEU A C 1
ATOM 8039 O O . LEU A 1 1038 ? 40.830 9.924 -64.485 1.00 90.75 1038 LEU A O 1
ATOM 8043 N N . LYS A 1 1039 ? 40.120 10.109 -62.361 1.00 92.50 1039 LYS A N 1
ATOM 8044 C CA . LYS A 1 1039 ? 41.321 9.568 -61.714 1.00 92.50 1039 LYS A CA 1
ATOM 8045 C C . LYS A 1 1039 ? 40.920 8.373 -60.860 1.00 92.50 1039 LYS A C 1
ATOM 8047 O O . LYS A 1 1039 ? 40.001 8.492 -60.055 1.00 92.50 1039 LYS A O 1
ATOM 8052 N N . ARG A 1 1040 ? 41.582 7.231 -61.043 1.00 93.56 1040 ARG A N 1
ATOM 8053 C CA . ARG A 1 1040 ? 41.353 5.976 -60.310 1.00 93.56 1040 ARG A CA 1
ATOM 8054 C C . ARG A 1 1040 ? 42.661 5.515 -59.692 1.00 93.56 1040 ARG A C 1
ATOM 8056 O O . ARG A 1 1040 ? 43.622 5.312 -60.423 1.00 93.56 1040 ARG A O 1
ATOM 8063 N N . TRP A 1 1041 ? 42.677 5.308 -58.384 1.00 92.69 1041 TRP A N 1
ATOM 8064 C CA . TRP A 1 1041 ? 43.760 4.677 -57.638 1.00 92.69 1041 TRP A CA 1
ATOM 8065 C C . TRP A 1 1041 ? 43.263 3.331 -57.111 1.00 92.69 1041 TRP A C 1
ATOM 8067 O O . TRP A 1 1041 ? 42.159 3.247 -56.573 1.00 92.69 1041 TRP A O 1
ATOM 8077 N N . GLU A 1 1042 ? 44.081 2.295 -57.232 1.00 91.00 1042 GLU A N 1
ATOM 8078 C CA . GLU A 1 1042 ? 43.851 0.974 -56.655 1.00 91.00 1042 GLU A CA 1
ATOM 8079 C C . GLU A 1 1042 ? 45.032 0.614 -55.754 1.00 91.00 1042 GLU A C 1
ATOM 8081 O O . GLU A 1 1042 ? 46.195 0.782 -56.141 1.00 91.00 1042 GLU A O 1
ATOM 8086 N N . TYR A 1 1043 ? 44.739 0.087 -54.570 1.00 87.56 1043 TYR A N 1
ATOM 8087 C CA . TYR A 1 1043 ? 45.738 -0.262 -53.564 1.00 87.56 1043 TYR A CA 1
ATOM 8088 C C . TYR A 1 1043 ? 45.634 -1.740 -53.188 1.00 87.56 1043 TYR A C 1
ATOM 8090 O O . TYR A 1 1043 ? 44.551 -2.324 -53.174 1.00 87.56 1043 TYR A O 1
ATOM 8098 N N . ASN A 1 1044 ? 46.773 -2.342 -52.860 1.00 84.62 1044 ASN A N 1
ATOM 8099 C CA . ASN A 1 1044 ? 46.813 -3.644 -52.200 1.00 84.62 1044 ASN A CA 1
ATOM 8100 C C . ASN A 1 1044 ? 46.493 -3.490 -50.701 1.00 84.62 1044 ASN A C 1
ATOM 8102 O O . ASN A 1 1044 ? 46.582 -2.391 -50.146 1.00 84.62 1044 ASN A O 1
ATOM 8106 N N . ALA A 1 1045 ? 46.194 -4.602 -50.022 1.00 71.94 1045 ALA A N 1
ATOM 8107 C CA . ALA A 1 1045 ? 46.167 -4.637 -48.560 1.00 71.94 1045 ALA A CA 1
ATOM 8108 C C . ALA A 1 1045 ? 47.494 -4.082 -48.000 1.00 71.94 1045 ALA A C 1
ATOM 8110 O O . ALA A 1 1045 ? 48.571 -4.474 -48.450 1.00 71.94 1045 ALA A O 1
ATOM 8111 N N . GLY A 1 1046 ? 47.412 -3.122 -47.073 1.00 76.62 1046 GLY A N 1
ATOM 8112 C CA . GLY A 1 1046 ? 48.562 -2.314 -46.639 1.00 76.62 1046 GLY A CA 1
ATOM 8113 C C . GLY A 1 1046 ? 48.736 -0.973 -47.373 1.00 76.62 1046 GLY A C 1
ATOM 8114 O O . GLY A 1 1046 ? 49.761 -0.323 -47.191 1.00 76.62 1046 GLY A O 1
ATOM 8115 N N . HIS A 1 1047 ? 47.755 -0.538 -48.177 1.00 79.75 1047 HIS A N 1
ATOM 8116 C CA . HIS A 1 1047 ? 47.703 0.787 -48.824 1.00 79.75 1047 HIS A CA 1
ATOM 8117 C C . HIS A 1 1047 ? 48.885 1.080 -49.784 1.00 79.75 1047 HIS A C 1
ATOM 8119 O O . HIS A 1 1047 ? 49.217 2.230 -50.076 1.00 79.75 1047 HIS A O 1
ATOM 8125 N N . VAL A 1 1048 ? 49.526 0.034 -50.317 1.00 81.31 1048 VAL A N 1
ATOM 8126 C CA . VAL A 1 1048 ? 50.548 0.153 -51.371 1.00 81.31 1048 VAL A CA 1
ATOM 8127 C C . VAL A 1 1048 ? 49.858 0.341 -52.715 1.00 81.31 1048 VAL A C 1
ATOM 8129 O O . VAL A 1 1048 ? 49.017 -0.483 -53.084 1.00 81.31 1048 VAL A O 1
ATOM 8132 N N . LEU A 1 1049 ? 50.227 1.384 -53.467 1.00 84.62 1049 LEU A N 1
ATOM 8133 C CA . LEU A 1 1049 ? 49.680 1.615 -54.806 1.00 84.62 1049 LEU A CA 1
ATOM 8134 C C . LEU A 1 1049 ? 49.965 0.410 -55.721 1.00 84.62 1049 LEU A C 1
ATOM 8136 O O . LEU A 1 1049 ? 51.126 0.036 -55.940 1.00 84.62 1049 LEU A O 1
ATOM 8140 N N . LYS A 1 1050 ? 48.883 -0.176 -56.239 1.00 88.31 1050 LYS A N 1
ATOM 8141 C CA . LYS A 1 1050 ? 48.862 -1.279 -57.208 1.00 88.31 1050 LYS A CA 1
ATOM 8142 C C . LYS A 1 1050 ? 48.694 -0.749 -58.630 1.00 88.31 1050 LYS A C 1
ATOM 8144 O O . LYS A 1 1050 ? 49.326 -1.249 -59.554 1.00 88.31 1050 LYS A O 1
ATOM 8149 N N . ASN A 1 1051 ? 47.811 0.230 -58.802 1.00 90.44 1051 ASN A N 1
ATOM 8150 C CA . ASN A 1 1051 ? 47.406 0.745 -60.102 1.00 90.44 1051 ASN A CA 1
ATOM 8151 C C . ASN A 1 1051 ? 46.908 2.191 -59.944 1.00 90.44 1051 ASN A C 1
ATOM 8153 O O . ASN A 1 1051 ? 46.171 2.491 -59.009 1.00 90.44 1051 ASN A O 1
ATOM 8157 N N . PHE A 1 1052 ? 47.267 3.088 -60.851 1.00 91.94 1052 PHE A N 1
ATOM 8158 C CA . PHE A 1 1052 ? 46.677 4.418 -60.979 1.00 91.94 1052 PHE A CA 1
ATOM 8159 C C . PHE A 1 1052 ? 46.376 4.684 -62.448 1.00 91.94 1052 PHE A C 1
ATOM 8161 O O . PHE A 1 1052 ? 47.197 4.374 -63.300 1.00 91.94 1052 PHE A O 1
ATOM 8168 N N . ASN A 1 1053 ? 45.222 5.269 -62.756 1.00 92.06 1053 ASN A N 1
ATOM 8169 C CA . ASN A 1 1053 ? 44.859 5.663 -64.114 1.00 92.06 1053 ASN A CA 1
ATOM 8170 C C . ASN A 1 1053 ? 44.189 7.033 -64.113 1.00 92.06 1053 ASN A C 1
ATOM 8172 O O . ASN A 1 1053 ? 43.396 7.352 -63.225 1.00 92.06 1053 ASN A O 1
ATOM 8176 N N . HIS A 1 1054 ? 44.491 7.819 -65.138 1.00 92.12 1054 HIS A N 1
ATOM 8177 C CA . HIS A 1 1054 ? 43.943 9.146 -65.373 1.00 92.12 1054 HIS A CA 1
ATOM 8178 C C . HIS A 1 1054 ? 43.434 9.225 -66.813 1.00 92.12 1054 HIS A C 1
ATOM 8180 O O . HIS A 1 1054 ? 44.200 9.006 -67.752 1.00 92.12 1054 HIS A O 1
ATOM 8186 N N . TRP A 1 1055 ? 42.154 9.547 -66.987 1.00 92.25 1055 TRP A N 1
ATOM 8187 C CA . TRP A 1 1055 ? 41.506 9.719 -68.287 1.00 92.25 1055 TRP A CA 1
ATOM 8188 C C . TRP A 1 1055 ? 41.022 11.155 -68.459 1.00 92.25 1055 TRP A C 1
ATOM 8190 O O . TRP A 1 1055 ? 40.491 11.748 -67.520 1.00 92.25 1055 TRP A O 1
ATOM 8200 N N . ALA A 1 1056 ? 41.139 11.685 -69.678 1.00 86.31 1056 ALA A N 1
ATOM 8201 C CA . ALA A 1 1056 ? 40.718 13.047 -70.012 1.00 86.31 1056 ALA A CA 1
ATOM 8202 C C . ALA A 1 1056 ? 39.209 13.283 -69.827 1.00 86.31 1056 ALA A C 1
ATOM 8204 O O . ALA A 1 1056 ? 38.792 14.403 -69.559 1.00 86.31 1056 ALA A O 1
ATOM 8205 N N . THR A 1 1057 ? 38.392 12.238 -70.000 1.00 86.06 1057 THR A N 1
ATOM 8206 C CA . THR A 1 1057 ? 36.925 12.301 -69.913 1.00 86.06 1057 THR A CA 1
ATOM 8207 C C . THR A 1 1057 ? 36.344 10.975 -69.421 1.00 86.06 1057 THR A C 1
ATOM 8209 O O . THR A 1 1057 ? 36.941 9.914 -69.610 1.00 86.06 1057 THR A O 1
ATOM 8212 N N . SER A 1 1058 ? 35.163 11.050 -68.809 1.00 88.50 1058 SER A N 1
ATOM 8213 C CA . SER A 1 1058 ? 34.340 9.925 -68.357 1.00 88.50 1058 SER A CA 1
ATOM 8214 C C . SER A 1 1058 ? 32.856 10.271 -68.460 1.00 88.50 1058 SER A C 1
ATOM 8216 O O . SER A 1 1058 ? 32.483 11.453 -68.430 1.00 88.50 1058 SER A O 1
ATOM 8218 N N . ASP A 1 1059 ? 32.004 9.250 -68.547 1.00 86.69 1059 ASP A N 1
ATOM 8219 C CA . ASP A 1 1059 ? 30.549 9.430 -68.522 1.00 86.69 1059 ASP A CA 1
ATOM 8220 C C . ASP A 1 1059 ? 30.042 9.926 -67.146 1.00 86.69 1059 ASP A C 1
ATOM 8222 O O . ASP A 1 1059 ? 30.815 10.178 -66.219 1.00 86.69 1059 ASP A O 1
ATOM 8226 N N . SER A 1 1060 ? 28.728 10.105 -66.997 1.00 79.94 1060 SER A N 1
ATOM 8227 C CA . SER A 1 1060 ? 28.114 10.559 -65.738 1.00 79.94 1060 SER A CA 1
ATOM 8228 C C . SER A 1 1060 ? 28.202 9.547 -64.587 1.00 79.94 1060 SER A C 1
ATOM 8230 O O . SER A 1 1060 ? 28.052 9.949 -63.431 1.00 79.94 1060 SER A O 1
ATOM 8232 N N . LEU A 1 1061 ? 28.442 8.267 -64.888 1.00 79.62 1061 LEU A N 1
ATOM 8233 C CA . LEU A 1 1061 ? 28.559 7.165 -63.927 1.00 79.62 1061 LEU A CA 1
ATOM 8234 C C . LEU A 1 1061 ? 30.015 6.911 -63.499 1.00 79.62 1061 LEU A C 1
ATOM 8236 O O . LEU A 1 1061 ? 30.249 6.173 -62.546 1.00 79.62 1061 LEU A O 1
ATOM 8240 N N . GLY A 1 1062 ? 30.989 7.534 -64.170 1.00 81.31 1062 GLY A N 1
ATOM 8241 C CA . GLY A 1 1062 ? 32.416 7.334 -63.924 1.00 81.31 1062 GLY A CA 1
ATOM 8242 C C . GLY A 1 1062 ? 33.034 6.189 -64.728 1.00 81.31 1062 GLY A C 1
ATOM 8243 O O . GLY A 1 1062 ? 34.131 5.746 -64.386 1.00 81.31 1062 GLY A O 1
ATOM 8244 N N . ASN A 1 1063 ? 32.384 5.716 -65.796 1.00 84.31 1063 ASN A N 1
ATOM 8245 C CA . ASN A 1 1063 ? 33.025 4.814 -66.750 1.00 84.31 1063 ASN A CA 1
ATOM 8246 C C . ASN A 1 1063 ? 34.027 5.602 -67.604 1.00 84.31 1063 ASN A C 1
ATOM 8248 O O . ASN A 1 1063 ? 33.721 6.682 -68.122 1.00 84.31 1063 ASN A O 1
ATOM 8252 N N . SER A 1 1064 ? 35.232 5.059 -67.753 1.00 84.69 1064 SER A N 1
ATOM 8253 C CA . SER A 1 1064 ? 36.294 5.635 -68.573 1.00 84.69 1064 SER A CA 1
ATOM 8254 C C . SER A 1 1064 ? 36.297 5.071 -69.992 1.00 84.69 1064 SER A C 1
ATOM 8256 O O . SER A 1 1064 ? 36.169 3.867 -70.197 1.00 84.69 1064 SER A O 1
ATOM 8258 N N . ASP A 1 1065 ? 36.519 5.941 -70.978 1.00 83.19 1065 ASP A N 1
ATOM 8259 C CA . ASP A 1 1065 ? 36.859 5.540 -72.346 1.00 83.19 1065 ASP A CA 1
ATOM 8260 C C . ASP A 1 1065 ? 38.365 5.197 -72.403 1.00 83.19 1065 ASP A C 1
ATOM 8262 O O . ASP A 1 1065 ? 39.195 6.091 -72.188 1.00 83.19 1065 ASP A O 1
ATOM 8266 N N . PRO A 1 1066 ? 38.765 3.942 -72.702 1.00 81.06 1066 PRO A N 1
ATOM 8267 C CA . PRO A 1 1066 ? 40.175 3.555 -72.775 1.00 81.06 1066 PRO A CA 1
ATOM 8268 C C . PRO A 1 1066 ? 40.993 4.367 -73.790 1.00 81.06 1066 PRO A C 1
ATOM 8270 O O . PRO A 1 1066 ? 42.188 4.567 -73.581 1.00 81.06 1066 PRO A O 1
ATOM 8273 N N . SER A 1 1067 ? 40.369 4.901 -74.848 1.00 81.19 1067 SER A N 1
ATOM 8274 C CA . SER A 1 1067 ? 41.039 5.759 -75.839 1.00 81.19 1067 SER A CA 1
ATOM 8275 C C . SER A 1 1067 ? 41.410 7.149 -75.301 1.00 81.19 1067 SER A C 1
ATOM 8277 O O . SER A 1 1067 ? 42.174 7.876 -75.940 1.00 81.19 1067 SER A O 1
ATOM 8279 N N . LYS A 1 1068 ? 40.882 7.525 -74.127 1.00 86.75 1068 LYS A N 1
ATOM 8280 C CA . LYS A 1 1068 ? 41.103 8.814 -73.446 1.00 86.75 1068 LYS A CA 1
ATOM 8281 C C . LYS A 1 1068 ? 42.051 8.706 -72.255 1.00 86.75 1068 LYS A C 1
ATOM 8283 O O . LYS A 1 1068 ? 42.158 9.664 -71.489 1.00 86.75 1068 LYS A O 1
ATOM 8288 N N . LEU A 1 1069 ? 42.712 7.561 -72.078 1.00 89.06 1069 LEU A N 1
ATOM 8289 C CA . LEU A 1 1069 ? 43.759 7.383 -71.076 1.00 89.06 1069 LEU A CA 1
ATOM 8290 C C . LEU A 1 1069 ? 44.894 8.384 -71.354 1.00 89.06 1069 LEU A C 1
ATOM 8292 O O . LEU A 1 1069 ? 45.367 8.494 -72.483 1.00 89.06 1069 LEU A O 1
ATOM 8296 N N . LEU A 1 1070 ? 45.297 9.125 -70.323 1.00 89.81 1070 LEU A N 1
ATOM 8297 C CA . LEU A 1 1070 ? 46.397 10.098 -70.341 1.00 89.81 1070 LEU A CA 1
ATOM 8298 C C . LEU A 1 1070 ? 47.621 9.572 -69.587 1.00 89.81 1070 LEU A C 1
ATOM 8300 O O . LEU A 1 1070 ? 48.756 9.853 -69.957 1.00 89.81 1070 LEU A O 1
ATOM 8304 N N . GLN A 1 1071 ? 47.394 8.819 -68.513 1.00 91.69 1071 GLN A N 1
ATOM 8305 C CA . GLN A 1 1071 ? 48.445 8.289 -67.652 1.00 91.69 1071 GLN A CA 1
ATOM 8306 C C . GLN A 1 1071 ? 47.961 6.995 -67.004 1.00 91.69 1071 GLN A C 1
ATOM 8308 O O . GLN A 1 1071 ? 46.832 6.934 -66.517 1.00 91.69 1071 GLN A O 1
ATOM 8313 N N . SER A 1 1072 ? 48.832 5.995 -66.965 1.00 91.50 1072 SER A N 1
ATOM 8314 C CA . SER A 1 1072 ? 48.704 4.785 -66.164 1.00 91.50 1072 SER A CA 1
ATOM 8315 C C . SER A 1 1072 ? 49.953 4.637 -65.295 1.00 91.50 1072 SER A C 1
ATOM 8317 O O . SER A 1 1072 ? 51.042 5.026 -65.713 1.00 91.50 1072 SER A O 1
ATOM 8319 N N . THR A 1 1073 ? 49.816 4.089 -64.094 1.00 90.00 1073 THR A N 1
ATOM 8320 C CA . THR A 1 1073 ? 50.934 3.690 -63.235 1.00 90.00 1073 THR A CA 1
ATOM 8321 C C . THR A 1 1073 ? 50.595 2.339 -62.612 1.00 90.00 1073 THR A C 1
ATOM 8323 O O . THR A 1 1073 ? 49.813 2.282 -61.666 1.00 90.00 1073 THR A O 1
ATOM 8326 N N . VAL A 1 1074 ? 51.158 1.252 -63.132 1.00 90.94 1074 VAL A N 1
ATOM 8327 C CA . VAL A 1 1074 ? 50.890 -0.128 -62.698 1.00 90.94 1074 VAL A CA 1
ATOM 8328 C C . VAL A 1 1074 ? 52.088 -0.660 -61.917 1.00 90.94 1074 VAL A C 1
ATOM 8330 O O . VAL A 1 1074 ? 53.231 -0.438 -62.309 1.00 90.94 1074 VAL A O 1
ATOM 8333 N N . ARG A 1 1075 ? 51.849 -1.381 -60.819 1.00 86.94 1075 ARG A N 1
ATOM 8334 C CA . ARG A 1 1075 ? 52.880 -2.191 -60.163 1.00 86.94 1075 ARG A CA 1
ATOM 8335 C C . ARG A 1 1075 ? 52.859 -3.605 -60.735 1.00 86.94 1075 ARG A C 1
ATOM 8337 O O . ARG A 1 1075 ? 51.816 -4.259 -60.713 1.00 86.94 1075 ARG A O 1
ATOM 8344 N N . ASP A 1 1076 ? 53.994 -4.052 -61.253 1.00 85.31 1076 ASP A N 1
ATOM 8345 C CA . ASP A 1 1076 ? 54.140 -5.364 -61.879 1.00 85.31 1076 ASP A CA 1
ATOM 8346 C C . ASP A 1 1076 ? 54.288 -6.500 -60.831 1.00 85.31 1076 ASP A C 1
ATOM 8348 O O . ASP A 1 1076 ? 54.424 -6.230 -59.630 1.00 85.31 1076 ASP A O 1
ATOM 8352 N N . PRO A 1 1077 ? 54.262 -7.783 -61.246 1.00 81.31 1077 PRO A N 1
ATOM 8353 C CA . PRO A 1 1077 ? 54.423 -8.918 -60.333 1.00 81.31 1077 PRO A CA 1
ATOM 8354 C C . PRO A 1 1077 ? 55.799 -9.021 -59.655 1.00 81.31 1077 PRO A C 1
ATOM 8356 O O . PRO A 1 1077 ? 55.901 -9.680 -58.621 1.00 81.31 1077 PRO A O 1
ATOM 8359 N N . ALA A 1 1078 ? 56.846 -8.395 -60.204 1.00 82.00 1078 ALA A N 1
ATOM 8360 C CA . ALA A 1 1078 ? 58.170 -8.311 -59.582 1.00 82.00 1078 ALA A CA 1
ATOM 8361 C C . ALA A 1 1078 ? 58.284 -7.146 -58.573 1.00 82.00 1078 ALA A C 1
ATOM 8363 O O . ALA A 1 1078 ? 59.276 -7.043 -57.852 1.00 82.00 1078 ALA A O 1
ATOM 8364 N N . GLY A 1 1079 ? 57.257 -6.294 -58.482 1.00 79.44 1079 GLY A N 1
ATOM 8365 C CA . GLY A 1 1079 ? 57.178 -5.146 -57.580 1.00 79.44 1079 GLY A CA 1
ATOM 8366 C C . GLY A 1 1079 ? 57.623 -3.822 -58.204 1.00 79.44 1079 GLY A C 1
ATOM 8367 O O . GLY A 1 1079 ? 57.471 -2.780 -57.550 1.00 79.44 1079 GLY A O 1
ATOM 8368 N N . PHE A 1 1080 ? 58.110 -3.837 -59.449 1.00 84.69 1080 PHE A N 1
ATOM 8369 C CA . PHE A 1 1080 ? 58.482 -2.645 -60.202 1.00 84.69 1080 PHE A CA 1
ATOM 8370 C C . PHE A 1 1080 ? 57.265 -1.758 -60.430 1.00 84.69 1080 PHE A C 1
ATOM 8372 O O . PHE A 1 1080 ? 56.153 -2.238 -60.651 1.00 84.69 1080 PHE A O 1
ATOM 8379 N N . LEU A 1 1081 ? 57.471 -0.445 -60.391 1.00 87.12 1081 LEU A N 1
ATOM 8380 C CA . LEU A 1 1081 ? 56.435 0.508 -60.772 1.00 87.12 1081 LEU A CA 1
ATOM 8381 C C . LEU A 1 1081 ? 56.661 0.913 -62.229 1.00 87.12 1081 LEU A C 1
ATOM 8383 O O . LEU A 1 1081 ? 57.749 1.378 -62.558 1.00 87.12 1081 LEU A O 1
ATOM 8387 N N . ILE A 1 1082 ? 55.653 0.751 -63.079 1.00 89.88 1082 ILE A N 1
ATOM 8388 C CA . ILE A 1 1082 ? 55.668 1.131 -64.493 1.00 89.88 1082 ILE A CA 1
ATOM 8389 C C . ILE A 1 1082 ? 54.688 2.290 -64.668 1.00 89.88 1082 ILE A C 1
ATOM 8391 O O . ILE A 1 1082 ? 53.493 2.121 -64.445 1.00 89.88 1082 ILE A O 1
ATOM 8395 N N . GLN A 1 1083 ? 55.179 3.473 -65.035 1.00 91.62 1083 GLN A N 1
ATOM 8396 C CA . GLN A 1 1083 ? 54.362 4.651 -65.328 1.00 91.62 1083 GLN A CA 1
ATOM 8397 C C . GLN A 1 1083 ? 54.363 4.940 -66.827 1.00 91.62 1083 GLN A C 1
ATOM 8399 O O . GLN A 1 1083 ? 55.376 5.385 -67.356 1.00 91.62 1083 GLN A O 1
ATOM 8404 N N . SER A 1 1084 ? 53.213 4.778 -67.471 1.00 90.69 1084 SER A N 1
ATOM 8405 C CA . SER A 1 1084 ? 52.989 4.968 -68.905 1.00 90.69 1084 SER A CA 1
ATOM 8406 C C . SER A 1 1084 ? 52.163 6.242 -69.139 1.00 90.69 1084 SER A C 1
ATOM 8408 O O . SER A 1 1084 ? 51.069 6.391 -68.596 1.00 90.69 1084 SER A O 1
ATOM 8410 N N . ILE A 1 1085 ? 52.661 7.181 -69.942 1.00 90.25 1085 ILE A N 1
ATOM 8411 C CA . ILE A 1 1085 ? 51.998 8.446 -70.298 1.00 90.25 1085 ILE A CA 1
ATOM 8412 C C . ILE A 1 1085 ? 51.581 8.388 -71.766 1.00 90.25 1085 ILE A C 1
ATOM 8414 O O . ILE A 1 1085 ? 52.383 8.043 -72.636 1.00 90.25 1085 ILE A O 1
ATOM 8418 N N . PHE A 1 1086 ? 50.341 8.770 -72.049 1.00 88.88 1086 PHE A N 1
ATOM 8419 C CA . PHE A 1 1086 ? 49.692 8.642 -73.348 1.00 88.88 1086 PHE A CA 1
ATOM 8420 C C . PHE A 1 1086 ? 49.234 10.002 -73.884 1.00 88.88 1086 PHE A C 1
ATOM 8422 O O . PHE A 1 1086 ? 48.850 10.896 -73.133 1.00 88.88 1086 PHE A O 1
ATOM 8429 N N . SER A 1 1087 ? 49.215 10.137 -75.208 1.00 87.31 1087 SER A N 1
ATOM 8430 C CA . SER A 1 1087 ? 48.525 11.224 -75.909 1.00 87.31 1087 SER A CA 1
ATOM 8431 C C . SER A 1 1087 ? 47.800 10.643 -77.113 1.00 87.31 1087 SER A C 1
ATOM 8433 O O . SER A 1 1087 ? 48.356 9.813 -77.832 1.00 87.31 1087 SER A O 1
ATOM 8435 N N . SER A 1 1088 ? 46.543 11.047 -77.312 1.00 83.12 1088 SER A N 1
ATOM 8436 C CA . SER A 1 1088 ? 45.676 10.572 -78.405 1.00 83.12 1088 SER A CA 1
ATOM 8437 C C . SER A 1 1088 ? 45.601 9.036 -78.545 1.00 83.12 1088 SER A C 1
ATOM 8439 O O . SER A 1 1088 ? 45.479 8.512 -79.651 1.00 83.12 1088 SER A O 1
ATOM 8441 N N . GLY A 1 1089 ? 45.694 8.303 -77.428 1.00 79.69 1089 GLY A N 1
ATOM 8442 C CA . GLY A 1 1089 ? 45.662 6.835 -77.413 1.00 79.69 1089 GLY A CA 1
ATOM 8443 C C . GLY A 1 1089 ? 46.945 6.143 -77.903 1.00 79.69 1089 GLY A C 1
ATOM 8444 O O . GLY A 1 1089 ? 46.886 4.978 -78.292 1.00 79.69 1089 GLY A O 1
ATOM 8445 N N . ALA A 1 1090 ? 48.090 6.835 -77.909 1.00 81.50 1090 ALA A N 1
ATOM 8446 C CA . ALA A 1 1090 ? 49.410 6.253 -78.163 1.00 81.50 1090 ALA A CA 1
ATOM 8447 C C . ALA A 1 1090 ? 50.387 6.575 -77.019 1.00 81.50 1090 ALA A C 1
ATOM 8449 O O . ALA A 1 1090 ? 50.389 7.694 -76.496 1.00 81.50 1090 ALA A O 1
ATOM 8450 N N . LEU A 1 1091 ? 51.226 5.603 -76.647 1.00 87.69 1091 LEU A N 1
ATOM 8451 C CA . LEU A 1 1091 ? 52.261 5.748 -75.621 1.00 87.69 1091 LEU A CA 1
ATOM 8452 C C . LEU A 1 1091 ? 53.271 6.821 -76.042 1.00 87.69 1091 LEU A C 1
ATOM 8454 O O . LEU A 1 1091 ? 53.900 6.699 -77.095 1.00 87.69 1091 LEU A O 1
ATOM 8458 N N . GLN A 1 1092 ? 53.432 7.847 -75.210 1.00 90.31 1092 GLN A N 1
ATOM 8459 C CA . GLN A 1 1092 ? 54.382 8.946 -75.390 1.00 90.31 1092 GLN A CA 1
ATOM 8460 C C . GLN A 1 1092 ? 55.637 8.758 -74.543 1.00 90.31 1092 GLN A C 1
ATOM 8462 O O . GLN A 1 1092 ? 56.738 9.007 -75.025 1.00 90.31 1092 GLN A O 1
ATOM 8467 N N . LYS A 1 1093 ? 55.481 8.337 -73.281 1.00 90.44 1093 LYS A N 1
ATOM 8468 C CA . LYS A 1 1093 ? 56.593 8.092 -72.352 1.00 90.44 1093 LYS A CA 1
ATOM 8469 C C . LYS A 1 1093 ? 56.283 6.904 -71.451 1.00 90.44 1093 LYS A C 1
ATOM 8471 O O . LYS A 1 1093 ? 55.129 6.734 -71.079 1.00 90.44 1093 LYS A O 1
ATOM 8476 N N . GLU A 1 1094 ? 57.290 6.142 -71.051 1.00 91.06 1094 GLU A N 1
ATOM 8477 C CA . GLU A 1 1094 ? 57.179 5.134 -69.997 1.00 91.06 1094 GLU A CA 1
ATOM 8478 C C . GLU A 1 1094 ? 58.376 5.193 -69.040 1.00 91.06 1094 GLU A C 1
ATOM 8480 O O . GLU A 1 1094 ? 59.487 5.528 -69.451 1.00 91.06 1094 GLU A O 1
ATOM 8485 N N . PHE A 1 1095 ? 58.152 4.887 -67.763 1.00 90.12 1095 PHE A N 1
ATOM 8486 C CA . PHE A 1 1095 ? 59.165 4.911 -66.707 1.00 90.12 1095 PHE A CA 1
ATOM 8487 C C . PHE A 1 1095 ? 59.039 3.665 -65.830 1.00 90.12 1095 PHE A C 1
ATOM 8489 O O . PHE A 1 1095 ? 57.994 3.462 -65.215 1.00 90.12 1095 PHE A O 1
ATOM 8496 N N . HIS A 1 1096 ? 60.098 2.862 -65.734 1.00 90.19 1096 HIS A N 1
ATOM 8497 C CA . HIS A 1 1096 ? 60.173 1.700 -64.844 1.00 90.19 1096 HIS A CA 1
ATOM 8498 C C . HIS A 1 1096 ? 61.072 2.036 -63.652 1.00 90.19 1096 HIS A C 1
ATOM 8500 O O . HIS A 1 1096 ? 62.206 2.497 -63.831 1.00 90.19 1096 HIS A O 1
ATOM 8506 N N . TRP A 1 1097 ? 60.584 1.780 -62.440 1.00 87.50 1097 TRP A N 1
ATOM 8507 C CA . TRP A 1 1097 ? 61.265 2.103 -61.184 1.00 87.50 1097 TRP A CA 1
ATOM 8508 C C . TRP A 1 1097 ? 61.546 0.828 -60.377 1.00 87.50 1097 TRP A C 1
ATOM 8510 O O . TRP A 1 1097 ? 60.615 0.099 -60.023 1.00 87.50 1097 TRP A O 1
ATOM 8520 N N . ALA A 1 1098 ? 62.824 0.588 -60.062 1.00 82.50 1098 ALA A N 1
ATOM 8521 C CA . ALA A 1 1098 ? 63.321 -0.537 -59.263 1.00 82.50 1098 ALA A CA 1
ATOM 8522 C C . ALA A 1 1098 ? 62.741 -0.561 -57.845 1.00 82.50 1098 ALA A C 1
ATOM 8524 O O . ALA A 1 1098 ? 62.458 -1.624 -57.300 1.00 82.50 1098 ALA A O 1
ATOM 8525 N N . SER A 1 1099 ? 62.555 0.620 -57.257 1.00 79.00 1099 SER A N 1
ATOM 8526 C CA . SER A 1 1099 ? 61.833 0.808 -56.007 1.00 79.00 1099 SER A CA 1
ATOM 8527 C C . SER A 1 1099 ? 60.944 2.050 -56.092 1.00 79.00 1099 SER A C 1
ATOM 8529 O O . SER A 1 1099 ? 61.114 2.919 -56.949 1.00 79.00 1099 SER A O 1
ATOM 8531 N N . SER A 1 1100 ? 59.931 2.107 -55.235 1.00 79.56 1100 SER A N 1
ATOM 8532 C CA . SER A 1 1100 ? 59.025 3.249 -55.112 1.00 79.56 1100 SER A CA 1
ATOM 8533 C C . SER A 1 1100 ? 58.429 3.290 -53.712 1.00 79.56 1100 SER A C 1
ATOM 8535 O O . SER A 1 1100 ? 58.301 2.263 -53.044 1.00 79.56 1100 SER A O 1
ATOM 8537 N N . SER A 1 1101 ? 58.038 4.482 -53.268 1.00 76.00 1101 SER A N 1
ATOM 8538 C CA . SER A 1 1101 ? 57.295 4.652 -52.025 1.00 76.00 1101 SER A CA 1
ATOM 8539 C C . SER A 1 1101 ? 55.937 3.940 -52.084 1.00 76.00 1101 SER A C 1
ATOM 8541 O O . SER A 1 1101 ? 55.393 3.661 -53.156 1.00 76.00 1101 SER A O 1
ATOM 8543 N N . ILE A 1 1102 ? 55.340 3.719 -50.910 1.00 63.06 1102 ILE A N 1
ATOM 8544 C CA . ILE A 1 1102 ? 53.972 3.191 -50.749 1.00 63.06 1102 ILE A CA 1
ATOM 8545 C C . ILE A 1 1102 ? 52.950 4.024 -51.558 1.00 63.06 1102 ILE A C 1
ATOM 8547 O O . ILE A 1 1102 ? 51.991 3.477 -52.101 1.00 63.06 1102 ILE A O 1
ATOM 8551 N N . GLN A 1 1103 ? 53.208 5.331 -51.709 1.00 62.06 1103 GLN A N 1
ATOM 8552 C CA . GLN A 1 1103 ? 52.400 6.296 -52.468 1.00 62.06 1103 GLN A CA 1
ATOM 8553 C C . GLN A 1 1103 ? 52.648 6.274 -53.993 1.00 62.06 1103 GLN A C 1
ATOM 8555 O O . GLN A 1 1103 ? 51.986 7.010 -54.719 1.00 62.06 1103 GLN A O 1
ATOM 8560 N N . GLY A 1 1104 ? 53.582 5.458 -54.496 1.00 67.12 1104 GLY A N 1
ATOM 8561 C CA . GLY A 1 1104 ? 53.890 5.360 -55.928 1.00 67.12 1104 GLY A CA 1
ATOM 8562 C C . GLY A 1 1104 ? 54.914 6.376 -56.452 1.00 67.12 1104 GLY A C 1
ATOM 8563 O O . GLY A 1 1104 ? 54.966 6.604 -57.655 1.00 67.12 1104 GLY A O 1
ATOM 8564 N N . ILE A 1 1105 ? 55.737 6.979 -55.587 1.00 70.69 1105 ILE A N 1
ATOM 8565 C CA . ILE A 1 1105 ? 56.832 7.873 -56.007 1.00 70.69 1105 ILE A CA 1
ATOM 8566 C C . ILE A 1 1105 ? 58.143 7.082 -56.043 1.00 70.69 1105 ILE A C 1
ATOM 8568 O O . ILE A 1 1105 ? 58.620 6.634 -54.999 1.00 70.69 1105 ILE A O 1
ATOM 8572 N N . GLY A 1 1106 ? 58.738 6.917 -57.225 1.00 71.12 1106 GLY A N 1
ATOM 8573 C CA . GLY A 1 1106 ? 60.138 6.500 -57.369 1.00 71.12 1106 GLY A CA 1
ATOM 8574 C C . GLY A 1 1106 ? 61.087 7.695 -57.221 1.00 71.12 1106 GLY A C 1
ATOM 8575 O O . GLY A 1 1106 ? 60.718 8.823 -57.554 1.00 71.12 1106 GLY A O 1
ATOM 8576 N N . ARG A 1 1107 ? 62.311 7.481 -56.723 1.00 76.25 1107 ARG A N 1
ATOM 8577 C CA . ARG A 1 1107 ? 63.372 8.506 -56.787 1.00 76.25 1107 ARG A CA 1
ATOM 8578 C C . ARG A 1 1107 ? 64.100 8.368 -58.120 1.00 76.25 1107 ARG A C 1
ATOM 8580 O O . ARG A 1 1107 ? 64.208 7.264 -58.642 1.00 76.25 1107 ARG A O 1
ATOM 8587 N N . SER A 1 1108 ? 64.681 9.446 -58.646 1.00 74.81 1108 SER A N 1
ATOM 8588 C CA . SER A 1 1108 ? 65.461 9.419 -59.900 1.00 74.81 1108 SER A CA 1
ATOM 8589 C C . SER A 1 1108 ? 66.539 8.320 -59.934 1.00 74.81 1108 SER A C 1
ATOM 8591 O O . SER A 1 1108 ? 66.749 7.697 -60.972 1.00 74.81 1108 SER A O 1
ATOM 8593 N N . ALA A 1 1109 ? 67.163 8.020 -58.789 1.00 78.06 1109 ALA A N 1
ATOM 8594 C CA . ALA A 1 1109 ? 68.137 6.938 -58.635 1.00 78.06 1109 ALA A CA 1
ATOM 8595 C C . ALA A 1 1109 ? 67.556 5.516 -58.805 1.00 78.06 1109 ALA A C 1
ATOM 8597 O O . ALA A 1 1109 ? 68.285 4.614 -59.227 1.00 78.06 1109 ALA A O 1
ATOM 8598 N N . ASP A 1 1110 ? 66.267 5.326 -58.495 1.00 83.06 1110 ASP A N 1
ATOM 8599 C CA . ASP A 1 1110 ? 65.528 4.064 -58.627 1.00 83.06 1110 ASP A CA 1
ATOM 8600 C C . ASP A 1 1110 ? 65.021 3.815 -60.055 1.00 83.06 1110 ASP A C 1
ATOM 8602 O O . ASP A 1 1110 ? 64.584 2.707 -60.360 1.00 83.06 1110 ASP A O 1
ATOM 8606 N N . CYS A 1 1111 ? 65.044 4.813 -60.944 1.00 86.06 1111 CYS A N 1
ATOM 8607 C CA . CYS A 1 1111 ? 64.652 4.601 -62.334 1.00 86.06 1111 CYS A CA 1
ATOM 8608 C C . CYS A 1 1111 ? 65.632 3.630 -63.012 1.00 86.06 1111 CYS A C 1
ATOM 8610 O O . CYS A 1 1111 ? 66.851 3.799 -62.915 1.00 86.06 1111 CYS A O 1
ATOM 8612 N N . ILE A 1 1112 ? 65.097 2.614 -63.692 1.00 88.69 1112 ILE A N 1
ATOM 8613 C CA . ILE A 1 1112 ? 65.866 1.583 -64.412 1.00 88.69 1112 ILE A CA 1
ATOM 8614 C C . ILE A 1 1112 ? 65.570 1.547 -65.907 1.00 88.69 1112 ILE A C 1
ATOM 8616 O O . ILE A 1 1112 ? 66.428 1.105 -66.670 1.00 88.69 1112 ILE A O 1
ATOM 8620 N N . LEU A 1 1113 ? 64.412 2.046 -66.342 1.00 89.38 1113 LEU A N 1
ATOM 8621 C CA . LEU A 1 1113 ? 64.079 2.191 -67.755 1.00 89.38 1113 LEU A CA 1
ATOM 8622 C C . LEU A 1 1113 ? 63.275 3.473 -67.965 1.00 89.38 1113 LEU A C 1
ATOM 8624 O O . LEU A 1 1113 ? 62.298 3.717 -67.262 1.00 89.38 1113 LEU A O 1
ATOM 8628 N N . VAL A 1 1114 ? 63.675 4.272 -68.949 1.00 89.94 1114 VAL A N 1
ATOM 8629 C CA . VAL A 1 1114 ? 62.873 5.365 -69.510 1.00 89.94 1114 VAL A CA 1
ATOM 8630 C C . VAL A 1 1114 ? 62.644 5.054 -70.979 1.00 89.94 1114 VAL A C 1
ATOM 8632 O O . VAL A 1 1114 ? 63.597 4.729 -71.681 1.00 89.94 1114 VAL A O 1
ATOM 8635 N N . GLN A 1 1115 ? 61.416 5.179 -71.458 1.00 89.56 1115 GLN A N 1
ATOM 8636 C CA . GLN A 1 1115 ? 61.052 5.055 -72.866 1.00 89.56 1115 GLN A CA 1
ATOM 8637 C C . GLN A 1 1115 ? 60.348 6.345 -73.296 1.00 89.56 1115 GLN A C 1
ATOM 8639 O O . GLN A 1 1115 ? 59.536 6.881 -72.547 1.00 89.56 1115 GLN A O 1
ATOM 8644 N N . VAL A 1 1116 ? 60.657 6.882 -74.474 1.00 89.94 1116 VAL A N 1
ATOM 8645 C CA . VAL A 1 1116 ? 60.025 8.091 -75.029 1.00 89.94 1116 VAL A CA 1
ATOM 8646 C C . VAL A 1 1116 ? 59.817 7.907 -76.528 1.00 89.94 1116 VAL A C 1
ATOM 8648 O O . VAL A 1 1116 ? 60.731 7.481 -77.233 1.00 89.94 1116 VAL A O 1
ATOM 8651 N N . ARG A 1 1117 ? 58.627 8.252 -77.019 1.00 87.94 1117 ARG A N 1
ATOM 8652 C CA . ARG A 1 1117 ? 58.339 8.399 -78.448 1.00 87.94 1117 ARG A CA 1
ATOM 8653 C C . ARG A 1 1117 ? 58.646 9.831 -78.883 1.00 87.94 1117 ARG A C 1
ATOM 8655 O O . ARG A 1 1117 ? 58.273 10.773 -78.185 1.00 87.94 1117 ARG A O 1
ATOM 8662 N N . ASP A 1 1118 ? 59.313 9.993 -80.019 1.00 86.56 1118 ASP A N 1
ATOM 8663 C CA . ASP A 1 1118 ? 59.478 11.296 -80.668 1.00 86.56 1118 ASP A CA 1
ATOM 8664 C C . ASP A 1 1118 ? 58.340 11.595 -81.667 1.00 86.56 1118 ASP A C 1
ATOM 8666 O O . ASP A 1 1118 ? 57.419 10.798 -81.864 1.00 86.56 1118 ASP A O 1
ATOM 8670 N N . LEU A 1 1119 ? 58.383 12.776 -82.288 1.00 83.38 1119 LEU A N 1
ATOM 8671 C CA . LEU A 1 1119 ? 57.359 13.219 -83.242 1.00 83.38 1119 LEU A CA 1
ATOM 8672 C C . LEU A 1 1119 ? 57.304 12.347 -84.513 1.00 83.38 1119 LEU A C 1
ATOM 8674 O O . LEU A 1 1119 ? 56.249 12.257 -85.141 1.00 83.38 1119 LEU A O 1
ATOM 8678 N N . ASP A 1 1120 ? 58.390 11.642 -84.845 1.00 84.69 1120 ASP A N 1
ATOM 8679 C CA . ASP A 1 1120 ? 58.493 10.753 -86.009 1.00 84.69 1120 ASP A CA 1
ATOM 8680 C C . ASP A 1 1120 ? 57.926 9.343 -85.736 1.00 84.69 1120 ASP A C 1
ATOM 8682 O O . ASP A 1 1120 ? 57.930 8.481 -86.616 1.00 84.69 1120 ASP A O 1
ATOM 8686 N N . ASN A 1 1121 ? 57.392 9.097 -84.531 1.00 82.62 1121 ASN A N 1
ATOM 8687 C CA . ASN A 1 1121 ? 56.997 7.783 -83.998 1.00 82.62 1121 ASN A CA 1
ATOM 8688 C C . ASN A 1 1121 ? 58.157 6.799 -83.783 1.00 82.62 1121 ASN A C 1
ATOM 8690 O O . ASN A 1 1121 ? 57.916 5.609 -83.541 1.00 82.62 1121 ASN A O 1
ATOM 8694 N N . ALA A 1 1122 ? 59.396 7.280 -83.812 1.00 85.94 1122 ALA A N 1
ATOM 8695 C CA . ALA A 1 1122 ? 60.539 6.503 -83.383 1.00 85.94 1122 ALA A CA 1
ATOM 8696 C C . ALA A 1 1122 ? 60.596 6.483 -81.845 1.00 85.94 1122 ALA A C 1
ATOM 8698 O O . ALA A 1 1122 ? 60.147 7.409 -81.164 1.00 85.94 1122 ALA A O 1
ATOM 8699 N N . ILE A 1 1123 ? 61.118 5.397 -81.279 1.00 89.25 1123 ILE A N 1
ATOM 8700 C CA . ILE A 1 1123 ? 61.207 5.218 -79.826 1.00 89.25 1123 ILE A CA 1
ATOM 8701 C C . ILE A 1 1123 ? 62.652 5.252 -79.375 1.00 89.25 1123 ILE A C 1
ATOM 8703 O O . ILE A 1 1123 ? 63.522 4.639 -79.987 1.00 89.25 1123 ILE A O 1
ATOM 8707 N N . HIS A 1 1124 ? 62.867 5.950 -78.270 1.00 91.19 1124 HIS A N 1
ATOM 8708 C CA . HIS A 1 1124 ? 64.105 6.055 -77.526 1.00 91.19 1124 HIS A CA 1
ATOM 8709 C C . HIS A 1 1124 ? 63.924 5.341 -76.184 1.00 91.19 1124 HIS A C 1
ATOM 8711 O O . HIS A 1 1124 ? 62.993 5.662 -75.449 1.00 91.19 1124 HIS A O 1
ATOM 8717 N N . GLN A 1 1125 ? 64.804 4.403 -75.849 1.00 92.62 1125 GLN A N 1
ATOM 8718 C CA . GLN A 1 1125 ? 64.866 3.755 -74.539 1.00 92.62 1125 GLN A CA 1
ATOM 8719 C C . GLN A 1 1125 ? 66.201 4.086 -73.880 1.00 92.62 1125 GLN A C 1
ATOM 8721 O O . GLN A 1 1125 ? 67.235 4.068 -74.539 1.00 92.62 1125 GLN A O 1
ATOM 8726 N N . TRP A 1 1126 ? 66.193 4.341 -72.578 1.00 92.19 1126 TRP A N 1
ATOM 8727 C CA . TRP A 1 1126 ? 67.376 4.446 -71.732 1.00 92.19 1126 TRP A CA 1
ATOM 8728 C C . TRP A 1 1126 ? 67.239 3.420 -70.612 1.00 92.19 1126 TRP A C 1
ATOM 8730 O O . TRP A 1 1126 ? 66.311 3.510 -69.815 1.00 92.19 1126 TRP A O 1
ATOM 8740 N N . THR A 1 1127 ? 68.159 2.463 -70.522 1.00 90.00 1127 THR A N 1
ATOM 8741 C CA . THR A 1 1127 ? 68.321 1.607 -69.341 1.00 90.00 1127 THR A CA 1
ATOM 8742 C C . THR A 1 1127 ? 69.297 2.281 -68.384 1.00 90.00 1127 THR A C 1
ATOM 8744 O O . THR A 1 1127 ? 70.400 2.667 -68.786 1.00 90.00 1127 THR A O 1
ATOM 8747 N N . LEU A 1 1128 ? 68.927 2.408 -67.115 1.00 89.62 1128 LEU A N 1
ATOM 8748 C CA . LEU A 1 1128 ? 69.708 3.085 -66.081 1.00 89.62 1128 LEU A CA 1
ATOM 8749 C C . LEU A 1 1128 ? 70.112 2.119 -64.958 1.00 89.62 1128 LEU A C 1
ATOM 8751 O O . LEU A 1 1128 ? 69.653 0.981 -64.870 1.00 89.62 1128 LEU A O 1
ATOM 8755 N N . GLY A 1 1129 ? 70.989 2.574 -64.070 1.00 85.94 1129 GLY A N 1
ATOM 8756 C CA . GLY A 1 1129 ? 71.147 1.976 -62.748 1.00 85.94 1129 GLY A CA 1
ATOM 8757 C C . GLY A 1 1129 ? 71.855 2.936 -61.803 1.00 85.94 1129 GLY A C 1
ATOM 8758 O O . GLY A 1 1129 ? 72.917 3.452 -62.147 1.00 85.94 1129 GLY A O 1
ATOM 8759 N N . GLY A 1 1130 ? 71.256 3.191 -60.637 1.00 81.56 1130 GLY A N 1
ATOM 8760 C CA . GLY A 1 1130 ? 71.709 4.249 -59.729 1.00 81.56 1130 GLY A CA 1
ATOM 8761 C C . GLY A 1 1130 ? 71.526 5.649 -60.325 1.00 81.56 1130 GLY A C 1
ATOM 8762 O O . GLY A 1 1130 ? 72.384 6.505 -60.146 1.00 81.56 1130 GLY A O 1
ATOM 8763 N N . GLY A 1 1131 ? 70.463 5.858 -61.110 1.00 80.06 1131 GLY A N 1
ATOM 8764 C CA . GLY A 1 1131 ? 70.165 7.126 -61.791 1.00 80.06 1131 GLY A CA 1
ATOM 8765 C C . GLY A 1 1131 ? 71.044 7.465 -63.002 1.00 80.06 1131 GLY A C 1
ATOM 8766 O O . GLY A 1 1131 ? 70.802 8.479 -63.650 1.00 80.06 1131 GLY A O 1
ATOM 8767 N N . VAL A 1 1132 ? 72.042 6.641 -63.348 1.00 81.44 1132 VAL A N 1
ATOM 8768 C CA . VAL A 1 1132 ? 72.934 6.891 -64.496 1.00 81.44 1132 VAL A CA 1
ATOM 8769 C C . VAL A 1 1132 ? 72.624 5.939 -65.649 1.00 81.44 1132 VAL A C 1
ATOM 8771 O O . VAL A 1 1132 ? 72.450 4.737 -65.442 1.00 81.44 1132 VAL A O 1
ATOM 8774 N N . VAL A 1 1133 ? 72.593 6.469 -66.876 1.00 84.81 1133 VAL A N 1
ATOM 8775 C CA . VAL A 1 1133 ? 72.380 5.691 -68.106 1.00 84.81 1133 VAL A CA 1
ATOM 8776 C C . VAL A 1 1133 ? 73.489 4.646 -68.282 1.00 84.81 1133 VAL A C 1
ATOM 8778 O O . VAL A 1 1133 ? 74.679 4.971 -68.315 1.00 84.81 1133 VAL A O 1
ATOM 8781 N N . LYS A 1 1134 ? 73.076 3.383 -68.415 1.00 90.00 1134 LYS A N 1
ATOM 8782 C CA . LYS A 1 1134 ? 73.914 2.226 -68.759 1.00 90.00 1134 LYS A CA 1
ATOM 8783 C C . LYS A 1 1134 ? 73.778 1.848 -70.230 1.00 90.00 1134 LYS A C 1
ATOM 8785 O O . LYS A 1 1134 ? 74.775 1.530 -70.866 1.00 90.00 1134 LYS A O 1
ATOM 8790 N N . LYS A 1 1135 ? 72.560 1.902 -70.768 1.00 91.31 1135 LYS A N 1
ATOM 8791 C CA . LYS A 1 1135 ? 72.248 1.583 -72.164 1.00 91.31 1135 LYS A CA 1
ATOM 8792 C C . LYS A 1 1135 ? 71.276 2.620 -72.711 1.00 91.31 1135 LYS A C 1
ATOM 8794 O O . LYS A 1 1135 ? 70.430 3.117 -71.977 1.00 91.31 1135 LYS A O 1
ATOM 8799 N N . TYR A 1 1136 ? 71.375 2.925 -73.991 1.00 92.62 1136 TYR A N 1
ATOM 8800 C CA . TYR A 1 1136 ? 70.389 3.680 -74.747 1.00 92.62 1136 TYR A CA 1
ATOM 8801 C C . TYR A 1 1136 ? 70.134 2.975 -76.076 1.00 92.62 1136 TYR A C 1
ATOM 8803 O O . TYR A 1 1136 ? 71.062 2.439 -76.678 1.00 92.62 1136 TYR A O 1
ATOM 8811 N N . GLU A 1 1137 ? 68.895 2.974 -76.543 1.00 92.00 1137 GLU A N 1
ATOM 8812 C CA . GLU A 1 1137 ? 68.463 2.282 -77.755 1.00 92.00 1137 GLU A CA 1
ATOM 8813 C C . GLU A 1 1137 ? 67.478 3.168 -78.527 1.00 92.00 1137 GLU A C 1
ATOM 8815 O O . GLU A 1 1137 ? 66.646 3.842 -77.919 1.00 92.00 1137 GLU A O 1
ATOM 8820 N N . LYS A 1 1138 ? 67.571 3.193 -79.864 1.00 91.88 1138 LYS A N 1
ATOM 8821 C CA . LYS A 1 1138 ? 66.576 3.839 -80.735 1.00 91.88 1138 LYS A CA 1
ATOM 8822 C C . LYS A 1 1138 ? 66.051 2.867 -81.784 1.00 91.88 1138 LYS A C 1
ATOM 8824 O O . LYS A 1 1138 ? 66.845 2.279 -82.522 1.00 91.88 1138 LYS A O 1
ATOM 8829 N N . TRP A 1 1139 ? 64.729 2.793 -81.908 1.00 90.88 1139 TRP A N 1
ATOM 8830 C CA . TRP A 1 1139 ? 64.009 2.117 -82.988 1.00 90.88 1139 TRP A CA 1
ATOM 8831 C C . TRP A 1 1139 ? 63.348 3.151 -83.890 1.00 90.88 1139 TRP A C 1
ATOM 8833 O O . TRP A 1 1139 ? 62.759 4.107 -83.394 1.00 90.88 1139 TRP A O 1
ATOM 8843 N N . ALA A 1 1140 ? 63.423 2.959 -85.204 1.00 85.44 1140 ALA A N 1
ATOM 8844 C CA . ALA A 1 1140 ? 62.871 3.875 -86.200 1.00 85.44 1140 ALA A CA 1
ATOM 8845 C C . ALA A 1 1140 ? 61.333 3.889 -86.241 1.00 85.44 1140 ALA A C 1
ATOM 8847 O O . ALA A 1 1140 ? 60.752 4.826 -86.780 1.00 85.44 1140 ALA A O 1
ATOM 8848 N N . LYS A 1 1141 ? 60.681 2.852 -85.702 1.00 84.81 1141 LYS A N 1
ATOM 8849 C CA . LYS A 1 1141 ? 59.224 2.715 -85.601 1.00 84.81 1141 LYS A CA 1
ATOM 8850 C C . LYS A 1 1141 ? 58.858 1.931 -84.347 1.00 84.81 1141 LYS A C 1
ATOM 8852 O O . LYS A 1 1141 ? 59.614 1.060 -83.919 1.00 84.81 1141 LYS A O 1
ATOM 8857 N N . ALA A 1 1142 ? 57.667 2.197 -83.824 1.00 84.69 1142 ALA A N 1
ATOM 8858 C CA . ALA A 1 1142 ? 57.007 1.375 -82.819 1.00 84.69 1142 ALA A CA 1
ATOM 8859 C C . ALA A 1 1142 ? 55.483 1.440 -82.983 1.00 84.69 1142 ALA A C 1
ATOM 8861 O O . ALA A 1 1142 ? 54.944 2.462 -83.424 1.00 84.69 1142 ALA A O 1
ATOM 8862 N N . ASP A 1 1143 ? 54.780 0.386 -82.574 1.00 85.62 1143 ASP A N 1
ATOM 8863 C CA . ASP A 1 1143 ? 53.320 0.373 -82.468 1.00 85.62 1143 ASP A CA 1
ATOM 8864 C C . ASP A 1 1143 ? 52.804 1.400 -81.435 1.00 85.62 1143 ASP A C 1
ATOM 8866 O O . ASP A 1 1143 ? 53.578 2.090 -80.765 1.00 85.62 1143 ASP A O 1
ATOM 8870 N N . ARG A 1 1144 ? 51.478 1.531 -81.295 1.00 81.69 1144 ARG A N 1
ATOM 8871 C CA . ARG A 1 1144 ? 50.860 2.505 -80.372 1.00 81.69 1144 ARG A CA 1
ATOM 8872 C C . ARG A 1 1144 ? 51.142 2.232 -78.891 1.00 81.69 1144 ARG A C 1
ATOM 8874 O O . ARG A 1 1144 ? 51.100 3.178 -78.109 1.00 81.69 1144 ARG A O 1
ATOM 8881 N N . ASN A 1 1145 ? 51.455 0.994 -78.522 1.00 81.81 1145 ASN A N 1
ATOM 8882 C CA . ASN A 1 1145 ? 51.710 0.561 -77.149 1.00 81.81 1145 ASN A CA 1
ATOM 8883 C C . ASN A 1 1145 ? 53.196 0.649 -76.774 1.00 81.81 1145 ASN A C 1
ATOM 8885 O O . ASN A 1 1145 ? 53.529 0.481 -75.611 1.00 81.81 1145 ASN A O 1
ATOM 8889 N N . GLY A 1 1146 ? 54.079 0.920 -77.740 1.00 80.38 1146 GLY A N 1
ATOM 8890 C CA . GLY A 1 1146 ? 55.524 1.010 -77.530 1.00 80.38 1146 GLY A CA 1
ATOM 8891 C C . GLY A 1 1146 ? 56.306 -0.229 -77.966 1.00 80.38 1146 GLY A C 1
ATOM 8892 O O . GLY A 1 1146 ? 57.529 -0.236 -77.837 1.00 80.38 1146 GLY A O 1
ATOM 8893 N N . GLY A 1 1147 ? 55.638 -1.246 -78.518 1.00 82.56 1147 GLY A N 1
ATOM 8894 C CA . GLY A 1 1147 ? 56.297 -2.412 -79.097 1.00 82.56 1147 GLY A CA 1
ATOM 8895 C C . GLY A 1 1147 ? 57.050 -2.041 -80.375 1.00 82.56 1147 GLY A C 1
ATOM 8896 O O . GLY A 1 1147 ? 56.486 -1.445 -81.291 1.00 82.56 1147 GLY A O 1
ATOM 8897 N N . ALA A 1 1148 ? 58.331 -2.398 -80.450 1.00 82.44 1148 ALA A N 1
ATOM 8898 C CA . ALA A 1 1148 ? 59.182 -2.171 -81.616 1.00 82.44 1148 ALA A CA 1
ATOM 8899 C C . ALA A 1 1148 ? 59.847 -3.483 -82.052 1.00 82.44 1148 ALA A C 1
ATOM 8901 O O . ALA A 1 1148 ? 60.262 -4.286 -81.214 1.00 82.44 1148 ALA A O 1
ATOM 8902 N N . SER A 1 1149 ? 59.960 -3.719 -83.363 1.00 83.31 1149 SER A N 1
ATOM 8903 C CA . SER A 1 1149 ? 60.637 -4.917 -83.869 1.00 83.31 1149 SER A CA 1
ATOM 8904 C C . SER A 1 1149 ? 62.153 -4.791 -83.710 1.00 83.31 1149 SER A C 1
ATOM 8906 O O . SER A 1 1149 ? 62.713 -3.707 -83.871 1.00 83.31 1149 SER A O 1
ATOM 8908 N N . SER A 1 1150 ? 62.856 -5.911 -83.524 1.00 80.62 1150 SER A N 1
ATOM 8909 C CA . SER A 1 1150 ? 64.318 -5.960 -83.680 1.00 80.62 1150 SER A CA 1
ATOM 8910 C C . SER A 1 1150 ? 64.775 -5.476 -85.064 1.00 80.62 1150 SER A C 1
ATOM 8912 O O . SER A 1 1150 ? 65.867 -4.929 -85.190 1.00 80.62 1150 SER A O 1
ATOM 8914 N N . ASN A 1 1151 ? 63.920 -5.593 -86.087 1.00 83.00 1151 ASN A N 1
ATOM 8915 C CA . ASN A 1 1151 ? 64.174 -5.063 -87.428 1.00 83.00 1151 ASN A CA 1
ATOM 8916 C C . ASN A 1 1151 ? 64.173 -3.524 -87.489 1.00 83.00 1151 ASN A C 1
ATOM 8918 O O . ASN A 1 1151 ? 64.890 -2.956 -88.315 1.00 83.00 1151 ASN A O 1
ATOM 8922 N N . ASP A 1 1152 ? 63.399 -2.858 -86.626 1.00 85.31 1152 ASP A N 1
ATOM 8923 C CA . ASP A 1 1152 ? 63.298 -1.394 -86.558 1.00 85.31 1152 ASP A CA 1
ATOM 8924 C C . ASP A 1 1152 ? 64.395 -0.765 -85.683 1.00 85.31 1152 ASP A C 1
ATOM 8926 O O . ASP A 1 1152 ? 64.562 0.455 -85.704 1.00 85.31 1152 ASP A O 1
ATOM 8930 N N . LEU A 1 1153 ? 65.159 -1.562 -84.925 1.00 87.31 1153 LEU A N 1
ATOM 8931 C CA . LEU A 1 1153 ? 66.294 -1.085 -84.132 1.00 87.31 1153 LEU A CA 1
ATOM 8932 C C . LEU A 1 1153 ? 67.352 -0.464 -85.058 1.00 87.31 1153 LEU A C 1
ATOM 8934 O O . LEU A 1 1153 ? 67.836 -1.113 -85.986 1.00 87.31 1153 LEU A O 1
ATOM 8938 N N . VAL A 1 1154 ? 67.725 0.791 -84.791 1.00 88.38 1154 VAL A N 1
ATOM 8939 C CA . VAL A 1 1154 ? 68.688 1.557 -85.605 1.00 88.38 1154 VAL A CA 1
ATOM 8940 C C . VAL A 1 1154 ? 69.938 1.994 -84.845 1.00 88.38 1154 VAL A C 1
ATOM 8942 O O . VAL A 1 1154 ? 70.986 2.203 -85.460 1.00 88.38 1154 VAL A O 1
ATOM 8945 N N . LYS A 1 1155 ? 69.876 2.117 -83.515 1.00 89.94 1155 LYS A N 1
ATOM 8946 C CA . LYS A 1 1155 ? 71.027 2.533 -82.699 1.00 89.94 1155 LYS A CA 1
ATOM 8947 C C . LYS A 1 1155 ? 70.994 1.898 -81.313 1.00 89.94 1155 LYS A C 1
ATOM 8949 O O . LYS A 1 1155 ? 69.946 1.894 -80.679 1.00 89.94 1155 LYS A O 1
ATOM 8954 N N . ILE A 1 1156 ? 72.150 1.458 -80.825 1.00 90.69 1156 ILE A N 1
ATOM 8955 C CA . ILE A 1 1156 ? 72.417 1.149 -79.413 1.00 90.69 1156 ILE A CA 1
ATOM 8956 C C . ILE A 1 1156 ? 73.590 2.035 -78.963 1.00 90.69 1156 ILE A C 1
ATOM 8958 O O . ILE A 1 1156 ? 74.494 2.315 -79.750 1.00 90.69 1156 ILE A O 1
ATOM 8962 N N . VAL A 1 1157 ? 73.591 2.489 -77.713 1.00 90.06 1157 VAL A N 1
ATOM 8963 C CA . VAL A 1 1157 ? 74.730 3.123 -77.039 1.00 90.06 1157 VAL A CA 1
ATOM 8964 C C . VAL A 1 1157 ? 74.865 2.508 -75.650 1.00 90.06 1157 VAL A C 1
ATOM 8966 O O . VAL A 1 1157 ? 73.994 2.704 -74.811 1.00 90.06 1157 VAL A O 1
ATOM 8969 N N . GLU A 1 1158 ? 75.935 1.766 -75.393 1.00 91.06 1158 GLU A N 1
ATOM 8970 C CA . GLU A 1 1158 ? 76.160 1.066 -74.121 1.00 91.06 1158 GLU A CA 1
ATOM 8971 C C . GLU A 1 1158 ? 77.382 1.625 -73.383 1.00 91.06 1158 GLU A C 1
ATOM 8973 O O . GLU A 1 1158 ? 78.414 1.891 -73.996 1.00 91.06 1158 GLU A O 1
ATOM 8978 N N . ARG A 1 1159 ? 77.274 1.837 -72.070 1.00 87.69 1159 ARG A N 1
ATOM 8979 C CA . ARG A 1 1159 ? 78.321 2.429 -71.231 1.00 87.69 1159 ARG A CA 1
ATOM 8980 C C . ARG A 1 1159 ? 79.211 1.344 -70.630 1.00 87.69 1159 ARG A C 1
ATOM 8982 O O . ARG A 1 1159 ? 78.751 0.509 -69.855 1.00 87.69 1159 ARG A O 1
ATOM 8989 N N . LEU A 1 1160 ? 80.502 1.406 -70.936 1.00 88.19 1160 LEU A N 1
ATOM 8990 C CA . LEU A 1 1160 ? 81.523 0.526 -70.376 1.00 88.19 1160 LEU A CA 1
ATOM 8991 C C . LEU A 1 1160 ? 81.900 0.939 -68.938 1.00 88.19 1160 LEU A C 1
ATOM 8993 O O . LEU A 1 1160 ? 81.791 2.122 -68.597 1.00 88.19 1160 LEU A O 1
ATOM 8997 N N . PRO A 1 1161 ? 82.426 0.012 -68.108 1.00 83.31 1161 PRO A N 1
ATOM 8998 C CA . PRO A 1 1161 ? 82.871 0.313 -66.741 1.00 83.31 1161 PRO A CA 1
ATOM 8999 C C . PRO A 1 1161 ? 83.894 1.457 -66.650 1.00 83.31 1161 PRO A C 1
ATOM 9001 O O . PRO A 1 1161 ? 83.889 2.218 -65.689 1.00 83.31 1161 PRO A O 1
ATOM 9004 N N . GLU A 1 1162 ? 84.723 1.624 -67.683 1.00 85.12 1162 GLU A N 1
ATOM 9005 C CA . GLU A 1 1162 ? 85.742 2.680 -67.803 1.00 85.12 1162 GLU A CA 1
ATOM 9006 C C . GLU A 1 1162 ? 85.170 4.082 -68.116 1.00 85.12 1162 GLU A C 1
ATOM 9008 O O . GLU A 1 1162 ? 85.925 5.010 -68.395 1.00 85.12 1162 GLU A O 1
ATOM 9013 N N . GLY A 1 1163 ? 83.844 4.252 -68.166 1.00 81.38 1163 GLY A N 1
ATOM 9014 C CA . GLY A 1 1163 ? 83.194 5.520 -68.532 1.00 81.38 1163 GLY A CA 1
ATOM 9015 C C . GLY A 1 1163 ? 83.184 5.837 -70.035 1.00 81.38 1163 GLY A C 1
ATOM 9016 O O . GLY A 1 1163 ? 82.610 6.847 -70.434 1.00 81.38 1163 GLY A O 1
ATOM 9017 N N . LYS A 1 1164 ? 83.772 4.963 -70.859 1.00 87.94 1164 LYS A N 1
ATOM 9018 C CA . LYS A 1 1164 ? 83.665 4.946 -72.327 1.00 87.94 1164 LYS A CA 1
ATOM 9019 C C . LYS A 1 1164 ? 82.288 4.430 -72.764 1.00 87.94 1164 LYS A C 1
ATOM 9021 O O . LYS A 1 1164 ? 81.597 3.774 -71.986 1.00 87.94 1164 LYS A O 1
ATOM 9026 N N . PHE A 1 1165 ? 81.914 4.653 -74.019 1.00 88.00 1165 PHE A N 1
ATOM 9027 C CA . PHE A 1 1165 ? 80.653 4.167 -74.592 1.00 88.00 1165 PHE A CA 1
ATOM 9028 C C . PHE A 1 1165 ? 80.892 3.351 -75.867 1.00 88.00 1165 PHE A C 1
ATOM 9030 O O . PHE A 1 1165 ? 81.865 3.584 -76.576 1.00 88.00 1165 PHE A O 1
ATOM 9037 N N . ILE A 1 1166 ? 80.007 2.406 -76.184 1.00 88.81 1166 ILE A N 1
ATOM 9038 C CA . ILE A 1 1166 ? 79.953 1.688 -77.462 1.00 88.81 1166 ILE A CA 1
ATOM 9039 C C . ILE A 1 1166 ? 78.669 2.088 -78.183 1.00 88.81 1166 ILE A C 1
ATOM 9041 O O . ILE A 1 1166 ? 77.578 1.705 -77.776 1.00 88.81 1166 ILE A O 1
ATOM 9045 N N . VAL A 1 1167 ? 78.806 2.831 -79.277 1.00 89.25 1167 VAL A N 1
ATOM 9046 C CA . VAL A 1 1167 ? 77.737 3.172 -80.216 1.00 89.25 1167 VAL A CA 1
ATOM 9047 C C . VAL A 1 1167 ? 77.673 2.099 -81.304 1.00 89.25 1167 VAL A C 1
ATOM 9049 O O . VAL A 1 1167 ? 78.564 2.015 -82.151 1.00 89.25 1167 VAL A O 1
ATOM 9052 N N . ILE A 1 1168 ? 76.614 1.295 -81.306 1.00 88.69 1168 ILE A N 1
ATOM 9053 C CA . ILE A 1 1168 ? 76.316 0.318 -82.360 1.00 88.69 1168 ILE A CA 1
ATOM 9054 C C . ILE A 1 1168 ? 75.250 0.918 -83.278 1.00 88.69 1168 ILE A C 1
ATOM 9056 O O . ILE A 1 1168 ? 74.214 1.389 -82.811 1.00 88.69 1168 ILE A O 1
ATOM 9060 N N . SER A 1 1169 ? 75.496 0.904 -84.585 1.00 87.62 1169 SER A N 1
ATOM 9061 C CA . SER A 1 1169 ? 74.490 1.238 -85.600 1.00 87.62 1169 SER A CA 1
ATOM 9062 C C . SER A 1 1169 ? 73.925 -0.051 -86.186 1.00 87.62 1169 SER A C 1
ATOM 9064 O O . SER A 1 1169 ? 74.684 -0.950 -86.559 1.00 87.62 1169 SER A O 1
ATOM 9066 N N . VAL A 1 1170 ? 72.601 -0.138 -86.262 1.00 85.19 1170 VAL A N 1
ATOM 9067 C CA . VAL A 1 1170 ? 71.854 -1.330 -86.686 1.00 85.19 1170 VAL A CA 1
ATOM 9068 C C . VAL A 1 1170 ? 70.992 -0.966 -87.898 1.00 85.19 1170 VAL A C 1
ATOM 9070 O O . VAL A 1 1170 ? 70.570 0.181 -88.051 1.00 85.19 1170 VAL A O 1
ATOM 9073 N N . LYS A 1 1171 ? 70.767 -1.913 -88.809 1.00 84.12 1171 LYS A N 1
ATOM 9074 C CA . LYS A 1 1171 ? 69.881 -1.744 -89.966 1.00 84.12 1171 LYS A CA 1
ATOM 9075 C C . LYS A 1 1171 ? 69.207 -3.078 -90.274 1.00 84.12 1171 LYS A C 1
ATOM 9077 O O . LYS A 1 1171 ? 69.903 -4.054 -90.536 1.00 84.12 1171 LYS A O 1
ATOM 9082 N N . ALA A 1 1172 ? 67.872 -3.114 -90.248 1.00 78.62 1172 ALA A N 1
ATOM 9083 C CA . ALA A 1 1172 ? 67.086 -4.340 -90.442 1.00 78.62 1172 ALA A CA 1
ATOM 9084 C C . ALA A 1 1172 ? 67.547 -5.495 -89.523 1.00 78.62 1172 ALA A C 1
ATOM 9086 O O . ALA A 1 1172 ? 67.792 -6.607 -89.981 1.00 78.62 1172 ALA A O 1
ATOM 9087 N N . GLY A 1 1173 ? 67.749 -5.199 -88.233 1.00 75.31 1173 GLY A N 1
ATOM 9088 C CA . GLY A 1 1173 ? 68.211 -6.162 -87.224 1.00 75.31 1173 GLY A CA 1
ATOM 9089 C C . GLY A 1 1173 ? 69.698 -6.544 -87.285 1.00 75.31 1173 GLY A C 1
ATOM 9090 O O . GLY A 1 1173 ? 70.194 -7.172 -86.354 1.00 75.31 1173 GLY A O 1
ATOM 9091 N N . ILE A 1 1174 ? 70.438 -6.144 -88.327 1.00 77.75 1174 ILE A N 1
ATOM 9092 C CA . ILE A 1 1174 ? 71.864 -6.463 -88.493 1.00 77.75 1174 ILE A CA 1
ATOM 9093 C C . ILE A 1 1174 ? 72.731 -5.294 -88.011 1.00 77.75 1174 ILE A C 1
ATOM 9095 O O . ILE A 1 1174 ? 72.515 -4.141 -88.390 1.00 77.75 1174 ILE A O 1
ATOM 9099 N N . GLN A 1 1175 ? 73.745 -5.585 -87.195 1.00 84.50 1175 GLN A N 1
ATOM 9100 C CA . GLN A 1 1175 ? 74.781 -4.624 -86.807 1.00 84.50 1175 GLN A CA 1
ATOM 9101 C C . GLN A 1 1175 ? 75.636 -4.245 -88.028 1.00 84.50 1175 GLN A C 1
ATOM 9103 O O . GLN A 1 1175 ? 76.316 -5.093 -88.601 1.00 84.50 1175 GLN A O 1
ATOM 9108 N N . VAL A 1 1176 ? 75.623 -2.964 -88.412 1.00 83.88 1176 VAL A N 1
ATOM 9109 C CA . VAL A 1 1176 ? 76.322 -2.455 -89.611 1.00 83.88 1176 VAL A CA 1
ATOM 9110 C C . VAL A 1 1176 ? 77.583 -1.643 -89.309 1.00 83.88 1176 VAL A C 1
ATOM 9112 O O . VAL A 1 1176 ? 78.448 -1.543 -90.176 1.00 83.88 1176 VAL A O 1
ATOM 9115 N N . ALA A 1 1177 ? 77.711 -1.080 -88.102 1.00 82.25 1177 ALA A N 1
ATOM 9116 C CA . ALA A 1 1177 ? 78.923 -0.394 -87.639 1.00 82.25 1177 ALA A CA 1
ATOM 9117 C C . ALA A 1 1177 ? 78.997 -0.349 -86.104 1.00 82.25 1177 ALA A C 1
ATOM 9119 O O . ALA A 1 1177 ? 77.962 -0.261 -85.438 1.00 82.25 1177 ALA A O 1
ATOM 9120 N N . GLN A 1 1178 ? 80.209 -0.341 -85.542 1.00 88.56 1178 GLN A N 1
ATOM 9121 C CA . GLN A 1 1178 ? 80.449 -0.174 -84.105 1.00 88.56 1178 GLN A CA 1
ATOM 9122 C C . GLN A 1 1178 ? 81.556 0.854 -83.839 1.00 88.56 1178 GLN A C 1
ATOM 9124 O O . GLN A 1 1178 ? 82.639 0.787 -84.422 1.00 88.56 1178 GLN A O 1
ATOM 9129 N N . LYS A 1 1179 ? 81.295 1.794 -82.925 1.00 88.62 1179 LYS A N 1
ATOM 9130 C CA . LYS A 1 1179 ? 82.233 2.836 -82.482 1.00 88.62 1179 LYS A CA 1
ATOM 9131 C C . LYS A 1 1179 ? 82.358 2.827 -80.968 1.00 88.62 1179 LYS A C 1
ATOM 9133 O O . LYS A 1 1179 ? 81.358 2.980 -80.281 1.00 88.62 1179 LYS A O 1
ATOM 9138 N N . THR A 1 1180 ? 83.568 2.709 -80.439 1.00 87.88 1180 THR A N 1
ATOM 9139 C CA . THR A 1 1180 ? 83.856 3.060 -79.046 1.00 87.88 1180 THR A CA 1
ATOM 9140 C C . THR A 1 1180 ? 84.163 4.551 -78.971 1.00 87.88 1180 THR A C 1
ATOM 9142 O O . THR A 1 1180 ? 85.009 5.028 -79.729 1.00 87.88 1180 THR A O 1
ATOM 9145 N N . THR A 1 1181 ? 83.520 5.280 -78.062 1.00 86.25 1181 THR A N 1
ATOM 9146 C CA . THR A 1 1181 ? 83.784 6.700 -77.794 1.00 86.25 1181 THR A CA 1
ATOM 9147 C C . THR A 1 1181 ? 84.215 6.944 -76.351 1.00 86.25 1181 THR A C 1
ATOM 9149 O O . THR A 1 1181 ? 83.988 6.109 -75.471 1.00 86.25 1181 THR A O 1
ATOM 9152 N N . ASP A 1 1182 ? 84.820 8.102 -76.095 1.00 85.12 1182 ASP A N 1
ATOM 9153 C CA . ASP A 1 1182 ? 84.940 8.646 -74.741 1.00 85.12 1182 ASP A CA 1
ATOM 9154 C C . ASP A 1 1182 ? 83.598 9.237 -74.250 1.00 85.12 1182 ASP A C 1
ATOM 9156 O O . ASP A 1 1182 ? 82.562 9.118 -74.915 1.00 85.12 1182 ASP A O 1
ATOM 9160 N N . GLY A 1 1183 ? 83.617 9.865 -73.069 1.00 75.62 1183 GLY A N 1
ATOM 9161 C CA . GLY A 1 1183 ? 82.456 10.541 -72.478 1.00 75.62 1183 GLY A CA 1
ATOM 9162 C C . GLY A 1 1183 ? 82.093 11.897 -73.098 1.00 75.62 1183 GLY A C 1
ATOM 9163 O O . GLY A 1 1183 ? 81.081 12.470 -72.707 1.00 75.62 1183 GLY A O 1
ATOM 9164 N N . LEU A 1 1184 ? 82.884 12.401 -74.051 1.00 78.31 1184 LEU A N 1
ATOM 9165 C CA . LEU A 1 1184 ? 82.590 13.595 -74.854 1.00 78.31 1184 LEU A CA 1
ATOM 9166 C C . LEU A 1 1184 ? 82.066 13.225 -76.257 1.00 78.31 1184 LEU A C 1
ATOM 9168 O O . LEU A 1 1184 ? 81.614 14.091 -77.000 1.00 78.31 1184 LEU A O 1
ATOM 9172 N N . GLY A 1 1185 ? 82.090 11.936 -76.613 1.00 78.81 1185 GLY A N 1
ATOM 9173 C CA . GLY A 1 1185 ? 81.650 11.415 -77.907 1.00 78.81 1185 GLY A CA 1
ATOM 9174 C C . GLY A 1 1185 ? 82.764 11.285 -78.951 1.00 78.81 1185 GLY A C 1
ATOM 9175 O O . GLY A 1 1185 ? 82.479 10.879 -80.080 1.00 78.81 1185 GLY A O 1
ATOM 9176 N N . HIS A 1 1186 ? 84.026 11.566 -78.607 1.00 79.44 1186 HIS A N 1
ATOM 9177 C CA . HIS A 1 1186 ? 85.154 11.377 -79.522 1.00 79.44 1186 HIS A CA 1
ATOM 9178 C C . HIS A 1 1186 ? 85.374 9.888 -79.799 1.00 79.44 1186 HIS A C 1
ATOM 9180 O O . HIS A 1 1186 ? 85.411 9.078 -78.873 1.00 79.44 1186 HIS A O 1
ATOM 9186 N N . VAL A 1 1187 ? 85.548 9.508 -81.068 1.00 82.88 1187 VAL A N 1
ATOM 9187 C CA . VAL A 1 1187 ? 85.735 8.103 -81.464 1.00 82.88 1187 VAL A CA 1
ATOM 9188 C C . VAL A 1 1187 ? 87.142 7.628 -81.092 1.00 82.88 1187 VAL A C 1
ATOM 9190 O O . VAL A 1 1187 ? 88.128 8.059 -81.679 1.00 82.88 1187 VAL A O 1
ATOM 9193 N N . LEU A 1 1188 ? 87.217 6.694 -80.144 1.00 85.75 1188 LEU A N 1
ATOM 9194 C CA . LEU A 1 1188 ? 88.448 6.037 -79.693 1.00 85.75 1188 LEU A CA 1
ATOM 9195 C C . LEU A 1 1188 ? 88.802 4.811 -80.547 1.00 85.75 1188 LEU A C 1
ATOM 9197 O O . LEU A 1 1188 ? 89.970 4.452 -80.671 1.00 85.75 1188 LEU A O 1
ATOM 9201 N N . LYS A 1 1189 ? 87.788 4.133 -81.100 1.00 83.94 1189 LYS A N 1
ATOM 9202 C CA . LYS A 1 1189 ? 87.944 2.956 -81.966 1.00 83.94 1189 LYS A CA 1
ATOM 9203 C C . LYS A 1 1189 ? 86.706 2.789 -82.844 1.00 83.94 1189 LYS A C 1
ATOM 9205 O O . LYS A 1 1189 ? 85.592 2.840 -82.337 1.00 83.94 1189 LYS A O 1
ATOM 9210 N N . GLU A 1 1190 ? 86.884 2.532 -84.133 1.00 83.00 1190 GLU A N 1
ATOM 9211 C CA . GLU A 1 1190 ? 85.808 2.125 -85.047 1.00 83.00 1190 GLU A CA 1
ATOM 9212 C C . GLU A 1 1190 ? 86.080 0.691 -85.517 1.00 83.00 1190 GLU A C 1
ATOM 9214 O O . GLU A 1 1190 ? 87.232 0.292 -85.694 1.00 83.00 1190 GLU A O 1
ATOM 9219 N N . THR A 1 1191 ? 85.051 -0.147 -85.618 1.00 65.81 1191 THR A N 1
ATOM 9220 C CA . THR A 1 1191 ? 85.191 -1.563 -85.986 1.00 65.81 1191 THR A CA 1
ATOM 9221 C C . THR A 1 1191 ? 84.000 -1.987 -86.842 1.00 65.81 1191 THR A C 1
ATOM 9223 O O . THR A 1 1191 ? 82.849 -1.861 -86.430 1.00 65.81 1191 THR A O 1
ATOM 9226 N N . GLY A 1 1192 ? 84.296 -2.482 -88.046 1.00 59.28 1192 GLY A N 1
ATOM 9227 C CA . GLY A 1 1192 ? 83.300 -2.878 -89.041 1.00 59.28 1192 GLY A CA 1
ATOM 9228 C C . GLY A 1 1192 ? 82.840 -1.732 -89.950 1.00 59.28 1192 GLY A C 1
ATOM 9229 O O . GLY A 1 1192 ? 81.927 -0.987 -89.613 1.00 59.28 1192 GLY A O 1
ATOM 9230 N N . LYS A 1 1193 ? 83.423 -1.668 -91.153 1.00 50.44 1193 LYS A N 1
ATOM 9231 C CA . LYS A 1 1193 ? 82.711 -1.253 -92.370 1.00 50.44 1193 LYS A CA 1
ATOM 9232 C C . LYS A 1 1193 ? 82.449 -2.525 -93.167 1.00 50.44 1193 LYS A C 1
ATOM 9234 O O . LYS A 1 1193 ? 83.396 -3.110 -93.686 1.00 50.44 1193 LYS A O 1
ATOM 9239 N N . ILE A 1 1194 ? 81.195 -2.955 -93.263 1.00 48.81 1194 ILE A N 1
ATOM 9240 C CA . ILE A 1 1194 ? 80.818 -3.998 -94.223 1.00 48.81 1194 ILE A CA 1
ATOM 9241 C C . ILE A 1 1194 ? 80.881 -3.355 -95.615 1.00 48.81 1194 ILE A C 1
ATOM 9243 O O . ILE A 1 1194 ? 80.185 -2.369 -95.860 1.00 48.81 1194 ILE A O 1
ATOM 9247 N N . LEU A 1 1195 ? 81.739 -3.866 -96.506 1.00 43.41 1195 LEU A N 1
ATOM 9248 C CA . LEU A 1 1195 ? 81.693 -3.471 -97.914 1.00 43.41 1195 LEU A CA 1
ATOM 9249 C C . LEU A 1 1195 ? 80.441 -4.073 -98.553 1.00 43.41 1195 LEU A C 1
ATOM 9251 O O . LEU A 1 1195 ? 80.231 -5.282 -98.498 1.00 43.41 1195 LEU A O 1
ATOM 9255 N N . ASP A 1 1196 ? 79.646 -3.222 -99.192 1.00 44.12 1196 ASP A N 1
ATOM 9256 C CA . ASP A 1 1196 ? 78.546 -3.650 -100.047 1.00 44.12 1196 ASP A CA 1
ATOM 9257 C C . ASP A 1 1196 ? 79.124 -4.244 -101.342 1.00 44.12 1196 ASP A C 1
ATOM 9259 O O . ASP A 1 1196 ? 79.730 -3.529 -102.146 1.00 44.12 1196 ASP A O 1
ATOM 9263 N N . GLN A 1 1197 ? 78.991 -5.561 -101.522 1.00 39.75 1197 GLN A N 1
ATOM 9264 C CA . GLN A 1 1197 ? 79.345 -6.236 -102.768 1.00 39.75 1197 GLN A CA 1
ATOM 9265 C C . GLN A 1 1197 ? 78.249 -7.195 -103.242 1.00 39.75 1197 GLN A C 1
ATOM 9267 O O . GLN A 1 1197 ? 78.099 -8.317 -102.769 1.00 39.75 1197 GLN A O 1
ATOM 9272 N N . THR A 1 1198 ? 77.607 -6.761 -104.327 1.00 41.78 1198 THR A N 1
ATOM 9273 C CA . THR A 1 1198 ? 76.959 -7.568 -105.371 1.00 41.78 1198 THR A CA 1
ATOM 9274 C C . THR A 1 1198 ? 75.667 -8.317 -105.022 1.00 41.78 1198 THR A C 1
ATOM 9276 O O . THR A 1 1198 ? 75.663 -9.378 -104.408 1.00 41.78 1198 THR A O 1
ATOM 9279 N N . THR A 1 1199 ? 74.564 -7.874 -105.635 1.00 33.78 1199 THR A N 1
ATOM 9280 C CA . THR A 1 1199 ? 73.547 -8.801 -106.159 1.00 33.78 1199 THR A CA 1
ATOM 9281 C C . THR A 1 1199 ? 73.080 -8.400 -107.560 1.00 33.78 1199 THR A C 1
ATOM 9283 O O . THR A 1 1199 ? 72.818 -7.226 -107.816 1.00 33.78 1199 THR A O 1
ATOM 9286 N N . LYS A 1 1200 ? 72.885 -9.443 -108.391 1.00 33.81 1200 LYS A N 1
ATOM 9287 C CA . LYS A 1 1200 ? 72.138 -9.573 -109.668 1.00 33.81 1200 LYS A CA 1
ATOM 9288 C C . LYS A 1 1200 ? 73.006 -9.873 -110.913 1.00 33.81 1200 LYS A C 1
ATOM 9290 O O . LYS A 1 1200 ? 74.054 -9.262 -111.075 1.00 33.81 1200 LYS A O 1
ATOM 9295 N N . PRO A 1 1201 ? 72.487 -10.662 -111.883 1.00 53.38 1201 PRO A N 1
ATOM 9296 C CA . PRO A 1 1201 ? 71.688 -11.888 -111.683 1.00 53.38 1201 PRO A CA 1
ATOM 9297 C C . PRO A 1 1201 ? 71.975 -13.009 -112.722 1.00 53.38 1201 PRO A C 1
ATOM 9299 O O . PRO A 1 1201 ? 72.158 -12.723 -113.901 1.00 53.38 1201 PRO A O 1
ATOM 9302 N N . VAL A 1 1202 ? 71.851 -14.295 -112.356 1.00 32.09 1202 VAL A N 1
ATOM 9303 C CA . VAL A 1 1202 ? 71.720 -15.410 -113.334 1.00 32.09 1202 VAL A CA 1
ATOM 9304 C C . VAL A 1 1202 ? 70.643 -16.412 -112.879 1.00 32.09 1202 VAL A C 1
ATOM 9306 O O . VAL A 1 1202 ? 70.351 -16.533 -111.692 1.00 32.09 1202 VAL A O 1
ATOM 9309 N N . LYS A 1 1203 ? 69.992 -17.071 -113.849 1.00 35.69 1203 LYS A N 1
ATOM 9310 C CA . LYS A 1 1203 ? 68.852 -17.995 -113.688 1.00 35.69 1203 LYS A CA 1
ATOM 9311 C C . LYS A 1 1203 ? 69.282 -19.466 -113.541 1.00 35.69 1203 LYS A C 1
ATOM 9313 O O . LYS A 1 1203 ? 70.340 -19.842 -114.023 1.00 35.69 1203 LYS A O 1
ATOM 9318 N N . LYS A 1 1204 ? 68.320 -20.284 -113.083 1.00 34.75 1204 LYS A N 1
ATOM 9319 C CA . LYS A 1 1204 ? 68.192 -21.750 -113.245 1.00 34.75 1204 LYS A CA 1
ATOM 9320 C C . LYS A 1 1204 ? 69.256 -22.649 -112.596 1.00 34.75 1204 LYS A C 1
ATOM 9322 O O . LYS A 1 1204 ? 70.332 -22.846 -113.144 1.00 34.75 1204 LYS A O 1
ATOM 9327 N N . LEU A 1 1205 ? 68.803 -23.407 -111.595 1.00 32.16 1205 LEU A N 1
ATOM 9328 C CA . LEU A 1 1205 ? 68.907 -24.871 -111.632 1.00 32.16 1205 LEU A CA 1
ATOM 9329 C C . LEU A 1 1205 ? 67.790 -25.489 -110.774 1.00 32.16 1205 LEU A C 1
ATOM 9331 O O . LEU A 1 1205 ? 67.814 -25.425 -109.549 1.00 32.16 1205 LEU A O 1
ATOM 9335 N N . GLU A 1 1206 ? 66.775 -26.036 -111.441 1.00 32.12 1206 GLU A N 1
ATOM 9336 C CA . GLU A 1 1206 ? 65.784 -26.921 -110.822 1.00 32.12 1206 GLU A CA 1
ATOM 9337 C C . GLU A 1 1206 ? 66.376 -28.334 -110.678 1.00 32.12 1206 GLU A C 1
ATOM 9339 O O . GLU A 1 1206 ? 67.369 -28.673 -111.322 1.00 32.12 1206 GLU A O 1
ATOM 9344 N N . THR A 1 1207 ? 65.724 -29.196 -109.893 1.00 33.94 1207 THR A N 1
ATOM 9345 C CA . THR A 1 1207 ? 65.982 -30.650 -109.848 1.00 33.94 1207 THR A CA 1
ATOM 9346 C C . THR A 1 1207 ? 67.421 -31.092 -109.523 1.00 33.94 1207 THR A C 1
ATOM 9348 O O . THR A 1 1207 ? 68.108 -31.690 -110.347 1.00 33.94 1207 THR A O 1
ATOM 9351 N N . TRP A 1 1208 ? 67.805 -30.989 -108.246 1.00 31.31 1208 TRP A N 1
ATOM 9352 C CA . TRP A 1 1208 ? 68.469 -32.129 -107.598 1.00 31.31 1208 TRP A CA 1
ATOM 9353 C C . TRP A 1 1208 ? 67.538 -32.682 -106.516 1.00 31.31 1208 TRP A C 1
ATOM 9355 O O . TRP A 1 1208 ? 67.154 -31.973 -105.587 1.00 31.31 1208 TRP A O 1
ATOM 9365 N N . PHE A 1 1209 ? 67.060 -33.908 -106.719 1.00 33.38 1209 PHE A N 1
ATOM 9366 C CA . PHE A 1 1209 ? 65.888 -34.444 -106.025 1.00 33.38 1209 PHE A CA 1
ATOM 9367 C C . PHE A 1 1209 ? 66.266 -35.143 -104.711 1.00 33.38 1209 PHE A C 1
ATOM 9369 O O . PHE A 1 1209 ? 67.099 -36.039 -104.712 1.00 33.38 1209 PHE A O 1
ATOM 9376 N N . SER A 1 1210 ? 65.561 -34.766 -103.642 1.00 32.22 1210 SER A N 1
ATOM 9377 C CA . SER A 1 1210 ? 65.025 -35.601 -102.550 1.00 32.22 1210 SER A CA 1
ATOM 9378 C C . SER A 1 1210 ? 65.829 -36.776 -101.950 1.00 32.22 1210 SER A C 1
ATOM 9380 O O . SER A 1 1210 ? 66.287 -37.683 -102.636 1.00 32.22 1210 SER A O 1
ATOM 9382 N N . ARG A 1 1211 ? 65.686 -36.898 -100.615 1.00 34.44 1211 ARG A N 1
ATOM 9383 C CA . ARG A 1 1211 ? 66.305 -37.866 -99.674 1.00 34.44 1211 ARG A CA 1
ATOM 9384 C C . ARG A 1 1211 ? 67.692 -37.369 -99.203 1.00 34.44 1211 ARG A C 1
ATOM 9386 O O . ARG A 1 1211 ? 68.485 -36.920 -100.011 1.00 34.44 1211 ARG A O 1
ATOM 9393 N N . ARG A 1 1212 ? 68.030 -37.413 -97.904 1.00 35.50 1212 ARG A N 1
ATOM 9394 C CA . ARG A 1 1212 ? 67.497 -38.291 -96.840 1.00 35.50 1212 ARG A CA 1
ATOM 9395 C C . ARG A 1 1212 ? 67.624 -37.680 -95.422 1.00 35.50 1212 ARG A C 1
ATOM 9397 O O . ARG A 1 1212 ? 68.738 -37.533 -94.957 1.00 35.50 1212 ARG A O 1
ATOM 9404 N N . LEU A 1 1213 ? 66.473 -37.456 -94.765 1.00 41.47 1213 LEU A N 1
ATOM 9405 C CA . LEU A 1 1213 ? 66.189 -37.461 -93.304 1.00 41.47 1213 LEU A CA 1
ATOM 9406 C C . LEU A 1 1213 ? 67.107 -36.703 -92.311 1.00 41.47 1213 LEU A C 1
ATOM 9408 O O . LEU A 1 1213 ? 68.291 -36.998 -92.208 1.00 41.47 1213 LEU A O 1
ATOM 9412 N N . GLY A 1 1214 ? 66.503 -35.891 -91.429 1.00 35.12 1214 GLY A N 1
ATOM 9413 C CA . GLY A 1 1214 ? 67.156 -35.409 -90.201 1.00 35.12 1214 GLY A CA 1
ATOM 9414 C C . GLY A 1 1214 ? 66.375 -34.333 -89.434 1.00 35.12 1214 GLY A C 1
ATOM 9415 O O . GLY A 1 1214 ? 66.703 -33.169 -89.605 1.00 35.12 1214 GLY A O 1
ATOM 9416 N N . LEU A 1 1215 ? 65.391 -34.767 -88.622 1.00 31.98 1215 LEU A N 1
ATOM 9417 C CA . LEU A 1 1215 ? 64.620 -34.018 -87.597 1.00 31.98 1215 LEU A CA 1
ATOM 9418 C C . LEU A 1 1215 ? 64.308 -32.533 -87.885 1.00 31.98 1215 LEU A C 1
ATOM 9420 O O . LEU A 1 1215 ? 65.062 -31.659 -87.407 1.00 31.98 1215 LEU A O 1
#

Radius of gyration: 57.34 Å; chains: 1; bounding box: 130×105×184 Å

Organism: NCBI:txid160290

pLDDT: mean 72.74, std 21.32, range [22.59, 97.56]

=== Feature glossary ===
The record interleaves many kinds of information about one protein. Here is each kind framed as the question it answers.

Q: What known structures does this most resemble?
A: Structural nearest neighbors (via Foldseek easy-search vs the PDB). Reported per hit: target PDB id, E-value, and alignment TM-score. A TM-score above ~0.5 is the conventional threshold for 'same fold'.

Q: Where is each backbone atom in 3D?
A: The mmCIF table is the protein's shape written out atom by atom. For each backbone N, Cα, C, and carbonyl O, it records an (x, y, z) coordinate triple in Å plus the residue type, chain letter, and residue number.

Q: What are the backbone torsion angles?
A: The φ/ψ torsion pair specifies the backbone conformation at each residue. φ rotates about the N–Cα bond, ψ about the Cα–C bond. Steric clashes forbid most of the (φ, ψ) plane — the allowed regions (α-helix basin, β-sheet basin, left-handed helix) are the Ramachandran-allowed regions.

Q: Which residues are buried vs exposed?
A: Solvent-accessible surface area (SASA) is the area in Å² traced out by the centre of a 1.4 Å probe sphere (a water molecule) rolled over the protein's van der Waals surface (Shrake–Rupley / Lee–Richards construction). Buried residues have near-zero SASA; fully exposed residues can exceed 200 Å². The total SASA scales roughly with the number of surface residues.

Q: How confident is the AlphaFold model at each residue?
A: pLDDT is the predicted lDDT-Cα score: AlphaFold's confidence that the local environment of each residue (all inter-atomic distances within 15 Å) is correctly placed. It is a per-residue number between 0 and 100, with higher meaning more reliable.

Q: What does the local fold look like, residue by residue?
A: 3Di is Foldseek's structural alphabet. Each residue is assigned one of twenty discrete states based on how its Cα sits relative to its spatial (not sequential) neighbors. Aligning 3Di strings finds structural homologs roughly as well as full 3D superposition, but orders of magnitude faster.

Q: How big and how compact is the whole molecule?
A: Radius of gyration (Rg) is the root-mean-square distance of Cα atoms from their centroid — a single number for overall size and compactness. A globular domain of N residues has Rg ≈ 2.2·N^0.38 Å; an extended or disordered chain has a much larger Rg. The Cα contact count is the number of residue pairs whose Cα atoms are within 8 Å and are more than four positions apart in sequence — a standard proxy for tertiary packing density. The bounding box is the smallest axis-aligned box enclosing all Cα atoms.

Q: Which residues are in helices, strands, or loops?
A: DSSP 8-state secondary structure assigns each residue one of H (α-helix), G (3₁₀-helix), I (π-helix), E (extended β-strand), B (isolated β-bridge), T (hydrogen-bonded turn), S (bend), or '-' (coil). The assignment is computed from backbone hydrogen-bond geometry via the Kabsch–Sander algorithm.

Q: How mobile is each atom in the crystal?
A: Crystallographic B-factors measure how much each atom's electron density is smeared out, in Å². They rise in mobile loops and surface residues and fall in the buried interior. In AlphaFold models this column is repurposed to hold pLDDT instead.

Q: What if only a Cα trace is available?
A: P-SEA three-state annotation labels each residue as helix, strand, or coil based purely on the geometry of the Cα trace. It serves as a fallback when the full backbone (and thus DSSP) is unavailable.

Q: What family and function is it annotated with?
A: Database cross-references. InterPro integrates a dozen domain/family signature databases into unified entries with residue-range hits. GO terms attach function/process/location labels with evidence codes. CATH codes position the fold in a four-level structural taxonomy. Organism is the NCBI-taxonomy species name.

Q: Are the domains correctly placed relative to each other?
A: Predicted Aligned Error (PAE) is an AlphaFold confidence matrix: entry (i, j) is the expected error in the position of residue j, in ångströms, when the prediction is superimposed on the true structure at residue i. Low PAE within a block of residues means that block is internally rigid and well-predicted; high PAE between two blocks means their relative placement is uncertain even if each block individually is confident.

Q: What do the diagnostic plots show?
A: Three diagnostic plots accompany the record. The Cα contact map visualizes the tertiary structure as a 2D adjacency matrix (8 Å cutoff, sequence-local contacts suppressed). The Ramachandran plot shows the distribution of backbone (φ, ψ) torsions, with points in the α and β basins reflecting secondary structure content. The PAE plot shows AlphaFold's inter-residue confidence as a color matrix.

Q: What is the amino-acid chain?
A: Primary structure: the covalent order of the twenty standard amino acids along the backbone. Two proteins with the same sequence will (almost always) fold to the same structure; two with 30% identity often share a fold but not the details.

Q: What do the rendered images show?
A: The six renders are orthographic views along the three Cartesian axes in both directions. Representation (cartoon, sticks, or surface) and color scheme (sequence-rainbow or by-chain) vary across proteins so the training set covers all the common visualization conventions.